Protein AF-0000000081436829 (afdb_homodimer)

Organism: NCBI:txid290746

Nearest PDB structures (foldseek):
  5wze-assembly1_A  TM=8.458E-01  e=2.173E-39  Pseudomonas aeruginosa PAO1
  2bww-assembly1_A  TM=8.579E-01  e=1.698E-38  Escherichia coli
  2bwu-assembly1_A  TM=8.562E-01  e=2.015E-38  Escherichia coli
  2bwt-assembly1_A  TM=8.579E-01  e=3.777E-38  Escherichia coli
  3ig4-assembly1_A  TM=8.706E-01  e=8.895E-38  Bacillus anthracis

Solvent-accessible surface area (backbone atoms only — not comparable to full-atom values): 48318 Å² total; per-residue (Å²): 98,48,44,61,60,47,94,83,30,73,75,40,56,33,62,48,20,54,51,42,43,50,54,50,35,60,58,43,60,75,74,46,68,88,36,33,28,39,44,42,53,41,28,70,82,58,50,43,78,29,41,78,46,46,74,59,83,75,70,55,34,59,70,38,26,54,45,51,58,53,66,59,60,54,23,34,36,37,36,35,50,79,85,63,46,34,35,39,22,43,55,69,73,61,78,63,40,48,52,36,37,29,82,77,75,55,54,67,54,54,30,63,34,41,62,46,76,41,53,44,59,51,49,91,52,39,66,40,51,50,40,58,74,64,56,49,52,34,38,36,21,44,39,42,73,24,86,87,57,66,26,62,34,72,53,58,83,61,63,64,55,85,80,46,45,76,38,55,70,70,43,31,67,54,56,31,48,54,65,40,44,51,49,73,59,54,45,52,43,34,43,48,15,26,44,34,31,46,52,16,50,52,53,36,55,37,65,53,42,54,72,41,40,22,44,36,47,47,27,51,27,50,29,44,22,21,46,68,45,54,18,87,45,56,42,48,75,52,18,35,22,47,23,52,44,21,25,22,74,47,26,28,40,66,82,33,55,21,50,53,69,39,49,82,68,20,29,24,24,35,38,44,20,33,16,34,96,59,19,21,22,59,38,29,49,51,48,31,39,66,35,58,70,51,72,69,52,46,54,53,44,50,31,27,48,49,21,32,52,50,39,57,69,66,56,33,55,75,40,42,42,56,57,45,39,51,51,31,36,50,43,39,47,47,43,37,31,74,71,47,32,29,49,82,57,58,69,58,34,55,74,71,36,52,40,24,49,34,31,50,58,30,40,38,34,34,50,32,66,34,53,77,25,63,50,25,76,40,92,78,26,53,80,81,46,88,47,69,23,53,46,49,43,52,40,37,30,56,39,43,60,37,27,33,34,30,47,35,34,41,44,28,45,32,65,70,43,47,54,54,38,60,71,30,77,90,50,28,74,33,52,30,64,77,51,40,58,75,48,58,60,56,8,23,36,36,39,25,36,39,30,38,32,26,82,84,61,53,44,61,55,48,67,85,50,68,75,49,70,68,46,39,32,56,53,30,65,57,50,57,85,70,73,29,119,98,47,45,63,59,48,94,84,29,72,76,42,57,34,61,49,21,53,51,44,42,51,54,50,36,60,56,43,62,75,74,46,69,89,36,34,27,40,44,42,54,40,28,70,84,60,49,44,79,29,41,78,44,45,76,60,85,74,68,56,34,58,70,39,26,53,46,51,58,53,65,60,59,53,25,36,38,37,38,35,50,78,84,64,46,33,36,39,22,42,56,71,74,61,79,62,40,49,50,37,34,28,80,78,76,56,54,67,54,52,30,62,34,42,61,47,76,40,52,44,61,50,52,92,52,39,67,39,50,50,41,56,73,64,56,48,52,34,37,35,21,44,38,41,71,23,86,88,56,66,26,60,33,71,52,58,81,59,65,64,56,86,79,46,46,77,39,54,68,70,43,31,67,53,55,30,48,54,65,38,45,50,50,75,60,53,46,51,43,33,43,49,15,26,44,33,32,46,52,16,51,51,51,36,54,36,67,54,42,53,72,42,39,23,44,36,47,48,28,50,29,50,28,43,22,22,46,69,45,54,19,88,43,57,43,49,76,50,17,34,23,46,22,52,44,21,25,22,74,48,28,30,40,66,83,32,55,22,49,53,68,39,48,80,70,20,30,24,24,34,37,44,21,32,16,34,97,59,20,22,23,58,38,27,49,52,48,32,39,67,36,57,72,51,73,68,51,45,53,53,44,49,32,27,48,48,23,32,52,50,39,58,69,67,55,31,54,74,40,44,42,56,58,44,39,51,50,31,36,49,43,40,48,48,42,38,31,74,71,46,32,29,49,82,58,59,69,59,34,56,75,71,36,52,42,23,49,34,31,50,57,31,40,41,34,36,49,33,68,32,55,77,24,62,50,26,74,40,92,79,26,51,80,82,45,88,48,70,22,53,45,48,42,51,40,36,31,55,39,42,61,40,27,34,35,30,45,36,33,43,45,27,46,32,64,72,44,49,53,54,38,60,70,31,77,90,49,28,75,33,52,30,65,75,52,40,57,76,47,59,59,56,7,23,36,36,40,26,36,38,31,38,31,26,83,87,60,54,44,59,56,49,68,87,52,68,74,48,71,67,46,39,32,55,53,31,67,58,48,58,85,71,72,30,116

Foldseek 3Di:
DQDDDDPQADDADLVQQLVLLVQLLVVVPVPDDPQEKEKEWKAAFDPDPPDDDGPDDDDIDLLVCSNFLDGDHGKMKMATSVVRAIEIAAADDDPCCCVPPRDDDDQVVSCVNNVGRYYDHPDACVVVVVSVVSVHAEYEWEWEADPVVRDIDDTDDHPPPVVHHYDHPPNHLSSQVSQQFHDPSQVVQLLLQLVQQQVLVLQLLQQFAAFDFLVVSVVSSQCSCCVNHVQPFWQDAKAWAKFQRLQPDPACDPVHNRGDGGHQQIKTWIWTWTHDSLFIFTWIDIAGRHLAHDPLRQLQLVLQLVLLVVLQFPAAFPAWLVVSQLSSLLSNLVSCVVLVFWDDDSVLCSVVVVSCLFFQAGQKAFGTSHRRGGDQCDDPWDDADPDGSSNRHSHGDGDDARGKMKGKTKTFQDPVSVVVQCVDPSRVNTGDPVSSVVCHRNGMDIGIFIWGHHNVHIDTSSVPHDRRSVSSSVSNVPNDPPSVD/DQDDDDPQADDADLVQLLVLLVQLLVVVPVPDDPQEKEKEWKAAFDPDPPDDDGPDDDDIDLLVCSNFLDGDHGKMKMATSVVRAIEIAAADDDPCCCVPPRDDDDQVVSCVNNVGRYYDHPDACVVVVVSVVSVHAEYEWEWEADPVVRDIDDTDDHPPPVVHHYDHDPNHLSSQVSQQFHDPSQVVQLLLQLVQQQVLVLQLLQQFAAFDFLVVSVVSSQCSCCVNHVFPFWQDAKAWAKFQRLQPDPACDPVHNRGDGGHQQIKTWIWTWTHDSLFIFTWIDIAGRHLAHDPLRQLQLVLQLVLLVVLQFPAAFPAWLVVSQLSSLLSNLVSCVVLVFWDDDSVLCSVVVVSCLFFQAGQKAFGTSHRRGGDQCDDPWDDADPDGSSNRHSHGDGDDARGKMKGKTKTFQDPVSVVVQCVDPSRVNTGDVVSSVVCHRNGMDIGIFIWGHHNVHIDTSSVPHDRRSVSSSVSNVPNDPPSVD

Radius of gyration: 29.43 Å; Cα contacts (8 Å, |Δi|>4): 2252; chains: 2; bounding box: 71×86×67 Å

pLDDT: mean 95.85, std 6.91, range [42.72, 98.88]

InterPro domains:
  IPR000994 Peptidase M24 [PF00557] (189-453)
  IPR001131 Peptidase M24B, X-Pro dipeptidase/aminopeptidase P, conserved site [PS00491] (361-373)
  IPR007865 Aminopeptidase P, N-terminal [PF05195] (17-134)
  IPR007865 Aminopeptidase P, N-terminal [SM01011] (12-150)
  IPR029149 Creatinase/Aminopeptidase P/Spt16, N-terminal [G3DSA:3.40.350.10] (1-180)
  IPR029149 Creatinase/Aminopeptidase P/Spt16, N-terminal [SSF53092] (12-182)
  IPR036005 Creatinase/aminopeptidase-like [G3DSA:3.90.230.10] (182-484)
  IPR036005 Creatinase/aminopeptidase-like [SSF55920] (183-481)
  IPR052433 Xaa-Pro dipeptidase-like [PTHR48480] (2-479)

Secondary structure (DSSP, 8-state):
--B-SSTTSPPB-THHHHHHHHHHHHHHHTT--SSEEEEEE-----BSTTSSSBSS-----HHHHHHH---SSS-EEEEETTT--EEEEPPPPPTTHHHHT-PPPPHHHHHHHH--SEE----TTHHHHHHHHTT--EEEE--EE-TTT--EEPPP--TTGGGSEEESSSHHHHHHHHHHB--HHHHHHHHHHHHHHHHHHHHHHHH--TTSBHHHHHHHHHHHHHHTT---EESS--EEEEGGGGG-TTTTSTTS-S-PBP-TTPEEEEEE-EEETTEE--EEEEEETTS---HHHHHHHHHHHHHHHHHHHH--TT-BHHHHHHHHHHHHHHHHHHTTSB-S-HHHHHHTTTHHHH--S-SEEE-SSSSS-S-TTSTTPPPPP-STTGGG-S--PBP-TTBEEEE--EEE--HHHHHHHHH-HHHHTTB-HHHHHTTTTS-EEE-BEEEE--TTS-EETTTTS--SHHHHHHHHHS--S----/--B-SSTTSPPBPTHHHHHHHHHHHHHHTTT--TTEEEEEE-----BSTTSSSBSS-----HHHHHHH---SSS-EEEEETTT--EEEEPPPPPTTHHHHT-PPPPHHHHHHHH--SEE----TTHHHHHHHHTT--EEEE--EE-TTT--EEPPP--TTGGGSEEESSSHHHHHHHHHHB--HHHHHHHHHHHHHHHHHHHHHHHH--TTSBHHHHHHHHHHHHHHTT---EESS--EEEEGGGGG-TTTTSTTS-S-PBP-TTPEEEEEE-EEETTEE--EEEEEETTS---HHHHHHHHHHHHHHHHHHHH--TT-BHHHHHHHHHHHHHHHHHHTTSB-S-HHHHHHTTTHHHH--S-SEEE-SSSSS-S-TTSTTPPPPP-STTGGG-S--PBP-TTBEEEE--EEE--HHHHHHHHH-HHHHTTB-HHHHHTTTTS-EEE-BEEEE--TTS-EETTTTS--SHHHHHHHHHS--S----

Structure (mmCIF, N/CA/C/O backbone):
data_AF-0000000081436829-model_v1
#
loop_
_entity.id
_entity.type
_entity.pdbx_description
1 polymer 'Xaa-Pro dipeptidase'
#
loop_
_atom_site.group_PDB
_atom_site.id
_atom_site.type_symbol
_atom_site.label_atom_id
_atom_site.label_alt_id
_atom_site.label_comp_id
_atom_site.label_asym_id
_atom_site.label_entity_id
_atom_site.label_seq_id
_atom_site.pdbx_PDB_ins_code
_atom_site.Cartn_x
_atom_site.Cartn_y
_atom_site.Cartn_z
_atom_site.occupancy
_atom_site.B_iso_or_equiv
_atom_site.auth_seq_id
_atom_site.auth_comp_id
_atom_site.auth_asym_id
_atom_site.auth_atom_id
_atom_site.pdbx_PDB_model_num
ATOM 1 N N . MET A 1 1 ? 27.281 0.532 1.702 1 80.62 1 MET A N 1
ATOM 2 C CA . MET A 1 1 ? 26.062 -0.237 1.946 1 80.62 1 MET A CA 1
ATOM 3 C C . MET A 1 1 ? 24.891 0.336 1.159 1 80.62 1 MET A C 1
ATOM 5 O O . MET A 1 1 ? 24.578 1.52 1.286 1 80.62 1 MET A O 1
ATOM 9 N N . SER A 1 2 ? 24.344 -0.596 0.363 1 86.12 2 SER A N 1
ATOM 10 C CA . SER A 1 2 ? 23.25 -0.128 -0.481 1 86.12 2 SER A CA 1
ATOM 11 C C . SER A 1 2 ? 21.938 -0.135 0.276 1 86.12 2 SER A C 1
ATOM 13 O O . SER A 1 2 ? 21.125 0.792 0.144 1 86.12 2 SER A O 1
ATOM 15 N N . PHE A 1 3 ? 21.797 -1.188 1.113 1 94.12 3 PHE A N 1
ATOM 16 C CA . PHE A 1 3 ? 20.531 -1.238 1.811 1 94.12 3 PHE A CA 1
ATOM 17 C C . PHE A 1 3 ? 20.625 -2.082 3.076 1 94.12 3 PHE A C 1
ATOM 19 O O . PHE A 1 3 ? 21.266 -3.135 3.074 1 94.12 3 PHE A O 1
ATOM 26 N N . GLN A 1 4 ? 20.078 -1.631 4.086 1 94.81 4 GLN A N 1
ATOM 27 C CA . GLN A 1 4 ? 19.812 -2.336 5.336 1 94.81 4 GLN A CA 1
ATOM 28 C C . GLN A 1 4 ? 18.828 -1.568 6.211 1 94.81 4 GLN A C 1
ATOM 30 O O . GLN A 1 4 ? 18.969 -0.359 6.402 1 94.81 4 GLN A O 1
ATOM 35 N N . LEU A 1 5 ? 17.859 -2.201 6.738 1 92.75 5 LEU A N 1
ATOM 36 C CA . LEU A 1 5 ? 16.875 -1.467 7.523 1 92.75 5 LEU A CA 1
ATOM 37 C C . LEU A 1 5 ? 17.25 -1.492 9.008 1 92.75 5 LEU A C 1
ATOM 39 O O . LEU A 1 5 ? 17.156 -0.468 9.688 1 92.75 5 LEU A O 1
ATOM 43 N N . GLY A 1 6 ? 17.516 -2.629 9.555 1 92.5 6 GLY A N 1
ATOM 44 C CA . GLY A 1 6 ? 17.953 -2.797 10.938 1 92.5 6 GLY A CA 1
ATOM 45 C C . GLY A 1 6 ? 19.266 -3.545 11.062 1 92.5 6 GLY A C 1
ATOM 46 O O . GLY A 1 6 ? 19.703 -4.199 10.109 1 92.5 6 GLY A O 1
ATOM 47 N N . GLU A 1 7 ? 19.828 -3.525 12.234 1 93.88 7 GLU A N 1
ATOM 48 C CA . GLU A 1 7 ? 21.125 -4.164 12.453 1 93.88 7 GLU A CA 1
ATOM 49 C C . GLU A 1 7 ? 21.031 -5.676 12.289 1 93.88 7 GLU A C 1
ATOM 51 O O . GLU A 1 7 ? 22 -6.324 11.891 1 93.88 7 GLU A O 1
ATOM 56 N N . ASN A 1 8 ? 19.859 -6.191 12.453 1 93.12 8 ASN A N 1
ATOM 57 C CA . ASN A 1 8 ? 19.672 -7.637 12.398 1 93.12 8 ASN A CA 1
ATOM 58 C C . ASN A 1 8 ? 19.156 -8.078 11.031 1 93.12 8 ASN A C 1
ATOM 60 O O . ASN A 1 8 ? 18.891 -9.266 10.82 1 93.12 8 ASN A O 1
ATOM 64 N N . THR A 1 9 ? 18.984 -7.188 10.117 1 97.31 9 THR A N 1
ATOM 65 C CA . THR A 1 9 ? 18.516 -7.539 8.789 1 97.31 9 THR A CA 1
ATOM 66 C C . THR A 1 9 ? 19.672 -7.68 7.812 1 97.31 9 THR A C 1
ATOM 68 O O . THR A 1 9 ? 20.812 -7.332 8.141 1 97.31 9 THR A O 1
ATOM 71 N N . LEU A 1 10 ? 19.391 -8.195 6.676 1 98.31 10 LEU A N 1
ATOM 72 C CA . LEU A 1 10 ? 20.438 -8.469 5.699 1 98.31 10 LEU A CA 1
ATOM 73 C C . LEU A 1 10 ? 21.031 -7.172 5.152 1 98.31 10 LEU A C 1
ATOM 75 O O . LEU A 1 10 ? 20.281 -6.262 4.77 1 98.31 10 LEU A O 1
ATOM 79 N N . LYS A 1 11 ? 22.359 -7.098 5.195 1 97.81 11 LYS A N 1
ATOM 80 C CA . LYS A 1 11 ? 23.062 -6.004 4.531 1 97.81 11 LYS A CA 1
ATOM 81 C C . LYS A 1 11 ? 23.281 -6.305 3.051 1 97.81 11 LYS A C 1
ATOM 83 O O . LYS A 1 11 ? 23.828 -7.344 2.699 1 97.81 11 LYS A O 1
ATOM 88 N N . VAL A 1 12 ? 22.859 -5.484 2.184 1 98.12 12 VAL A N 1
ATOM 89 C CA . VAL A 1 12 ? 23.031 -5.66 0.747 1 98.12 12 VAL A CA 1
ATOM 90 C C . VAL A 1 12 ? 24.125 -4.719 0.247 1 98.12 12 VAL A C 1
ATOM 92 O O . VAL A 1 12 ? 24.062 -3.508 0.474 1 98.12 12 VAL A O 1
ATOM 95 N N . THR A 1 13 ? 25.062 -5.203 -0.435 1 97.88 13 THR A N 1
ATOM 96 C CA . THR A 1 13 ? 26.203 -4.43 -0.921 1 97.88 13 THR A CA 1
ATOM 97 C C . THR A 1 13 ? 25.891 -3.824 -2.287 1 97.88 13 THR A C 1
ATOM 99 O O . THR A 1 13 ? 25.188 -4.43 -3.1 1 97.88 13 THR A O 1
ATOM 102 N N . PRO A 1 14 ? 26.453 -2.637 -2.527 1 97.75 14 PRO A N 1
ATOM 103 C CA . PRO A 1 14 ? 26.297 -2.055 -3.861 1 97.75 14 PRO A CA 1
ATOM 104 C C . PRO A 1 14 ? 26.969 -2.877 -4.953 1 97.75 14 PRO A C 1
ATOM 106 O O . PRO A 1 14 ? 26.703 -2.684 -6.141 1 97.75 14 PRO A O 1
ATOM 109 N N . LYS A 1 15 ? 27.828 -3.785 -4.574 1 98.31 15 LYS A N 1
ATOM 110 C CA . LYS A 1 15 ? 28.516 -4.652 -5.523 1 98.31 15 LYS A CA 1
ATOM 111 C C . LYS A 1 15 ? 27.516 -5.469 -6.344 1 98.31 15 LYS A C 1
ATOM 113 O O . LYS A 1 15 ? 27.797 -5.824 -7.492 1 98.31 15 LYS A O 1
ATOM 118 N N . LEU A 1 16 ? 26.391 -5.77 -5.73 1 98.75 16 LEU A N 1
ATOM 119 C CA . LEU A 1 16 ? 25.344 -6.492 -6.434 1 98.75 16 LEU A CA 1
ATOM 120 C C . LEU A 1 16 ? 24.953 -5.777 -7.727 1 98.75 16 LEU A C 1
ATOM 122 O O . LEU A 1 16 ? 24.922 -6.395 -8.797 1 98.75 16 LEU A O 1
ATOM 126 N N . PHE A 1 17 ? 24.812 -4.535 -7.68 1 98.75 17 PHE A N 1
ATOM 127 C CA . PHE A 1 17 ? 24.312 -3.76 -8.805 1 98.75 17 PHE A CA 1
ATOM 128 C C . PHE A 1 17 ? 25.438 -3.416 -9.773 1 98.75 17 PHE A C 1
ATOM 130 O O . PHE A 1 17 ? 25.203 -3.33 -10.984 1 98.75 17 PHE A O 1
ATOM 137 N N . ALA A 1 18 ? 26.609 -3.209 -9.227 1 98.5 18 ALA A N 1
ATOM 138 C CA . ALA A 1 18 ? 27.781 -3.053 -10.094 1 98.5 18 ALA A CA 1
ATOM 139 C C . ALA A 1 18 ? 27.984 -4.285 -10.969 1 98.5 18 ALA A C 1
ATOM 141 O O . ALA A 1 18 ? 28.281 -4.168 -12.156 1 98.5 18 ALA A O 1
ATOM 142 N N . GLU A 1 19 ? 27.844 -5.43 -10.336 1 98.75 19 GLU A N 1
ATOM 143 C CA . GLU A 1 19 ? 27.953 -6.676 -11.086 1 98.75 19 GLU A CA 1
ATOM 144 C C . GLU A 1 19 ? 26.875 -6.762 -12.164 1 98.75 19 GLU A C 1
ATOM 146 O O . GLU A 1 19 ? 27.141 -7.191 -13.289 1 98.75 19 GLU A O 1
ATOM 151 N N . ASN A 1 20 ? 25.672 -6.383 -11.867 1 98.81 20 ASN A N 1
ATOM 152 C CA . ASN A 1 20 ? 24.594 -6.375 -12.836 1 98.81 20 ASN A CA 1
ATOM 153 C C . ASN A 1 20 ? 24.906 -5.473 -14.031 1 98.81 20 ASN A C 1
ATOM 155 O O . ASN A 1 20 ? 24.703 -5.863 -15.18 1 98.81 20 ASN A O 1
ATOM 159 N N . ARG A 1 21 ? 25.422 -4.289 -13.75 1 98.75 21 ARG A N 1
ATOM 160 C CA . ARG A 1 21 ? 25.781 -3.373 -14.828 1 98.75 21 ARG A CA 1
ATOM 161 C C . ARG A 1 21 ? 26.875 -3.959 -15.703 1 98.75 21 ARG A C 1
ATOM 163 O O . ARG A 1 21 ? 26.844 -3.836 -16.922 1 98.75 21 ARG A O 1
ATOM 170 N N . THR A 1 22 ? 27.859 -4.57 -15.078 1 98.62 22 THR A N 1
ATOM 171 C CA . THR A 1 22 ? 28.938 -5.191 -15.828 1 98.62 22 THR A CA 1
ATOM 172 C C . THR A 1 22 ? 28.406 -6.277 -16.766 1 98.62 22 THR A C 1
ATOM 174 O O . THR A 1 22 ? 28.781 -6.336 -17.938 1 98.62 22 THR A O 1
ATOM 177 N N . ARG A 1 23 ? 27.547 -7.113 -16.266 1 98.81 23 ARG A N 1
ATOM 178 C CA . ARG A 1 23 ? 26.938 -8.164 -17.062 1 98.81 23 ARG A CA 1
ATOM 179 C C . ARG A 1 23 ? 26.156 -7.578 -18.234 1 98.81 23 ARG A C 1
ATOM 181 O O . ARG A 1 23 ? 26.203 -8.102 -19.344 1 98.81 23 ARG A O 1
ATOM 188 N N . LEU A 1 24 ? 25.422 -6.512 -17.953 1 98.75 24 LEU A N 1
ATOM 189 C CA . LEU A 1 24 ? 24.656 -5.848 -19 1 98.75 24 LEU A CA 1
ATOM 190 C C . LEU A 1 24 ? 25.578 -5.32 -20.094 1 98.75 24 LEU A C 1
ATOM 192 O O . LEU A 1 24 ? 25.328 -5.535 -21.281 1 98.75 24 LEU A O 1
ATOM 196 N N . ILE A 1 25 ? 26.641 -4.672 -19.703 1 98.12 25 ILE A N 1
ATOM 197 C CA . ILE A 1 25 ? 27.609 -4.098 -20.625 1 98.12 25 ILE A CA 1
ATOM 198 C C . ILE A 1 25 ? 28.219 -5.203 -21.484 1 98.12 25 ILE A C 1
ATOM 200 O O . ILE A 1 25 ? 28.328 -5.062 -22.703 1 98.12 25 ILE A O 1
ATOM 204 N N . ASP A 1 26 ? 28.594 -6.301 -20.859 1 98.06 26 ASP A N 1
ATOM 205 C CA . ASP A 1 26 ? 29.203 -7.418 -21.578 1 98.06 26 ASP A CA 1
ATOM 206 C C . ASP A 1 26 ? 28.281 -7.957 -22.656 1 98.06 26 ASP A C 1
ATOM 208 O O . ASP A 1 26 ? 28.719 -8.242 -23.781 1 98.06 26 ASP A O 1
ATOM 212 N N . GLU A 1 27 ? 27.031 -8.07 -22.391 1 98 27 GLU A N 1
ATOM 213 C CA . GLU A 1 27 ? 26.078 -8.578 -23.375 1 98 27 GLU A CA 1
ATOM 214 C C . GLU A 1 27 ? 25.812 -7.547 -24.469 1 98 27 GLU A C 1
ATOM 216 O O . GLU A 1 27 ? 25.688 -7.898 -25.641 1 98 27 GLU A O 1
ATOM 221 N N . LEU A 1 28 ? 25.703 -6.254 -24.062 1 97.88 28 LEU A N 1
ATOM 222 C CA . LEU A 1 28 ? 25.406 -5.207 -25.031 1 97.88 28 LEU A CA 1
ATOM 223 C C . LEU A 1 28 ? 26.562 -5.012 -26 1 97.88 28 LEU A C 1
ATOM 225 O O . LEU A 1 28 ? 26.359 -4.688 -27.172 1 97.88 28 LEU A O 1
ATOM 229 N N . ARG A 1 29 ? 27.766 -5.195 -25.547 1 96.56 29 ARG A N 1
ATOM 230 C CA . ARG A 1 29 ? 28.938 -5.031 -26.391 1 96.56 29 ARG A CA 1
ATOM 231 C C . ARG A 1 29 ? 28.938 -6.035 -27.531 1 96.56 29 ARG A C 1
ATOM 233 O O . ARG A 1 29 ? 29.562 -5.805 -28.578 1 96.56 29 ARG A O 1
ATOM 240 N N . LYS A 1 30 ? 28.203 -7.078 -27.375 1 95 30 LYS A N 1
ATOM 241 C CA . LYS A 1 30 ? 28.094 -8.086 -28.422 1 95 30 LYS A CA 1
ATOM 242 C C . LYS A 1 30 ? 27.109 -7.652 -29.5 1 95 30 LYS A C 1
ATOM 244 O O . LYS A 1 30 ? 27.109 -8.195 -30.609 1 95 30 LYS A O 1
ATOM 249 N N . LYS A 1 31 ? 26.281 -6.75 -29.203 1 90.94 31 LYS A N 1
ATOM 250 C CA . LYS A 1 31 ? 25.156 -6.453 -30.078 1 90.94 31 LYS A CA 1
ATOM 251 C C . LYS A 1 31 ? 25.234 -5.027 -30.625 1 90.94 31 LYS A C 1
ATOM 253 O O . LYS A 1 31 ? 24.672 -4.719 -31.672 1 90.94 31 LYS A O 1
ATOM 258 N N . VAL A 1 32 ? 25.797 -4.219 -29.797 1 86.5 32 VAL A N 1
ATOM 259 C CA . VAL A 1 32 ? 25.75 -2.795 -30.109 1 86.5 32 VAL A CA 1
ATOM 260 C C . VAL A 1 32 ? 27.125 -2.322 -30.578 1 86.5 32 VAL A C 1
ATOM 262 O O . VAL A 1 32 ? 28.141 -2.785 -30.062 1 86.5 32 VAL A O 1
ATOM 265 N N . SER A 1 33 ? 27.047 -1.559 -31.672 1 76.69 33 SER A N 1
ATOM 266 C CA . SER A 1 33 ? 28.281 -1.012 -32.219 1 76.69 33 SER A CA 1
ATOM 267 C C . SER A 1 33 ? 28.891 0.038 -31.281 1 76.69 33 SER A C 1
ATOM 269 O O . SER A 1 33 ? 28.328 0.329 -30.234 1 76.69 33 SER A O 1
ATOM 271 N N . HIS A 1 34 ? 29.797 0.78 -31.75 1 79.44 34 HIS A N 1
ATOM 272 C CA . HIS A 1 34 ? 30.562 1.748 -30.953 1 79.44 34 HIS A CA 1
ATOM 273 C C . HIS A 1 34 ? 29.719 2.973 -30.625 1 79.44 34 HIS A C 1
ATOM 275 O O . HIS A 1 34 ? 28.844 3.355 -31.406 1 79.44 34 HIS A O 1
ATOM 281 N N . SER A 1 35 ? 29.75 3.562 -29.406 1 88 35 SER A N 1
ATOM 282 C CA . SER A 1 35 ? 29.188 4.801 -28.875 1 88 35 SER A CA 1
ATOM 283 C C . SER A 1 35 ? 27.734 4.605 -28.453 1 88 35 SER A C 1
ATOM 285 O O . SER A 1 35 ? 26.891 5.484 -28.656 1 88 35 SER A O 1
ATOM 287 N N . GLY A 1 36 ? 27.391 3.342 -27.984 1 95.12 36 GLY A N 1
ATOM 288 C CA . GLY A 1 36 ? 26.078 3.084 -27.422 1 95.12 36 GLY A CA 1
ATOM 289 C C . GLY A 1 36 ? 25.984 3.463 -25.953 1 95.12 36 GLY A C 1
ATOM 290 O O . GLY A 1 36 ? 26.938 3.268 -25.188 1 95.12 36 GLY A O 1
ATOM 291 N N . VAL A 1 37 ? 24.859 4.137 -25.562 1 98.12 37 VAL A N 1
ATOM 292 C CA . VAL A 1 37 ? 24.609 4.527 -24.172 1 98.12 37 VAL A CA 1
ATOM 293 C C . VAL A 1 37 ? 23.219 4.082 -23.75 1 98.12 37 VAL A C 1
ATOM 295 O O . VAL A 1 37 ? 22.266 4.203 -24.516 1 98.12 37 VAL A O 1
ATOM 298 N N . VAL A 1 38 ? 23.125 3.473 -22.547 1 98.69 38 VAL A N 1
ATOM 299 C CA . VAL A 1 38 ? 21.828 3.111 -21.953 1 98.69 38 VAL A CA 1
ATOM 300 C C . VAL A 1 38 ? 21.328 4.25 -21.078 1 98.69 38 VAL A C 1
ATOM 302 O O . VAL A 1 38 ? 22.078 4.801 -20.266 1 98.69 38 VAL A O 1
ATOM 305 N N . VAL A 1 39 ? 20.109 4.707 -21.266 1 98.81 39 VAL A N 1
ATOM 306 C CA . VAL A 1 39 ? 19.453 5.633 -20.344 1 98.81 39 VAL A CA 1
ATOM 307 C C . VAL A 1 39 ? 18.219 4.973 -19.734 1 98.81 39 VAL A C 1
ATOM 309 O O . VAL A 1 39 ? 17.312 4.559 -20.453 1 98.81 39 VAL A O 1
ATOM 312 N N . LEU A 1 40 ? 18.203 4.816 -18.438 1 98.81 40 LEU A N 1
ATOM 313 C CA . LEU A 1 40 ? 17.078 4.246 -17.703 1 98.81 40 LEU A CA 1
ATOM 314 C C . LEU A 1 40 ? 16.406 5.309 -16.844 1 98.81 40 LEU A C 1
ATOM 316 O O . LEU A 1 40 ? 17.078 6.172 -16.266 1 98.81 40 LEU A O 1
ATOM 320 N N . GLU A 1 41 ? 15.117 5.211 -16.812 1 98.56 41 GLU A N 1
ATOM 321 C CA . GLU A 1 41 ? 14.297 6.07 -15.961 1 98.56 41 GLU A CA 1
ATOM 322 C C . GLU A 1 41 ? 13.703 5.289 -14.789 1 98.56 41 GLU A C 1
ATOM 324 O O . GLU A 1 41 ? 13.094 4.234 -14.984 1 98.56 41 GLU A O 1
ATOM 329 N N . GLY A 1 42 ? 13.922 5.809 -13.508 1 97.69 42 GLY A N 1
ATOM 330 C CA . GLY A 1 42 ? 13.344 5.18 -12.328 1 97.69 42 GLY A CA 1
ATOM 331 C C . GLY A 1 42 ? 11.875 5.516 -12.133 1 97.69 42 GLY A C 1
ATOM 332 O O . GLY A 1 42 ? 11.266 6.18 -12.969 1 97.69 42 GLY A O 1
ATOM 333 N N . GLY A 1 43 ? 11.336 4.969 -11.031 1 95.69 43 GLY A N 1
ATOM 334 C CA . GLY A 1 43 ? 9.938 5.188 -10.711 1 95.69 43 GLY A CA 1
ATOM 335 C C . GLY A 1 43 ? 9.648 6.598 -10.227 1 95.69 43 GLY A C 1
ATOM 336 O O . GLY A 1 43 ? 10.57 7.332 -9.859 1 95.69 43 GLY A O 1
ATOM 337 N N . LYS A 1 44 ? 8.359 6.93 -10.305 1 92.81 44 LYS A N 1
ATOM 338 C CA . LYS A 1 44 ? 7.875 8.227 -9.844 1 92.81 44 LYS A CA 1
ATOM 339 C C . LYS A 1 44 ? 6.75 8.062 -8.828 1 92.81 44 LYS A C 1
ATOM 341 O O . LYS A 1 44 ? 5.938 7.141 -8.938 1 92.81 44 LYS A O 1
ATOM 346 N N . GLU A 1 45 ? 6.77 8.891 -7.816 1 89.31 45 GLU A N 1
ATOM 347 C CA . GLU A 1 45 ? 5.676 8.898 -6.852 1 89.31 45 GLU A CA 1
ATOM 348 C C . GLU A 1 45 ? 4.375 9.367 -7.5 1 89.31 45 GLU A C 1
ATOM 350 O O . GLU A 1 45 ? 4.395 10.188 -8.422 1 89.31 45 GLU A O 1
ATOM 355 N N . ARG A 1 46 ? 3.24 8.812 -6.965 1 85.94 46 ARG A N 1
ATOM 356 C CA . ARG A 1 46 ? 1.91 9.18 -7.438 1 85.94 46 ARG A CA 1
ATOM 357 C C . ARG A 1 46 ? 0.957 9.406 -6.266 1 85.94 46 ARG A C 1
ATOM 359 O O . ARG A 1 46 ? 1 8.672 -5.277 1 85.94 46 ARG A O 1
ATOM 366 N N . PHE A 1 47 ? 0.066 10.391 -6.406 1 89.94 47 PHE A N 1
ATOM 367 C CA . PHE A 1 47 ? -0.971 10.633 -5.41 1 89.94 47 PHE A CA 1
ATOM 368 C C . PHE A 1 47 ? -2.176 9.734 -5.648 1 89.94 47 PHE A C 1
ATOM 370 O O . PHE A 1 47 ? -2.426 9.305 -6.777 1 89.94 47 PHE A O 1
ATOM 377 N N . ARG A 1 48 ? -2.898 9.453 -4.582 1 91.12 48 ARG A N 1
ATOM 378 C CA . ARG A 1 48 ? -4.168 8.75 -4.703 1 91.12 48 ARG A CA 1
ATOM 379 C C . ARG A 1 48 ? -5.238 9.648 -5.316 1 91.12 48 ARG A C 1
ATOM 381 O O . ARG A 1 48 ? -5.684 10.609 -4.684 1 91.12 48 ARG A O 1
ATOM 388 N N . TYR A 1 49 ? -5.641 9.344 -6.543 1 92.25 49 TYR A N 1
ATOM 389 C CA . TYR A 1 49 ? -6.656 10.109 -7.262 1 92.25 49 TYR A CA 1
ATOM 390 C C . TYR A 1 49 ? -6.312 11.594 -7.277 1 92.25 49 TYR A C 1
ATOM 392 O O . TYR A 1 49 ? -5.25 11.984 -7.766 1 92.25 49 TYR A O 1
ATOM 400 N N . ASN A 1 50 ? -7.195 12.438 -6.715 1 94.25 50 ASN A N 1
ATOM 401 C CA . ASN A 1 50 ? -6.941 13.875 -6.746 1 94.25 50 ASN A CA 1
ATOM 402 C C . ASN A 1 50 ? -6.477 14.391 -5.387 1 94.25 50 ASN A C 1
ATOM 404 O O . ASN A 1 50 ? -6.645 15.57 -5.078 1 94.25 50 ASN A O 1
ATOM 408 N N . THR A 1 51 ? -5.91 13.508 -4.578 1 94.06 51 THR A N 1
ATOM 409 C CA . THR A 1 51 ? -5.469 13.922 -3.252 1 94.06 51 THR A CA 1
ATOM 410 C C . THR A 1 51 ? -4.043 14.453 -3.297 1 94.06 51 THR A C 1
ATOM 412 O O . THR A 1 51 ? -3.518 14.75 -4.375 1 94.06 51 THR A O 1
ATOM 415 N N . ASP A 1 52 ? -3.463 14.703 -2.092 1 92.25 52 ASP A N 1
ATOM 416 C CA . ASP A 1 52 ? -2.092 15.195 -2.008 1 92.25 52 ASP A CA 1
ATOM 417 C C . ASP A 1 52 ? -1.206 14.227 -1.224 1 92.25 52 ASP A C 1
ATOM 419 O O . ASP A 1 52 ? -0.197 14.633 -0.644 1 92.25 52 ASP A O 1
ATOM 423 N N . PHE A 1 53 ? -1.641 13.086 -1.164 1 86.12 53 PHE A N 1
ATOM 424 C CA . PHE A 1 53 ? -0.837 12.07 -0.489 1 86.12 53 PHE A CA 1
ATOM 425 C C . PHE A 1 53 ? -0.793 10.789 -1.304 1 86.12 53 PHE A C 1
ATOM 427 O O . PHE A 1 53 ? -1.653 10.555 -2.156 1 86.12 53 PHE A O 1
ATOM 434 N N . ASP A 1 54 ? 0.229 10.055 -1.039 1 79 54 ASP A N 1
ATOM 435 C CA . ASP A 1 54 ? 0.448 8.812 -1.772 1 79 54 ASP A CA 1
ATOM 436 C C . ASP A 1 54 ? -0.39 7.676 -1.188 1 79 54 ASP A C 1
ATOM 438 O O . ASP A 1 54 ? -0.703 7.68 0.004 1 79 54 ASP A O 1
ATOM 442 N N . ASP A 1 55 ? -0.835 6.848 -2.111 1 67.19 55 ASP A N 1
ATOM 443 C CA . ASP A 1 55 ? -1.561 5.66 -1.671 1 67.19 55 ASP A CA 1
ATOM 444 C C . ASP A 1 55 ? -0.628 4.68 -0.966 1 67.19 55 ASP A C 1
ATOM 446 O O . ASP A 1 55 ? -1.052 3.949 -0.067 1 67.19 55 ASP A O 1
ATOM 450 N N . LEU A 1 56 ? 0.591 4.633 -1.611 1 67.69 56 LEU A N 1
ATOM 451 C CA . LEU A 1 56 ? 1.51 3.611 -1.116 1 67.69 56 LEU A CA 1
ATOM 452 C C . LEU A 1 56 ? 2.92 4.172 -0.974 1 67.69 56 LEU A C 1
ATOM 454 O O . LEU A 1 56 ? 3.305 5.09 -1.702 1 67.69 56 LEU A O 1
ATOM 458 N N . PRO A 1 57 ? 3.58 3.564 0.039 1 78.88 57 PRO A N 1
ATOM 459 C CA . PRO A 1 57 ? 4.996 3.936 0.059 1 78.88 57 PRO A CA 1
ATOM 460 C C . PRO A 1 57 ? 5.699 3.654 -1.267 1 78.88 57 PRO A C 1
ATOM 462 O O . PRO A 1 57 ? 5.379 2.672 -1.943 1 78.88 57 PRO A O 1
ATOM 465 N N . PHE A 1 58 ? 6.512 4.414 -1.673 1 90.56 58 PHE A N 1
ATOM 466 C CA . PHE A 1 58 ? 7.223 4.34 -2.943 1 90.56 58 PHE A CA 1
ATOM 467 C C . PHE A 1 58 ? 8.039 3.059 -3.033 1 90.56 58 PHE A C 1
ATOM 469 O O . PHE A 1 58 ? 8.703 2.67 -2.068 1 90.56 58 PHE A O 1
ATOM 476 N N . ARG A 1 59 ? 7.883 2.348 -4.102 1 92.31 59 ARG A N 1
ATOM 477 C CA . ARG A 1 59 ? 8.695 1.203 -4.5 1 92.31 59 ARG A CA 1
ATOM 478 C C . ARG A 1 59 ? 9.32 1.427 -5.875 1 92.31 59 ARG A C 1
ATOM 480 O O . ARG A 1 59 ? 8.617 1.743 -6.836 1 92.31 59 ARG A O 1
ATOM 487 N N . GLN A 1 60 ? 10.555 1.317 -6.02 1 95.5 60 GLN A N 1
ATOM 488 C CA . GLN A 1 60 ? 11.297 1.645 -7.234 1 95.5 60 GLN A CA 1
ATOM 489 C C . GLN A 1 60 ? 10.883 0.732 -8.391 1 95.5 60 GLN A C 1
ATOM 491 O O . GLN A 1 60 ? 10.414 -0.386 -8.164 1 95.5 60 GLN A O 1
ATOM 496 N N . GLU A 1 61 ? 11.031 1.271 -9.617 1 96.81 61 GLU A N 1
ATOM 497 C CA . GLU A 1 61 ? 10.852 0.483 -10.836 1 96.81 61 GLU A CA 1
ATOM 498 C C . GLU A 1 61 ? 11.914 -0.605 -10.945 1 96.81 61 GLU A C 1
ATOM 500 O O . GLU A 1 61 ? 13.094 -0.356 -10.703 1 96.81 61 GLU A O 1
ATOM 505 N N . SER A 1 62 ? 11.531 -1.796 -11.32 1 97.69 62 SER A N 1
ATOM 506 C CA . SER A 1 62 ? 12.359 -2.982 -11.102 1 97.69 62 SER A CA 1
ATOM 507 C C . SER A 1 62 ? 13.547 -3.008 -12.055 1 97.69 62 SER A C 1
ATOM 509 O O . SER A 1 62 ? 14.633 -3.473 -11.688 1 97.69 62 SER A O 1
ATOM 511 N N . TYR A 1 63 ? 13.438 -2.596 -13.297 1 98.62 63 TYR A N 1
ATOM 512 C CA . TYR A 1 63 ? 14.578 -2.604 -14.211 1 98.62 63 TYR A CA 1
ATOM 513 C C . TYR A 1 63 ? 15.625 -1.581 -13.789 1 98.62 63 TYR A C 1
ATOM 515 O O . TYR A 1 63 ? 16.828 -1.867 -13.812 1 98.62 63 TYR A O 1
ATOM 523 N N . PHE A 1 64 ? 15.125 -0.407 -13.445 1 98.75 64 PHE A N 1
ATOM 524 C CA . PHE A 1 64 ? 16.031 0.619 -12.938 1 98.75 64 PHE A CA 1
ATOM 525 C C . PHE A 1 64 ? 16.719 0.148 -11.664 1 98.75 64 PHE A C 1
ATOM 527 O O . PHE A 1 64 ? 17.922 0.292 -11.516 1 98.75 64 PHE A O 1
ATOM 534 N N . PHE A 1 65 ? 15.961 -0.417 -10.805 1 98.62 65 PHE A N 1
ATOM 535 C CA . PHE A 1 65 ? 16.5 -0.898 -9.539 1 98.62 65 PHE A CA 1
ATOM 536 C C . PHE A 1 65 ? 17.562 -1.969 -9.773 1 98.62 65 PHE A C 1
ATOM 538 O O . PHE A 1 65 ? 18.594 -1.981 -9.102 1 98.62 65 PHE A O 1
ATOM 545 N N . TRP A 1 66 ? 17.234 -2.879 -10.656 1 98.81 66 TRP A N 1
ATOM 546 C CA . TRP A 1 66 ? 18.172 -3.957 -10.961 1 98.81 66 TRP A CA 1
ATOM 547 C C . TRP A 1 66 ? 19.547 -3.404 -11.344 1 98.81 66 TRP A C 1
ATOM 549 O O . TRP A 1 66 ? 20.578 -3.943 -10.93 1 98.81 66 TRP A O 1
ATOM 559 N N . ALA A 1 67 ? 19.547 -2.369 -12.023 1 98.81 67 ALA A N 1
ATOM 560 C CA . ALA A 1 67 ? 20.797 -1.812 -12.547 1 98.81 67 ALA A CA 1
ATOM 561 C C . ALA A 1 67 ? 21.484 -0.936 -11.5 1 98.81 67 ALA A C 1
ATOM 563 O O . ALA A 1 67 ? 22.719 -0.912 -11.422 1 98.81 67 ALA A O 1
ATOM 564 N N . PHE A 1 68 ? 20.656 -0.235 -10.648 1 98.75 68 PHE A N 1
ATOM 565 C CA . PHE A 1 68 ? 21.297 0.833 -9.898 1 98.75 68 PHE A CA 1
ATOM 566 C C . PHE A 1 68 ? 21.078 0.645 -8.398 1 98.75 68 PHE A C 1
ATOM 568 O O . PHE A 1 68 ? 21.781 1.245 -7.586 1 98.75 68 PHE A O 1
ATOM 575 N N . GLY A 1 69 ? 20.031 -0.1 -7.957 1 98.19 69 GLY A N 1
ATOM 576 C CA . GLY A 1 69 ? 19.781 -0.397 -6.559 1 98.19 69 GLY A CA 1
ATOM 577 C C . GLY A 1 69 ? 19.266 0.8 -5.773 1 98.19 69 GLY A C 1
ATOM 578 O O . GLY A 1 69 ? 19.344 0.82 -4.543 1 98.19 69 GLY A O 1
ATOM 579 N N . VAL A 1 70 ? 18.797 1.837 -6.504 1 97.44 70 VAL A N 1
ATOM 580 C CA . VAL A 1 70 ? 18.422 3.115 -5.906 1 97.44 70 VAL A CA 1
ATOM 581 C C . VAL A 1 70 ? 16.984 3.043 -5.375 1 97.44 70 VAL A C 1
ATOM 583 O O . VAL A 1 70 ? 16.109 2.486 -6.027 1 97.44 70 VAL A O 1
ATOM 586 N N . HIS A 1 71 ? 16.781 3.613 -4.18 1 95.38 71 HIS A N 1
ATOM 587 C CA . HIS A 1 71 ? 15.461 3.584 -3.568 1 95.38 71 HIS A CA 1
ATOM 588 C C . HIS A 1 71 ? 14.766 4.938 -3.688 1 95.38 71 HIS A C 1
ATOM 590 O O . HIS A 1 71 ? 13.562 5.051 -3.453 1 95.38 71 HIS A O 1
ATOM 596 N N . GLU A 1 72 ? 15.508 5.996 -4.023 1 94.94 72 GLU A N 1
ATOM 597 C CA . GLU A 1 72 ? 14.922 7.316 -4.207 1 94.94 72 GLU A CA 1
ATOM 598 C C . GLU A 1 72 ? 14.117 7.387 -5.504 1 94.94 72 GLU A C 1
ATOM 600 O O . GLU A 1 72 ? 14.469 6.738 -6.492 1 94.94 72 GLU A O 1
ATOM 605 N N . SER A 1 73 ? 13.086 8.156 -5.52 1 94.56 73 SER A N 1
ATOM 606 C CA . SER A 1 73 ? 12.234 8.328 -6.691 1 94.56 73 SER A CA 1
ATOM 607 C C . SER A 1 73 ? 12.812 9.352 -7.66 1 94.56 73 SER A C 1
ATOM 609 O O . SER A 1 73 ? 13.742 10.078 -7.312 1 94.56 73 SER A O 1
ATOM 611 N N . ASP A 1 74 ? 12.305 9.336 -8.906 1 95.88 74 ASP A N 1
ATOM 612 C CA . ASP A 1 74 ? 12.578 10.336 -9.93 1 95.88 74 ASP A CA 1
ATOM 613 C C . ASP A 1 74 ? 14.055 10.344 -10.312 1 95.88 74 ASP A C 1
ATOM 615 O O . ASP A 1 74 ? 14.625 11.406 -10.578 1 95.88 74 ASP A O 1
ATOM 619 N N . CYS A 1 75 ? 14.672 9.219 -10.242 1 97.94 75 CYS A N 1
ATOM 620 C CA . CYS A 1 75 ? 16.078 9.094 -10.625 1 97.94 75 CYS A CA 1
ATOM 621 C C . CYS A 1 75 ? 16.203 8.617 -12.07 1 97.94 75 CYS A C 1
ATOM 623 O O . CYS A 1 75 ? 15.32 7.934 -12.578 1 97.94 75 CYS A O 1
ATOM 625 N N . TYR A 1 76 ? 17.312 9.023 -12.703 1 98.81 76 TYR A N 1
ATOM 626 C CA . TYR A 1 76 ? 17.75 8.461 -13.977 1 98.81 76 TYR A CA 1
ATOM 627 C C . TYR A 1 76 ? 19.109 7.805 -13.844 1 98.81 76 TYR A C 1
ATOM 629 O O . TYR A 1 76 ? 19.844 8.055 -12.875 1 98.81 76 TYR A O 1
ATOM 637 N N . GLY A 1 77 ? 19.391 6.969 -14.672 1 98.81 77 GLY A N 1
ATOM 638 C CA . GLY A 1 77 ? 20.703 6.332 -14.75 1 98.81 77 GLY A CA 1
ATOM 639 C C . GLY A 1 77 ? 21.219 6.207 -16.172 1 98.81 77 GLY A C 1
ATOM 640 O O . GLY A 1 77 ? 20.438 5.949 -17.094 1 98.81 77 GLY A O 1
ATOM 641 N N . ILE A 1 78 ? 22.5 6.422 -16.359 1 98.88 78 ILE A N 1
ATOM 642 C CA . ILE A 1 78 ? 23.156 6.293 -17.641 1 98.88 78 ILE A CA 1
ATOM 643 C C . ILE A 1 78 ? 24.281 5.27 -17.547 1 98.88 78 ILE A C 1
ATOM 645 O O . ILE A 1 78 ? 25.031 5.25 -16.562 1 98.88 78 ILE A O 1
ATOM 649 N N . ILE A 1 79 ? 24.391 4.418 -18.469 1 98.75 79 ILE A N 1
ATOM 650 C CA . ILE A 1 79 ? 25.484 3.461 -18.578 1 98.75 79 ILE A CA 1
ATOM 651 C C . ILE A 1 79 ? 26.172 3.6 -19.938 1 98.75 79 ILE A C 1
ATOM 653 O O . ILE A 1 79 ? 25.547 3.367 -20.984 1 98.75 79 ILE A O 1
ATOM 657 N N . ASP A 1 80 ? 27.391 4 -19.938 1 98.12 80 ASP A N 1
ATOM 658 C CA . ASP A 1 80 ? 28.188 4.062 -21.156 1 98.12 80 ASP A CA 1
ATOM 659 C C . ASP A 1 80 ? 28.75 2.686 -21.516 1 98.12 80 ASP A C 1
ATOM 661 O O . ASP A 1 80 ? 29.594 2.143 -20.797 1 98.12 80 ASP A O 1
ATOM 665 N N . ILE A 1 81 ? 28.375 2.176 -22.703 1 97.62 81 ILE A N 1
ATOM 666 C CA . ILE A 1 81 ? 28.688 0.8 -23.062 1 97.62 81 ILE A CA 1
ATOM 667 C C . ILE A 1 81 ? 30.188 0.677 -23.344 1 97.62 81 ILE A C 1
ATOM 669 O O . ILE A 1 81 ? 30.812 -0.322 -22.984 1 97.62 81 ILE A O 1
ATOM 673 N N . ASP A 1 82 ? 30.812 1.68 -23.938 1 95.5 82 ASP A N 1
ATOM 674 C CA . ASP A 1 82 ? 32.219 1.623 -24.344 1 95.5 82 ASP A CA 1
ATOM 675 C C . ASP A 1 82 ? 33.125 1.643 -23.141 1 95.5 82 ASP A C 1
ATOM 677 O O . ASP A 1 82 ? 33.938 0.73 -22.953 1 95.5 82 ASP A O 1
ATOM 681 N N . SER A 1 83 ? 32.969 2.619 -22.266 1 95.81 83 SER A N 1
ATOM 682 C CA . SER A 1 83 ? 33.875 2.795 -21.125 1 95.81 83 SER A CA 1
ATOM 683 C C . SER A 1 83 ? 33.438 1.934 -19.953 1 95.81 83 SER A C 1
ATOM 685 O O . SER A 1 83 ? 34.219 1.653 -19.047 1 95.81 83 SER A O 1
ATOM 687 N N . GLY A 1 84 ? 32.125 1.599 -19.891 1 96.62 84 GLY A N 1
ATOM 688 C CA . GLY A 1 84 ? 31.578 0.879 -18.75 1 96.62 84 GLY A CA 1
ATOM 689 C C . GLY A 1 84 ? 31.188 1.79 -17.594 1 96.62 84 GLY A C 1
ATOM 690 O O . GLY A 1 84 ? 30.75 1.319 -16.547 1 96.62 84 GLY A O 1
ATOM 691 N N . LYS A 1 85 ? 31.25 3.066 -17.844 1 97.44 85 LYS A N 1
ATOM 692 C CA . LYS A 1 85 ? 30.969 4.035 -16.781 1 97.44 85 LYS A CA 1
ATOM 693 C C . LYS A 1 85 ? 29.469 4.117 -16.516 1 97.44 85 LYS A C 1
ATOM 695 O O . LYS A 1 85 ? 28.656 4.094 -17.438 1 97.44 85 LYS A O 1
ATOM 700 N N . SER A 1 86 ? 29.125 4.16 -15.242 1 98.69 86 SER A N 1
ATOM 701 C CA . SER A 1 86 ? 27.75 4.371 -14.805 1 98.69 86 SER A CA 1
ATOM 702 C C . SER A 1 86 ? 27.562 5.746 -14.164 1 98.69 86 SER A C 1
ATOM 704 O O . SER A 1 86 ? 28.422 6.188 -13.391 1 98.69 86 SER A O 1
ATOM 706 N N . ILE A 1 87 ? 26.5 6.414 -14.508 1 98.88 87 ILE A N 1
ATOM 707 C CA . ILE A 1 87 ? 26.188 7.746 -13.992 1 98.88 87 ILE A CA 1
ATOM 708 C C . ILE A 1 87 ? 24.781 7.758 -13.406 1 98.88 87 ILE A C 1
ATOM 710 O O . ILE A 1 87 ? 23.812 7.383 -14.086 1 98.88 87 ILE A O 1
ATOM 714 N N . LEU A 1 88 ? 24.625 8.102 -12.133 1 98.81 88 LEU A N 1
ATOM 715 C CA . LEU A 1 88 ? 23.328 8.25 -11.477 1 98.81 88 LEU A CA 1
ATOM 716 C C . LEU A 1 88 ? 22.891 9.711 -11.461 1 98.81 88 LEU A C 1
ATOM 718 O O . LEU A 1 88 ? 23.688 10.609 -11.195 1 98.81 88 LEU A O 1
ATOM 722 N N . LEU A 1 89 ? 21.641 9.93 -11.789 1 98.88 89 LEU A N 1
ATOM 723 C CA . LEU A 1 89 ? 21.094 11.281 -11.844 1 98.88 89 LEU A CA 1
ATOM 724 C C . LEU A 1 89 ? 19.875 11.414 -10.938 1 98.88 89 LEU A C 1
ATOM 726 O O . LEU A 1 89 ? 18.734 11.383 -11.414 1 98.88 89 LEU A O 1
ATOM 730 N N . PRO A 1 90 ? 20.062 11.617 -9.625 1 98.19 90 PRO A N 1
ATOM 731 C CA . PRO A 1 90 ? 18.953 11.93 -8.742 1 98.19 90 PRO A CA 1
ATOM 732 C C . PRO A 1 90 ? 18.359 13.32 -9 1 98.19 90 PRO A C 1
ATOM 734 O O . PRO A 1 90 ? 19.031 14.172 -9.594 1 98.19 90 PRO A O 1
ATOM 737 N N . PRO A 1 91 ? 17.141 13.484 -8.633 1 97.06 91 PRO A N 1
ATOM 738 C CA . PRO A 1 91 ? 16.562 14.82 -8.781 1 97.06 91 PRO A CA 1
ATOM 739 C C . PRO A 1 91 ? 17.156 15.836 -7.816 1 97.06 91 PRO A C 1
ATOM 741 O O . PRO A 1 91 ? 17.562 15.477 -6.711 1 97.06 91 PRO A O 1
ATOM 744 N N . ARG A 1 92 ? 17.297 17.031 -8.258 1 97.19 92 ARG A N 1
ATOM 745 C CA . ARG A 1 92 ? 17.578 18.109 -7.316 1 97.19 92 ARG A CA 1
ATOM 746 C C . ARG A 1 92 ? 16.328 18.484 -6.52 1 97.19 92 ARG A C 1
ATOM 748 O O . ARG A 1 92 ? 15.336 18.922 -7.09 1 97.19 92 ARG A O 1
ATOM 755 N N . LEU A 1 93 ? 16.375 18.297 -5.266 1 95.38 93 LEU A N 1
ATOM 756 C CA . LEU A 1 93 ? 15.227 18.562 -4.406 1 95.38 93 LEU A CA 1
ATOM 757 C C . LEU A 1 93 ? 15.133 20.047 -4.051 1 95.38 93 LEU A C 1
ATOM 759 O O . LEU A 1 93 ? 16.156 20.719 -3.91 1 95.38 93 LEU A O 1
ATOM 763 N N . HIS A 1 94 ? 13.906 20.5 -3.951 1 94.56 94 HIS A N 1
ATOM 764 C CA . HIS A 1 94 ? 13.688 21.859 -3.471 1 94.56 94 HIS A CA 1
ATOM 765 C C . HIS A 1 94 ? 14.219 22.031 -2.055 1 94.56 94 HIS A C 1
ATOM 767 O O . HIS A 1 94 ? 14.094 21.141 -1.221 1 94.56 94 HIS A O 1
ATOM 773 N N . PRO A 1 95 ? 14.789 23.156 -1.735 1 93.75 95 PRO A N 1
ATOM 774 C CA . PRO A 1 95 ? 15.359 23.391 -0.407 1 93.75 95 PRO A CA 1
ATOM 775 C C . PRO A 1 95 ? 14.359 23.141 0.718 1 93.75 95 PRO A C 1
ATOM 777 O O . PRO A 1 95 ? 14.742 22.719 1.813 1 93.75 95 PRO A O 1
ATOM 780 N N . ASP A 1 96 ? 13.102 23.281 0.458 1 93.69 96 ASP A N 1
ATOM 781 C CA . ASP A 1 96 ? 12.07 23.078 1.476 1 93.69 96 ASP A CA 1
ATOM 782 C C . ASP A 1 96 ? 11.961 21.609 1.861 1 93.69 96 ASP A C 1
ATOM 784 O O . ASP A 1 96 ? 11.352 21.266 2.881 1 93.69 96 ASP A O 1
ATOM 788 N N . PHE A 1 97 ? 12.523 20.812 0.981 1 94.44 97 PHE A N 1
ATOM 789 C CA . PHE A 1 97 ? 12.516 19.391 1.299 1 94.44 97 PHE A CA 1
ATOM 790 C C . PHE A 1 97 ? 13.117 19.141 2.676 1 94.44 97 PHE A C 1
ATOM 792 O O . PHE A 1 97 ? 12.656 18.266 3.412 1 94.44 97 PHE A O 1
ATOM 799 N N . ALA A 1 98 ? 14.102 19.891 3.066 1 94.06 98 ALA A N 1
ATOM 800 C CA . ALA A 1 98 ? 14.805 19.734 4.34 1 94.06 98 ALA A CA 1
ATOM 801 C C . ALA A 1 98 ? 13.875 20.031 5.516 1 94.06 98 ALA A C 1
ATOM 803 O O . ALA A 1 98 ? 14.094 19.547 6.625 1 94.06 98 ALA A O 1
ATOM 804 N N . ILE A 1 99 ? 12.859 20.812 5.273 1 94.94 99 ILE A N 1
ATOM 805 C CA . ILE A 1 99 ? 11.891 21.172 6.305 1 94.94 99 ILE A CA 1
ATOM 806 C C . ILE A 1 99 ? 10.82 20.094 6.414 1 94.94 99 ILE A C 1
ATOM 808 O O . ILE A 1 99 ? 10.492 19.641 7.516 1 94.94 99 ILE A O 1
ATOM 812 N N . TRP A 1 100 ? 10.406 19.594 5.285 1 94.44 100 TRP A N 1
ATOM 813 C CA . TRP A 1 100 ? 9.172 18.812 5.238 1 94.44 100 TRP A CA 1
ATOM 814 C C . TRP A 1 100 ? 9.484 17.328 5.246 1 94.44 100 TRP A C 1
ATOM 816 O O . TRP A 1 100 ? 8.773 16.531 5.875 1 94.44 100 TRP A O 1
ATOM 826 N N . SER A 1 101 ? 10.586 16.922 4.594 1 92.75 101 SER A N 1
ATOM 827 C CA . SER A 1 101 ? 10.672 15.508 4.273 1 92.75 101 SER A CA 1
ATOM 828 C C . SER A 1 101 ? 12 14.914 4.738 1 92.75 101 SER A C 1
ATOM 830 O O . SER A 1 101 ? 12.172 13.695 4.73 1 92.75 101 SER A O 1
ATOM 832 N N . GLY A 1 102 ? 12.906 15.742 5.051 1 90.94 102 GLY A N 1
ATOM 833 C CA . GLY A 1 102 ? 14.133 15.18 5.598 1 90.94 102 GLY A CA 1
ATOM 834 C C . GLY A 1 102 ? 15.383 15.797 5.016 1 90.94 102 GLY A C 1
ATOM 835 O O . GLY A 1 102 ? 15.312 16.812 4.316 1 90.94 102 GLY A O 1
ATOM 836 N N . LYS A 1 103 ? 16.469 15.219 5.309 1 90.56 103 LYS A N 1
ATOM 837 C CA . LYS A 1 103 ? 17.781 15.727 4.898 1 90.56 103 LYS A CA 1
ATOM 838 C C . LYS A 1 103 ? 17.953 15.625 3.389 1 90.56 103 LYS A C 1
ATOM 840 O O . LYS A 1 103 ? 17.578 14.617 2.777 1 90.56 103 LYS A O 1
ATOM 845 N N . ILE A 1 104 ? 18.453 16.656 2.797 1 94.69 104 ILE A N 1
ATOM 846 C CA . ILE A 1 104 ? 18.828 16.641 1.389 1 94.69 104 ILE A CA 1
ATOM 847 C C . ILE A 1 104 ? 20.266 16.156 1.248 1 94.69 104 ILE A C 1
ATOM 849 O O . ILE A 1 104 ? 21.203 16.797 1.747 1 94.69 104 ILE A O 1
ATOM 853 N N . GLU A 1 105 ? 20.422 15.133 0.653 1 95.44 105 GLU A N 1
ATOM 854 C CA . GLU A 1 105 ? 21.75 14.539 0.491 1 95.44 105 GLU A CA 1
ATOM 855 C C . GLU A 1 105 ? 22.469 15.117 -0.722 1 95.44 105 GLU A C 1
ATOM 857 O O . GLU A 1 105 ? 21.844 15.375 -1.757 1 95.44 105 GLU A O 1
ATOM 862 N N . PRO A 1 106 ? 23.781 15.383 -0.601 1 97.12 106 PRO A N 1
ATOM 863 C CA . PRO A 1 106 ? 24.578 15.844 -1.741 1 97.12 106 PRO A CA 1
ATOM 864 C C . PRO A 1 106 ? 24.938 14.719 -2.707 1 97.12 106 PRO A C 1
ATOM 866 O O . PRO A 1 106 ? 24.703 13.539 -2.402 1 97.12 106 PRO A O 1
ATOM 869 N N . GLU A 1 107 ? 25.453 15.086 -3.867 1 98.25 107 GLU A N 1
ATOM 870 C CA . GLU A 1 107 ? 25.875 14.102 -4.855 1 98.25 107 GLU A CA 1
ATOM 871 C C . GLU A 1 107 ? 26.859 13.102 -4.246 1 98.25 107 GLU A C 1
ATOM 873 O O . GLU A 1 107 ? 26.812 11.914 -4.574 1 98.25 107 GLU A O 1
ATOM 878 N N . SER A 1 108 ? 27.75 13.547 -3.367 1 98.31 108 SER A N 1
ATOM 879 C CA . SER A 1 108 ? 28.75 12.688 -2.764 1 98.31 108 SER A CA 1
ATOM 880 C C . SER A 1 108 ? 28.125 11.57 -1.945 1 98.31 108 SER A C 1
ATOM 882 O O . SER A 1 108 ? 28.672 10.469 -1.854 1 98.31 108 SER A O 1
ATOM 884 N N . TRP A 1 109 ? 26.984 11.859 -1.304 1 96.94 109 TRP A N 1
ATOM 885 C CA . TRP A 1 109 ? 26.281 10.844 -0.538 1 96.94 109 TRP A CA 1
ATOM 886 C C . TRP A 1 109 ? 25.797 9.719 -1.447 1 96.94 109 TRP A C 1
ATOM 888 O O . TRP A 1 109 ? 25.984 8.539 -1.144 1 96.94 109 TRP A O 1
ATOM 898 N N . PHE A 1 110 ? 25.203 10.047 -2.562 1 97.75 110 PHE A N 1
ATOM 899 C CA . PHE A 1 110 ? 24.719 9.055 -3.523 1 97.75 110 PHE A CA 1
ATOM 900 C C . PHE A 1 110 ? 25.875 8.227 -4.066 1 97.75 110 PHE A C 1
ATOM 902 O O . PHE A 1 110 ? 25.75 7.016 -4.246 1 97.75 110 PHE A O 1
ATOM 909 N N . LEU A 1 111 ? 26.953 9 -4.398 1 98.12 111 LEU A N 1
ATOM 910 C CA . LEU A 1 111 ? 28.141 8.32 -4.918 1 98.12 111 LEU A CA 1
ATOM 911 C C . LEU A 1 111 ? 28.625 7.258 -3.941 1 98.12 111 LEU A C 1
ATOM 913 O O . LEU A 1 111 ? 28.953 6.137 -4.348 1 98.12 111 LEU A O 1
ATOM 917 N N . GLU A 1 112 ? 28.703 7.605 -2.701 1 97.25 112 GLU A N 1
ATOM 918 C CA . GLU A 1 112 ? 29.172 6.688 -1.67 1 97.25 112 GLU A CA 1
ATOM 919 C C . GLU A 1 112 ? 28.203 5.539 -1.454 1 97.25 112 GLU A C 1
ATOM 921 O O . GLU A 1 112 ? 28.594 4.379 -1.366 1 97.25 112 GLU A O 1
ATOM 926 N N . LYS A 1 113 ? 26.969 5.812 -1.409 1 96.5 113 LYS A N 1
ATOM 927 C CA . LYS A 1 113 ? 25.938 4.832 -1.083 1 96.5 113 LYS A CA 1
ATOM 928 C C . LYS A 1 113 ? 25.781 3.811 -2.205 1 96.5 113 LYS A C 1
ATOM 930 O O . LYS A 1 113 ? 25.688 2.607 -1.949 1 96.5 113 LYS A O 1
ATOM 935 N N . TYR A 1 114 ? 25.75 4.266 -3.451 1 97.88 114 TYR A N 1
ATOM 936 C CA . TYR A 1 114 ? 25.359 3.393 -4.559 1 97.88 114 TYR A CA 1
ATOM 937 C C . TYR A 1 114 ? 26.578 3.014 -5.395 1 97.88 114 TYR A C 1
ATOM 939 O O . TYR A 1 114 ? 26.5 2.123 -6.246 1 97.88 114 TYR A O 1
ATOM 947 N N . GLU A 1 115 ? 27.703 3.664 -5.199 1 97.75 115 GLU A N 1
ATOM 948 C CA . GLU A 1 115 ? 29 3.34 -5.785 1 97.75 115 GLU A CA 1
ATOM 949 C C . GLU A 1 115 ? 28.938 3.318 -7.309 1 97.75 115 GLU A C 1
ATOM 951 O O . GLU A 1 115 ? 29.438 2.395 -7.949 1 97.75 115 GLU A O 1
ATOM 956 N N . THR A 1 116 ? 28.188 4.238 -7.891 1 98.44 116 THR A N 1
ATOM 957 C CA . THR A 1 116 ? 28.312 4.5 -9.32 1 98.44 116 THR A CA 1
ATOM 958 C C . THR A 1 116 ? 29.594 5.293 -9.617 1 98.44 116 THR A C 1
ATOM 960 O O . THR A 1 116 ? 30.25 5.77 -8.695 1 98.44 116 THR A O 1
ATOM 963 N N . ASP A 1 117 ? 29.938 5.461 -10.898 1 98.62 117 ASP A N 1
ATOM 964 C CA . ASP A 1 117 ? 31.156 6.156 -11.25 1 98.62 117 ASP A CA 1
ATOM 965 C C . ASP A 1 117 ? 31 7.668 -11.117 1 98.62 117 ASP A C 1
ATOM 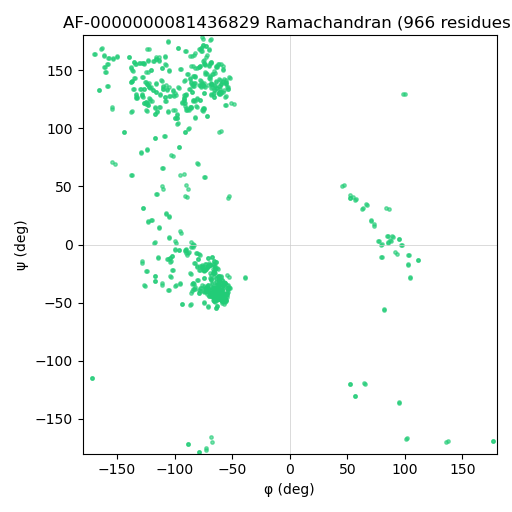967 O O . ASP A 1 117 ? 31.953 8.375 -10.789 1 98.62 117 ASP A O 1
ATOM 971 N N . GLU A 1 118 ? 29.812 8.195 -11.469 1 98.69 118 GLU A N 1
ATOM 972 C CA . GLU A 1 118 ? 29.484 9.609 -11.352 1 98.69 118 GLU A CA 1
ATOM 973 C C . GLU A 1 118 ? 28.062 9.797 -10.82 1 98.69 118 GLU A C 1
ATOM 975 O O . GLU A 1 118 ? 27.219 8.906 -10.953 1 98.69 118 GLU A O 1
ATOM 980 N N . VAL A 1 119 ? 27.875 10.906 -10.172 1 98.75 119 VAL A N 1
ATOM 981 C CA . VAL A 1 119 ? 26.547 11.359 -9.773 1 98.75 119 VAL A CA 1
ATOM 982 C C . VAL A 1 119 ? 26.375 12.836 -10.125 1 98.75 119 VAL A C 1
ATOM 984 O O . VAL A 1 119 ? 27.266 13.648 -9.875 1 98.75 119 VAL A O 1
ATOM 987 N N . HIS A 1 120 ? 25.312 13.117 -10.797 1 98.69 120 HIS A N 1
ATOM 988 C CA . HIS A 1 120 ? 24.922 14.492 -11.078 1 98.69 120 HIS A CA 1
ATOM 989 C C . HIS A 1 120 ? 23.438 14.711 -10.836 1 98.69 120 HIS A C 1
ATOM 991 O O . HIS A 1 120 ? 22.609 13.883 -11.227 1 98.69 120 HIS A O 1
ATOM 997 N N . PHE A 1 121 ? 23.109 15.789 -10.148 1 98.62 121 PHE A N 1
ATOM 998 C CA . PHE A 1 121 ? 21.688 16.125 -10.055 1 98.62 121 PHE A CA 1
ATOM 999 C C . PHE A 1 121 ? 21.094 16.344 -11.438 1 98.62 121 PHE A C 1
ATOM 1001 O O . PHE A 1 121 ? 21.734 16.969 -12.297 1 98.62 121 PHE A O 1
ATOM 1008 N N . ASN A 1 122 ? 19.922 15.828 -11.633 1 98 122 ASN A N 1
ATOM 1009 C CA . ASN A 1 122 ? 19.266 15.906 -12.93 1 98 122 ASN A CA 1
ATOM 1010 C C . ASN A 1 122 ? 18.609 17.266 -13.156 1 98 122 ASN A C 1
ATOM 1012 O O . ASN A 1 122 ? 17.391 17.359 -13.25 1 98 122 ASN A O 1
ATOM 1016 N N . ASP A 1 123 ? 19.406 18.297 -13.32 1 97.19 123 ASP A N 1
ATOM 1017 C CA . ASP A 1 123 ? 18.922 19.609 -13.703 1 97.19 123 ASP A CA 1
ATOM 1018 C C . ASP A 1 123 ? 18.547 19.656 -15.18 1 97.19 123 ASP A C 1
ATOM 1020 O O . ASP A 1 123 ? 18.719 18.672 -15.898 1 97.19 123 ASP A O 1
ATOM 1024 N N . LYS A 1 124 ? 18.047 20.781 -15.57 1 94 124 LYS A N 1
ATOM 1025 C CA . LYS A 1 124 ? 17.656 20.938 -16.969 1 94 124 LYS A CA 1
ATOM 1026 C C . LYS A 1 124 ? 18.828 20.625 -17.906 1 94 124 LYS A C 1
ATOM 1028 O O . LYS A 1 124 ? 19.938 21.094 -17.672 1 94 124 LYS A O 1
ATOM 1033 N N . ASP A 1 125 ? 18.734 19.797 -18.875 1 95.5 125 ASP A N 1
ATOM 1034 C CA . ASP A 1 125 ? 19.641 19.484 -19.969 1 95.5 125 ASP A CA 1
ATOM 1035 C C . ASP A 1 125 ? 20.812 18.609 -19.5 1 95.5 125 ASP A C 1
ATOM 1037 O O . ASP A 1 125 ? 21.719 18.312 -20.266 1 95.5 125 ASP A O 1
ATOM 1041 N N . THR A 1 126 ? 20.781 18.219 -18.203 1 98.12 126 THR A N 1
ATOM 1042 C CA . THR A 1 126 ? 21.906 17.469 -17.656 1 98.12 126 THR A CA 1
ATOM 1043 C C . THR A 1 126 ? 22.125 16.172 -18.438 1 98.12 126 THR A C 1
ATOM 1045 O O . THR A 1 126 ? 23.25 15.859 -18.844 1 98.12 126 THR A O 1
ATOM 1048 N N . ILE A 1 127 ? 21.094 15.414 -18.672 1 98.5 127 ILE A N 1
ATOM 1049 C CA . ILE A 1 127 ? 21.188 14.148 -19.375 1 98.5 127 ILE A CA 1
ATOM 1050 C C . ILE A 1 127 ? 21.719 14.383 -20.781 1 98.5 127 ILE A C 1
ATOM 1052 O O . ILE A 1 127 ? 22.656 13.711 -21.234 1 98.5 127 ILE A O 1
ATOM 1056 N N . ARG A 1 128 ? 21.125 15.406 -21.484 1 97.94 128 ARG A N 1
ATOM 1057 C CA . ARG A 1 128 ? 21.562 15.766 -22.844 1 97.94 128 ARG A CA 1
ATOM 1058 C C . ARG A 1 128 ? 23.047 16.094 -22.859 1 97.94 128 ARG A C 1
ATOM 1060 O O . ARG A 1 128 ? 23.781 15.602 -23.719 1 97.94 128 ARG A O 1
ATOM 1067 N N . ASP A 1 129 ? 23.453 16.906 -21.906 1 98.31 129 ASP A N 1
ATOM 1068 C CA . ASP A 1 129 ? 24.844 17.344 -21.844 1 98.31 129 ASP A CA 1
ATOM 1069 C C . ASP A 1 129 ? 25.781 16.156 -21.625 1 98.31 129 ASP A C 1
ATOM 1071 O O . ASP A 1 129 ? 26.859 16.078 -22.219 1 98.31 129 ASP A O 1
ATOM 1075 N N . ILE A 1 130 ? 25.359 15.266 -20.75 1 98.44 130 ILE A N 1
ATOM 1076 C CA . ILE A 1 130 ? 26.172 14.094 -20.469 1 98.44 130 ILE A CA 1
ATOM 1077 C C . ILE A 1 130 ? 26.281 13.219 -21.703 1 98.44 130 ILE A C 1
ATOM 1079 O O . ILE A 1 130 ? 27.359 12.711 -22.031 1 98.44 130 ILE A O 1
ATOM 1083 N N . LEU A 1 131 ? 25.203 13 -22.438 1 98.19 131 LEU A N 1
ATOM 1084 C CA . LEU A 1 131 ? 25.203 12.172 -23.641 1 98.19 131 LEU A CA 1
ATOM 1085 C C . LEU A 1 131 ? 26.125 12.766 -24.703 1 98.19 131 LEU A C 1
ATOM 1087 O O . LEU A 1 131 ? 26.828 12.023 -25.406 1 98.19 131 LEU A O 1
ATOM 1091 N N . HIS A 1 132 ? 26.141 14.125 -24.797 1 97.81 132 HIS A N 1
ATOM 1092 C CA . HIS A 1 132 ? 27.062 14.781 -25.719 1 97.81 132 HIS A CA 1
ATOM 1093 C C . HIS A 1 132 ? 28.516 14.586 -25.281 1 97.81 132 HIS A C 1
ATOM 1095 O O . HIS A 1 132 ? 29.391 14.305 -26.109 1 97.81 132 HIS A O 1
ATOM 1101 N N . ARG A 1 133 ? 28.656 14.805 -23.953 1 97.81 133 ARG A N 1
ATOM 1102 C CA . ARG A 1 133 ? 30 14.625 -23.406 1 97.81 133 ARG A CA 1
ATOM 1103 C C . ARG A 1 133 ? 30.531 13.227 -23.703 1 97.81 133 ARG A C 1
ATOM 1105 O O . ARG A 1 133 ? 31.719 13.055 -23.969 1 97.81 133 ARG A O 1
ATOM 1112 N N . LEU A 1 134 ? 29.656 12.227 -23.734 1 97 134 LEU A N 1
ATOM 1113 C CA . LEU A 1 134 ? 30.031 10.836 -23.969 1 97 134 LEU A CA 1
ATOM 1114 C C . LEU A 1 134 ? 30.109 10.539 -25.453 1 97 134 LEU A C 1
ATOM 1116 O O . LEU A 1 134 ? 30.422 9.414 -25.859 1 97 134 LEU A O 1
ATOM 1120 N N . ASN A 1 135 ? 29.828 11.43 -26.328 1 95.62 135 ASN A N 1
ATOM 1121 C CA . ASN A 1 135 ? 29.766 11.242 -27.781 1 95.62 135 ASN A CA 1
ATOM 1122 C C . ASN A 1 135 ? 28.812 10.109 -28.156 1 95.62 135 ASN A C 1
ATOM 1124 O O . ASN A 1 135 ? 29.156 9.258 -28.969 1 95.62 135 ASN A O 1
ATOM 1128 N N . ALA A 1 136 ? 27.688 10.102 -27.438 1 94.94 136 ALA A N 1
ATOM 1129 C CA . ALA A 1 136 ? 26.719 9.039 -27.656 1 94.94 136 ALA A CA 1
ATOM 1130 C C . ALA A 1 136 ? 26.109 9.125 -29.062 1 94.94 136 ALA A C 1
ATOM 1132 O O . ALA A 1 136 ? 25.688 10.195 -29.484 1 94.94 136 ALA A O 1
ATOM 1133 N N . GLN A 1 137 ? 26.094 8.094 -29.75 1 91.81 137 GLN A N 1
ATOM 1134 C CA . GLN A 1 137 ? 25.5 8.039 -31.078 1 91.81 137 GLN A CA 1
ATOM 1135 C C . GLN A 1 137 ? 24.172 7.297 -31.047 1 91.81 137 GLN A C 1
ATOM 1137 O O . GLN A 1 137 ? 23.25 7.656 -31.781 1 91.81 137 GLN A O 1
ATOM 1142 N N . GLN A 1 138 ? 24.156 6.289 -30.297 1 94.75 138 GLN A N 1
ATOM 1143 C CA . GLN A 1 138 ? 22.953 5.477 -30.156 1 94.75 138 GLN A CA 1
ATOM 1144 C C . GLN A 1 138 ? 22.516 5.387 -28.703 1 94.75 138 GLN A C 1
ATOM 1146 O O . GLN A 1 138 ? 23.297 4.957 -27.844 1 94.75 138 GLN A O 1
ATOM 1151 N N . ILE A 1 139 ? 21.328 5.844 -28.438 1 97.88 139 ILE A N 1
ATOM 1152 C CA . ILE A 1 139 ? 20.781 5.766 -27.094 1 97.88 139 ILE A CA 1
ATOM 1153 C C . ILE A 1 139 ? 19.828 4.582 -26.984 1 97.88 139 ILE A C 1
ATOM 1155 O O . ILE A 1 139 ? 18.844 4.504 -27.719 1 97.88 139 ILE A O 1
ATOM 1159 N N . LEU A 1 140 ? 20.172 3.594 -26.156 1 98.38 140 LEU A N 1
ATOM 1160 C CA . LEU A 1 140 ? 19.297 2.465 -25.875 1 98.38 140 LEU A CA 1
ATOM 1161 C C . LEU A 1 140 ? 18.328 2.797 -24.734 1 98.38 140 LEU A C 1
ATOM 1163 O O . LEU A 1 140 ? 18.766 3.113 -23.625 1 98.38 140 LEU A O 1
ATOM 1167 N N . LEU A 1 141 ? 17.062 2.793 -25.016 1 98.62 141 LEU A N 1
ATOM 1168 C CA . LEU A 1 141 ? 16 2.988 -24.031 1 98.62 141 LEU A CA 1
ATOM 1169 C C . LEU A 1 141 ? 15.219 1.699 -23.812 1 98.62 141 LEU A C 1
ATOM 1171 O O . LEU A 1 141 ? 15.156 0.847 -24.703 1 98.62 141 LEU A O 1
ATOM 1175 N N . LEU A 1 142 ? 14.703 1.596 -22.641 1 98.62 142 LEU A N 1
ATOM 1176 C CA . LEU A 1 142 ? 13.953 0.402 -22.266 1 98.62 142 LEU A CA 1
ATOM 1177 C C . LEU A 1 142 ? 12.477 0.564 -22.609 1 98.62 142 LEU A C 1
ATOM 1179 O O . LEU A 1 142 ? 11.812 1.474 -22.094 1 98.62 142 LEU A O 1
ATOM 1183 N N . ARG A 1 143 ? 11.977 -0.2 -23.469 1 98.44 143 ARG A N 1
ATOM 1184 C CA . ARG A 1 143 ? 10.555 -0.444 -23.641 1 98.44 143 ARG A CA 1
ATOM 1185 C C . ARG A 1 143 ? 10.211 -1.905 -23.375 1 98.44 143 ARG A C 1
ATOM 1187 O O . ARG A 1 143 ? 10.617 -2.793 -24.125 1 98.44 143 ARG A O 1
ATOM 1194 N N . ALA A 1 144 ? 9.477 -2.146 -22.297 1 97.38 144 ALA A N 1
ATOM 1195 C CA . ALA A 1 144 ? 9.289 -3.521 -21.844 1 97.38 144 ALA A CA 1
ATOM 1196 C C . ALA A 1 144 ? 7.805 -3.869 -21.75 1 97.38 144 ALA A C 1
ATOM 1198 O O . ALA A 1 144 ? 7.059 -3.23 -21 1 97.38 144 ALA A O 1
ATOM 1199 N N . GLU A 1 145 ? 7.422 -4.844 -22.453 1 94.88 145 GLU A N 1
ATOM 1200 C CA . GLU A 1 145 ? 6.047 -5.332 -22.406 1 94.88 145 GLU A CA 1
ATOM 1201 C C . GLU A 1 145 ? 5.922 -6.562 -21.516 1 94.88 145 GLU A C 1
ATOM 1203 O O . GLU A 1 145 ? 6.746 -7.477 -21.594 1 94.88 145 GLU A O 1
ATOM 1208 N N . ASN A 1 146 ? 4.977 -6.562 -20.625 1 94.94 146 ASN A N 1
ATOM 1209 C CA . ASN A 1 146 ? 4.605 -7.746 -19.844 1 94.94 146 ASN A CA 1
ATOM 1210 C C . ASN A 1 146 ? 3.592 -8.609 -20.594 1 94.94 146 ASN A C 1
ATOM 1212 O O . ASN A 1 146 ? 2.447 -8.195 -20.797 1 94.94 146 ASN A O 1
ATOM 1216 N N . THR A 1 147 ? 3.928 -9.781 -20.891 1 91.5 147 THR A N 1
ATOM 1217 C CA . THR A 1 147 ? 3.109 -10.609 -21.766 1 91.5 147 THR A CA 1
ATOM 1218 C C . THR A 1 147 ? 1.892 -11.148 -21.016 1 91.5 147 THR A C 1
ATOM 1220 O O . THR A 1 147 ? 0.939 -11.625 -21.641 1 91.5 147 THR A O 1
ATOM 1223 N N . ASP A 1 148 ? 1.969 -11.141 -19.75 1 91.06 148 ASP A N 1
ATOM 1224 C CA . ASP A 1 148 ? 0.83 -11.617 -18.969 1 91.06 148 ASP A CA 1
ATOM 1225 C C . ASP A 1 148 ? -0.257 -10.547 -18.875 1 91.06 148 ASP A C 1
ATOM 1227 O O . ASP A 1 148 ? -1.44 -10.844 -19.062 1 91.06 148 ASP A O 1
ATOM 1231 N N . SER A 1 149 ? 0.11 -9.289 -18.672 1 92.06 149 SER A N 1
ATOM 1232 C CA . SER A 1 149 ? -0.858 -8.219 -18.453 1 92.06 149 SER A CA 1
ATOM 1233 C C . SER A 1 149 ? -1.048 -7.391 -19.719 1 92.06 149 SER A C 1
ATOM 1235 O O . SER A 1 149 ? -2.031 -6.656 -19.844 1 92.06 149 SER A O 1
ATOM 1237 N N . GLY A 1 150 ? -0.072 -7.441 -20.609 1 94 150 GLY A N 1
ATOM 1238 C CA . GLY A 1 150 ? -0.066 -6.547 -21.75 1 94 150 GLY A CA 1
ATOM 1239 C C . GLY A 1 150 ? 0.421 -5.152 -21.422 1 94 150 GLY A C 1
ATOM 1240 O O . GLY A 1 150 ? 0.538 -4.301 -22.312 1 94 150 GLY A O 1
ATOM 1241 N N . SER A 1 151 ? 0.765 -4.918 -20.172 1 95.38 151 SER A N 1
ATOM 1242 C CA . SER A 1 151 ? 1.263 -3.607 -19.766 1 95.38 151 SER A CA 1
ATOM 1243 C C . SER A 1 151 ? 2.645 -3.336 -20.344 1 95.38 151 SER A C 1
ATOM 1245 O O . SER A 1 151 ? 3.479 -4.238 -20.422 1 95.38 151 SER A O 1
ATOM 1247 N N . ILE A 1 152 ? 2.842 -2.064 -20.719 1 97.06 152 ILE A N 1
ATOM 1248 C CA . ILE A 1 152 ? 4.098 -1.679 -21.344 1 97.06 152 ILE A CA 1
ATOM 1249 C C . ILE A 1 152 ? 4.797 -0.616 -20.5 1 97.06 152 ILE A C 1
ATOM 1251 O O . ILE A 1 152 ? 4.195 0.403 -20.156 1 97.06 152 ILE A O 1
ATOM 1255 N N . LEU A 1 153 ? 5.984 -0.886 -20.109 1 97.69 153 LEU A N 1
ATOM 1256 C CA . LEU A 1 153 ? 6.852 0.163 -19.578 1 97.69 153 LEU A CA 1
ATOM 1257 C C . LEU A 1 153 ? 7.395 1.034 -20.719 1 97.69 153 LEU A C 1
ATOM 1259 O O . LEU A 1 153 ? 8.18 0.568 -21.547 1 97.69 153 LEU A O 1
ATOM 1263 N N . GLU A 1 154 ? 7.031 2.268 -20.734 1 97.81 154 GLU A N 1
ATOM 1264 C CA . GLU A 1 154 ? 7.418 3.164 -21.828 1 97.81 154 GLU A CA 1
ATOM 1265 C C . GLU A 1 154 ? 8.859 3.641 -21.656 1 97.81 154 GLU A C 1
ATOM 1267 O O . GLU A 1 154 ? 9.359 3.742 -20.531 1 97.81 154 GLU A O 1
ATOM 1272 N N . PRO A 1 155 ? 9.477 3.949 -22.75 1 98.31 155 PRO A N 1
ATOM 1273 C CA . PRO A 1 155 ? 10.875 4.398 -22.688 1 98.31 155 PRO A CA 1
ATOM 1274 C C . PRO A 1 155 ? 11.039 5.703 -21.922 1 98.31 155 PRO A C 1
ATOM 1276 O O . PRO A 1 155 ? 10.117 6.516 -21.859 1 98.31 155 PRO A O 1
ATOM 1279 N N . ALA A 1 156 ? 12.234 5.832 -21.375 1 98.19 156 ALA A N 1
ATOM 1280 C CA . ALA A 1 156 ? 12.586 7.051 -20.656 1 98.19 156 ALA A CA 1
ATOM 1281 C C . ALA A 1 156 ? 12.383 8.289 -21.531 1 98.19 156 ALA A C 1
ATOM 1283 O O . ALA A 1 156 ? 12.672 8.258 -22.719 1 98.19 156 ALA A O 1
ATOM 1284 N N . GLU A 1 157 ? 11.875 9.336 -20.969 1 97.12 157 GLU A N 1
ATOM 1285 C CA . GLU A 1 157 ? 11.781 10.648 -21.594 1 97.12 157 GLU A CA 1
ATOM 1286 C C . GLU A 1 157 ? 12.727 11.648 -20.938 1 97.12 157 GLU A C 1
ATOM 1288 O O . GLU A 1 157 ? 12.859 11.664 -19.703 1 97.12 157 GLU A O 1
ATOM 1293 N N . PHE A 1 158 ? 13.43 12.383 -21.703 1 97 158 PHE A N 1
ATOM 1294 C CA . PHE A 1 158 ? 14.305 13.43 -21.203 1 97 158 PHE A CA 1
ATOM 1295 C C . PHE A 1 158 ? 14.508 14.523 -22.25 1 97 158 PHE A C 1
ATOM 1297 O O . PHE A 1 158 ? 14.32 14.281 -23.438 1 97 158 PHE A O 1
ATOM 1304 N N . GLU A 1 159 ? 14.914 15.68 -21.781 1 95.62 159 GLU A N 1
ATOM 1305 C CA . GLU A 1 159 ? 15.141 16.812 -22.672 1 95.62 159 GLU A CA 1
ATOM 1306 C C . GLU A 1 159 ? 16.297 16.531 -23.641 1 95.62 159 GLU A C 1
ATOM 1308 O O . GLU A 1 159 ? 17.344 16.047 -23.234 1 95.62 159 GLU A O 1
ATOM 1313 N N . GLY A 1 160 ? 16.062 16.828 -24.953 1 95.38 160 GLY A N 1
ATOM 1314 C CA . GLY A 1 160 ? 17.094 16.656 -25.953 1 95.38 160 GLY A CA 1
ATOM 1315 C C . GLY A 1 160 ? 17.141 15.258 -26.531 1 95.38 160 GLY A C 1
ATOM 1316 O O . GLY A 1 160 ? 18.016 14.938 -27.328 1 95.38 160 GLY A O 1
ATOM 1317 N N . LYS A 1 161 ? 16.219 14.445 -26.125 1 96.19 161 LYS A N 1
ATOM 1318 C CA . LYS A 1 161 ? 16.156 13.055 -26.578 1 96.19 161 LYS A CA 1
ATOM 1319 C C . LYS A 1 161 ? 16.188 12.977 -28.109 1 96.19 161 LYS A C 1
ATOM 1321 O O . LYS A 1 161 ? 16.797 12.07 -28.672 1 96.19 161 LYS A O 1
ATOM 1326 N N . ASP A 1 162 ? 15.555 13.891 -28.844 1 95.25 162 ASP A N 1
ATOM 1327 C CA . ASP A 1 162 ? 15.391 13.891 -30.297 1 95.25 162 ASP A CA 1
ATOM 1328 C C . ASP A 1 162 ? 16.719 14.18 -31 1 95.25 162 ASP A C 1
ATOM 1330 O O . ASP A 1 162 ? 16.828 14.008 -32.219 1 95.25 162 ASP A O 1
ATOM 1334 N N . GLU A 1 163 ? 17.688 14.602 -30.266 1 95.81 163 GLU A N 1
ATOM 1335 C CA . GLU A 1 163 ? 18.984 14.906 -30.844 1 95.81 163 GLU A CA 1
ATOM 1336 C C . GLU A 1 163 ? 19.781 13.625 -31.094 1 95.81 163 GLU A C 1
ATOM 1338 O O . GLU A 1 163 ? 20.812 13.664 -31.766 1 95.81 163 GLU A O 1
ATOM 1343 N N . PHE A 1 164 ? 19.281 12.547 -30.625 1 96.44 164 PHE A N 1
ATOM 1344 C CA . PHE A 1 164 ? 20.047 11.312 -30.688 1 96.44 164 PHE A CA 1
ATOM 1345 C C . PHE A 1 164 ? 19.281 10.227 -31.422 1 96.44 164 PHE A C 1
ATOM 1347 O O . PHE A 1 164 ? 18.062 10.328 -31.594 1 96.44 164 PHE A O 1
ATOM 1354 N N . ASN A 1 165 ? 20.016 9.203 -31.953 1 96.25 165 ASN A N 1
ATOM 1355 C CA . ASN A 1 165 ? 19.375 8.008 -32.469 1 96.25 165 ASN A CA 1
ATOM 1356 C C . ASN A 1 165 ? 18.875 7.098 -31.359 1 96.25 165 ASN A C 1
ATOM 1358 O O . ASN A 1 165 ? 19.672 6.59 -30.562 1 96.25 165 ASN A O 1
ATOM 1362 N N . ILE A 1 166 ? 17.594 6.914 -31.328 1 97.69 166 ILE A N 1
ATOM 1363 C CA . ILE A 1 166 ? 16.984 6.195 -30.219 1 97.69 166 ILE A CA 1
ATOM 1364 C C . ILE A 1 166 ? 16.672 4.762 -30.641 1 97.69 166 ILE A C 1
ATOM 1366 O O . ILE A 1 166 ? 16.109 4.527 -31.719 1 97.69 166 ILE A O 1
ATOM 1370 N N . ASP A 1 167 ? 17.094 3.803 -29.891 1 97.25 167 ASP A N 1
ATOM 1371 C CA . ASP A 1 167 ? 16.781 2.387 -30.031 1 97.25 167 ASP A CA 1
ATOM 1372 C C . ASP A 1 167 ? 15.953 1.895 -28.844 1 97.25 167 ASP A C 1
ATOM 1374 O O . ASP A 1 167 ? 16.438 1.882 -27.703 1 97.25 167 ASP A O 1
ATOM 1378 N N . ILE A 1 168 ? 14.727 1.42 -29.078 1 98.06 168 ILE A N 1
ATOM 1379 C CA . ILE A 1 168 ? 13.867 0.997 -27.984 1 98.06 168 ILE A CA 1
ATOM 1380 C C . ILE A 1 168 ? 13.633 -0.511 -28.062 1 98.06 168 ILE A C 1
ATOM 1382 O O . ILE A 1 168 ? 12.727 -1.041 -27.406 1 98.06 168 ILE A O 1
ATOM 1386 N N . THR A 1 169 ? 14.406 -1.296 -28.844 1 96.88 169 THR A N 1
ATOM 1387 C CA . THR A 1 169 ? 14.109 -2.705 -29.078 1 96.88 169 THR A CA 1
ATOM 1388 C C . THR A 1 169 ? 15.234 -3.588 -28.531 1 96.88 169 THR A C 1
ATOM 1390 O O . THR A 1 169 ? 14.984 -4.727 -28.125 1 96.88 169 THR A O 1
ATOM 1393 N N . THR A 1 170 ? 16.422 -3.09 -28.469 1 97.19 170 THR A N 1
ATOM 1394 C CA . THR A 1 170 ? 17.594 -3.904 -28.188 1 97.19 170 THR A CA 1
ATOM 1395 C C . THR A 1 170 ? 17.703 -4.215 -26.688 1 97.19 170 THR A C 1
ATOM 1397 O O . THR A 1 170 ? 18.016 -5.34 -26.312 1 97.19 170 THR A O 1
ATOM 1400 N N . LEU A 1 171 ? 17.391 -3.25 -25.875 1 98.19 171 LEU A N 1
ATOM 1401 C CA . LEU A 1 171 ? 17.734 -3.297 -24.453 1 98.19 171 LEU A CA 1
ATOM 1402 C C . LEU A 1 171 ? 16.859 -4.309 -23.719 1 98.19 171 LEU A C 1
ATOM 1404 O O . LEU A 1 171 ? 17.359 -5.094 -22.906 1 98.19 171 LEU A O 1
ATOM 1408 N N . TYR A 1 172 ? 15.617 -4.414 -24 1 98.06 172 TYR A N 1
ATOM 1409 C CA . TYR A 1 172 ? 14.641 -5.148 -23.203 1 98.06 172 TYR A CA 1
ATOM 1410 C C . TYR A 1 172 ? 14.969 -6.637 -23.172 1 98.06 172 TYR A C 1
ATOM 1412 O O . TYR A 1 172 ? 15.141 -7.223 -22.109 1 98.06 172 TYR A O 1
ATOM 1420 N N . PRO A 1 173 ? 15.125 -7.336 -24.281 1 97.38 173 PRO A N 1
ATOM 1421 C CA . PRO A 1 173 ? 15.383 -8.781 -24.219 1 97.38 173 PRO A CA 1
ATOM 1422 C C . PRO A 1 173 ? 16.672 -9.117 -23.484 1 97.38 173 PRO A C 1
ATOM 1424 O O . PRO A 1 173 ? 16.766 -10.148 -22.828 1 97.38 173 PRO A O 1
ATOM 1427 N N . ILE A 1 174 ? 17.641 -8.227 -23.562 1 98.06 174 ILE A N 1
ATOM 1428 C CA . ILE A 1 174 ? 18.938 -8.477 -22.922 1 98.06 174 ILE A CA 1
ATOM 1429 C C . ILE A 1 174 ? 18.797 -8.312 -21.406 1 98.06 174 ILE A C 1
ATOM 1431 O O . ILE A 1 174 ? 19.188 -9.203 -20.641 1 98.06 174 ILE A O 1
ATOM 1435 N N . LEU A 1 175 ? 18.219 -7.191 -21.031 1 98.31 175 LEU A N 1
ATOM 1436 C CA . LEU A 1 175 ? 18.031 -6.91 -19.609 1 98.31 175 LEU A CA 1
ATOM 1437 C C . LEU A 1 175 ? 17.125 -7.961 -18.953 1 98.31 175 LEU A C 1
ATOM 1439 O O . LEU A 1 175 ? 17.422 -8.43 -17.859 1 98.31 175 LEU A O 1
ATOM 1443 N N . ALA A 1 176 ? 16.078 -8.352 -19.594 1 98.12 176 ALA A N 1
ATOM 1444 C CA . ALA A 1 176 ? 15.164 -9.359 -19.078 1 98.12 176 ALA A CA 1
ATOM 1445 C C . ALA A 1 176 ? 15.867 -10.695 -18.875 1 98.12 176 ALA A C 1
ATOM 1447 O O . ALA A 1 176 ? 15.688 -11.352 -17.844 1 98.12 176 ALA A O 1
ATOM 1448 N N . GLU A 1 177 ? 16.656 -11.07 -19.844 1 97.94 177 GLU A N 1
ATOM 1449 C CA . GLU A 1 177 ? 17.359 -12.352 -19.734 1 97.94 177 GLU A CA 1
ATOM 1450 C C . GLU A 1 177 ? 18.359 -12.336 -18.594 1 97.94 177 GLU A C 1
ATOM 1452 O O . GLU A 1 177 ? 18.516 -13.336 -17.891 1 97.94 177 GLU A O 1
ATOM 1457 N N . LEU A 1 178 ? 19.016 -11.227 -18.438 1 98.62 178 LEU A N 1
ATOM 1458 C CA . LEU A 1 178 ? 19.969 -11.109 -17.344 1 98.62 178 LEU A CA 1
ATOM 1459 C C . LEU A 1 178 ? 19.266 -11.203 -16 1 98.62 178 LEU A C 1
ATOM 1461 O O . LEU A 1 178 ? 19.828 -11.711 -15.031 1 98.62 178 LEU A O 1
ATOM 1465 N N . ARG A 1 179 ? 18.031 -10.734 -15.914 1 98.62 179 ARG A N 1
ATOM 1466 C CA . ARG A 1 179 ? 17.25 -10.812 -14.688 1 98.62 179 ARG A CA 1
ATOM 1467 C C . ARG A 1 179 ? 16.781 -12.242 -14.43 1 98.62 179 ARG A C 1
ATOM 1469 O O . ARG A 1 179 ? 16.453 -12.602 -13.297 1 98.62 179 ARG A O 1
ATOM 1476 N N . VAL A 1 180 ? 16.719 -13.078 -15.445 1 98.44 180 VAL A N 1
ATOM 1477 C CA . VAL A 1 180 ? 16.281 -14.461 -15.305 1 98.44 180 VAL A CA 1
ATOM 1478 C C . VAL A 1 180 ? 17.359 -15.281 -14.609 1 98.44 180 VAL A C 1
ATOM 1480 O O . VAL A 1 180 ? 17.062 -16.156 -13.797 1 98.44 180 VAL A O 1
ATOM 1483 N N . ILE A 1 181 ? 18.609 -15.008 -14.938 1 98.5 181 ILE A N 1
ATOM 1484 C CA . ILE A 1 181 ? 19.734 -15.742 -14.391 1 98.5 181 ILE A CA 1
ATOM 1485 C C . ILE A 1 181 ? 20.344 -14.961 -13.227 1 98.5 181 ILE A C 1
ATOM 1487 O O . ILE A 1 181 ? 21.016 -13.953 -13.43 1 98.5 181 ILE A O 1
ATOM 1491 N N . LYS A 1 182 ? 20.234 -15.469 -12.008 1 98.81 182 LYS A N 1
ATOM 1492 C CA . LYS A 1 182 ? 20.562 -14.695 -10.812 1 98.81 182 LYS A CA 1
ATOM 1493 C C . LYS A 1 182 ? 22.047 -14.805 -10.484 1 98.81 182 LYS A C 1
ATOM 1495 O O . LYS A 1 182 ? 22.641 -15.875 -10.641 1 98.81 182 LYS A O 1
ATOM 1500 N N . THR A 1 183 ? 22.672 -13.727 -10.016 1 98.75 183 THR A N 1
ATOM 1501 C CA . THR A 1 183 ? 24.016 -13.742 -9.438 1 98.75 183 THR A CA 1
ATOM 1502 C C . THR A 1 183 ? 23.969 -14.266 -8.008 1 98.75 183 THR A C 1
ATOM 1504 O O . THR A 1 183 ? 22.906 -14.406 -7.418 1 98.75 183 THR A O 1
ATOM 1507 N N . ASP A 1 184 ? 25.172 -14.562 -7.465 1 98.81 184 ASP A N 1
ATOM 1508 C CA . ASP A 1 184 ? 25.266 -14.992 -6.074 1 98.81 184 ASP A CA 1
ATOM 1509 C C . ASP A 1 184 ? 24.703 -13.922 -5.133 1 98.81 184 ASP A C 1
ATOM 1511 O O . ASP A 1 184 ? 24.047 -14.242 -4.141 1 98.81 184 ASP A O 1
ATOM 1515 N N . LEU A 1 185 ? 24.969 -12.68 -5.449 1 98.75 185 LEU A N 1
ATOM 1516 C CA . LEU A 1 185 ? 24.531 -11.586 -4.594 1 98.75 185 LEU A CA 1
ATOM 1517 C C . LEU A 1 185 ? 23.016 -11.43 -4.652 1 98.75 185 LEU A C 1
ATOM 1519 O O . LEU A 1 185 ? 22.375 -11.141 -3.639 1 98.75 185 LEU A O 1
ATOM 1523 N N . GLU A 1 186 ? 22.406 -11.609 -5.82 1 98.81 186 GLU A N 1
ATOM 1524 C CA . GLU A 1 186 ? 20.953 -11.602 -5.93 1 98.81 186 GLU A CA 1
ATOM 1525 C C . GLU A 1 186 ? 20.328 -12.758 -5.148 1 98.81 186 GLU A C 1
ATOM 1527 O O . GLU A 1 186 ? 19.328 -12.586 -4.465 1 98.81 186 GLU A O 1
ATOM 1532 N N . LEU A 1 187 ? 20.953 -13.898 -5.277 1 98.88 187 LEU A N 1
ATOM 1533 C CA . LEU A 1 187 ? 20.453 -15.086 -4.59 1 98.88 187 LEU A CA 1
ATOM 1534 C C . LEU A 1 187 ? 20.484 -14.891 -3.078 1 98.88 187 LEU A C 1
ATOM 1536 O O . LEU A 1 187 ? 19.609 -15.383 -2.365 1 98.88 187 LEU A O 1
ATOM 1540 N N . GLU A 1 188 ? 21.484 -14.211 -2.627 1 98.75 188 GLU A N 1
ATOM 1541 C CA . GLU A 1 188 ? 21.562 -13.938 -1.194 1 98.75 188 GLU A CA 1
ATOM 1542 C C . GLU A 1 188 ? 20.344 -13.156 -0.713 1 98.75 188 GLU A C 1
ATOM 1544 O O . GLU A 1 188 ? 19.766 -13.477 0.324 1 98.75 188 GLU A O 1
ATOM 1549 N N . VAL A 1 189 ? 19.953 -12.148 -1.427 1 98.75 189 VAL A N 1
ATOM 1550 C CA . VAL A 1 189 ? 18.812 -11.336 -1.049 1 98.75 189 VAL A CA 1
ATOM 1551 C C . VAL A 1 189 ? 17.531 -12.164 -1.167 1 98.75 189 VAL A C 1
ATOM 1553 O O . VAL A 1 189 ? 16.656 -12.102 -0.298 1 98.75 189 VAL A O 1
ATOM 1556 N N . LEU A 1 190 ? 17.406 -12.953 -2.234 1 98.81 190 LEU A N 1
ATOM 1557 C CA . LEU A 1 190 ? 16.25 -13.812 -2.422 1 98.81 190 LEU A CA 1
ATOM 1558 C C . LEU A 1 190 ? 16.125 -14.812 -1.28 1 98.81 190 LEU A C 1
ATOM 1560 O O . LEU A 1 190 ? 15.031 -15.023 -0.748 1 98.81 190 LEU A O 1
ATOM 1564 N N . ARG A 1 191 ? 17.25 -15.43 -0.899 1 98.75 191 ARG A N 1
ATOM 1565 C CA . ARG A 1 191 ? 17.25 -16.375 0.216 1 98.75 191 ARG A CA 1
ATOM 1566 C C . ARG A 1 191 ? 16.766 -15.703 1.496 1 98.75 191 ARG A C 1
ATOM 1568 O O . ARG A 1 191 ? 16 -16.312 2.262 1 98.75 191 ARG A O 1
ATOM 1575 N N . TYR A 1 192 ? 17.188 -14.469 1.677 1 98.62 192 TYR A N 1
ATOM 1576 C CA . TYR A 1 192 ? 16.766 -13.75 2.875 1 98.62 192 TYR A CA 1
ATOM 1577 C C . TYR A 1 192 ? 15.273 -13.484 2.857 1 98.62 192 TYR A C 1
ATOM 1579 O O . TYR A 1 192 ? 14.578 -13.727 3.852 1 98.62 192 TYR A O 1
ATOM 1587 N N . ALA A 1 193 ? 14.742 -12.977 1.734 1 98.62 193 ALA A N 1
ATOM 1588 C CA . ALA A 1 193 ? 13.312 -12.727 1.615 1 98.62 193 ALA A CA 1
ATOM 1589 C C . ALA A 1 193 ? 12.508 -13.992 1.881 1 98.62 193 ALA A C 1
ATOM 1591 O O . ALA A 1 193 ? 11.484 -13.961 2.572 1 98.62 193 ALA A O 1
ATOM 1592 N N . VAL A 1 194 ? 12.945 -15.094 1.369 1 98.75 194 VAL A N 1
ATOM 1593 C CA . VAL A 1 194 ? 12.258 -16.375 1.534 1 98.75 194 VAL A CA 1
ATOM 1594 C C . VAL A 1 194 ? 12.344 -16.812 2.994 1 98.75 194 VAL A C 1
ATOM 1596 O O . VAL A 1 194 ? 11.367 -17.344 3.543 1 98.75 194 VAL A O 1
ATOM 1599 N N . GLN A 1 195 ? 13.5 -16.625 3.561 1 98.62 195 GLN A N 1
ATOM 1600 C CA . GLN A 1 195 ? 13.648 -16.969 4.973 1 98.62 195 GLN A CA 1
ATOM 1601 C C . GLN A 1 195 ? 12.633 -16.203 5.828 1 98.62 195 GLN A C 1
ATOM 1603 O O . GLN A 1 195 ? 12.016 -16.781 6.723 1 98.62 195 GLN A O 1
ATOM 1608 N N . ILE A 1 196 ? 12.5 -14.938 5.59 1 98.44 196 ILE A N 1
ATOM 1609 C CA . ILE A 1 196 ? 11.547 -14.133 6.344 1 98.44 196 ILE A CA 1
ATOM 1610 C C . ILE A 1 196 ? 10.125 -14.625 6.074 1 98.44 196 ILE A C 1
ATOM 1612 O O . ILE A 1 196 ? 9.305 -14.688 6.992 1 98.44 196 ILE A O 1
ATOM 1616 N N . ALA A 1 197 ? 9.797 -14.953 4.832 1 98.62 197 ALA A N 1
ATOM 1617 C CA . ALA A 1 197 ? 8.5 -15.539 4.516 1 98.62 197 ALA A CA 1
ATOM 1618 C C . ALA A 1 197 ? 8.25 -16.797 5.34 1 98.62 197 ALA A C 1
ATOM 1620 O O . ALA A 1 197 ? 7.168 -16.984 5.902 1 98.62 197 ALA A O 1
ATOM 1621 N N . CYS A 1 198 ? 9.242 -17.656 5.363 1 98.62 198 CYS A N 1
ATOM 1622 C CA . CYS A 1 198 ? 9.125 -18.891 6.125 1 98.62 198 CYS A CA 1
ATOM 1623 C C . CYS A 1 198 ? 8.875 -18.609 7.598 1 98.62 198 CYS A C 1
ATOM 1625 O O . CYS A 1 198 ? 7.996 -19.219 8.211 1 98.62 198 CYS A O 1
ATOM 1627 N N . ASP A 1 199 ? 9.617 -17.656 8.148 1 98.19 199 ASP A N 1
ATOM 1628 C CA . ASP A 1 199 ? 9.438 -17.281 9.547 1 98.19 199 ASP A CA 1
ATOM 1629 C C . ASP A 1 199 ? 8.023 -16.781 9.797 1 98.19 199 ASP A C 1
ATOM 1631 O O . ASP A 1 199 ? 7.402 -17.125 10.805 1 98.19 199 ASP A O 1
ATOM 1635 N N . ALA A 1 200 ? 7.559 -15.992 8.93 1 98.44 200 ALA A N 1
ATOM 1636 C CA . ALA A 1 200 ? 6.227 -15.406 9.086 1 98.44 200 ALA A CA 1
ATOM 1637 C C . ALA A 1 200 ? 5.145 -16.484 8.961 1 98.44 200 ALA A C 1
ATOM 1639 O O . ALA A 1 200 ? 4.172 -16.469 9.719 1 98.44 200 ALA A O 1
ATOM 1640 N N . HIS A 1 201 ? 5.266 -17.406 8.008 1 98.56 201 HIS A N 1
ATOM 1641 C CA . HIS A 1 201 ? 4.32 -18.516 7.902 1 98.56 201 HIS A CA 1
ATOM 1642 C C . HIS A 1 201 ? 4.312 -19.359 9.172 1 98.56 201 HIS A C 1
ATOM 1644 O O . HIS A 1 201 ? 3.25 -19.766 9.648 1 98.56 201 HIS A O 1
ATOM 1650 N N . ARG A 1 202 ? 5.492 -19.672 9.664 1 97.88 202 ARG A N 1
ATOM 1651 C CA . ARG A 1 202 ? 5.582 -20.422 10.906 1 97.88 202 ARG A CA 1
ATOM 1652 C C . ARG A 1 202 ? 4.867 -19.703 12.039 1 97.88 202 ARG A C 1
ATOM 1654 O O . ARG A 1 202 ? 4.164 -20.328 12.836 1 97.88 202 ARG A O 1
ATOM 1661 N N . THR A 1 203 ? 5.07 -18.375 12.109 1 97.31 203 THR A N 1
ATOM 1662 C CA . THR A 1 203 ? 4.395 -17.594 13.133 1 97.31 203 THR A CA 1
ATOM 1663 C C . THR A 1 203 ? 2.881 -17.719 13.008 1 97.31 203 THR A C 1
ATOM 1665 O O . THR A 1 203 ? 2.182 -17.922 14 1 97.31 203 THR A O 1
ATOM 1668 N N . VAL A 1 204 ? 2.354 -17.641 11.836 1 97.81 204 VAL A N 1
ATOM 1669 C CA . VAL A 1 204 ? 0.918 -17.766 11.602 1 97.81 204 VAL A CA 1
ATOM 1670 C C . VAL A 1 204 ? 0.453 -19.172 12.008 1 97.81 204 VAL A C 1
ATOM 1672 O O . VAL A 1 204 ? -0.54 -19.312 12.719 1 97.81 204 VAL A O 1
ATOM 1675 N N . MET A 1 205 ? 1.18 -20.188 11.57 1 97.44 205 MET A N 1
ATOM 1676 C CA . MET A 1 205 ? 0.816 -21.578 11.859 1 97.44 205 MET A CA 1
ATOM 1677 C C . MET A 1 205 ? 0.736 -21.812 13.367 1 97.44 205 MET A C 1
ATOM 1679 O O . MET A 1 205 ? -0.138 -22.547 13.836 1 97.44 205 MET A O 1
ATOM 1683 N N . ARG A 1 206 ? 1.564 -21.172 14.086 1 96.31 206 ARG A N 1
ATOM 1684 C CA . ARG A 1 206 ? 1.642 -21.375 15.523 1 96.31 206 ARG A CA 1
ATOM 1685 C C . ARG A 1 206 ? 0.515 -20.641 16.25 1 96.31 206 ARG A C 1
ATOM 1687 O O . ARG A 1 206 ? 0.127 -21.031 17.359 1 96.31 206 ARG A O 1
ATOM 1694 N N . ASN A 1 207 ? -0.031 -19.641 15.625 1 96.19 207 ASN A N 1
ATOM 1695 C CA . ASN A 1 207 ? -0.928 -18.766 16.359 1 96.19 207 ASN A CA 1
ATOM 1696 C C . ASN A 1 207 ? -2.357 -18.844 15.836 1 96.19 207 ASN A C 1
ATOM 1698 O O . ASN A 1 207 ? -3.293 -18.375 16.484 1 96.19 207 ASN A O 1
ATOM 1702 N N . ILE A 1 208 ? -2.58 -19.453 14.742 1 97.12 208 ILE A N 1
ATOM 1703 C CA . ILE A 1 208 ? -3.904 -19.5 14.133 1 97.12 208 ILE A CA 1
ATOM 1704 C C . ILE A 1 208 ? -4.801 -20.453 14.93 1 97.12 208 ILE A C 1
ATOM 1706 O O . ILE A 1 208 ? -4.332 -21.453 15.461 1 97.12 208 ILE A O 1
ATOM 1710 N N . GLN A 1 209 ? -6.066 -20.125 14.984 1 96.12 209 GLN A N 1
ATOM 1711 C CA . GLN A 1 209 ? -7.078 -20.984 15.586 1 96.12 209 GLN A CA 1
ATOM 1712 C C . GLN A 1 209 ? -8.469 -20.656 15.055 1 96.12 209 GLN A C 1
ATOM 1714 O O . GLN A 1 209 ? -8.719 -19.531 14.609 1 96.12 209 GLN A O 1
ATOM 1719 N N . PRO A 1 210 ? -9.352 -21.719 15.133 1 97.69 210 PRO A N 1
ATOM 1720 C CA . PRO A 1 210 ? -10.734 -21.391 14.781 1 97.69 210 PRO A CA 1
ATOM 1721 C C . PRO A 1 210 ? -11.273 -20.188 15.562 1 97.69 210 PRO A C 1
ATOM 1723 O O . PRO A 1 210 ? -10.969 -20.031 16.75 1 97.69 210 PRO A O 1
ATOM 1726 N N . GLY A 1 211 ? -12.078 -19.375 14.938 1 97.31 211 GLY A N 1
ATOM 1727 C CA . GLY A 1 211 ? -12.648 -18.203 15.586 1 97.31 211 GLY A CA 1
ATOM 1728 C C . GLY A 1 211 ? -11.992 -16.906 15.141 1 97.31 211 GLY A C 1
ATOM 1729 O O . GLY A 1 211 ? -12.633 -15.859 15.133 1 97.31 211 GLY A O 1
ATOM 1730 N N . TYR A 1 212 ? -10.75 -16.984 14.758 1 97 212 TYR A N 1
ATOM 1731 C CA . TYR A 1 212 ? -10.086 -15.82 14.18 1 97 212 TYR A CA 1
ATOM 1732 C C . TYR A 1 212 ? -10.602 -15.547 12.773 1 97 212 TYR A C 1
ATOM 1734 O O . TYR A 1 212 ? -11.406 -16.328 12.234 1 97 212 TYR A O 1
ATOM 1742 N N . TYR A 1 213 ? -10.211 -14.461 12.266 1 97.44 213 TYR A N 1
ATOM 1743 C CA . TYR A 1 213 ? -10.516 -14.102 10.883 1 97.44 213 TYR A CA 1
ATOM 1744 C C . TYR A 1 213 ? -9.266 -14.188 10.008 1 97.44 213 TYR A C 1
ATOM 1746 O O . TYR A 1 213 ? -8.148 -14.016 10.5 1 97.44 213 TYR A O 1
ATOM 1754 N N . GLU A 1 214 ? -9.477 -14.391 8.695 1 97.81 214 GLU A N 1
ATOM 1755 C CA . GLU A 1 214 ? -8.391 -14.453 7.719 1 97.81 214 GLU A CA 1
ATOM 1756 C C . GLU A 1 214 ? -7.508 -13.211 7.789 1 97.81 214 GLU A C 1
ATOM 1758 O O . GLU A 1 214 ? -6.281 -13.312 7.742 1 97.81 214 GLU A O 1
ATOM 1763 N N . TYR A 1 215 ? -8.086 -11.984 7.965 1 96.75 215 TYR A N 1
ATOM 1764 C CA . TYR A 1 215 ? -7.332 -10.734 7.945 1 96.75 215 TYR A CA 1
ATOM 1765 C C . TYR A 1 215 ? -6.426 -10.625 9.164 1 96.75 215 TYR A C 1
ATOM 1767 O O . TYR A 1 215 ? -5.375 -9.984 9.117 1 96.75 215 TYR A O 1
ATOM 1775 N N . GLN A 1 216 ? -6.816 -11.219 10.227 1 97.56 216 GLN A N 1
ATOM 1776 C CA . GLN A 1 216 ? -5.977 -11.203 11.422 1 97.56 216 GLN A CA 1
ATOM 1777 C C . GLN A 1 216 ? -4.691 -12 11.211 1 97.56 216 GLN A C 1
ATOM 1779 O O . GLN A 1 216 ? -3.623 -11.594 11.672 1 97.56 216 GLN A O 1
ATOM 1784 N N . MET A 1 217 ? -4.797 -13.102 10.461 1 97.94 217 MET A N 1
ATOM 1785 C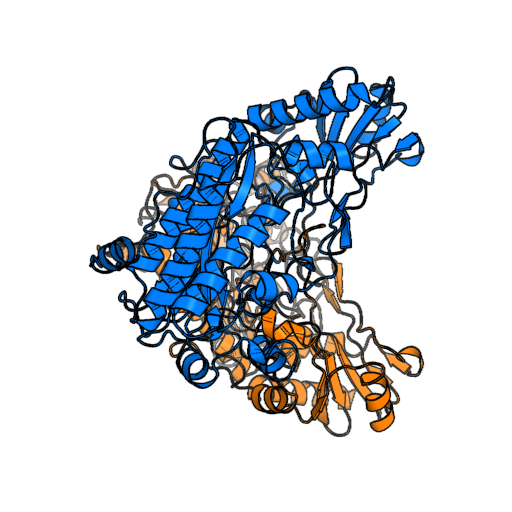 CA . MET A 1 217 ? -3.611 -13.891 10.141 1 97.94 217 MET A CA 1
ATOM 1786 C C . MET A 1 217 ? -2.738 -13.18 9.117 1 97.94 217 MET A C 1
ATOM 1788 O O . MET A 1 217 ? -1.509 -13.227 9.195 1 97.94 217 MET A O 1
ATOM 1792 N N . GLU A 1 218 ? -3.434 -12.531 8.172 1 97.19 218 GLU A N 1
ATOM 1793 C CA . GLU A 1 218 ? -2.68 -11.68 7.254 1 97.19 218 GLU A CA 1
ATOM 1794 C C . GLU A 1 218 ? -1.886 -10.617 8.008 1 97.19 218 GLU A C 1
ATOM 1796 O O . GLU A 1 218 ? -0.706 -10.398 7.723 1 97.19 218 GLU A O 1
ATOM 1801 N N . SER A 1 219 ? -2.518 -9.945 8.953 1 97.44 219 SER A N 1
ATOM 1802 C CA . SER A 1 219 ? -1.871 -8.922 9.766 1 97.44 219 SER A CA 1
ATOM 1803 C C . SER A 1 219 ? -0.656 -9.477 10.5 1 97.44 219 SER A C 1
ATOM 1805 O O . SER A 1 219 ? 0.408 -8.859 10.508 1 97.44 219 SER A O 1
ATOM 1807 N N . LEU A 1 220 ? -0.839 -10.617 11.086 1 98.06 220 LEU A N 1
ATOM 1808 C CA . LEU A 1 220 ? 0.243 -11.25 11.828 1 98.06 220 LEU A CA 1
ATOM 1809 C C . LEU A 1 220 ? 1.422 -11.562 10.914 1 98.06 220 LEU A C 1
ATOM 1811 O O . LEU A 1 220 ? 2.576 -11.328 11.281 1 98.06 220 LEU A O 1
ATOM 1815 N N . PHE A 1 221 ? 1.14 -12.141 9.773 1 98.31 221 PHE A N 1
ATOM 1816 C CA . PHE A 1 221 ? 2.178 -12.438 8.797 1 98.31 221 PHE A CA 1
ATOM 1817 C C . PHE A 1 221 ? 2.941 -11.172 8.422 1 98.31 221 PHE A C 1
ATOM 1819 O O . PHE A 1 221 ? 4.172 -11.156 8.438 1 98.31 221 PHE A O 1
ATOM 1826 N N . ARG A 1 222 ? 2.244 -10.117 8.125 1 97.62 222 ARG A N 1
ATOM 1827 C CA . ARG A 1 222 ? 2.844 -8.852 7.723 1 97.62 222 ARG A CA 1
ATOM 1828 C C . ARG A 1 222 ? 3.697 -8.266 8.844 1 97.62 222 ARG A C 1
ATOM 1830 O O . ARG A 1 222 ? 4.805 -7.781 8.602 1 97.62 222 ARG A O 1
ATOM 1837 N N . HIS A 1 223 ? 3.201 -8.312 10 1 98.12 223 HIS A N 1
ATOM 1838 C CA . HIS A 1 223 ? 3.91 -7.777 11.156 1 98.12 223 HIS A CA 1
ATOM 1839 C C . HIS A 1 223 ? 5.223 -8.516 11.391 1 98.12 223 HIS A C 1
ATOM 1841 O O . HIS A 1 223 ? 6.27 -7.895 11.586 1 98.12 223 HIS A O 1
ATOM 1847 N N . THR A 1 224 ? 5.141 -9.836 11.312 1 98 224 THR A N 1
ATOM 1848 C CA . THR A 1 224 ? 6.34 -10.641 11.523 1 98 224 THR A CA 1
ATOM 1849 C C . THR A 1 224 ? 7.395 -10.32 10.469 1 98 224 THR A C 1
ATOM 1851 O O . THR A 1 224 ? 8.57 -10.148 10.797 1 98 224 THR A O 1
ATOM 1854 N N . SER A 1 225 ? 6.984 -10.188 9.25 1 98.25 225 SER A N 1
ATOM 1855 C CA . SER A 1 225 ? 7.887 -9.93 8.133 1 98.25 225 SER A CA 1
ATOM 1856 C C . SER A 1 225 ? 8.555 -8.562 8.273 1 98.25 225 SER A C 1
ATOM 1858 O O . SER A 1 225 ? 9.742 -8.414 7.98 1 98.25 225 SER A O 1
ATOM 1860 N N . TYR A 1 226 ? 7.812 -7.59 8.75 1 97.44 226 TYR A N 1
ATOM 1861 C CA . TYR A 1 226 ? 8.281 -6.211 8.805 1 97.44 226 TYR A CA 1
ATOM 1862 C C . TYR A 1 226 ? 9.078 -5.953 10.078 1 97.44 226 TYR A C 1
ATOM 1864 O O . TYR A 1 226 ? 10.234 -5.547 10.016 1 97.44 226 TYR A O 1
ATOM 1872 N N . PHE A 1 227 ? 8.539 -6.285 11.18 1 97.69 227 PHE A N 1
ATOM 1873 C CA . PHE A 1 227 ? 9.141 -6.012 12.484 1 97.69 227 PHE A CA 1
ATOM 1874 C C . PHE A 1 227 ? 10.461 -6.754 12.641 1 97.69 227 PHE A C 1
ATOM 1876 O O . PHE A 1 227 ? 11.469 -6.164 13.023 1 97.69 227 PHE A O 1
ATOM 1883 N N . HIS A 1 228 ? 10.469 -8.062 12.258 1 97.06 228 HIS A N 1
ATOM 1884 C CA . HIS A 1 228 ? 11.664 -8.875 12.477 1 97.06 228 HIS A CA 1
ATOM 1885 C C . HIS A 1 228 ? 12.539 -8.914 11.227 1 97.06 228 HIS A C 1
ATOM 1887 O O . HIS A 1 228 ? 13.766 -8.922 11.328 1 97.06 228 HIS A O 1
ATOM 1893 N N . GLY A 1 229 ? 11.906 -8.867 10.07 1 97.5 229 GLY A N 1
ATOM 1894 C CA . GLY A 1 229 ? 12.648 -9.117 8.852 1 97.5 229 GLY A CA 1
ATOM 1895 C C . GLY A 1 229 ? 12.984 -7.852 8.086 1 97.5 229 GLY A C 1
ATOM 1896 O O . GLY A 1 229 ? 13.766 -7.883 7.129 1 97.5 229 GLY A O 1
ATOM 1897 N N . GLY A 1 230 ? 12.398 -6.758 8.508 1 96.75 230 GLY A N 1
ATOM 1898 C CA . GLY A 1 230 ? 12.633 -5.504 7.805 1 96.75 230 GLY A CA 1
ATOM 1899 C C . GLY A 1 230 ? 11.977 -5.457 6.438 1 96.75 230 GLY A C 1
ATOM 1900 O O . GLY A 1 230 ? 12.414 -4.719 5.555 1 96.75 230 GLY A O 1
ATOM 1901 N N . CYS A 1 231 ? 10.969 -6.301 6.242 1 96.81 231 CYS A N 1
ATOM 1902 C CA . CYS A 1 231 ? 10.266 -6.312 4.965 1 96.81 231 CYS A CA 1
ATOM 1903 C C . CYS A 1 231 ? 9.07 -5.359 4.988 1 96.81 231 CYS A C 1
ATOM 1905 O O . CYS A 1 231 ? 7.961 -5.762 5.328 1 96.81 231 CYS A O 1
ATOM 1907 N N . ARG A 1 232 ? 9.25 -4.176 4.496 1 92.75 232 ARG A N 1
ATOM 1908 C CA . ARG A 1 232 ? 8.219 -3.141 4.469 1 92.75 232 ARG A CA 1
ATOM 1909 C C . ARG A 1 232 ? 7.168 -3.438 3.406 1 92.75 232 ARG A C 1
ATOM 1911 O O . ARG A 1 232 ? 6 -3.084 3.568 1 92.75 232 ARG A O 1
ATOM 1918 N N . TYR A 1 233 ? 7.621 -4.129 2.377 1 92.69 233 TYR A N 1
ATOM 1919 C CA . TYR A 1 233 ? 6.773 -4.363 1.214 1 92.69 233 TYR A CA 1
ATOM 1920 C C . TYR A 1 233 ? 6.488 -5.852 1.039 1 92.69 233 TYR A C 1
ATOM 1922 O O . TYR A 1 233 ? 7.195 -6.695 1.594 1 92.69 233 TYR A O 1
ATOM 1930 N N . PHE A 1 234 ? 5.434 -6.074 0.31 1 93.5 234 PHE A N 1
ATOM 1931 C CA . PHE A 1 234 ? 5.098 -7.43 -0.113 1 93.5 234 PHE A CA 1
ATOM 1932 C C . PHE A 1 234 ? 5.066 -7.531 -1.634 1 93.5 234 PHE A C 1
ATOM 1934 O O . PHE A 1 234 ? 4.777 -6.551 -2.32 1 93.5 234 PHE A O 1
ATOM 1941 N N . GLY A 1 235 ? 5.387 -8.703 -2.08 1 91.69 235 GLY A N 1
ATOM 1942 C CA . GLY A 1 235 ? 5.504 -8.906 -3.516 1 91.69 235 GLY A CA 1
ATOM 1943 C C . GLY A 1 235 ? 4.164 -8.969 -4.223 1 91.69 235 GLY A C 1
ATOM 1944 O O . GLY A 1 235 ? 4.086 -8.75 -5.434 1 91.69 235 GLY A O 1
ATOM 1945 N N . TYR A 1 236 ? 3.162 -9.266 -3.52 1 92 236 TYR A N 1
ATOM 1946 C CA . TYR A 1 236 ? 1.809 -9.438 -4.035 1 92 236 TYR A CA 1
ATOM 1947 C C . TYR A 1 236 ? 0.784 -9.391 -2.91 1 92 236 TYR A C 1
ATOM 1949 O O . TYR A 1 236 ? 1.147 -9.336 -1.732 1 92 236 TYR A O 1
ATOM 1957 N N . THR A 1 237 ? -0.48 -9.297 -3.332 1 92.25 237 THR A N 1
ATOM 1958 C CA . THR A 1 237 ? -1.561 -9.328 -2.354 1 92.25 237 THR A CA 1
ATOM 1959 C C . THR A 1 237 ? -1.559 -10.648 -1.586 1 92.25 237 THR A C 1
ATOM 1961 O O . THR A 1 237 ? -1.52 -11.719 -2.188 1 92.25 237 THR A O 1
ATOM 1964 N N . CYS A 1 238 ? -1.615 -10.555 -0.295 1 95.06 238 CYS A N 1
ATOM 1965 C CA . CYS A 1 238 ? -1.637 -11.75 0.539 1 95.06 238 CYS A CA 1
ATOM 1966 C C . CYS A 1 238 ? -2.918 -12.547 0.318 1 95.06 238 CYS A C 1
ATOM 1968 O O . CYS A 1 238 ? -4.016 -11.984 0.372 1 95.06 238 CYS A O 1
ATOM 1970 N N . ILE A 1 239 ? -2.77 -13.742 0.036 1 96.25 239 ILE A N 1
ATOM 1971 C CA . ILE A 1 239 ? -3.893 -14.672 -0.02 1 96.25 239 ILE A CA 1
ATOM 1972 C C . ILE A 1 239 ? -3.994 -15.445 1.295 1 96.25 239 ILE A C 1
ATOM 1974 O O . ILE A 1 239 ? -3.146 -16.281 1.595 1 96.25 239 ILE A O 1
ATOM 1978 N N . GLY A 1 240 ? -4.918 -15.094 2.088 1 96.94 240 GLY A N 1
ATOM 1979 C CA . GLY A 1 240 ? -5.219 -15.781 3.332 1 96.94 240 GLY A CA 1
ATOM 1980 C C . GLY A 1 240 ? -6.539 -16.516 3.297 1 96.94 240 GLY A C 1
ATOM 1981 O O . GLY A 1 240 ? -7.445 -16.219 4.078 1 96.94 240 GLY A O 1
ATOM 1982 N N . ALA A 1 241 ? -6.602 -17.531 2.459 1 97.69 241 ALA A N 1
ATOM 1983 C CA . ALA A 1 241 ? -7.863 -18.203 2.164 1 97.69 241 ALA A CA 1
ATOM 1984 C C . ALA A 1 241 ? -8.094 -19.391 3.107 1 97.69 241 ALA A C 1
ATOM 1986 O O . ALA A 1 241 ? -7.164 -20.125 3.422 1 97.69 241 ALA A O 1
ATOM 1987 N N . SER A 1 242 ? -9.32 -19.594 3.557 1 97.69 242 SER A N 1
ATOM 1988 C CA . SER A 1 242 ? -9.672 -20.719 4.41 1 97.69 242 SER A CA 1
ATOM 1989 C C . SER A 1 242 ? -10.953 -21.406 3.926 1 97.69 242 SER A C 1
ATOM 1991 O O . SER A 1 242 ? -11.781 -20.766 3.266 1 97.69 242 SER A O 1
ATOM 1993 N N . GLY A 1 243 ? -11.094 -22.656 4.27 1 96.81 243 GLY A N 1
ATOM 1994 C CA . GLY A 1 243 ? -12.266 -23.406 3.859 1 96.81 243 GLY A CA 1
ATOM 1995 C C . GLY A 1 243 ? -12.469 -23.438 2.355 1 96.81 243 GLY A C 1
ATOM 1996 O O . GLY A 1 243 ? -11.531 -23.719 1.603 1 96.81 243 GLY A O 1
ATOM 1997 N N . CYS A 1 244 ? -13.641 -23.141 1.919 1 94.94 244 CYS A N 1
ATOM 1998 C CA . CYS A 1 244 ? -13.969 -23.203 0.499 1 94.94 244 CYS A CA 1
ATOM 1999 C C . CYS A 1 244 ? -13.18 -22.156 -0.289 1 94.94 244 CYS A C 1
ATOM 2001 O O . CYS A 1 244 ? -12.906 -22.344 -1.474 1 94.94 244 CYS A O 1
ATOM 2003 N N . ASN A 1 245 ? -12.742 -21.078 0.367 1 96 245 ASN A N 1
ATOM 2004 C CA . ASN A 1 245 ? -12.008 -20.016 -0.311 1 96 245 ASN A CA 1
ATOM 2005 C C . ASN A 1 245 ? -10.617 -20.484 -0.745 1 96 245 ASN A C 1
ATOM 2007 O O . ASN A 1 245 ? -10 -19.875 -1.615 1 96 245 ASN A O 1
ATOM 2011 N N . ALA A 1 246 ? -10.188 -21.562 -0.146 1 97.62 246 ALA A N 1
ATOM 2012 C CA . ALA A 1 246 ? -8.875 -22.094 -0.483 1 97.62 246 ALA A CA 1
ATOM 2013 C C . ALA A 1 246 ? -8.852 -22.641 -1.908 1 97.62 246 ALA A C 1
ATOM 2015 O O . ALA A 1 246 ? -7.781 -22.906 -2.459 1 97.62 246 ALA A O 1
ATOM 2016 N N . ALA A 1 247 ? -10.031 -22.766 -2.529 1 97.25 247 ALA A N 1
ATOM 2017 C CA . ALA A 1 247 ? -10.109 -23.219 -3.912 1 97.25 247 ALA A CA 1
ATOM 2018 C C . ALA A 1 247 ? -9.992 -22.047 -4.887 1 97.25 247 ALA A C 1
ATOM 2020 O O . ALA A 1 247 ? -9.914 -22.25 -6.102 1 97.25 247 ALA A O 1
ATOM 2021 N N . ILE A 1 248 ? -9.969 -20.812 -4.371 1 95.69 248 ILE A N 1
ATOM 2022 C CA . ILE A 1 248 ? -9.883 -19.609 -5.184 1 95.69 248 ILE A CA 1
ATOM 2023 C C . ILE A 1 248 ? -8.422 -19.188 -5.324 1 95.69 248 ILE A C 1
ATOM 2025 O O . ILE A 1 248 ? -7.773 -18.828 -4.336 1 95.69 248 ILE A O 1
ATOM 2029 N N . LEU A 1 249 ? -7.934 -19.078 -6.484 1 93.94 249 LEU A N 1
ATOM 2030 C CA . LEU A 1 249 ? -6.5 -19.031 -6.746 1 93.94 249 LEU A CA 1
ATOM 2031 C C . LEU A 1 249 ? -5.922 -17.672 -6.363 1 93.94 249 LEU A C 1
ATOM 2033 O O . LEU A 1 249 ? -4.801 -17.594 -5.855 1 93.94 249 LEU A O 1
ATOM 2037 N N . HIS A 1 250 ? -6.613 -16.641 -6.645 1 92.94 250 HIS A N 1
ATOM 2038 C CA . HIS A 1 250 ? -6.176 -15.289 -6.34 1 92.94 250 HIS A CA 1
ATOM 2039 C C . HIS A 1 250 ? -7.109 -14.625 -5.332 1 92.94 250 HIS A C 1
ATOM 2041 O O . HIS A 1 250 ? -7.496 -13.469 -5.508 1 92.94 250 HIS A O 1
ATOM 2047 N N . TYR A 1 251 ? -7.469 -15.406 -4.324 1 92.56 251 TYR A N 1
ATOM 2048 C CA . TYR A 1 251 ? -8.234 -14.883 -3.197 1 92.56 251 TYR A CA 1
ATOM 2049 C C . TYR A 1 251 ? -7.5 -13.734 -2.521 1 92.56 251 TYR A C 1
ATOM 2051 O O . TYR A 1 251 ? -6.277 -13.625 -2.625 1 92.56 251 TYR A O 1
ATOM 2059 N N . GLY A 1 252 ? -8.305 -12.797 -1.925 1 88 252 GLY A N 1
ATOM 2060 C CA . GLY A 1 252 ? -7.684 -11.727 -1.166 1 88 252 GLY A CA 1
ATOM 2061 C C . GLY A 1 252 ? -7.844 -10.367 -1.818 1 88 252 GLY A C 1
ATOM 2062 O O . GLY A 1 252 ? -7.586 -9.336 -1.19 1 88 252 GLY A O 1
ATOM 2063 N N . ASN A 1 253 ? -8.25 -10.336 -3.023 1 82.38 253 ASN A N 1
ATOM 2064 C CA . ASN A 1 253 ? -8.461 -9.07 -3.707 1 82.38 253 ASN A CA 1
ATOM 2065 C C . ASN A 1 253 ? -9.703 -8.352 -3.193 1 82.38 253 ASN A C 1
ATOM 2067 O O . ASN A 1 253 ? -10.352 -8.812 -2.25 1 82.38 253 ASN A O 1
ATOM 2071 N N . GLN A 1 254 ? -10.008 -7.258 -3.781 1 70.75 254 GLN A N 1
ATOM 2072 C CA . GLN A 1 254 ? -11.047 -6.363 -3.277 1 70.75 254 GLN A CA 1
ATOM 2073 C C . GLN A 1 254 ? -12.406 -7.051 -3.264 1 70.75 254 GLN A C 1
ATOM 2075 O O . GLN A 1 254 ? -13.266 -6.719 -2.449 1 70.75 254 GLN A O 1
ATOM 2080 N N . ASN A 1 255 ? -12.602 -7.941 -4.078 1 72.19 255 ASN A N 1
ATOM 2081 C CA . ASN A 1 255 ? -13.906 -8.586 -4.148 1 72.19 255 ASN A CA 1
ATOM 2082 C C . ASN A 1 255 ? -13.992 -9.797 -3.225 1 72.19 255 ASN A C 1
ATOM 2084 O O . ASN A 1 255 ? -15.07 -10.352 -3.01 1 72.19 255 ASN A O 1
ATOM 2088 N N . SER A 1 256 ? -12.828 -10.164 -2.629 1 73.19 256 SER A N 1
ATOM 2089 C CA . SER A 1 256 ? -12.734 -11.266 -1.67 1 73.19 256 SER A CA 1
ATOM 2090 C C . SER A 1 256 ? -11.547 -11.078 -0.731 1 73.19 256 SER A C 1
ATOM 2092 O O . SER A 1 256 ? -10.602 -11.867 -0.759 1 73.19 256 SER A O 1
ATOM 2094 N N . PRO A 1 257 ? -11.578 -10.109 0.21 1 77.75 257 PRO A N 1
ATOM 2095 C CA . PRO A 1 257 ? -10.398 -9.531 0.847 1 77.75 257 PRO A CA 1
ATOM 2096 C C . PRO A 1 257 ? -10.062 -10.195 2.182 1 77.75 257 PRO A C 1
ATOM 2098 O O . PRO A 1 257 ? -9.992 -9.523 3.211 1 77.75 257 PRO A O 1
ATOM 2101 N N . ASN A 1 258 ? -9.781 -11.562 2.221 1 93.44 258 ASN A N 1
ATOM 2102 C CA . ASN A 1 258 ? -9.328 -12.234 3.432 1 93.44 258 ASN A CA 1
ATOM 2103 C C . ASN A 1 258 ? -10.18 -11.859 4.641 1 93.44 258 ASN A C 1
ATOM 2105 O O . ASN A 1 258 ? -9.648 -11.492 5.691 1 93.44 258 ASN A O 1
ATOM 2109 N N . SER A 1 259 ? -11.414 -11.969 4.5 1 93.75 259 SER A N 1
ATOM 2110 C CA . SER A 1 259 ? -12.273 -11.43 5.543 1 93.75 259 SER A CA 1
ATOM 2111 C C . SER A 1 259 ? -13.109 -12.531 6.191 1 93.75 259 SER A C 1
ATOM 2113 O O . SER A 1 259 ? -13.914 -12.266 7.09 1 93.75 259 SER A O 1
ATOM 2115 N N . LYS A 1 260 ? -12.953 -13.781 5.793 1 95.69 260 LYS A N 1
ATOM 2116 C CA . LYS A 1 260 ? -13.773 -14.875 6.309 1 95.69 260 LYS A CA 1
ATOM 2117 C C . LYS A 1 260 ? -13.328 -15.289 7.707 1 95.69 260 LYS A C 1
ATOM 2119 O O . LYS A 1 260 ? -12.133 -15.312 8 1 95.69 260 LYS A O 1
ATOM 2124 N N . LYS A 1 261 ? -14.352 -15.586 8.547 1 97 261 LYS A N 1
ATOM 2125 C CA . LYS A 1 261 ? -14.07 -16.234 9.828 1 97 261 LYS A CA 1
ATOM 2126 C C . LYS A 1 261 ? -13.547 -17.656 9.633 1 97 261 LYS A C 1
ATOM 2128 O O . LYS A 1 261 ? -14.039 -18.375 8.766 1 97 261 LYS A O 1
ATOM 2133 N N . LEU A 1 262 ? -12.547 -18 10.414 1 97.94 262 LEU A N 1
ATOM 2134 C CA . LEU A 1 262 ? -12.031 -19.375 10.383 1 97.94 262 LEU A CA 1
ATOM 2135 C C . LEU A 1 262 ? -12.945 -20.312 11.164 1 97.94 262 LEU A C 1
ATOM 2137 O O . LEU A 1 262 ? -13.219 -20.078 12.344 1 97.94 262 LEU A O 1
ATOM 2141 N N . TYR A 1 263 ? -13.398 -21.328 10.531 1 97.81 263 TYR A N 1
ATOM 2142 C CA . TYR A 1 263 ? -14.211 -22.328 11.203 1 97.81 263 TYR A CA 1
ATOM 2143 C C . TYR A 1 263 ? -13.398 -23.594 11.469 1 97.81 263 TYR A C 1
ATOM 2145 O O . TYR A 1 263 ? -12.516 -23.953 10.688 1 97.81 263 TYR A O 1
ATOM 2153 N N . ASP A 1 264 ? -13.773 -24.281 12.555 1 97.94 264 ASP A N 1
ATOM 2154 C CA . ASP A 1 264 ? -13.078 -25.516 12.938 1 97.94 264 ASP A CA 1
ATOM 2155 C C . ASP A 1 264 ? -13.094 -26.516 11.789 1 97.94 264 ASP A C 1
ATOM 2157 O O . ASP A 1 264 ? -14.164 -26.875 11.281 1 97.94 264 ASP A O 1
ATOM 2161 N N . GLY A 1 265 ? -11.859 -26.891 11.352 1 95.25 265 GLY A N 1
ATOM 2162 C CA . GLY A 1 265 ? -11.75 -27.875 10.289 1 95.25 265 GLY A CA 1
ATOM 2163 C C . GLY A 1 265 ? -11.422 -27.25 8.945 1 95.25 265 GLY A C 1
ATOM 2164 O O . GLY A 1 265 ? -11.109 -27.969 7.988 1 95.25 265 GLY A O 1
ATOM 2165 N N . ASP A 1 266 ? -11.453 -25.922 8.844 1 97.81 266 ASP A N 1
ATOM 2166 C CA . ASP A 1 266 ? -11.086 -25.25 7.602 1 97.81 266 ASP A CA 1
ATOM 2167 C C . ASP A 1 266 ? -9.633 -25.547 7.227 1 97.81 266 ASP A C 1
ATOM 2169 O O . ASP A 1 266 ? -8.742 -25.453 8.07 1 97.81 266 ASP A O 1
ATOM 2173 N N . ILE A 1 267 ? -9.453 -25.938 5.98 1 98.38 267 ILE A N 1
ATOM 2174 C CA . ILE A 1 267 ? -8.094 -25.906 5.449 1 98.38 267 ILE A CA 1
ATOM 2175 C C . ILE A 1 267 ? -7.711 -24.469 5.102 1 98.38 267 ILE A C 1
ATOM 2177 O O . ILE A 1 267 ? -8.539 -23.703 4.602 1 98.38 267 ILE A O 1
ATOM 2181 N N . CYS A 1 268 ? -6.57 -24.109 5.453 1 98.5 268 CYS A N 1
ATOM 2182 C CA . CYS A 1 268 ? -6.02 -22.812 5.055 1 98.5 268 CYS A CA 1
ATOM 2183 C C . CYS A 1 268 ? -5.043 -22.969 3.895 1 98.5 268 CYS A C 1
ATOM 2185 O O . CYS A 1 268 ? -4.266 -23.922 3.855 1 98.5 268 CYS A O 1
ATOM 2187 N N . CYS A 1 269 ? -5.172 -22.172 2.902 1 98.56 269 CYS A N 1
ATOM 2188 C CA . CYS A 1 269 ? -4.195 -22 1.832 1 98.56 269 CYS A CA 1
ATOM 2189 C C . CYS A 1 269 ? -3.658 -20.578 1.814 1 98.56 269 CYS A C 1
ATOM 2191 O O . CYS A 1 269 ? -4.254 -19.688 1.201 1 98.56 269 CYS A O 1
ATOM 2193 N N . PHE A 1 270 ? -2.557 -20.375 2.527 1 98.56 270 PHE A N 1
ATOM 2194 C CA . PHE A 1 270 ? -1.972 -19.047 2.701 1 98.56 270 PHE A CA 1
ATOM 2195 C C . PHE A 1 270 ? -0.799 -18.844 1.75 1 98.56 270 PHE A C 1
ATOM 2197 O O . PHE A 1 270 ? 0.221 -19.531 1.858 1 98.56 270 PHE A O 1
ATOM 2204 N N . ASP A 1 271 ? -1.017 -18.016 0.773 1 97.62 271 ASP A N 1
ATOM 2205 C CA . ASP A 1 271 ? -0.021 -17.594 -0.206 1 97.62 271 ASP A CA 1
ATOM 2206 C C . ASP A 1 271 ? 0.384 -16.141 0.015 1 97.62 271 ASP A C 1
ATOM 2208 O O . ASP A 1 271 ? -0.29 -15.227 -0.46 1 97.62 271 ASP A O 1
ATOM 2212 N N . MET A 1 272 ? 1.403 -15.953 0.739 1 97.38 272 MET A N 1
ATOM 2213 C CA . MET A 1 272 ? 1.889 -14.641 1.169 1 97.38 272 MET A CA 1
ATOM 2214 C C . MET A 1 272 ? 3.408 -14.562 1.07 1 97.38 272 MET A C 1
ATOM 2216 O O . MET A 1 272 ? 4.102 -15.547 1.342 1 97.38 272 MET A O 1
ATOM 2220 N N . GLY A 1 273 ? 3.916 -13.469 0.648 1 96.81 273 GLY A N 1
ATOM 2221 C CA . GLY A 1 273 ? 5.352 -13.344 0.45 1 96.81 273 GLY A CA 1
ATOM 2222 C C . GLY A 1 273 ? 5.852 -11.922 0.556 1 96.81 273 GLY A C 1
ATOM 2223 O O . GLY A 1 273 ? 5.465 -11.062 -0.24 1 96.81 273 GLY A O 1
ATOM 2224 N N . PRO A 1 274 ? 6.719 -11.609 1.543 1 97.44 274 PRO A N 1
ATOM 2225 C CA . PRO A 1 274 ? 7.316 -10.273 1.676 1 97.44 274 PRO A CA 1
ATOM 2226 C C . PRO A 1 274 ? 8.43 -10.023 0.657 1 97.44 274 PRO A C 1
ATOM 2228 O O . PRO A 1 274 ? 8.883 -10.961 -0.009 1 97.44 274 PRO A O 1
ATOM 2231 N N . GLU A 1 275 ? 8.789 -8.805 0.556 1 96.44 275 GLU A N 1
ATOM 2232 C CA . GLU A 1 275 ? 9.906 -8.328 -0.257 1 96.44 275 GLU A CA 1
ATOM 2233 C C . GLU A 1 275 ? 10.992 -7.703 0.611 1 96.44 275 GLU A C 1
ATOM 2235 O O . GLU A 1 275 ? 10.695 -7.008 1.586 1 96.44 275 GLU A O 1
ATOM 2240 N N . TYR A 1 276 ? 12.203 -8.008 0.273 1 97.75 276 TYR A N 1
ATOM 2241 C CA . TYR A 1 276 ? 13.359 -7.332 0.866 1 97.75 276 TYR A CA 1
ATOM 2242 C C . TYR A 1 276 ? 14.25 -6.73 -0.212 1 97.75 276 TYR A C 1
ATOM 2244 O O . TYR A 1 276 ? 14.695 -7.434 -1.121 1 97.75 276 TYR A O 1
ATOM 2252 N N . ASN A 1 277 ? 14.445 -5.402 -0.095 1 97.19 277 ASN A N 1
ATOM 2253 C CA . ASN A 1 277 ? 15.258 -4.711 -1.093 1 97.19 277 ASN A CA 1
ATOM 2254 C C . ASN A 1 277 ? 14.781 -5.012 -2.51 1 97.19 277 ASN A C 1
ATOM 2256 O O . ASN A 1 277 ? 15.578 -5.355 -3.381 1 97.19 277 ASN A O 1
ATOM 2260 N N . CYS A 1 278 ? 13.516 -5.062 -2.701 1 96.81 278 CYS A N 1
ATOM 2261 C CA . CYS A 1 278 ? 12.773 -5.207 -3.947 1 96.81 278 CYS A CA 1
ATOM 2262 C C . CYS A 1 278 ? 12.75 -6.664 -4.402 1 96.81 278 CYS A C 1
ATOM 2264 O O . CYS A 1 278 ? 12 -7.023 -5.312 1 96.81 278 CYS A O 1
ATOM 2266 N N . TYR A 1 279 ? 13.508 -7.551 -3.834 1 98.38 279 TYR A N 1
ATOM 2267 C CA . TYR A 1 279 ? 13.445 -8.969 -4.168 1 98.38 279 TYR A CA 1
ATOM 2268 C C . TYR A 1 279 ? 12.359 -9.672 -3.365 1 98.38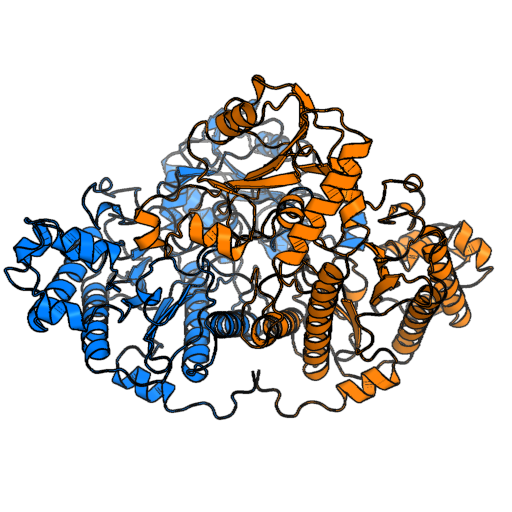 279 TYR A C 1
ATOM 2270 O O . TYR A 1 279 ? 12.266 -9.5 -2.146 1 98.38 279 TYR A O 1
ATOM 2278 N N . THR A 1 280 ? 11.523 -10.438 -4.055 1 97.31 280 THR A N 1
ATOM 2279 C CA . THR A 1 280 ? 10.312 -10.945 -3.418 1 97.31 280 THR A CA 1
ATOM 2280 C C . THR A 1 280 ? 10.43 -12.445 -3.16 1 97.31 280 THR A C 1
ATOM 2282 O O . THR A 1 280 ? 11.344 -13.102 -3.666 1 97.31 280 THR A O 1
ATOM 2285 N N . SER A 1 281 ? 9.578 -12.938 -2.277 1 98 281 SER A N 1
ATOM 2286 C CA . SER A 1 281 ? 9.367 -14.359 -2.023 1 98 281 SER A CA 1
ATOM 2287 C C . SER A 1 281 ? 7.965 -14.789 -2.438 1 98 281 SER A C 1
ATOM 2289 O O . SER A 1 281 ? 7.074 -13.953 -2.6 1 98 281 SER A O 1
ATOM 2291 N N . ASP A 1 282 ? 7.812 -16.031 -2.668 1 97.94 282 ASP A N 1
ATOM 2292 C CA . ASP A 1 282 ? 6.523 -16.625 -3.006 1 97.94 282 ASP A CA 1
ATOM 2293 C C . ASP A 1 282 ? 6.383 -18.016 -2.385 1 97.94 282 ASP A C 1
ATOM 2295 O O . ASP A 1 282 ? 6.863 -19 -2.941 1 97.94 282 ASP A O 1
ATOM 2299 N N . ILE A 1 283 ? 5.73 -18.016 -1.272 1 98.56 283 ILE A N 1
ATOM 2300 C CA . ILE A 1 283 ? 5.586 -19.25 -0.513 1 98.56 283 ILE A CA 1
ATOM 2301 C C . ILE A 1 283 ? 4.113 -19.484 -0.181 1 98.56 283 ILE A C 1
ATOM 2303 O O . ILE A 1 283 ? 3.42 -18.578 0.266 1 98.56 283 ILE A O 1
ATOM 2307 N N . THR A 1 284 ? 3.652 -20.625 -0.481 1 98.56 284 THR A N 1
ATOM 2308 C CA . THR A 1 284 ? 2.301 -21 -0.083 1 98.56 284 THR A CA 1
ATOM 2309 C C . THR A 1 284 ? 2.334 -22.172 0.896 1 98.56 284 THR A C 1
ATOM 2311 O O . THR A 1 284 ? 3.055 -23.156 0.68 1 98.56 284 THR A O 1
ATOM 2314 N N . CYS A 1 285 ? 1.633 -22.047 1.948 1 98.69 285 CYS A N 1
ATOM 2315 C CA . CYS A 1 285 ? 1.431 -23.125 2.924 1 98.69 285 CYS A CA 1
ATOM 2316 C C . CYS A 1 285 ? -0.045 -23.484 3.035 1 98.69 285 CYS A C 1
ATOM 2318 O O . CYS A 1 285 ? -0.903 -22.594 3.094 1 98.69 285 CYS A O 1
ATOM 2320 N N . SER A 1 286 ? -0.303 -24.75 3.002 1 98.81 286 SER A N 1
ATOM 2321 C CA . SER A 1 286 ? -1.641 -25.266 3.297 1 98.81 286 SER A CA 1
ATOM 2322 C C . SER A 1 286 ? -1.655 -26.062 4.59 1 98.81 286 SER A C 1
ATOM 2324 O O . SER A 1 286 ? -0.786 -26.906 4.812 1 98.81 286 SER A O 1
ATOM 2326 N N . PHE A 1 287 ? -2.529 -25.781 5.477 1 98.75 287 PHE A N 1
ATOM 2327 C CA . PHE A 1 287 ? -2.625 -26.422 6.781 1 98.75 287 PHE A CA 1
ATOM 2328 C C . PHE A 1 287 ? -4.004 -26.219 7.391 1 98.75 287 PHE A C 1
ATOM 2330 O O . PHE A 1 287 ? -4.715 -25.266 7.023 1 98.75 287 PHE A O 1
ATOM 2337 N N . PRO A 1 288 ? -4.449 -27.156 8.258 1 98.25 288 PRO A N 1
ATOM 2338 C CA . PRO A 1 288 ? -5.738 -26.969 8.922 1 98.25 288 PRO A CA 1
ATOM 2339 C C . PRO A 1 288 ? -5.68 -25.906 10.023 1 98.25 288 PRO A C 1
ATOM 2341 O O . PRO A 1 288 ? -4.758 -25.906 10.844 1 98.25 288 PRO A O 1
ATOM 2344 N N . CYS A 1 289 ? -6.664 -25.031 10.094 1 97.62 289 CYS A N 1
ATOM 2345 C CA . CYS A 1 289 ? -6.605 -23.906 11.023 1 97.62 289 CYS A CA 1
ATOM 2346 C C . CYS A 1 289 ? -6.617 -24.391 12.469 1 97.62 289 CYS A C 1
ATOM 2348 O O . CYS A 1 289 ? -6.262 -23.641 13.383 1 97.62 289 CYS A O 1
ATOM 2350 N N . ASN A 1 290 ? -7.109 -25.688 12.695 1 97.38 290 ASN A N 1
ATOM 2351 C CA . ASN A 1 290 ? -7.121 -26.219 14.055 1 97.38 290 ASN A CA 1
ATOM 2352 C C . ASN A 1 290 ? -5.895 -27.078 14.336 1 97.38 290 ASN A C 1
ATOM 2354 O O . ASN A 1 290 ? -5.781 -27.672 15.414 1 97.38 290 ASN A O 1
ATOM 2358 N N . GLY A 1 291 ? -5.023 -27.344 13.359 1 97.31 291 GLY A N 1
ATOM 2359 C CA . GLY A 1 291 ? -3.754 -28.031 13.562 1 97.31 291 GLY A CA 1
ATOM 2360 C C . GLY A 1 291 ? -3.818 -29.516 13.258 1 97.31 291 GLY A C 1
ATOM 2361 O O . GLY A 1 291 ? -2.807 -30.203 13.336 1 97.31 291 GLY A O 1
ATOM 2362 N N . LYS A 1 292 ? -4.996 -30 12.859 1 97.81 292 LYS A N 1
ATOM 2363 C CA . LYS A 1 292 ? -5.152 -31.406 12.539 1 97.81 292 LYS A CA 1
ATOM 2364 C C . LYS A 1 292 ? -5.891 -31.594 11.219 1 97.81 292 LYS A C 1
ATOM 2366 O O . LYS A 1 292 ? -7.043 -31.172 11.078 1 97.81 292 LYS A O 1
ATOM 2371 N N . PHE A 1 293 ? -5.254 -32.344 10.367 1 98.38 293 PHE A N 1
ATOM 2372 C CA . PHE A 1 293 ? -5.875 -32.594 9.078 1 98.38 293 PHE A CA 1
ATOM 2373 C C . PHE A 1 293 ? -6.988 -33.625 9.219 1 98.38 293 PHE A C 1
ATOM 2375 O O . PHE A 1 293 ? -6.855 -34.594 9.969 1 98.38 293 PHE A O 1
ATOM 2382 N N . SER A 1 294 ? -8.109 -33.406 8.531 1 97.81 294 SER A N 1
ATOM 2383 C CA . SER A 1 294 ? -9.047 -34.5 8.328 1 97.81 294 SER A CA 1
ATOM 2384 C C . SER A 1 294 ? -8.492 -35.562 7.359 1 97.81 294 SER A C 1
ATOM 2386 O O . SER A 1 294 ? -7.516 -35.281 6.656 1 97.81 294 SER A O 1
ATOM 2388 N N . GLU A 1 295 ? -9.102 -36.688 7.27 1 97.88 295 GLU A N 1
ATOM 2389 C CA . GLU A 1 295 ? -8.625 -37.75 6.387 1 97.88 295 GLU A CA 1
ATOM 2390 C C . GLU A 1 295 ? -8.664 -37.312 4.926 1 97.88 295 GLU A C 1
ATOM 2392 O O . GLU A 1 295 ? -7.73 -37.562 4.168 1 97.88 295 GLU A O 1
ATOM 2397 N N . LYS A 1 296 ? -9.727 -36.656 4.539 1 97.94 296 LYS A N 1
ATOM 2398 C CA . LYS A 1 296 ? -9.844 -36.188 3.164 1 97.94 296 LYS A CA 1
ATOM 2399 C C . LYS A 1 296 ? -8.797 -35.125 2.859 1 97.94 296 LYS A C 1
ATOM 2401 O O . LYS A 1 296 ? -8.219 -35.094 1.768 1 97.94 296 LYS A O 1
ATOM 2406 N N . GLN A 1 297 ? -8.586 -34.25 3.83 1 98.25 297 GLN A N 1
ATOM 2407 C CA . GLN A 1 297 ? -7.555 -33.219 3.67 1 98.25 297 GLN A CA 1
ATOM 2408 C C . GLN A 1 297 ? -6.172 -33.844 3.521 1 98.25 297 GLN A C 1
ATOM 2410 O O . GLN A 1 297 ? -5.352 -33.375 2.73 1 98.25 297 GLN A O 1
ATOM 2415 N N . LYS A 1 298 ? -5.883 -34.906 4.242 1 98.56 298 LYS A N 1
ATOM 2416 C CA . LYS A 1 298 ? -4.605 -35.625 4.16 1 98.56 298 LYS A CA 1
ATOM 2417 C C . LYS A 1 298 ? -4.371 -36.156 2.754 1 98.56 298 LYS A C 1
ATOM 2419 O O . LYS A 1 298 ? -3.258 -36.062 2.229 1 98.56 298 LYS A O 1
ATOM 2424 N N . ILE A 1 299 ? -5.41 -36.719 2.268 1 98.38 299 ILE A N 1
ATOM 2425 C CA . ILE A 1 299 ? -5.301 -37.281 0.935 1 98.38 299 ILE A CA 1
ATOM 2426 C C . ILE A 1 299 ? -4.879 -36.219 -0.064 1 98.38 299 ILE A C 1
ATOM 2428 O O . ILE A 1 299 ? -3.893 -36.375 -0.786 1 98.38 299 ILE A O 1
ATOM 2432 N N . ILE A 1 300 ? -5.582 -35.125 -0.057 1 98.56 300 ILE A N 1
ATOM 2433 C CA . ILE A 1 300 ? -5.34 -34.062 -1.033 1 98.56 300 ILE A CA 1
ATOM 2434 C C . ILE A 1 300 ? -3.98 -33.406 -0.768 1 98.56 300 ILE A C 1
ATOM 2436 O O . ILE A 1 300 ? -3.215 -33.156 -1.7 1 98.56 300 ILE A O 1
ATOM 2440 N N . TYR A 1 301 ? -3.672 -33.156 0.501 1 98.81 301 TYR A N 1
ATOM 2441 C CA . TYR A 1 301 ? -2.393 -32.531 0.836 1 98.81 301 TYR A CA 1
ATOM 2442 C C . TYR A 1 301 ? -1.231 -33.406 0.359 1 98.81 301 TYR A C 1
ATOM 2444 O O . TYR A 1 301 ? -0.29 -32.906 -0.26 1 98.81 301 TYR A O 1
ATOM 2452 N N . ASN A 1 302 ? -1.308 -34.625 0.647 1 98.69 302 ASN A N 1
ATOM 2453 C CA . ASN A 1 302 ? -0.217 -35.531 0.301 1 98.69 302 ASN A CA 1
ATOM 2454 C C . ASN A 1 302 ? -0.012 -35.625 -1.209 1 98.69 302 ASN A C 1
ATOM 2456 O O . ASN A 1 302 ? 1.122 -35.719 -1.683 1 98.69 302 ASN A O 1
ATOM 2460 N N . LEU A 1 303 ? -1.104 -35.594 -1.944 1 98.19 303 LEU A N 1
ATOM 2461 C CA . LEU A 1 303 ? -1.003 -35.625 -3.4 1 98.19 303 LEU A CA 1
ATOM 2462 C C . LEU A 1 303 ? -0.26 -34.406 -3.912 1 98.19 303 LEU A C 1
ATOM 2464 O O . LEU A 1 303 ? 0.609 -34.5 -4.781 1 98.19 303 LEU A O 1
ATOM 2468 N N . VAL A 1 304 ? -0.63 -33.25 -3.4 1 98.88 304 VAL A N 1
ATOM 2469 C CA . VAL A 1 304 ? -0.031 -32 -3.844 1 98.88 304 VAL A CA 1
ATOM 2470 C C . VAL A 1 304 ? 1.436 -31.953 -3.42 1 98.88 304 VAL A C 1
ATOM 2472 O O . VAL A 1 304 ? 2.301 -31.547 -4.203 1 98.88 304 VAL A O 1
ATOM 2475 N N . TYR A 1 305 ? 1.689 -32.344 -2.18 1 98.81 305 TYR A N 1
ATOM 2476 C CA . TYR A 1 305 ? 3.062 -32.344 -1.689 1 98.81 305 TYR A CA 1
ATOM 2477 C C . TYR A 1 305 ? 3.924 -33.312 -2.5 1 98.81 305 TYR A C 1
ATOM 2479 O O . TYR A 1 305 ? 5.078 -33.031 -2.812 1 98.81 305 TYR A O 1
ATOM 2487 N N . GLU A 1 306 ? 3.383 -34.469 -2.85 1 98.81 306 GLU A N 1
ATOM 2488 C CA . GLU A 1 306 ? 4.105 -35.406 -3.701 1 98.81 306 GLU A CA 1
ATOM 2489 C C . GLU A 1 306 ? 4.434 -34.812 -5.055 1 98.81 306 GLU A C 1
ATOM 2491 O O . GLU A 1 306 ? 5.539 -34.969 -5.574 1 98.81 306 GLU A O 1
ATOM 2496 N N . ALA A 1 307 ? 3.428 -34.156 -5.641 1 98.88 307 ALA A N 1
ATOM 2497 C CA . ALA A 1 307 ? 3.674 -33.469 -6.906 1 98.88 307 ALA A CA 1
ATOM 2498 C C . ALA A 1 307 ? 4.805 -32.438 -6.77 1 98.88 307 ALA A C 1
ATOM 2500 O O . ALA A 1 307 ? 5.691 -32.375 -7.625 1 98.88 307 ALA A O 1
ATOM 2501 N N . ASN A 1 308 ? 4.762 -31.641 -5.727 1 98.81 308 ASN A N 1
ATOM 2502 C CA . ASN A 1 308 ? 5.797 -30.641 -5.461 1 98.81 308 ASN A CA 1
ATOM 2503 C C . ASN A 1 308 ? 7.184 -31.281 -5.387 1 98.81 308 ASN A C 1
ATOM 2505 O O . ASN A 1 308 ? 8.102 -30.859 -6.086 1 98.81 308 ASN A O 1
ATOM 2509 N N . GLN A 1 309 ? 7.289 -32.344 -4.609 1 98.56 309 GLN A N 1
ATOM 2510 C CA . GLN A 1 309 ? 8.57 -33 -4.402 1 98.56 309 GLN A CA 1
ATOM 2511 C C . GLN A 1 309 ? 9.062 -33.656 -5.684 1 98.56 309 GLN A C 1
ATOM 2513 O O . GLN A 1 309 ? 10.258 -33.656 -5.973 1 98.56 309 GLN A O 1
ATOM 2518 N N . THR A 1 310 ? 8.172 -34.281 -6.383 1 98.75 310 THR A N 1
ATOM 2519 C CA . THR A 1 310 ? 8.547 -34.938 -7.625 1 98.75 310 THR A CA 1
ATOM 2520 C C . THR A 1 310 ? 9.094 -33.938 -8.641 1 98.75 310 THR A C 1
ATOM 2522 O O . THR A 1 310 ? 10.117 -34.188 -9.273 1 98.75 310 THR A O 1
ATOM 2525 N N . VAL A 1 311 ? 8.43 -32.812 -8.797 1 98.81 311 VAL A N 1
ATOM 2526 C CA . VAL A 1 311 ? 8.891 -31.766 -9.703 1 98.81 311 VAL A CA 1
ATOM 2527 C C . VAL A 1 311 ? 10.242 -31.234 -9.234 1 98.81 311 VAL A C 1
ATOM 2529 O O . VAL A 1 311 ? 11.164 -31.062 -10.039 1 98.81 311 VAL A O 1
ATOM 2532 N N . PHE A 1 312 ? 10.375 -30.984 -7.926 1 98.62 312 PHE A N 1
ATOM 2533 C CA . PHE A 1 312 ? 11.625 -30.484 -7.352 1 98.62 312 PHE A CA 1
ATOM 2534 C C . PHE A 1 312 ? 12.789 -31.391 -7.719 1 98.62 312 PHE A C 1
ATOM 2536 O O . PHE A 1 312 ? 13.859 -30.922 -8.109 1 98.62 312 PHE A O 1
ATOM 2543 N N . LYS A 1 313 ? 12.562 -32.688 -7.656 1 97.94 313 LYS A N 1
ATOM 2544 C CA . LYS A 1 313 ? 13.609 -33.656 -7.922 1 97.94 313 LYS A CA 1
ATOM 2545 C C . LYS A 1 313 ? 13.891 -33.781 -9.414 1 97.94 313 LYS A C 1
ATOM 2547 O O . LYS A 1 313 ? 15.039 -34 -9.82 1 97.94 313 LYS A O 1
ATOM 2552 N N . ALA A 1 314 ? 12.875 -33.656 -10.195 1 98.19 314 ALA A N 1
ATOM 2553 C CA . ALA A 1 314 ? 13 -33.844 -11.641 1 98.19 314 ALA A CA 1
ATOM 2554 C C . ALA A 1 314 ? 13.57 -32.625 -12.328 1 98.19 314 ALA A C 1
ATOM 2556 O O . ALA A 1 314 ? 14.219 -32.719 -13.367 1 98.19 314 ALA A O 1
ATOM 2557 N N . ALA A 1 315 ? 13.312 -31.469 -11.789 1 98.25 315 ALA A N 1
ATOM 2558 C CA . ALA A 1 315 ? 13.773 -30.219 -12.391 1 98.25 315 ALA A CA 1
ATOM 2559 C C . ALA A 1 315 ? 15.297 -30.156 -12.414 1 98.25 315 ALA A C 1
ATOM 2561 O O . ALA A 1 315 ? 15.953 -30.531 -11.438 1 98.25 315 ALA A O 1
ATOM 2562 N N . LYS A 1 316 ? 15.82 -29.781 -13.469 1 98.06 316 LYS A N 1
ATOM 2563 C CA . LYS A 1 316 ? 17.25 -29.594 -13.672 1 98.06 316 LYS A CA 1
ATOM 2564 C C . LYS A 1 316 ? 17.531 -28.891 -14.992 1 98.06 316 LYS A C 1
ATOM 2566 O O . LYS A 1 316 ? 16.656 -28.797 -15.852 1 98.06 316 LYS A O 1
ATOM 2571 N N . PRO A 1 317 ? 18.75 -28.375 -15.133 1 98.44 317 PRO A N 1
ATOM 2572 C CA . PRO A 1 317 ? 19.062 -27.75 -16.406 1 98.44 317 PRO A CA 1
ATOM 2573 C C . PRO A 1 317 ? 18.797 -28.656 -17.609 1 98.44 317 PRO A C 1
ATOM 2575 O O . PRO A 1 317 ? 19.156 -29.828 -17.578 1 98.44 317 PRO A O 1
ATOM 2578 N N . GLY A 1 318 ? 18.156 -28.094 -18.609 1 98.12 318 GLY A N 1
ATOM 2579 C CA . GLY A 1 318 ? 17.859 -28.859 -19.812 1 98.12 318 GLY A CA 1
ATOM 2580 C C . GLY A 1 318 ? 16.422 -29.328 -19.891 1 98.12 318 GLY A C 1
ATOM 2581 O O . GLY A 1 318 ? 15.938 -29.688 -20.953 1 98.12 318 GLY A O 1
ATOM 2582 N N . VAL A 1 319 ? 15.758 -29.312 -18.812 1 98.06 319 VAL A N 1
ATOM 2583 C CA . VAL A 1 319 ? 14.375 -29.781 -18.75 1 98.06 319 VAL A CA 1
ATOM 2584 C C . VAL A 1 319 ? 13.438 -28.625 -19.094 1 98.06 319 VAL A C 1
ATOM 2586 O O . VAL A 1 319 ? 13.625 -27.5 -18.609 1 98.06 319 VAL A O 1
ATOM 2589 N N . ARG A 1 320 ? 12.492 -28.875 -19.922 1 98.06 320 ARG A N 1
ATOM 2590 C CA . ARG A 1 320 ? 11.5 -27.875 -20.266 1 98.06 320 ARG A CA 1
ATOM 2591 C C . ARG A 1 320 ? 10.445 -27.734 -19.172 1 98.06 320 ARG A C 1
ATOM 2593 O O . ARG A 1 320 ? 9.922 -28.75 -18.688 1 98.06 320 ARG A O 1
ATOM 2600 N N . TRP A 1 321 ? 10.086 -26.531 -18.859 1 98.44 321 TRP A N 1
ATOM 2601 C CA . TRP A 1 321 ? 9.18 -26.281 -17.75 1 98.44 321 TRP A CA 1
ATOM 2602 C C . TRP A 1 321 ? 7.812 -26.891 -18.016 1 98.44 321 TRP A C 1
ATOM 2604 O O . TRP A 1 321 ? 7.152 -27.375 -17.078 1 98.44 321 TRP A O 1
ATOM 2614 N N . THR A 1 322 ? 7.359 -26.906 -19.266 1 98.19 322 THR A N 1
ATOM 2615 C CA . THR A 1 322 ? 6.074 -27.484 -19.641 1 98.19 322 THR A CA 1
ATOM 2616 C C . THR A 1 322 ? 6.02 -28.953 -19.234 1 98.19 322 THR A C 1
ATOM 2618 O O . THR A 1 322 ? 4.965 -29.469 -18.844 1 98.19 322 THR A O 1
ATOM 2621 N N . GLU A 1 323 ? 7.16 -29.609 -19.344 1 98.19 323 GLU A N 1
ATOM 2622 C CA . GLU A 1 323 ? 7.234 -31.016 -18.938 1 98.19 323 GLU A CA 1
ATOM 2623 C C . GLU A 1 323 ? 7.016 -31.172 -17.438 1 98.19 323 GLU A C 1
ATOM 2625 O O . GLU A 1 323 ? 6.426 -32.156 -17 1 98.19 323 GLU A O 1
ATOM 2630 N N . MET A 1 324 ? 7.551 -30.234 -16.719 1 98.75 324 MET A N 1
ATOM 2631 C CA . MET A 1 324 ? 7.371 -30.266 -15.266 1 98.75 324 MET A CA 1
ATOM 2632 C C . MET A 1 324 ? 5.906 -30.062 -14.898 1 98.75 324 MET A C 1
ATOM 2634 O O . MET A 1 324 ? 5.41 -30.656 -13.938 1 98.75 324 MET A O 1
ATOM 2638 N N . HIS A 1 325 ? 5.199 -29.188 -15.648 1 98.75 325 HIS A N 1
ATOM 2639 C CA . HIS A 1 325 ? 3.77 -29 -15.43 1 98.75 325 HIS A CA 1
ATOM 2640 C C . HIS A 1 325 ? 3 -30.297 -15.656 1 98.75 325 HIS A C 1
ATOM 2642 O O . HIS A 1 325 ? 2.158 -30.672 -14.836 1 98.75 325 HIS A O 1
ATOM 2648 N N . ILE A 1 326 ? 3.314 -30.953 -16.75 1 98.69 326 ILE A N 1
ATOM 2649 C CA . ILE A 1 326 ? 2.643 -32.188 -17.094 1 98.69 326 ILE A CA 1
ATOM 2650 C C . ILE A 1 326 ? 2.953 -33.25 -16.047 1 98.69 326 ILE A C 1
ATOM 2652 O O . ILE A 1 326 ? 2.078 -34.031 -15.664 1 98.69 326 ILE A O 1
ATOM 2656 N N . LEU A 1 327 ? 4.18 -33.25 -15.586 1 98.81 327 LEU A N 1
ATOM 2657 C CA . LEU A 1 327 ? 4.582 -34.188 -14.539 1 98.81 327 LEU A CA 1
ATOM 2658 C C . LEU A 1 327 ? 3.748 -34 -13.281 1 98.81 327 LEU A C 1
ATOM 2660 O O . LEU A 1 327 ? 3.262 -34.969 -12.688 1 98.81 327 LEU A O 1
ATOM 2664 N N . ALA A 1 328 ? 3.561 -32.75 -12.859 1 98.88 328 ALA A N 1
ATOM 2665 C CA . ALA A 1 328 ? 2.748 -32.438 -11.68 1 98.88 328 ALA A CA 1
ATOM 2666 C C . ALA A 1 328 ? 1.304 -32.906 -11.875 1 98.88 328 ALA A C 1
ATOM 2668 O O . ALA A 1 328 ? 0.714 -33.531 -10.992 1 98.88 328 ALA A O 1
ATOM 2669 N N . GLU A 1 329 ? 0.762 -32.625 -13.016 1 98.75 329 GLU A N 1
ATOM 2670 C CA . GLU A 1 329 ? -0.604 -33.031 -13.32 1 98.75 329 GLU A CA 1
ATOM 2671 C C . GLU A 1 329 ? -0.747 -34.562 -13.258 1 98.75 329 GLU A C 1
ATOM 2673 O O . GLU A 1 329 ? -1.749 -35.062 -12.75 1 98.75 329 GLU A O 1
ATOM 2678 N N . ARG A 1 330 ? 0.221 -35.219 -13.82 1 98.81 330 ARG A N 1
ATOM 2679 C CA . ARG A 1 330 ? 0.192 -36.688 -13.828 1 98.81 330 ARG A CA 1
ATOM 2680 C C . ARG A 1 330 ? 0.108 -37.25 -12.414 1 98.81 330 ARG A C 1
ATOM 2682 O O . ARG A 1 330 ? -0.685 -38.156 -12.141 1 98.81 330 ARG A O 1
ATOM 2689 N N . ILE A 1 331 ? 0.92 -36.688 -11.523 1 98.75 331 ILE A N 1
ATOM 2690 C CA . ILE A 1 331 ? 0.949 -37.156 -10.141 1 98.75 331 ILE A CA 1
ATOM 2691 C C . ILE A 1 331 ? -0.398 -36.875 -9.477 1 98.75 331 ILE A C 1
ATOM 2693 O O . ILE A 1 331 ? -0.948 -37.719 -8.789 1 98.75 331 ILE A O 1
ATOM 2697 N N . ILE A 1 332 ? -0.972 -35.719 -9.695 1 98.69 332 ILE A N 1
ATOM 2698 C CA . ILE A 1 332 ? -2.238 -35.312 -9.086 1 98.69 332 ILE A CA 1
ATOM 2699 C C . ILE A 1 332 ? -3.361 -36.219 -9.609 1 98.69 332 ILE A C 1
ATOM 2701 O O . ILE A 1 332 ? -4.16 -36.75 -8.828 1 98.69 332 ILE A O 1
ATOM 2705 N N . LEU A 1 333 ? -3.393 -36.438 -10.914 1 98.81 333 LEU A N 1
ATOM 2706 C CA . LEU A 1 333 ? -4.438 -37.25 -11.531 1 98.81 333 LEU A CA 1
ATOM 2707 C C . LEU A 1 333 ? -4.348 -38.688 -11.055 1 98.81 333 LEU A C 1
ATOM 2709 O O . LEU A 1 333 ? -5.367 -39.312 -10.742 1 98.81 333 LEU A O 1
ATOM 2713 N N . LYS A 1 334 ? -3.141 -39.219 -11.039 1 98.75 334 LYS A N 1
ATOM 2714 C CA . LYS A 1 334 ? -2.955 -40.562 -10.531 1 98.75 334 LYS A CA 1
ATOM 2715 C C . LYS A 1 334 ? -3.441 -40.688 -9.094 1 98.75 334 LYS A C 1
ATOM 2717 O O . LYS A 1 334 ? -4.121 -41.656 -8.734 1 98.75 334 LYS A O 1
ATOM 2722 N N . GLY A 1 335 ? -3.035 -39.719 -8.305 1 98.56 335 GLY A N 1
ATOM 2723 C CA . GLY A 1 335 ? -3.459 -39.719 -6.914 1 98.56 335 GLY A CA 1
ATOM 2724 C C . GLY A 1 335 ? -4.965 -39.656 -6.75 1 98.56 335 GLY A C 1
ATOM 2725 O O . GLY A 1 335 ? -5.539 -40.344 -5.898 1 98.56 335 GLY A O 1
ATOM 2726 N N . LEU A 1 336 ? -5.609 -38.781 -7.477 1 98.75 336 LEU A N 1
ATOM 2727 C CA . LEU A 1 336 ? -7.062 -38.656 -7.414 1 98.75 336 LEU A CA 1
ATOM 2728 C C . LEU A 1 336 ? -7.75 -39.938 -7.867 1 98.75 336 LEU A C 1
ATOM 2730 O O . LEU A 1 336 ? -8.805 -40.281 -7.34 1 98.75 336 LEU A O 1
ATOM 2734 N N . LYS A 1 337 ? -7.184 -40.562 -8.859 1 98.75 337 LYS A N 1
ATOM 2735 C CA . LYS A 1 337 ? -7.699 -41.875 -9.281 1 98.75 337 LYS A CA 1
ATOM 2736 C C . LYS A 1 337 ? -7.566 -42.906 -8.156 1 98.75 337 LYS A C 1
ATOM 2738 O O . LYS A 1 337 ? -8.516 -43.625 -7.859 1 98.75 337 LYS A O 1
ATOM 2743 N N . ASP A 1 338 ? -6.41 -42.938 -7.543 1 98.44 338 ASP A N 1
ATOM 2744 C CA . ASP A 1 338 ? -6.168 -43.875 -6.445 1 98.44 338 ASP A CA 1
ATOM 2745 C C . ASP A 1 338 ? -7.125 -43.625 -5.285 1 98.44 338 ASP A C 1
ATOM 2747 O O . ASP A 1 338 ? -7.52 -44.562 -4.582 1 98.44 338 ASP A O 1
ATOM 2751 N N . ALA A 1 339 ? -7.516 -42.406 -5.086 1 98 339 ALA A N 1
ATOM 2752 C CA . ALA A 1 339 ? -8.43 -42.031 -4.012 1 98 339 ALA A CA 1
ATOM 2753 C C . ALA A 1 339 ? -9.875 -42.312 -4.398 1 98 339 ALA A C 1
ATOM 2755 O O . ALA A 1 339 ? -10.789 -42.125 -3.588 1 98 339 ALA A O 1
ATOM 2756 N N . GLY A 1 340 ? -10.102 -42.688 -5.613 1 98.25 340 GLY A N 1
ATOM 2757 C CA . GLY A 1 340 ? -11.43 -43.062 -6.066 1 98.25 340 GLY A CA 1
ATOM 2758 C C . GLY A 1 340 ? -12.242 -41.906 -6.598 1 98.25 340 GLY A C 1
ATOM 2759 O O . GLY A 1 340 ? -13.422 -42.062 -6.91 1 98.25 340 GLY A O 1
ATOM 2760 N N . ILE A 1 341 ? -11.656 -40.781 -6.727 1 98.56 341 ILE A N 1
ATOM 2761 C CA . ILE A 1 341 ? -12.352 -39.562 -7.176 1 98.56 341 ILE A CA 1
ATOM 2762 C C . ILE A 1 341 ? -12.445 -39.562 -8.695 1 98.56 341 ILE A C 1
ATOM 2764 O O . ILE A 1 341 ? -13.438 -39.125 -9.266 1 98.56 341 ILE A O 1
ATOM 2768 N N . LEU A 1 342 ? -11.391 -40.062 -9.328 1 98.75 342 LEU A N 1
ATOM 2769 C CA . LEU A 1 342 ? -11.336 -40.156 -10.781 1 98.75 342 LEU A CA 1
ATOM 2770 C C . LEU A 1 342 ? -11.266 -41.625 -11.203 1 98.75 342 LEU A C 1
ATOM 2772 O O . LEU A 1 342 ? -10.922 -42.5 -10.398 1 98.75 342 LEU A O 1
ATOM 2776 N N . THR A 1 343 ? -11.602 -41.844 -12.445 1 98.44 343 THR A N 1
ATOM 2777 C CA . THR A 1 343 ? -11.492 -43.156 -13.062 1 98.44 343 THR A CA 1
ATOM 2778 C C . THR A 1 343 ? -10.977 -43.062 -14.492 1 98.44 343 THR A C 1
ATOM 2780 O O . THR A 1 343 ? -10.945 -41.969 -15.062 1 98.44 343 THR A O 1
ATOM 2783 N N . GLY A 1 344 ? -10.492 -44.156 -14.984 1 98 344 GLY A N 1
ATOM 2784 C CA . GLY A 1 344 ? -10 -44.156 -16.359 1 98 344 GLY A CA 1
ATOM 2785 C C . GLY A 1 344 ? -8.492 -44.062 -16.453 1 98 344 GLY A C 1
ATOM 2786 O O . GLY A 1 344 ? -7.785 -44.312 -15.461 1 98 344 GLY A O 1
ATOM 2787 N N . ASP A 1 345 ? -7.977 -43.781 -17.688 1 98.31 345 ASP A N 1
ATOM 2788 C CA . ASP A 1 345 ? -6.543 -43.781 -17.969 1 98.31 345 ASP A CA 1
ATOM 2789 C C . ASP A 1 345 ? -5.945 -42.406 -17.734 1 98.31 345 ASP A C 1
ATOM 2791 O O . ASP A 1 345 ? -6.426 -41.406 -18.266 1 98.31 345 ASP A O 1
ATOM 2795 N N . VAL A 1 346 ? -4.906 -42.344 -17 1 98.56 346 VAL A N 1
ATOM 2796 C CA . VAL A 1 346 ? -4.301 -41.094 -16.578 1 98.56 346 VAL A CA 1
ATOM 2797 C C . VAL A 1 346 ? -3.748 -40.375 -17.797 1 98.56 346 VAL A C 1
ATOM 2799 O O . VAL A 1 346 ? -3.863 -39.125 -17.906 1 98.56 346 VAL A O 1
ATOM 2802 N N . GLU A 1 347 ? -3.111 -41.094 -18.688 1 98.25 347 GLU A N 1
ATOM 2803 C CA . GLU A 1 347 ? -2.559 -40.438 -19.875 1 98.25 347 GLU A CA 1
ATOM 2804 C C . GLU A 1 347 ? -3.66 -39.812 -20.734 1 98.25 347 GLU A C 1
ATOM 2806 O O . GLU A 1 347 ? -3.473 -38.75 -21.312 1 98.25 347 GLU A O 1
ATOM 2811 N N . GLU A 1 348 ? -4.77 -40.5 -20.859 1 98.31 348 GLU A N 1
ATOM 2812 C CA . GLU A 1 348 ? -5.914 -39.938 -21.562 1 98.31 348 GLU A CA 1
ATOM 2813 C C . GLU A 1 348 ? -6.426 -38.688 -20.875 1 98.31 348 GLU A C 1
ATOM 2815 O O . GLU A 1 348 ? -6.801 -37.719 -21.531 1 98.31 348 GLU A O 1
ATOM 2820 N N . MET A 1 349 ? -6.492 -38.75 -19.547 1 98.62 349 MET A N 1
ATOM 2821 C CA . MET A 1 349 ? -6.91 -37.594 -18.766 1 98.62 349 MET A CA 1
ATOM 2822 C C . MET A 1 349 ? -6.012 -36.375 -19.062 1 98.62 349 MET A C 1
ATOM 2824 O O . MET A 1 349 ? -6.488 -35.25 -19.172 1 98.62 349 MET A O 1
ATOM 2828 N N . LEU A 1 350 ? -4.688 -36.656 -19.094 1 98.5 350 LEU A N 1
ATOM 2829 C CA . LEU A 1 350 ? -3.736 -35.594 -19.406 1 98.5 350 LEU A CA 1
ATOM 2830 C C . LEU A 1 350 ? -4.02 -35 -20.781 1 98.5 350 LEU A C 1
ATOM 2832 O O . LEU A 1 350 ? -4.023 -33.75 -20.953 1 98.5 350 LEU A O 1
ATOM 2836 N N . GLU A 1 351 ? -4.246 -35.844 -21.766 1 97.81 351 GLU A N 1
ATOM 2837 C CA . GLU A 1 351 ? -4.531 -35.406 -23.125 1 97.81 351 GLU A CA 1
ATOM 2838 C C . GLU A 1 351 ? -5.805 -34.562 -23.172 1 97.81 351 GLU A C 1
ATOM 2840 O O . GLU A 1 351 ? -5.867 -33.594 -23.906 1 97.81 351 GLU A O 1
ATOM 2845 N N . LYS A 1 352 ? -6.781 -35 -22.406 1 98.12 352 LYS A N 1
ATOM 2846 C CA . LYS A 1 352 ? -8.07 -34.312 -22.422 1 98.12 352 LYS A CA 1
ATOM 2847 C C . LYS A 1 352 ? -8.07 -33.125 -21.438 1 98.12 352 LYS A C 1
ATOM 2849 O O . LYS A 1 352 ? -9.094 -32.469 -21.266 1 98.12 352 LYS A O 1
ATOM 2854 N N . ARG A 1 353 ? -6.938 -32.844 -20.75 1 98.38 353 ARG A N 1
ATOM 2855 C CA . ARG A 1 353 ? -6.695 -31.703 -19.875 1 98.38 353 ARG A CA 1
ATOM 2856 C C . ARG A 1 353 ? -7.586 -31.766 -18.641 1 98.38 353 ARG A C 1
ATOM 2858 O O . ARG A 1 353 ? -8.039 -30.734 -18.156 1 98.38 353 ARG A O 1
ATOM 2865 N N . VAL A 1 354 ? -7.852 -33 -18.141 1 98.69 354 VAL A N 1
ATOM 2866 C CA . VAL A 1 354 ? -8.594 -33.156 -16.906 1 98.69 354 VAL A CA 1
ATOM 2867 C C . VAL A 1 354 ? -7.832 -32.531 -15.75 1 98.69 354 VAL A C 1
ATOM 2869 O O . VAL A 1 354 ? -8.438 -32 -14.812 1 98.69 354 VAL A O 1
ATOM 2872 N N . GLY A 1 355 ? -6.484 -32.5 -15.906 1 98.44 355 GLY A N 1
ATOM 2873 C CA . GLY A 1 355 ? -5.656 -31.891 -14.883 1 98.44 355 GLY A CA 1
ATOM 2874 C C . GLY A 1 355 ? -6.016 -30.438 -14.617 1 98.44 355 GLY A C 1
ATOM 2875 O O . GLY A 1 355 ? -5.949 -29.984 -13.477 1 98.44 355 GLY A O 1
ATOM 2876 N N . ALA A 1 356 ? -6.453 -29.703 -15.609 1 98.38 356 ALA A N 1
ATOM 2877 C CA . ALA A 1 356 ? -6.762 -28.281 -15.523 1 98.38 356 ALA A CA 1
ATOM 2878 C C . ALA A 1 356 ? -8.008 -28.047 -14.68 1 98.38 356 ALA A C 1
ATOM 2880 O O . ALA A 1 356 ? -8.242 -26.922 -14.211 1 98.38 356 ALA A O 1
ATOM 2881 N N . VAL A 1 357 ? -8.812 -29.062 -14.453 1 98.56 357 VAL A N 1
ATOM 2882 C CA . VAL A 1 357 ? -10.008 -28.938 -13.625 1 98.56 357 VAL A CA 1
ATOM 2883 C C . VAL A 1 357 ? -9.602 -28.766 -12.164 1 98.56 357 VAL A C 1
ATOM 2885 O O . VAL A 1 357 ? -10.227 -28 -11.422 1 98.56 357 VAL A O 1
ATOM 2888 N N . PHE A 1 358 ? -8.5 -29.438 -11.781 1 98.62 358 PHE A N 1
ATOM 2889 C CA . PHE A 1 358 ? -8.078 -29.453 -10.383 1 98.62 358 PHE A CA 1
ATOM 2890 C C . PHE A 1 358 ? -6.891 -28.516 -10.172 1 98.62 358 PHE A C 1
ATOM 2892 O O . PHE A 1 358 ? -6.672 -28.031 -9.062 1 98.62 358 PHE A O 1
ATOM 2899 N N . MET A 1 359 ? -6.113 -28.281 -11.125 1 98.44 359 MET A N 1
ATOM 2900 C CA . MET A 1 359 ? -5 -27.344 -11.125 1 98.44 359 MET A CA 1
ATOM 2901 C C . MET A 1 359 ? -5.07 -26.422 -12.328 1 98.44 359 MET A C 1
ATOM 2903 O O . MET A 1 359 ? -4.262 -26.531 -13.25 1 98.44 359 MET A O 1
ATOM 2907 N N . PRO A 1 360 ? -5.902 -25.422 -12.25 1 97.94 360 PRO A N 1
ATOM 2908 C CA . PRO A 1 360 ? -6.152 -24.594 -13.43 1 97.94 360 PRO A CA 1
ATOM 2909 C C . PRO A 1 360 ? -5.008 -23.625 -13.727 1 97.94 360 PRO A C 1
ATOM 2911 O O . PRO A 1 360 ? -4.961 -23.031 -14.812 1 97.94 360 PRO A O 1
ATOM 2914 N N . HIS A 1 361 ? -4.184 -23.375 -12.781 1 97.5 361 HIS A N 1
ATOM 2915 C CA . HIS A 1 361 ? -3.084 -22.422 -12.961 1 97.5 361 HIS A CA 1
ATOM 2916 C C . HIS A 1 361 ? -1.829 -23.125 -13.469 1 97.5 361 HIS A C 1
ATOM 2918 O O . HIS A 1 361 ? -1.767 -24.359 -13.484 1 97.5 361 HIS A O 1
ATOM 2924 N N . GLY A 1 362 ? -0.88 -22.375 -13.922 1 97.81 362 GLY A N 1
ATOM 2925 C CA . GLY A 1 362 ? 0.428 -22.922 -14.242 1 97.81 362 GLY A CA 1
ATOM 2926 C C . GLY A 1 362 ? 1.201 -23.375 -13.023 1 97.81 362 GLY A C 1
ATOM 2927 O O . GLY A 1 362 ? 0.949 -22.922 -11.914 1 97.81 362 GLY A O 1
ATOM 2928 N N . LEU A 1 363 ? 2.125 -24.266 -13.242 1 98.31 363 LEU A N 1
ATOM 2929 C CA . LEU A 1 363 ? 2.857 -24.922 -12.164 1 98.31 363 LEU A CA 1
ATOM 2930 C C . LEU A 1 363 ? 3.693 -23.922 -11.383 1 98.31 363 LEU A C 1
ATOM 2932 O O . LEU A 1 363 ? 3.949 -24.109 -10.195 1 98.31 363 LEU A O 1
ATOM 2936 N N . GLY A 1 364 ? 4.102 -22.859 -12.094 1 97.5 364 GLY A N 1
ATOM 2937 C CA . GLY A 1 364 ? 4.977 -21.906 -11.438 1 97.5 364 GLY A CA 1
ATOM 2938 C C . GLY A 1 364 ? 5.441 -20.781 -12.352 1 97.5 364 GLY A C 1
ATOM 2939 O O . GLY A 1 364 ? 4.805 -20.516 -13.375 1 97.5 364 GLY A O 1
ATOM 2940 N N . HIS A 1 365 ? 6.402 -20.031 -11.859 1 97.94 365 HIS A N 1
ATOM 2941 C CA . HIS A 1 365 ? 6.922 -18.844 -12.531 1 97.94 365 HIS A CA 1
ATOM 2942 C C . HIS A 1 365 ? 8.289 -18.453 -11.984 1 97.94 365 HIS A C 1
ATOM 2944 O O . HIS A 1 365 ? 8.703 -18.938 -10.922 1 97.94 365 HIS A O 1
ATOM 2950 N N . PHE A 1 366 ? 8.969 -17.625 -12.781 1 98.38 366 PHE A N 1
ATOM 2951 C CA . PHE A 1 366 ? 10.211 -17.062 -12.273 1 98.38 366 PHE A CA 1
ATOM 2952 C C . PHE A 1 366 ? 9.945 -16.109 -11.117 1 98.38 366 PHE A C 1
ATOM 2954 O O . PHE A 1 366 ? 8.883 -15.477 -11.055 1 98.38 366 PHE A O 1
ATOM 2961 N N . VAL A 1 367 ? 10.867 -16.078 -10.195 1 98.25 367 VAL A N 1
ATOM 2962 C CA . VAL A 1 367 ? 10.797 -15.195 -9.039 1 98.25 367 VAL A CA 1
ATOM 2963 C C . VAL A 1 367 ? 12.055 -14.328 -8.977 1 98.25 367 VAL A C 1
ATOM 2965 O O . VAL A 1 367 ? 13.156 -14.797 -9.273 1 98.25 367 VAL A O 1
ATOM 2968 N N . GLY A 1 368 ? 11.945 -13.109 -8.688 1 98.19 368 GLY A N 1
ATOM 2969 C CA . GLY A 1 368 ? 13.031 -12.148 -8.547 1 98.19 368 GLY A CA 1
ATOM 2970 C C . GLY A 1 368 ? 12.586 -10.812 -8 1 98.19 368 GLY A C 1
ATOM 2971 O O . GLY A 1 368 ? 12.016 -10.742 -6.91 1 98.19 368 GLY A O 1
ATOM 2972 N N . LEU A 1 369 ? 12.695 -9.781 -8.797 1 98.12 369 LEU A N 1
ATOM 2973 C CA . LEU A 1 369 ? 12.281 -8.445 -8.391 1 98.12 369 LEU A CA 1
ATOM 2974 C C . LEU A 1 369 ? 10.766 -8.281 -8.508 1 98.12 369 LEU A C 1
ATOM 2976 O O . LEU A 1 369 ? 10.195 -7.336 -7.961 1 98.12 369 LEU A O 1
ATOM 2980 N N . GLU A 1 370 ? 10.164 -9.234 -9.18 1 96.25 370 GLU A N 1
ATOM 2981 C CA . GLU A 1 370 ? 8.711 -9.352 -9.258 1 96.25 370 GLU A CA 1
ATOM 2982 C C . GLU A 1 370 ? 8.25 -10.758 -8.875 1 96.25 370 GLU A C 1
ATOM 2984 O O . GLU A 1 370 ? 9.023 -11.719 -8.977 1 96.25 370 GLU A O 1
ATOM 2989 N N . ILE A 1 371 ? 7.016 -10.82 -8.453 1 94.25 371 ILE A N 1
ATOM 2990 C CA . ILE A 1 371 ? 6.477 -12.125 -8.102 1 94.25 371 ILE A CA 1
ATOM 2991 C C . ILE A 1 371 ? 6.449 -13.031 -9.328 1 94.25 371 ILE A C 1
ATOM 2993 O O . ILE A 1 371 ? 6.898 -14.172 -9.281 1 94.25 371 ILE A O 1
ATOM 2997 N N . HIS A 1 372 ? 5.84 -12.5 -10.352 1 96.56 372 HIS A N 1
ATOM 2998 C CA . HIS A 1 372 ? 6 -13.094 -11.68 1 96.56 372 HIS A CA 1
ATOM 2999 C C . HIS A 1 372 ? 7.09 -12.383 -12.477 1 96.56 372 HIS A C 1
ATOM 3001 O O . HIS A 1 372 ? 6.797 -11.477 -13.258 1 96.56 372 HIS A O 1
ATOM 3007 N N . ASP A 1 373 ? 8.258 -12.812 -12.211 1 97.06 373 ASP A N 1
ATOM 3008 C CA . ASP A 1 373 ? 9.414 -12.094 -12.734 1 97.06 373 ASP A CA 1
ATOM 3009 C C . ASP A 1 373 ? 9.508 -12.227 -14.25 1 97.06 373 ASP A C 1
ATOM 3011 O O . ASP A 1 373 ? 8.766 -13.008 -14.852 1 97.06 373 ASP A O 1
ATOM 3015 N N . VAL A 1 374 ? 10.398 -11.633 -14.914 1 97 374 VAL A N 1
ATOM 3016 C CA . VAL A 1 374 ? 10.453 -11.383 -16.344 1 97 374 VAL A CA 1
ATOM 3017 C C . VAL A 1 374 ? 11.078 -12.578 -17.062 1 97 374 VAL A C 1
ATOM 3019 O O . VAL A 1 374 ? 11.656 -13.461 -16.422 1 97 374 VAL A O 1
ATOM 3022 N N . GLY A 1 375 ? 10.867 -12.656 -18.375 1 96.94 375 GLY A N 1
ATOM 3023 C CA . GLY A 1 375 ? 11.641 -13.523 -19.25 1 96.94 375 GLY A CA 1
ATOM 3024 C C . GLY A 1 375 ? 10.977 -14.859 -19.5 1 96.94 375 GLY A C 1
ATOM 3025 O O . GLY A 1 375 ? 11.57 -15.75 -20.125 1 96.94 375 GLY A O 1
ATOM 3026 N N . GLY A 1 376 ? 9.766 -15.039 -19 1 97.12 376 GLY A N 1
ATOM 3027 C CA . GLY A 1 376 ? 9.102 -16.328 -19.125 1 97.12 376 GLY A CA 1
ATOM 3028 C C . GLY A 1 376 ? 8.867 -16.734 -20.578 1 97.12 376 GLY A C 1
ATOM 3029 O O . GLY A 1 376 ? 8.812 -17.922 -20.891 1 97.12 376 GLY A O 1
ATOM 3030 N N . TYR A 1 377 ? 8.75 -15.828 -21.438 1 96.94 377 TYR A N 1
ATOM 3031 C CA . TYR A 1 377 ? 8.445 -16.125 -22.844 1 96.94 377 TYR A CA 1
ATOM 3032 C C . TYR A 1 377 ? 9.461 -15.461 -23.766 1 96.94 377 TYR A C 1
ATOM 3034 O O . TYR A 1 377 ? 9.117 -15.023 -24.859 1 96.94 377 TYR A O 1
ATOM 3042 N N . LEU A 1 378 ? 10.656 -15.344 -23.281 1 95.06 378 LEU A N 1
ATOM 3043 C CA . LEU A 1 378 ? 11.805 -14.938 -24.078 1 95.06 378 LEU A CA 1
ATOM 3044 C C . LEU A 1 378 ? 12.719 -16.125 -24.375 1 95.06 378 LEU A C 1
ATOM 3046 O O . LEU A 1 378 ? 12.445 -17.25 -23.922 1 95.06 378 LEU A O 1
ATOM 3050 N N . GLY A 1 379 ? 13.703 -15.875 -25.172 1 94 379 GLY A N 1
ATOM 3051 C CA . GLY A 1 379 ? 14.695 -16.906 -25.438 1 94 379 GLY A CA 1
ATOM 3052 C C . GLY A 1 379 ? 14.133 -18.109 -26.156 1 94 379 GLY A C 1
ATOM 3053 O O . GLY A 1 379 ? 13.523 -17.969 -27.219 1 94 379 GLY A O 1
ATOM 3054 N N . ASP A 1 380 ? 14.234 -19.281 -25.484 1 97.12 380 ASP A N 1
ATOM 3055 C CA . ASP A 1 380 ? 13.859 -20.531 -26.141 1 97.12 380 ASP A CA 1
ATOM 3056 C C . ASP A 1 380 ? 12.422 -20.906 -25.797 1 97.12 380 ASP A C 1
ATOM 3058 O O . ASP A 1 380 ? 12.008 -22.047 -26.031 1 97.12 380 ASP A O 1
ATOM 3062 N N . ALA A 1 381 ? 11.711 -20 -25.203 1 97.5 381 ALA A N 1
ATOM 3063 C CA . ALA A 1 381 ? 10.344 -20.297 -24.781 1 97.5 381 ALA A CA 1
ATOM 3064 C C . ALA A 1 381 ? 9.477 -20.719 -25.953 1 97.5 381 ALA A C 1
ATOM 3066 O O . ALA A 1 381 ? 9.609 -20.188 -27.062 1 97.5 381 ALA A O 1
ATOM 3067 N N . LEU A 1 382 ? 8.664 -21.656 -25.766 1 97.06 382 LEU A N 1
ATOM 3068 C CA . LEU A 1 382 ? 7.609 -22 -26.719 1 97.06 382 LEU A CA 1
ATOM 3069 C C . LEU A 1 382 ? 6.441 -21.031 -26.625 1 97.06 382 LEU A C 1
ATOM 3071 O O . LEU A 1 382 ? 6.242 -20.391 -25.578 1 97.06 382 LEU A O 1
ATOM 3075 N N . PRO A 1 383 ? 5.75 -20.906 -27.703 1 96.25 383 PRO A N 1
ATOM 3076 C CA . PRO A 1 383 ? 4.57 -20.047 -27.641 1 96.25 383 PRO A CA 1
ATOM 3077 C C . PRO A 1 383 ? 3.568 -20.484 -26.578 1 96.25 383 PRO A C 1
ATOM 3079 O O . PRO A 1 383 ? 3.502 -21.672 -26.25 1 96.25 383 PRO A O 1
ATOM 3082 N N . ARG A 1 384 ? 2.838 -19.609 -26.109 1 95.94 384 ARG A N 1
ATOM 3083 C CA . ARG A 1 384 ? 1.814 -19.922 -25.109 1 95.94 384 ARG A CA 1
ATOM 3084 C C . ARG A 1 384 ? 0.785 -20.891 -25.672 1 95.94 384 ARG A C 1
ATOM 3086 O O . ARG A 1 384 ? 0.334 -20.75 -26.812 1 95.94 384 ARG A O 1
ATOM 3093 N N . SER A 1 385 ? 0.477 -21.797 -24.906 1 96.88 385 SER A N 1
ATOM 3094 C CA . SER A 1 385 ? -0.533 -22.781 -25.281 1 96.88 385 SER A CA 1
ATOM 3095 C C . SER A 1 385 ? -1.935 -22.188 -25.234 1 96.88 385 SER A C 1
ATOM 3097 O O . SER A 1 385 ? -2.158 -21.172 -24.562 1 96.88 385 SER A O 1
ATOM 3099 N N . SER A 1 386 ? -2.836 -22.734 -25.984 1 96.88 386 SER A N 1
ATOM 3100 C CA . SER A 1 386 ? -4.238 -22.344 -25.891 1 96.88 386 SER A CA 1
ATOM 3101 C C . SER A 1 386 ? -5.039 -23.328 -25.062 1 96.88 386 SER A C 1
ATOM 3103 O O . SER A 1 386 ? -6.227 -23.125 -24.812 1 96.88 386 SER A O 1
ATOM 3105 N N . LEU A 1 387 ? -4.43 -24.375 -24.625 1 97.31 387 LEU A N 1
ATOM 3106 C CA . LEU A 1 387 ? -5.129 -25.469 -23.953 1 97.31 387 LEU A CA 1
ATOM 3107 C C . LEU A 1 387 ? -5.359 -25.141 -22.484 1 97.31 387 LEU A C 1
ATOM 3109 O O . LEU A 1 387 ? -4.551 -24.438 -21.859 1 97.31 387 LEU A O 1
ATOM 3113 N N . PRO A 1 388 ? -6.441 -25.703 -21.875 1 96.75 388 PRO A N 1
ATOM 3114 C CA . PRO A 1 388 ? -6.723 -25.453 -20.453 1 96.75 388 PRO A CA 1
ATOM 3115 C C . PRO A 1 388 ? -5.551 -25.812 -19.547 1 96.75 388 PRO A C 1
ATOM 3117 O O . PRO A 1 388 ? -4.918 -26.859 -19.75 1 96.75 388 PRO A O 1
ATOM 3120 N N . GLY A 1 389 ? -5.34 -24.953 -18.594 1 96.44 389 GLY A N 1
ATOM 3121 C CA . GLY A 1 389 ? -4.223 -25.156 -17.688 1 96.44 389 GLY A CA 1
ATOM 3122 C C . GLY A 1 389 ? -2.898 -24.672 -18.25 1 96.44 389 GLY A C 1
ATOM 3123 O O . GLY A 1 389 ? -2.242 -23.812 -17.672 1 96.44 389 GLY A O 1
ATOM 3124 N N . LEU A 1 390 ? -2.553 -25.203 -19.453 1 97.81 390 LEU A N 1
ATOM 3125 C CA . LEU A 1 390 ? -1.278 -24.906 -20.094 1 97.81 390 LEU A CA 1
ATOM 3126 C C . LEU A 1 390 ? -1.236 -23.453 -20.547 1 97.81 390 LEU A C 1
ATOM 3128 O O . LEU A 1 390 ? -0.164 -22.844 -20.609 1 97.81 390 LEU A O 1
ATOM 3132 N N . LYS A 1 391 ? -2.359 -22.875 -20.891 1 96.81 391 LYS A N 1
ATOM 3133 C CA . LYS A 1 391 ? -2.428 -21.5 -21.359 1 96.81 391 LYS A CA 1
ATOM 3134 C C . LYS A 1 391 ? -2.031 -20.516 -20.25 1 96.81 391 LYS A C 1
ATOM 3136 O O . LYS A 1 391 ? -1.781 -19.344 -20.516 1 96.81 391 LYS A O 1
ATOM 3141 N N . TYR A 1 392 ? -1.972 -21 -19.016 1 96.44 392 TYR A N 1
ATOM 3142 C CA . TYR A 1 392 ? -1.661 -20.125 -17.891 1 96.44 392 TYR A CA 1
ATOM 3143 C C . TYR A 1 392 ? -0.232 -20.344 -17.406 1 96.44 392 TYR A C 1
ATOM 3145 O O . TYR A 1 392 ? 0.167 -19.812 -16.375 1 96.44 392 TYR A O 1
ATOM 3153 N N . LEU A 1 393 ? 0.526 -21.156 -18.125 1 97.75 393 LEU A N 1
ATOM 3154 C CA . LEU A 1 393 ? 1.952 -21.234 -17.828 1 97.75 393 LEU A CA 1
ATOM 3155 C C . LEU A 1 393 ? 2.6 -19.859 -17.953 1 97.75 393 LEU A C 1
ATOM 3157 O O . LEU A 1 393 ? 2.381 -19.141 -18.938 1 97.75 393 LEU A O 1
ATOM 3161 N N . ARG A 1 394 ? 3.355 -19.531 -16.938 1 97.12 394 ARG A N 1
ATOM 3162 C CA . ARG A 1 394 ? 4.02 -18.234 -16.969 1 97.12 394 ARG A CA 1
ATOM 3163 C C . ARG A 1 394 ? 5.395 -18.328 -17.609 1 97.12 394 ARG A C 1
ATOM 3165 O O . ARG A 1 394 ? 6.055 -17.312 -17.828 1 97.12 394 ARG A O 1
ATOM 3172 N N . THR A 1 395 ? 5.805 -19.516 -17.953 1 97.81 395 THR A N 1
ATOM 3173 C CA . THR A 1 395 ? 7.02 -19.734 -18.719 1 97.81 395 THR A CA 1
ATOM 3174 C C . THR A 1 395 ? 6.992 -21.109 -19.391 1 97.81 395 THR A C 1
ATOM 3176 O O . THR A 1 395 ? 6.387 -22.047 -18.859 1 97.81 395 THR A O 1
ATOM 3179 N N . THR A 1 396 ? 7.598 -21.219 -20.531 1 98 396 THR A N 1
ATOM 3180 C CA . THR A 1 396 ? 7.816 -22.484 -21.203 1 98 396 THR A CA 1
ATOM 3181 C C . THR A 1 396 ? 9.305 -22.703 -21.469 1 98 396 THR A C 1
ATOM 3183 O O . THR A 1 396 ? 9.672 -23.5 -22.344 1 98 396 THR A O 1
ATOM 3186 N N . ARG A 1 397 ? 10.062 -22 -20.75 1 98.06 397 ARG A N 1
ATOM 3187 C CA . ARG A 1 397 ? 11.508 -22.031 -20.953 1 98.06 397 ARG A CA 1
ATOM 3188 C C . ARG A 1 397 ? 12.102 -23.359 -20.516 1 98.06 397 ARG A C 1
ATOM 3190 O O . ARG A 1 397 ? 11.523 -24.062 -19.688 1 98.06 397 ARG A O 1
ATOM 3197 N N . THR A 1 398 ? 13.25 -23.672 -21.141 1 98.5 398 THR A N 1
ATOM 3198 C CA . THR A 1 398 ? 14.109 -24.719 -20.594 1 98.5 398 THR A CA 1
ATOM 3199 C C . THR A 1 398 ? 14.844 -24.219 -19.359 1 98.5 398 THR A C 1
ATOM 3201 O O . THR A 1 398 ? 15.406 -23.125 -19.359 1 98.5 398 THR A O 1
ATOM 3204 N N . LEU A 1 399 ? 14.773 -25.016 -18.312 1 98.5 399 LEU A N 1
ATOM 3205 C CA . LEU A 1 399 ? 15.422 -24.625 -17.078 1 98.5 399 LEU A CA 1
ATOM 3206 C C . LEU A 1 399 ? 16.938 -24.531 -17.25 1 98.5 399 LEU A C 1
ATOM 3208 O O . LEU A 1 399 ? 17.531 -25.328 -17.969 1 98.5 399 LEU A O 1
ATOM 3212 N N . LYS A 1 400 ? 17.516 -23.562 -16.672 1 98.38 400 LYS A N 1
ATOM 3213 C CA . LYS A 1 400 ? 18.969 -23.344 -16.656 1 98.38 400 LYS A CA 1
ATOM 3214 C C . LYS A 1 400 ? 19.469 -23.094 -15.227 1 98.38 400 LYS A C 1
ATOM 3216 O O . LYS A 1 400 ? 18.688 -22.734 -14.344 1 98.38 400 LYS A O 1
ATOM 3221 N N . GLU A 1 401 ? 20.734 -23.391 -15.078 1 98.38 401 GLU A N 1
ATOM 3222 C CA . GLU A 1 401 ? 21.359 -23.094 -13.789 1 98.38 401 GLU A CA 1
ATOM 3223 C C . GLU A 1 401 ? 21.156 -21.625 -13.398 1 98.38 401 GLU A C 1
ATOM 3225 O O . GLU A 1 401 ? 21.25 -20.734 -14.242 1 98.38 401 GLU A O 1
ATOM 3230 N N . ARG A 1 402 ? 20.797 -21.375 -12.148 1 98.5 402 ARG A N 1
ATOM 3231 C CA . ARG A 1 402 ? 20.703 -20.062 -11.508 1 98.5 402 ARG A CA 1
ATOM 3232 C C . ARG A 1 402 ? 19.344 -19.422 -11.773 1 98.5 402 ARG A C 1
ATOM 3234 O O . ARG A 1 402 ? 19.094 -18.281 -11.375 1 98.5 402 ARG A O 1
ATOM 3241 N N . MET A 1 403 ? 18.5 -20.156 -12.5 1 98.69 403 MET A N 1
ATOM 3242 C CA . MET A 1 403 ? 17.094 -19.75 -12.523 1 98.69 403 MET A CA 1
ATOM 3243 C C . MET A 1 403 ? 16.453 -19.969 -11.164 1 98.69 403 MET A C 1
ATOM 3245 O O . MET A 1 403 ? 16.766 -20.938 -10.469 1 98.69 403 MET A O 1
ATOM 3249 N N . VAL A 1 404 ? 15.656 -19.031 -10.742 1 98.81 404 VAL A N 1
ATOM 3250 C CA . VAL A 1 404 ? 14.82 -19.219 -9.562 1 98.81 404 VAL A CA 1
ATOM 3251 C C . VAL A 1 404 ? 13.359 -19.375 -9.977 1 98.81 404 VAL A C 1
ATOM 3253 O O . VAL A 1 404 ? 12.797 -18.5 -10.641 1 98.81 404 VAL A O 1
ATOM 3256 N N . VAL A 1 405 ? 12.742 -20.469 -9.578 1 98.56 405 VAL A N 1
ATOM 3257 C CA . VAL A 1 405 ? 11.359 -20.75 -9.953 1 98.56 405 VAL A CA 1
ATOM 3258 C C . VAL A 1 405 ? 10.539 -21.062 -8.711 1 98.56 405 VAL A C 1
ATOM 3260 O O . VAL A 1 405 ? 11.055 -21.625 -7.742 1 98.56 405 VAL A O 1
ATOM 3263 N N . ALA A 1 406 ? 9.352 -20.656 -8.719 1 98.56 406 ALA A N 1
ATOM 3264 C CA . ALA A 1 406 ? 8.367 -21.172 -7.773 1 98.56 406 ALA A CA 1
ATOM 3265 C C . ALA A 1 406 ? 7.781 -22.5 -8.258 1 98.56 406 ALA A C 1
ATOM 3267 O O . ALA A 1 406 ? 7.305 -22.594 -9.391 1 98.56 406 ALA A O 1
ATOM 3268 N N . ILE A 1 407 ? 7.863 -23.5 -7.516 1 98.75 407 ILE A N 1
ATOM 3269 C CA . ILE A 1 407 ? 7.164 -24.766 -7.762 1 98.75 407 ILE A CA 1
ATOM 3270 C C . ILE A 1 407 ? 5.891 -24.812 -6.922 1 98.75 407 ILE A C 1
ATOM 3272 O O . ILE A 1 407 ? 5.949 -24.969 -5.703 1 98.75 407 ILE A O 1
ATOM 3276 N N . GLU A 1 408 ? 4.758 -24.688 -7.617 1 98.69 408 GLU A N 1
ATOM 3277 C CA . GLU A 1 408 ? 3.543 -24.453 -6.844 1 98.69 408 GLU A CA 1
ATOM 3278 C C . GLU A 1 408 ? 2.383 -25.281 -7.371 1 98.69 408 GLU A C 1
ATOM 3280 O O . GLU A 1 408 ? 1.312 -24.75 -7.672 1 98.69 408 GLU A O 1
ATOM 3285 N N . PRO A 1 409 ? 2.545 -26.625 -7.352 1 98.81 409 PRO A N 1
ATOM 3286 C CA . PRO A 1 409 ? 1.362 -27.422 -7.684 1 98.81 409 PRO A CA 1
ATOM 3287 C C . PRO A 1 409 ? 0.214 -27.203 -6.699 1 98.81 409 PRO A C 1
ATOM 3289 O O . PRO A 1 409 ? 0.437 -26.75 -5.574 1 98.81 409 PRO A O 1
ATOM 3292 N N . GLY A 1 410 ? -0.945 -27.453 -7.184 1 98.69 410 GLY A N 1
ATOM 3293 C CA . GLY A 1 410 ? -2.141 -27.375 -6.359 1 98.69 410 GLY A CA 1
ATOM 3294 C C . GLY A 1 410 ? -3.234 -28.328 -6.812 1 98.69 410 GLY A C 1
ATOM 3295 O O . GLY A 1 410 ? -3.146 -28.906 -7.895 1 98.69 410 GLY A O 1
ATOM 3296 N N . CYS A 1 411 ? -4.117 -28.578 -5.984 1 98.81 411 CYS A N 1
ATOM 3297 C CA . CYS A 1 411 ? -5.336 -29.328 -6.234 1 98.81 411 CYS A CA 1
ATOM 3298 C C . CYS A 1 411 ? -6.539 -28.688 -5.566 1 98.81 411 CYS A C 1
ATOM 3300 O O . CYS A 1 411 ? -6.609 -28.625 -4.336 1 98.81 411 CYS A O 1
ATOM 3302 N N . TYR A 1 412 ? -7.418 -28.234 -6.406 1 98.5 412 TYR A N 1
ATOM 3303 C CA . TYR A 1 412 ? -8.523 -27.406 -5.926 1 98.5 412 TYR A CA 1
ATOM 3304 C C . TYR A 1 412 ? -9.867 -28.031 -6.289 1 98.5 412 TYR A C 1
ATOM 3306 O O . TYR A 1 412 ? -10.031 -28.578 -7.379 1 98.5 412 TYR A O 1
ATOM 3314 N N . PHE A 1 413 ? -10.734 -27.969 -5.379 1 98.19 413 PHE A N 1
ATOM 3315 C CA . PHE A 1 413 ? -12.117 -28.359 -5.641 1 98.19 413 PHE A CA 1
ATOM 3316 C C . PHE A 1 413 ? -13 -27.141 -5.809 1 98.19 413 PHE A C 1
ATOM 3318 O O . PHE A 1 413 ? -13.727 -26.766 -4.891 1 98.19 413 PHE A O 1
ATOM 3325 N N . ASN A 1 414 ? -12.867 -26.562 -6.965 1 97.06 414 ASN A N 1
ATOM 3326 C CA . ASN A 1 414 ? -13.609 -25.359 -7.355 1 97.06 414 ASN A CA 1
ATOM 3327 C C . ASN A 1 414 ? -14.906 -25.719 -8.07 1 97.06 414 ASN A C 1
ATOM 3329 O O . ASN A 1 414 ? -14.883 -26.328 -9.141 1 97.06 414 ASN A O 1
ATOM 3333 N N . ASP A 1 415 ? -15.992 -25.297 -7.562 1 95.88 415 ASP A N 1
ATOM 3334 C CA . ASP A 1 415 ? -17.297 -25.703 -8.062 1 95.88 415 ASP A CA 1
ATOM 3335 C C . ASP A 1 415 ? -17.5 -25.281 -9.516 1 95.88 415 ASP A C 1
ATOM 3337 O O . ASP A 1 415 ? -18.109 -26.016 -10.297 1 95.88 415 ASP A O 1
ATOM 3341 N N . THR A 1 416 ? -16.984 -24.156 -9.898 1 96.25 416 THR A N 1
ATOM 3342 C CA . THR A 1 416 ? -17.141 -23.672 -11.266 1 96.25 416 THR A CA 1
ATOM 3343 C C . THR A 1 416 ? -16.453 -24.609 -12.25 1 96.25 416 THR A C 1
ATOM 3345 O O . THR A 1 416 ? -17.031 -24.984 -13.273 1 96.25 416 THR A O 1
ATOM 3348 N N . LEU A 1 417 ? -15.289 -24.984 -11.938 1 97.62 417 LEU A N 1
ATOM 3349 C CA . LEU A 1 417 ? -14.531 -25.891 -12.805 1 97.62 417 LEU A CA 1
ATOM 3350 C C . LEU A 1 417 ? -15.117 -27.297 -12.789 1 97.62 417 LEU A C 1
ATOM 3352 O O . LEU A 1 417 ? -15.258 -27.922 -13.836 1 97.62 417 LEU A O 1
ATOM 3356 N N . LEU A 1 418 ? -15.492 -27.75 -11.602 1 98 418 LEU A N 1
ATOM 3357 C CA . LEU A 1 418 ? -16.031 -29.109 -11.453 1 98 418 LEU A CA 1
ATOM 3358 C C . LEU A 1 418 ? -17.359 -29.234 -12.18 1 98 418 LEU A C 1
ATOM 3360 O O . LEU A 1 418 ? -17.594 -30.203 -12.914 1 98 418 LEU A O 1
ATOM 3364 N N . ASP A 1 419 ? -18.219 -28.25 -11.969 1 97.5 419 ASP A N 1
ATOM 3365 C CA . ASP A 1 419 ? -19.531 -28.281 -12.625 1 97.5 419 ASP A CA 1
ATOM 3366 C C . ASP A 1 419 ? -19.391 -28.266 -14.141 1 97.5 419 ASP A C 1
ATOM 3368 O O . ASP A 1 419 ? -20.094 -29 -14.844 1 97.5 419 ASP A O 1
ATOM 3372 N N . LYS A 1 420 ? -18.5 -27.469 -14.664 1 97.31 420 LYS A N 1
ATOM 3373 C CA . LYS A 1 420 ? -18.25 -27.406 -16.094 1 97.31 420 LYS A CA 1
ATOM 3374 C C . LYS A 1 420 ? -17.75 -28.75 -16.625 1 97.31 420 LYS A C 1
ATOM 3376 O O . LYS A 1 420 ? -18.203 -29.203 -17.672 1 97.31 420 LYS A O 1
ATOM 3381 N N . ALA A 1 421 ? -16.828 -29.359 -15.914 1 98.12 421 ALA A N 1
ATOM 3382 C CA . ALA A 1 421 ? -16.266 -30.641 -16.328 1 98.12 421 ALA A CA 1
ATOM 3383 C C . ALA A 1 421 ? -17.328 -31.734 -16.328 1 98.12 421 ALA A C 1
ATOM 3385 O O . ALA A 1 421 ? -17.375 -32.562 -17.234 1 98.12 421 ALA A O 1
ATOM 3386 N N . LEU A 1 422 ? -18.156 -31.75 -15.305 1 98.06 422 LEU A N 1
ATOM 3387 C CA . LEU A 1 422 ? -19.188 -32.781 -15.156 1 98.06 422 LEU A CA 1
ATOM 3388 C C . LEU A 1 422 ? -20.266 -32.625 -16.219 1 98.06 422 LEU A C 1
ATOM 3390 O O . LEU A 1 422 ? -20.953 -33.594 -16.562 1 98.06 422 LEU A O 1
ATOM 3394 N N . ALA A 1 423 ? -20.438 -31.438 -16.703 1 98 423 ALA A N 1
ATOM 3395 C CA . ALA A 1 423 ? -21.438 -31.172 -17.75 1 98 423 ALA A CA 1
ATOM 3396 C C . ALA A 1 423 ? -20.891 -31.531 -19.125 1 98 423 ALA A C 1
ATOM 3398 O O . ALA A 1 423 ? -21.656 -31.641 -20.094 1 98 423 ALA A O 1
ATOM 3399 N N . ASP A 1 424 ? -19.625 -31.703 -19.297 1 97.38 424 ASP A N 1
ATOM 3400 C CA . ASP A 1 424 ? -18.984 -32.094 -20.547 1 97.38 424 ASP A CA 1
ATOM 3401 C C . ASP A 1 424 ? -18.859 -33.594 -20.688 1 97.38 424 ASP A C 1
ATOM 3403 O O . ASP A 1 424 ? -18.062 -34.219 -19.969 1 97.38 424 ASP A O 1
ATOM 3407 N N . PRO A 1 425 ? -19.469 -34.125 -21.641 1 96.62 425 PRO A N 1
ATOM 3408 C CA . PRO A 1 425 ? -19.438 -35.594 -21.766 1 96.62 425 PRO A CA 1
ATOM 3409 C C . PRO A 1 425 ? -18.031 -36.125 -22.047 1 96.62 425 PRO A C 1
ATOM 3411 O O . PRO A 1 425 ? -17.734 -37.281 -21.703 1 96.62 425 PRO A O 1
ATOM 3414 N N . GLU A 1 426 ? -17.203 -35.281 -22.609 1 96.5 426 GLU A N 1
ATOM 3415 C CA . GLU A 1 426 ? -15.844 -35.719 -22.906 1 96.5 426 GLU A CA 1
ATOM 3416 C C . GLU A 1 426 ? -15 -35.781 -21.641 1 96.5 426 GLU A C 1
ATOM 3418 O O . GLU A 1 426 ? -14.016 -36.531 -21.578 1 96.5 426 GLU A O 1
ATOM 3423 N N . LEU A 1 427 ? -15.438 -35.094 -20.609 1 98.06 427 LEU A N 1
ATOM 3424 C CA . LEU A 1 427 ? -14.656 -35.062 -19.375 1 98.06 427 LEU A CA 1
ATOM 3425 C C . LEU A 1 427 ? -15.352 -35.812 -18.25 1 98.06 427 LEU A C 1
ATOM 3427 O O . LEU A 1 427 ? -14.688 -36.406 -17.406 1 98.06 427 LEU A O 1
ATOM 3431 N N . SER A 1 428 ? -16.656 -35.781 -18.234 1 98 428 SER A N 1
ATOM 3432 C CA . SER A 1 428 ? -17.438 -36.312 -17.125 1 98 428 SER A CA 1
ATOM 3433 C C . SER A 1 428 ? -17.156 -37.812 -16.906 1 98 428 SER A C 1
ATOM 3435 O O . SER A 1 428 ? -17.266 -38.312 -15.797 1 98 428 SER A O 1
ATOM 3437 N N . LYS A 1 429 ? -16.781 -38.469 -17.938 1 98 429 LYS A N 1
ATOM 3438 C CA . LYS A 1 429 ? -16.578 -39.938 -17.906 1 98 429 LYS A CA 1
ATOM 3439 C C . LYS A 1 429 ? -15.406 -40.281 -16.984 1 98 429 LYS A C 1
ATOM 3441 O O . LYS A 1 429 ? -15.273 -41.438 -16.547 1 98 429 LYS A O 1
ATOM 3446 N N . TYR A 1 430 ? -14.562 -39.344 -16.688 1 98.62 430 TYR A N 1
ATOM 3447 C CA . TYR A 1 430 ? -13.391 -39.625 -15.875 1 98.62 430 TYR A CA 1
ATOM 3448 C C . TYR A 1 430 ? -13.695 -39.438 -14.391 1 98.62 430 TYR A C 1
ATOM 3450 O O . TYR A 1 430 ? -12.859 -39.719 -13.531 1 98.62 430 TYR A O 1
ATOM 3458 N N . PHE A 1 431 ? -14.875 -38.969 -14.008 1 98.62 431 PHE A N 1
ATOM 3459 C CA . PHE A 1 431 ? -15.18 -38.562 -12.633 1 98.62 431 PHE A CA 1
ATOM 3460 C C . PHE A 1 431 ? -16.094 -39.594 -11.977 1 98.62 431 PHE A C 1
ATOM 3462 O O . PHE A 1 431 ? -17.047 -40.094 -12.594 1 98.62 431 PHE A O 1
ATOM 3469 N N . ASN A 1 432 ? -15.75 -39.969 -10.781 1 98.38 432 ASN A N 1
ATOM 3470 C CA . ASN A 1 432 ? -16.672 -40.656 -9.883 1 98.38 432 ASN A CA 1
ATOM 3471 C C . ASN A 1 432 ? -17.5 -39.656 -9.07 1 98.38 432 ASN A C 1
ATOM 3473 O O . ASN A 1 432 ? -17.078 -39.219 -7.992 1 98.38 432 ASN A O 1
ATOM 3477 N N . ASN A 1 433 ? -18.656 -39.438 -9.477 1 96.69 433 ASN A N 1
ATOM 3478 C CA . ASN A 1 433 ? -19.453 -38.344 -8.93 1 96.69 433 ASN A CA 1
ATOM 3479 C C . ASN A 1 433 ? -19.766 -38.562 -7.453 1 96.69 433 ASN A C 1
ATOM 3481 O O . ASN A 1 433 ? -19.797 -37.594 -6.676 1 96.69 433 ASN A O 1
ATOM 3485 N N . GLU A 1 434 ? -20.031 -39.719 -7.059 1 97 434 GLU A N 1
ATOM 3486 C CA . GLU A 1 434 ? -20.359 -40.031 -5.668 1 97 434 GLU A CA 1
ATOM 3487 C C . GLU A 1 434 ? -19.172 -39.719 -4.75 1 97 434 GLU A C 1
ATOM 3489 O O . GLU A 1 434 ? -19.344 -39.125 -3.691 1 97 434 GLU A O 1
ATOM 3494 N N . ALA A 1 435 ? -18.047 -40.125 -5.184 1 97.44 435 ALA A N 1
ATOM 3495 C CA . ALA A 1 435 ? -16.844 -39.875 -4.398 1 97.44 435 ALA A CA 1
ATOM 3496 C C . ALA A 1 435 ? -16.516 -38.375 -4.398 1 97.44 435 ALA A C 1
ATOM 3498 O O . ALA A 1 435 ? -16.141 -37.812 -3.367 1 97.44 435 ALA A O 1
ATOM 3499 N N . LEU A 1 436 ? -16.656 -37.781 -5.582 1 97.81 436 LEU A N 1
ATOM 3500 C CA . LEU A 1 436 ? -16.328 -36.375 -5.75 1 97.81 436 LEU A CA 1
ATOM 3501 C C . LEU A 1 436 ? -17.172 -35.5 -4.812 1 97.81 436 LEU A C 1
ATOM 3503 O O . LEU A 1 436 ? -16.688 -34.5 -4.27 1 97.81 436 LEU A O 1
ATOM 3507 N N . LYS A 1 437 ? -18.391 -35.844 -4.602 1 97 437 LYS A N 1
ATOM 3508 C CA . LYS A 1 437 ? -19.328 -35.094 -3.766 1 97 437 LYS A CA 1
ATOM 3509 C C . LYS A 1 437 ? -18.781 -34.906 -2.348 1 97 437 LYS A C 1
ATOM 3511 O O . LYS A 1 437 ? -19.016 -33.906 -1.701 1 97 437 LYS A O 1
ATOM 3516 N N . GLU A 1 438 ? -18.062 -35.844 -1.886 1 96.38 438 GLU A N 1
ATOM 3517 C CA . GLU A 1 438 ? -17.531 -35.844 -0.528 1 96.38 438 GLU A CA 1
ATOM 3518 C C . GLU A 1 438 ? -16.406 -34.812 -0.383 1 96.38 438 GLU A C 1
ATOM 3520 O O . GLU A 1 438 ? -16.047 -34.438 0.733 1 96.38 438 GLU A O 1
ATOM 3525 N N . TYR A 1 439 ? -15.844 -34.406 -1.463 1 96.94 439 TYR A N 1
ATOM 3526 C CA . TYR A 1 439 ? -14.703 -33.5 -1.425 1 96.94 439 TYR A CA 1
ATOM 3527 C C . TYR A 1 439 ? -15.133 -32.094 -1.789 1 96.94 439 TYR A C 1
ATOM 3529 O O . TYR A 1 439 ? -14.352 -31.141 -1.656 1 96.94 439 TYR A O 1
ATOM 3537 N N . ARG A 1 440 ? -16.359 -31.938 -2.297 1 95.5 440 ARG A N 1
ATOM 3538 C CA . ARG A 1 440 ? -16.859 -30.578 -2.568 1 95.5 440 ARG A CA 1
ATOM 3539 C C . ARG A 1 440 ? -16.906 -29.75 -1.293 1 95.5 440 ARG A C 1
ATOM 3541 O O . ARG A 1 440 ? -17.359 -30.234 -0.25 1 95.5 440 ARG A O 1
ATOM 3548 N N . GLY A 1 441 ? -16.344 -28.5 -1.412 1 93.19 441 GLY A N 1
ATOM 3549 C CA . GLY A 1 441 ? -16.359 -27.609 -0.266 1 93.19 441 GLY A CA 1
ATOM 3550 C C . GLY A 1 4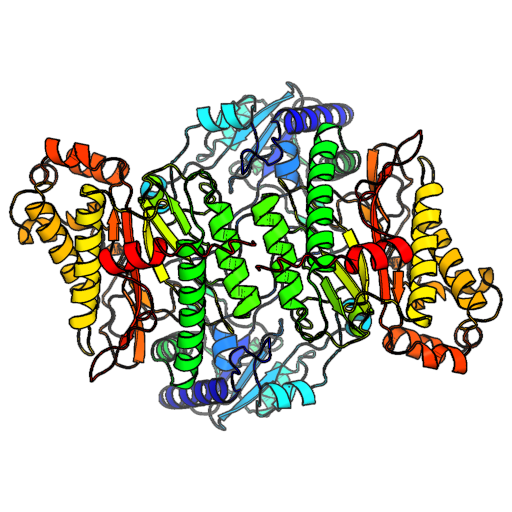41 ? -15.094 -27.703 0.578 1 93.19 441 GLY A C 1
ATOM 3551 O O . GLY A 1 441 ? -14.859 -26.859 1.445 1 93.19 441 GLY A O 1
ATOM 3552 N N . ILE A 1 442 ? -14.266 -28.609 0.308 1 95.25 442 ILE A N 1
ATOM 3553 C CA . ILE A 1 442 ? -13.07 -28.828 1.114 1 95.25 442 ILE A CA 1
ATOM 3554 C C . ILE A 1 442 ? -12.07 -27.703 0.854 1 95.25 442 ILE A C 1
ATOM 3556 O O . ILE A 1 442 ? -11.18 -27.453 1.672 1 95.25 442 ILE A O 1
ATOM 3560 N N . GLY A 1 443 ? -12.195 -27.047 -0.224 1 97.19 443 GLY A N 1
ATOM 3561 C CA . GLY A 1 443 ? -11.242 -26.016 -0.617 1 97.19 443 GLY A CA 1
ATOM 3562 C C . GLY A 1 443 ? -10.164 -26.531 -1.548 1 97.19 443 GLY A C 1
ATOM 3563 O O . GLY A 1 443 ? -10.461 -27.172 -2.561 1 97.19 443 GLY A O 1
ATOM 3564 N N . GLY A 1 444 ? -8.969 -26.141 -1.263 1 98 444 GLY A N 1
ATOM 3565 C CA . GLY A 1 444 ? -7.828 -26.531 -2.076 1 98 444 GLY A CA 1
ATOM 3566 C C . GLY A 1 444 ? -6.512 -26.453 -1.324 1 98 444 GLY A C 1
ATOM 3567 O O . GLY A 1 444 ? -6.445 -25.906 -0.222 1 98 444 GLY A O 1
ATOM 3568 N N . VAL A 1 445 ? -5.594 -27.156 -1.867 1 98.69 445 VAL A N 1
ATOM 3569 C CA . VAL A 1 445 ? -4.242 -27.203 -1.315 1 98.69 445 VAL A CA 1
ATOM 3570 C C . VAL A 1 445 ? -3.242 -26.719 -2.359 1 98.69 445 VAL A C 1
ATOM 3572 O O . VAL A 1 445 ? -3.381 -27.016 -3.549 1 98.69 445 VAL A O 1
ATOM 3575 N N . ARG A 1 446 ? -2.361 -25.922 -1.98 1 98.75 446 ARG A N 1
ATOM 3576 C CA . ARG A 1 446 ? -1.197 -25.484 -2.748 1 98.75 446 ARG A CA 1
ATOM 3577 C C . ARG A 1 446 ? 0.071 -25.547 -1.905 1 98.75 446 ARG A C 1
ATOM 3579 O O . ARG A 1 446 ? 0.065 -25.172 -0.731 1 98.75 446 ARG A O 1
ATOM 3586 N N . VAL A 1 447 ? 1.026 -26.156 -2.34 1 98.75 447 VAL A N 1
ATOM 3587 C CA . VAL A 1 447 ? 2.354 -26.156 -1.734 1 98.75 447 VAL A CA 1
ATOM 3588 C C . VAL A 1 447 ? 3.357 -25.5 -2.678 1 98.75 447 VAL A C 1
ATOM 3590 O O . VAL A 1 447 ? 3.602 -26 -3.781 1 98.75 447 VAL A O 1
ATOM 3593 N N . GLU A 1 448 ? 3.854 -24.391 -2.242 1 98.75 448 GLU A N 1
ATOM 3594 C CA . GLU A 1 448 ? 4.703 -23.609 -3.137 1 98.75 448 GLU A CA 1
ATOM 3595 C C . GLU A 1 448 ? 6.039 -23.281 -2.482 1 98.75 448 GLU A C 1
ATOM 3597 O O . GLU A 1 448 ? 6.082 -22.766 -1.37 1 98.75 448 GLU A O 1
ATOM 3602 N N . ASP A 1 449 ? 7.094 -23.594 -3.152 1 98.75 449 ASP A N 1
ATOM 3603 C CA . ASP A 1 449 ? 8.461 -23.328 -2.717 1 98.75 449 ASP A CA 1
ATOM 3604 C C . ASP A 1 449 ? 9.211 -22.5 -3.762 1 98.75 449 ASP A C 1
ATOM 3606 O O . ASP A 1 449 ? 8.891 -22.562 -4.949 1 98.75 449 ASP A O 1
ATOM 3610 N N . ASN A 1 450 ? 10.086 -21.719 -3.305 1 98.75 450 ASN A N 1
ATOM 3611 C CA . ASN A 1 450 ? 11.047 -21.062 -4.188 1 98.75 450 ASN A CA 1
ATOM 3612 C C . ASN A 1 450 ? 12.328 -21.875 -4.34 1 98.75 450 ASN A C 1
ATOM 3614 O O . ASN A 1 450 ? 13.008 -22.141 -3.352 1 98.75 450 ASN A O 1
ATOM 3618 N N . VAL A 1 451 ? 12.68 -22.188 -5.562 1 98.81 451 VAL A N 1
ATOM 3619 C CA . VAL A 1 451 ? 13.75 -23.141 -5.828 1 98.81 451 VAL A CA 1
ATOM 3620 C C . VAL A 1 451 ? 14.781 -22.5 -6.762 1 98.81 451 VAL A C 1
ATOM 3622 O O . VAL A 1 451 ? 14.43 -21.891 -7.77 1 98.81 451 VAL A O 1
ATOM 3625 N N . VAL A 1 452 ? 16.047 -22.656 -6.41 1 98.81 452 VAL A N 1
ATOM 3626 C CA . VAL A 1 452 ? 17.141 -22.328 -7.32 1 98.81 452 VAL A CA 1
ATOM 3627 C C . VAL A 1 452 ? 17.547 -23.562 -8.117 1 98.81 452 VAL A C 1
ATOM 3629 O O . VAL A 1 452 ? 17.828 -24.609 -7.535 1 98.81 452 VAL A O 1
ATOM 3632 N N . ILE A 1 453 ? 17.562 -23.469 -9.398 1 98.81 453 ILE A N 1
ATOM 3633 C CA . ILE A 1 453 ? 17.984 -24.578 -10.258 1 98.81 453 ILE A CA 1
ATOM 3634 C C . ILE A 1 453 ? 19.5 -24.625 -10.328 1 98.81 453 ILE A C 1
ATOM 3636 O O . ILE A 1 453 ? 20.156 -23.625 -10.633 1 98.81 453 ILE A O 1
ATOM 3640 N N . TRP A 1 454 ? 20.016 -25.719 -10.031 1 98.19 454 TRP A N 1
ATOM 3641 C CA . TRP A 1 454 ? 21.453 -25.953 -10.102 1 98.19 454 TRP A CA 1
ATOM 3642 C C . TRP A 1 454 ? 21.766 -27.188 -10.938 1 98.19 454 TRP A C 1
ATOM 3644 O O . TRP A 1 454 ? 20.938 -28.094 -11.062 1 98.19 454 TRP A O 1
ATOM 3654 N N . GLU A 1 455 ? 22.953 -27.188 -11.438 1 96.19 455 GLU A N 1
ATOM 3655 C CA . GLU A 1 455 ? 23.438 -28.328 -12.203 1 96.19 455 GLU A CA 1
ATOM 3656 C C . GLU A 1 455 ? 23.578 -29.562 -11.312 1 96.19 455 GLU A C 1
ATOM 3658 O O . GLU A 1 455 ? 23.312 -30.688 -11.758 1 96.19 455 GLU A O 1
ATOM 3663 N N . ASN A 1 456 ? 24 -29.375 -10.094 1 93.62 456 ASN A N 1
ATOM 3664 C CA . ASN A 1 456 ? 24.266 -30.5 -9.195 1 93.62 456 ASN A CA 1
ATOM 3665 C C . ASN A 1 456 ? 23.25 -30.562 -8.062 1 93.62 456 ASN A C 1
ATOM 3667 O O . ASN A 1 456 ? 23.625 -30.672 -6.895 1 93.62 456 ASN A O 1
ATOM 3671 N N . GLY A 1 457 ? 21.953 -30.5 -8.445 1 93.88 457 GLY A N 1
ATOM 3672 C CA . GLY A 1 457 ? 20.891 -30.609 -7.461 1 93.88 457 GLY A CA 1
ATOM 3673 C C . GLY A 1 457 ? 20.328 -29.266 -7.031 1 93.88 457 GLY A C 1
ATOM 3674 O O . GLY A 1 457 ? 21.062 -28.422 -6.516 1 93.88 457 GLY A O 1
ATOM 3675 N N . ASN A 1 458 ? 19.094 -29.094 -7.051 1 97.5 458 ASN A N 1
ATOM 3676 C CA . ASN A 1 458 ? 18.406 -27.828 -6.82 1 97.5 458 ASN A CA 1
ATOM 3677 C C . ASN A 1 458 ? 18.438 -27.438 -5.344 1 97.5 458 ASN A C 1
ATOM 3679 O O . ASN A 1 458 ? 18.641 -28.281 -4.477 1 97.5 458 ASN A O 1
ATOM 3683 N N . GLU A 1 459 ? 18.328 -26.172 -5.109 1 98.5 459 GLU A N 1
ATOM 3684 C CA . GLU A 1 459 ? 18.203 -25.625 -3.764 1 98.5 459 GLU A CA 1
ATOM 3685 C C . GLU A 1 459 ? 16.766 -25.172 -3.488 1 98.5 459 GLU A C 1
ATOM 3687 O O . GLU A 1 459 ? 16.234 -24.312 -4.191 1 98.5 459 GLU A O 1
ATOM 3692 N N . ASN A 1 460 ? 16.125 -25.828 -2.559 1 98.69 460 ASN A N 1
ATOM 3693 C CA . ASN A 1 460 ? 14.875 -25.312 -2.031 1 98.69 460 ASN A CA 1
ATOM 3694 C C . ASN A 1 460 ? 15.109 -24.25 -0.956 1 98.69 460 ASN A C 1
ATOM 3696 O O . ASN A 1 460 ? 15.477 -24.594 0.174 1 98.69 460 ASN A O 1
ATOM 3700 N N . MET A 1 461 ? 14.828 -23 -1.252 1 98.62 461 MET A N 1
ATOM 3701 C CA . MET A 1 461 ? 15.117 -21.906 -0.329 1 98.62 461 MET A CA 1
ATOM 3702 C C . MET A 1 461 ? 14.148 -21.906 0.849 1 98.62 461 MET A C 1
ATOM 3704 O O . MET A 1 461 ? 14.398 -21.25 1.861 1 98.62 461 MET A O 1
ATOM 3708 N N . SER A 1 462 ? 13.055 -22.578 0.739 1 98.19 462 SER A N 1
ATOM 3709 C CA . SER A 1 462 ? 12.055 -22.625 1.799 1 98.19 462 SER A CA 1
ATOM 3710 C C . SER A 1 462 ? 12.039 -23.984 2.498 1 98.19 462 SER A C 1
ATOM 3712 O O . SER A 1 462 ? 11.023 -24.375 3.064 1 98.19 462 SER A O 1
ATOM 3714 N N . ALA A 1 463 ? 13.094 -24.641 2.494 1 96.19 463 ALA A N 1
ATOM 3715 C CA . ALA A 1 463 ? 13.188 -26.031 2.963 1 96.19 463 ALA A CA 1
ATOM 3716 C C . ALA A 1 463 ? 12.938 -26.109 4.465 1 96.19 463 ALA A C 1
ATOM 3718 O O . ALA A 1 463 ? 12.633 -27.188 4.988 1 96.19 463 ALA A O 1
ATOM 3719 N N . ASP A 1 464 ? 13.008 -25.016 5.172 1 92.38 464 ASP A N 1
ATOM 3720 C CA . ASP A 1 464 ? 12.906 -25.031 6.629 1 92.38 464 ASP A CA 1
ATOM 3721 C C . ASP A 1 464 ? 11.445 -25.047 7.074 1 92.38 464 ASP A C 1
ATOM 3723 O O . ASP A 1 464 ? 11.156 -25.219 8.266 1 92.38 464 ASP A O 1
ATOM 3727 N N . LEU A 1 465 ? 10.5 -25.031 6.238 1 97.62 465 LEU A N 1
ATOM 3728 C CA . LEU A 1 465 ? 9.086 -25.062 6.582 1 97.62 465 LEU A CA 1
ATOM 3729 C C . LEU A 1 465 ? 8.617 -26.484 6.82 1 97.62 465 LEU A C 1
ATOM 3731 O O . LEU A 1 465 ? 9.039 -27.406 6.117 1 97.62 465 LEU A O 1
ATOM 3735 N N . PRO A 1 466 ? 7.773 -26.688 7.852 1 97.75 466 PRO A N 1
ATOM 3736 C CA . PRO A 1 466 ? 7.121 -28 7.906 1 97.75 466 PRO A CA 1
ATOM 3737 C C . PRO A 1 466 ? 6.273 -28.281 6.672 1 97.75 466 PRO A C 1
ATOM 3739 O O . PRO A 1 466 ? 5.453 -27.453 6.27 1 97.75 466 PRO A O 1
ATOM 3742 N N . ARG A 1 467 ? 6.477 -29.469 6.094 1 98.25 467 ARG A N 1
ATOM 3743 C CA . ARG A 1 467 ? 5.766 -29.75 4.852 1 98.25 467 ARG A CA 1
ATOM 3744 C C . ARG A 1 467 ? 4.988 -31.062 4.949 1 98.25 467 ARG A C 1
ATOM 3746 O O . ARG A 1 467 ? 3.895 -31.188 4.398 1 98.25 467 ARG A O 1
ATOM 3753 N N . THR A 1 468 ? 5.52 -32 5.641 1 98.38 468 THR A N 1
ATOM 3754 C CA . THR A 1 468 ? 4.73 -33.219 5.773 1 98.38 468 THR A CA 1
ATOM 3755 C C . THR A 1 468 ? 3.588 -33.031 6.762 1 98.38 468 THR A C 1
ATOM 3757 O O . THR A 1 468 ? 3.643 -32.125 7.605 1 98.38 468 THR A O 1
ATOM 3760 N N . ILE A 1 469 ? 2.588 -33.875 6.621 1 98.44 469 ILE A N 1
ATOM 3761 C CA . ILE A 1 469 ? 1.448 -33.812 7.527 1 98.44 469 ILE A CA 1
ATOM 3762 C C . ILE A 1 469 ? 1.93 -33.938 8.969 1 98.44 469 ILE A C 1
ATOM 3764 O O . ILE A 1 469 ? 1.522 -33.156 9.836 1 98.44 469 ILE A O 1
ATOM 3768 N N . GLU A 1 470 ? 2.85 -34.875 9.195 1 98.19 470 GLU A N 1
ATOM 3769 C CA . GLU A 1 470 ? 3.381 -35.094 10.531 1 98.19 470 GLU A CA 1
ATOM 3770 C C . GLU A 1 470 ? 4.121 -33.875 11.055 1 98.19 470 GLU A C 1
ATOM 3772 O O . GLU A 1 470 ? 3.934 -33.469 12.211 1 98.19 470 GLU A O 1
ATOM 3777 N N . GLU A 1 471 ? 4.902 -33.281 10.242 1 98.12 471 GLU A N 1
ATOM 3778 C CA . GLU A 1 471 ? 5.664 -32.094 10.633 1 98.12 471 GLU A CA 1
ATOM 3779 C C . GLU A 1 471 ? 4.734 -30.938 10.953 1 98.12 471 GLU A C 1
ATOM 3781 O O . GLU A 1 471 ? 4.934 -30.234 11.945 1 98.12 471 GLU A O 1
ATOM 3786 N N . ILE A 1 472 ? 3.754 -30.75 10.125 1 98.38 472 ILE A N 1
ATOM 3787 C CA . ILE A 1 472 ? 2.834 -29.625 10.289 1 98.38 472 ILE A CA 1
ATOM 3788 C C . ILE A 1 472 ? 2.039 -29.797 11.578 1 98.38 472 ILE A C 1
ATOM 3790 O O . ILE A 1 472 ? 1.963 -28.875 12.391 1 98.38 472 ILE A O 1
ATOM 3794 N N . GLU A 1 473 ? 1.468 -31 11.773 1 98.19 473 GLU A N 1
ATOM 3795 C CA . GLU A 1 473 ? 0.673 -31.25 12.969 1 98.19 473 GLU A CA 1
ATOM 3796 C C . GLU A 1 473 ? 1.525 -31.141 14.234 1 98.19 473 GLU A C 1
ATOM 3798 O O . GLU A 1 473 ? 1.085 -30.562 15.234 1 98.19 473 GLU A O 1
ATOM 3803 N N . ALA A 1 474 ? 2.734 -31.641 14.164 1 97.62 474 ALA A N 1
ATOM 3804 C CA . ALA A 1 474 ? 3.637 -31.531 15.305 1 97.62 474 ALA A CA 1
ATOM 3805 C C . ALA A 1 474 ? 4 -30.078 15.602 1 97.62 474 ALA A C 1
ATOM 3807 O O . ALA A 1 474 ? 4.004 -29.656 16.766 1 97.62 474 ALA A O 1
ATOM 3808 N N . PHE A 1 475 ? 4.289 -29.375 14.578 1 97.12 475 PHE A N 1
ATOM 3809 C CA . PHE A 1 475 ? 4.691 -27.984 14.734 1 97.12 475 PHE A CA 1
ATOM 3810 C C . PHE A 1 475 ? 3.551 -27.156 15.305 1 97.12 475 PHE A C 1
ATOM 3812 O O . PHE A 1 475 ? 3.762 -26.344 16.219 1 97.12 475 PHE A O 1
ATOM 3819 N N . MET A 1 476 ? 2.354 -27.328 14.789 1 96.38 476 MET A N 1
ATOM 3820 C CA . MET A 1 476 ? 1.203 -26.531 15.203 1 96.38 476 MET A CA 1
ATOM 3821 C C . MET A 1 476 ? 0.704 -26.969 16.578 1 96.38 476 MET A C 1
ATOM 3823 O O . MET A 1 476 ? -0.024 -26.234 17.25 1 96.38 476 MET A O 1
ATOM 3827 N N . GLY A 1 477 ? 1.007 -28.188 16.984 1 92.12 477 GLY A N 1
ATOM 3828 C CA . GLY A 1 477 ? 0.619 -28.688 18.281 1 92.12 477 GLY A CA 1
ATOM 3829 C C . GLY A 1 477 ? 1.4 -28.047 19.422 1 92.12 477 GLY A C 1
ATOM 3830 O O . GLY A 1 477 ? 0.962 -28.078 20.578 1 92.12 477 GLY A O 1
ATOM 3831 N N . LYS A 1 478 ? 2.561 -27.422 19.203 1 76.88 478 LYS A N 1
ATOM 3832 C CA . LYS A 1 478 ? 3.385 -26.766 20.203 1 76.88 478 LYS A CA 1
ATOM 3833 C C . LYS A 1 478 ? 2.988 -25.297 20.359 1 76.88 478 LYS A C 1
ATOM 3835 O O . LYS A 1 478 ? 3.66 -24.406 19.828 1 76.88 478 LYS A O 1
ATOM 3840 N N . LYS A 1 479 ? 1.779 -25.156 20.531 1 65.38 479 LYS A N 1
ATOM 3841 C CA . LYS A 1 479 ? 1.319 -23.781 20.562 1 65.38 479 LYS A CA 1
ATOM 3842 C C . LYS A 1 479 ? 2.145 -22.953 21.547 1 65.38 479 LYS A C 1
ATOM 3844 O O . LYS A 1 479 ? 2.559 -23.453 22.594 1 65.38 479 LYS A O 1
ATOM 3849 N N . ASP A 1 480 ? 2.695 -21.969 20.984 1 57.38 480 ASP A N 1
ATOM 3850 C CA . ASP A 1 480 ? 3.432 -21.031 21.828 1 57.38 480 ASP A CA 1
ATOM 3851 C C . ASP A 1 480 ? 2.51 -20.375 22.859 1 57.38 480 ASP A C 1
ATOM 3853 O O . ASP A 1 480 ? 1.462 -19.828 22.5 1 57.38 480 ASP A O 1
ATOM 3857 N N . ASP A 1 481 ? 2.52 -20.922 24.047 1 50 481 ASP A N 1
ATOM 3858 C CA . ASP A 1 481 ? 1.744 -20.297 25.109 1 50 481 ASP A CA 1
ATOM 3859 C C . ASP A 1 481 ? 1.812 -18.781 25.031 1 50 481 ASP A C 1
ATOM 3861 O O . ASP A 1 481 ? 1.064 -18.078 25.719 1 50 481 ASP A O 1
ATOM 3865 N N . ASN A 1 482 ? 2.857 -18.234 24.531 1 45.16 482 ASN A N 1
ATOM 3866 C CA . ASN A 1 482 ? 3.031 -16.797 24.672 1 45.16 482 ASN A CA 1
ATOM 3867 C C . ASN A 1 482 ? 2.402 -16.031 23.516 1 45.16 482 ASN A C 1
ATOM 3869 O O . ASN A 1 482 ? 3.109 -15.578 22.609 1 45.16 482 ASN A O 1
ATOM 3873 N N . ASN A 1 483 ? 1.263 -16.422 23.078 1 47.53 483 ASN A N 1
ATOM 3874 C CA . ASN A 1 483 ? 0.532 -15.758 22 1 47.53 483 ASN A CA 1
ATOM 3875 C C . ASN A 1 483 ? 0.366 -14.266 22.281 1 47.53 483 ASN A C 1
ATOM 3877 O O . ASN A 1 483 ? -0.656 -13.836 22.812 1 47.53 483 ASN A O 1
ATOM 3881 N N . ASN A 1 484 ? 1.37 -13.531 22.781 1 44.75 484 ASN A N 1
ATOM 3882 C CA . ASN A 1 484 ? 1.172 -12.125 23.078 1 44.75 484 ASN A CA 1
ATOM 3883 C C . ASN A 1 484 ? 1.126 -11.273 21.812 1 44.75 484 ASN A C 1
ATOM 3885 O O . ASN A 1 484 ? 2.166 -10.969 21.234 1 44.75 484 ASN A O 1
ATOM 3889 N N . PHE A 1 485 ? 0.182 -11.602 20.906 1 44.62 485 PHE A N 1
ATOM 3890 C CA . PHE A 1 485 ? 0.105 -10.602 19.844 1 44.62 485 PHE A CA 1
ATOM 3891 C C . PHE A 1 485 ? -0.561 -9.328 20.344 1 44.62 485 PHE A C 1
ATOM 3893 O O . PHE A 1 485 ? -1.497 -9.383 21.141 1 44.62 485 PHE A O 1
ATOM 3900 N N . MET B 1 1 ? -26 -4.672 5.727 1 79.5 1 MET B N 1
ATOM 3901 C CA . MET B 1 1 ? -24.703 -4.254 6.246 1 79.5 1 MET B CA 1
ATOM 3902 C C . MET B 1 1 ? -23.766 -3.871 5.105 1 79.5 1 MET B C 1
ATOM 3904 O O . MET B 1 1 ? -23.516 -4.672 4.203 1 79.5 1 MET B O 1
ATOM 3908 N N . SER B 1 2 ? -23.312 -2.617 5.27 1 85.06 2 SER B N 1
ATOM 3909 C CA . SER B 1 2 ? -22.453 -2.139 4.191 1 85.06 2 SER B CA 1
ATOM 3910 C C . SER B 1 2 ? -21.016 -2.596 4.387 1 85.06 2 SER B C 1
ATOM 3912 O O . SER B 1 2 ? -20.359 -3.008 3.43 1 85.06 2 SER B O 1
ATOM 3914 N N . PHE B 1 3 ? -20.625 -2.574 5.68 1 93.75 3 PHE B N 1
ATOM 3915 C CA . PHE B 1 3 ? -19.234 -2.963 5.879 1 93.75 3 PHE B CA 1
ATOM 3916 C C . PHE B 1 3 ? -19 -3.436 7.309 1 93.75 3 PHE B C 1
ATOM 3918 O O . PHE B 1 3 ? -19.531 -2.848 8.258 1 93.75 3 PHE B O 1
ATOM 3925 N N . GLN B 1 4 ? -18.312 -4.453 7.469 1 94.56 4 GLN B N 1
ATOM 3926 C CA . GLN B 1 4 ? -17.75 -4.969 8.719 1 94.56 4 GLN B CA 1
ATOM 3927 C C . GLN B 1 4 ? -16.688 -6.031 8.445 1 94.56 4 GLN B C 1
ATOM 3929 O O . GLN B 1 4 ? -16.906 -6.945 7.645 1 94.56 4 GLN B O 1
ATOM 3934 N N . LEU B 1 5 ? -15.578 -5.965 9.055 1 92.5 5 LEU B N 1
ATOM 3935 C CA . LEU B 1 5 ? -14.539 -6.949 8.766 1 92.5 5 LEU B CA 1
ATOM 3936 C C . LEU B 1 5 ? -14.602 -8.117 9.742 1 92.5 5 LEU B C 1
ATOM 3938 O O . LEU B 1 5 ? -14.523 -9.273 9.336 1 92.5 5 LEU B O 1
ATOM 3942 N N . GLY B 1 6 ? -14.625 -7.863 11.016 1 92.25 6 GLY B N 1
ATOM 3943 C CA . GLY B 1 6 ? -14.758 -8.867 12.055 1 92.25 6 GLY B CA 1
ATOM 3944 C C . GLY B 1 6 ? -15.953 -8.633 12.961 1 92.25 6 GLY B C 1
ATOM 3945 O O . GLY B 1 6 ? -16.516 -7.531 12.984 1 92.25 6 GLY B O 1
ATOM 3946 N N . GLU B 1 7 ? -16.281 -9.609 13.766 1 93.81 7 GLU B N 1
ATOM 3947 C CA . GLU B 1 7 ? -17.438 -9.508 14.648 1 93.81 7 GLU B CA 1
ATOM 3948 C C . GLU B 1 7 ? -17.234 -8.43 15.703 1 93.81 7 GLU B C 1
ATOM 3950 O O . GLU B 1 7 ? -18.203 -7.82 16.172 1 93.81 7 GLU B O 1
ATOM 3955 N N . ASN B 1 8 ? -16.016 -8.125 15.969 1 93.19 8 ASN B N 1
ATOM 3956 C CA . ASN B 1 8 ? -15.719 -7.16 17.016 1 93.19 8 ASN B CA 1
ATOM 3957 C C . ASN B 1 8 ? -15.43 -5.777 16.453 1 93.19 8 ASN B C 1
ATOM 3959 O O . ASN B 1 8 ? -15.109 -4.848 17.188 1 93.19 8 ASN B O 1
ATOM 3963 N N . THR B 1 9 ? -15.531 -5.602 15.172 1 97.19 9 THR B N 1
ATOM 3964 C CA . THR B 1 9 ? -15.289 -4.301 14.555 1 97.19 9 THR B CA 1
ATOM 3965 C C . THR B 1 9 ? -16.609 -3.564 14.312 1 97.19 9 THR B C 1
ATOM 3967 O O . THR B 1 9 ? -17.688 -4.141 14.461 1 97.19 9 THR B O 1
ATOM 3970 N N . LEU B 1 10 ? -16.5 -2.332 13.977 1 98.25 10 LEU B N 1
ATOM 3971 C CA . LEU B 1 10 ? -17.688 -1.502 13.812 1 98.25 10 LEU B CA 1
ATOM 3972 C C . LEU B 1 10 ? -18.484 -1.939 12.594 1 98.25 10 LEU B C 1
ATOM 3974 O O . LEU B 1 10 ? -17.938 -2.135 11.516 1 98.25 10 LEU B O 1
ATOM 3978 N N . LYS B 1 11 ? -19.797 -2.15 12.82 1 97.75 11 LYS B N 1
ATOM 3979 C CA . LYS B 1 11 ? -20.719 -2.381 11.711 1 97.75 11 LYS B CA 1
ATOM 3980 C C . LYS B 1 11 ? -21.188 -1.062 11.109 1 97.75 11 LYS B C 1
ATOM 3982 O O . LYS B 1 11 ? -21.703 -0.198 11.82 1 97.75 11 LYS B O 1
ATOM 3987 N N . VAL B 1 12 ? -21.016 -0.846 9.875 1 98.06 12 VAL B N 1
ATOM 3988 C CA . VAL B 1 12 ? -21.469 0.364 9.188 1 98.06 12 VAL B CA 1
ATOM 3989 C C . VAL B 1 12 ? -22.719 0.064 8.375 1 98.06 12 VAL B C 1
ATOM 3991 O O . VAL B 1 12 ? -22.719 -0.849 7.543 1 98.06 12 VAL B O 1
ATOM 3994 N N . THR B 1 13 ? -23.719 0.794 8.531 1 97.88 13 THR B N 1
ATOM 3995 C CA . THR B 1 13 ? -25 0.58 7.867 1 97.88 13 THR B CA 1
ATOM 3996 C C . THR B 1 13 ? -25.031 1.295 6.52 1 97.88 13 THR B C 1
ATOM 3998 O O . THR B 1 13 ? -24.453 2.371 6.367 1 97.88 13 THR B O 1
ATOM 4001 N N . PRO B 1 14 ? -25.734 0.693 5.562 1 97.75 14 PRO B N 1
ATOM 4002 C CA . PRO B 1 14 ? -25.906 1.385 4.281 1 97.75 14 PRO B CA 1
ATOM 4003 C C . PRO B 1 14 ? -26.703 2.676 4.402 1 97.75 14 PRO B C 1
ATOM 4005 O O . PRO B 1 14 ? -26.688 3.506 3.49 1 97.75 14 PRO B O 1
ATOM 4008 N N . LYS B 1 15 ? -27.375 2.863 5.508 1 98.31 15 LYS B N 1
ATOM 4009 C CA . LYS B 1 15 ? -28.141 4.074 5.754 1 98.31 15 LYS B CA 1
ATOM 4010 C C . LYS B 1 15 ? -27.266 5.316 5.703 1 98.31 15 LYS B C 1
ATOM 4012 O O . LYS B 1 15 ? -27.719 6.402 5.355 1 98.31 15 LYS B O 1
ATOM 4017 N N . LEU B 1 16 ? -26.016 5.133 6.074 1 98.75 16 LEU B N 1
ATOM 4018 C CA . LEU B 1 16 ? -25.062 6.23 6.012 1 98.75 16 LEU B CA 1
ATOM 4019 C C . LEU B 1 16 ? -25.016 6.828 4.609 1 98.75 16 LEU B C 1
ATOM 4021 O O . LEU B 1 16 ? -25.125 8.047 4.441 1 98.75 16 LEU B O 1
ATOM 4025 N N . PHE B 1 17 ? -24.969 6.039 3.645 1 98.75 17 PHE B N 1
ATOM 4026 C CA . PHE B 1 17 ? -24.781 6.484 2.27 1 98.75 17 PHE B CA 1
ATOM 4027 C C . PHE B 1 17 ? -26.109 6.918 1.647 1 98.75 17 PHE B C 1
ATOM 4029 O O . PHE B 1 17 ? -26.141 7.824 0.814 1 98.75 17 PHE B O 1
ATOM 4036 N N . ALA B 1 18 ? -27.172 6.25 2.045 1 98.5 18 ALA B N 1
ATOM 4037 C CA . ALA B 1 18 ? -28.5 6.711 1.641 1 98.5 18 ALA B CA 1
ATOM 4038 C C . ALA B 1 18 ? -28.75 8.141 2.123 1 98.5 18 ALA B C 1
ATOM 4040 O O . ALA B 1 18 ? -29.281 8.961 1.38 1 98.5 18 ALA B O 1
ATOM 4041 N N . GLU B 1 19 ? -28.375 8.375 3.361 1 98.75 19 GLU B N 1
ATOM 4042 C CA . GLU B 1 19 ? -28.5 9.719 3.904 1 98.75 19 GLU B CA 1
ATOM 4043 C C . GLU B 1 19 ? -27.656 10.719 3.113 1 98.75 19 GLU B C 1
ATOM 4045 O O . GLU B 1 19 ? -28.109 11.836 2.836 1 98.75 19 GLU B O 1
ATOM 4050 N N . ASN B 1 20 ? -26.484 10.359 2.756 1 98.81 20 ASN B N 1
ATOM 4051 C CA . ASN B 1 20 ? -25.609 11.219 1.952 1 98.81 20 ASN B CA 1
ATOM 4052 C C . ASN B 1 20 ? -26.25 11.547 0.605 1 98.81 20 ASN B C 1
ATOM 4054 O O . ASN B 1 20 ? -26.234 12.703 0.18 1 98.81 20 ASN B O 1
ATOM 4058 N N . ARG B 1 21 ? -26.797 10.555 -0.047 1 98.75 21 ARG B N 1
ATOM 4059 C CA . ARG B 1 21 ? -27.453 10.797 -1.332 1 98.75 21 ARG B CA 1
ATOM 4060 C C . ARG B 1 21 ? -28.656 11.727 -1.176 1 98.75 21 ARG B C 1
ATOM 4062 O O . ARG B 1 21 ? -28.875 12.609 -2.012 1 98.75 21 ARG B O 1
ATOM 4069 N N . THR B 1 22 ? -29.422 11.523 -0.142 1 98.62 22 THR B N 1
ATOM 4070 C CA . THR B 1 22 ? -30.562 12.391 0.111 1 98.62 22 THR B CA 1
ATOM 4071 C C . THR B 1 22 ? -30.125 13.836 0.293 1 98.62 22 THR B C 1
ATOM 4073 O O . THR B 1 22 ? -30.703 14.75 -0.29 1 98.62 22 THR B O 1
ATOM 4076 N N . ARG B 1 23 ? -29.109 14.055 1.07 1 98.81 23 ARG B N 1
ATOM 4077 C CA . ARG B 1 23 ? -28.578 15.391 1.289 1 98.81 23 ARG B CA 1
ATOM 4078 C C . ARG B 1 23 ? -28.094 16.016 -0.019 1 98.81 23 ARG B C 1
ATOM 4080 O O . ARG B 1 23 ? -28.312 17.203 -0.266 1 98.81 23 ARG B O 1
ATOM 4087 N N . LEU B 1 24 ? -27.438 15.203 -0.824 1 98.75 24 LEU B N 1
ATOM 4088 C CA . LEU B 1 24 ? -26.953 15.68 -2.119 1 98.75 24 LEU B CA 1
ATOM 4089 C C . LEU B 1 24 ? -28.125 16.109 -3.002 1 98.75 24 LEU B C 1
ATOM 4091 O O . LEU B 1 24 ? -28.078 17.203 -3.592 1 98.75 24 LEU B O 1
ATOM 4095 N N . ILE B 1 25 ? -29.141 15.297 -3.053 1 98.12 25 ILE B N 1
ATOM 4096 C CA . ILE B 1 25 ? -30.328 15.578 -3.865 1 98.12 25 ILE B CA 1
ATOM 4097 C C . ILE B 1 25 ? -30.984 16.875 -3.398 1 98.12 25 ILE B C 1
ATOM 4099 O O . ILE B 1 25 ? -31.344 17.719 -4.215 1 98.12 25 ILE B O 1
ATOM 4103 N N . ASP B 1 26 ? -31.125 17.031 -2.096 1 98.06 26 ASP B N 1
ATOM 4104 C CA . ASP B 1 26 ? -31.75 18.219 -1.527 1 98.06 26 ASP B CA 1
ATOM 4105 C C . ASP B 1 26 ? -31.016 19.484 -1.942 1 98.06 26 ASP B C 1
ATOM 4107 O O . ASP B 1 26 ? -31.641 20.484 -2.291 1 98.06 26 ASP B O 1
ATOM 4111 N N . GLU B 1 27 ? -29.734 19.469 -1.946 1 98 27 GLU B N 1
ATOM 4112 C CA . GLU B 1 27 ? -28.938 20.641 -2.33 1 98 27 GLU B CA 1
ATOM 4113 C C . GLU B 1 27 ? -29 20.875 -3.836 1 98 27 GLU B C 1
ATOM 4115 O O . GLU B 1 27 ? -29.078 22.016 -4.289 1 98 27 GLU B O 1
ATOM 4120 N N . LEU B 1 28 ? -28.938 19.781 -4.617 1 97.88 28 LEU B N 1
ATOM 4121 C CA . LEU B 1 28 ? -28.938 19.906 -6.07 1 97.88 28 LEU B CA 1
ATOM 4122 C C . LEU B 1 28 ? -30.281 20.422 -6.574 1 97.88 28 LEU B C 1
ATOM 4124 O O . LEU B 1 28 ? -30.344 21.156 -7.566 1 97.88 28 LEU B O 1
ATOM 4128 N N . ARG B 1 29 ? -31.344 20.062 -5.922 1 96.56 29 ARG B N 1
ATOM 4129 C CA . ARG B 1 29 ? -32.688 20.5 -6.32 1 96.56 29 ARG B CA 1
ATOM 4130 C C . ARG B 1 29 ? -32.812 22.031 -6.227 1 96.56 29 ARG B C 1
ATOM 4132 O O . ARG B 1 29 ? -33.656 22.625 -6.902 1 96.56 29 ARG B O 1
ATOM 4139 N N . LYS B 1 30 ? -31.953 22.609 -5.461 1 95 30 LYS B N 1
ATOM 4140 C CA . LYS B 1 30 ? -31.969 24.062 -5.328 1 95 30 LYS B CA 1
ATOM 4141 C C . LYS B 1 30 ? -31.266 24.734 -6.504 1 95 30 LYS B C 1
ATOM 4143 O O . LYS B 1 30 ? -31.422 25.938 -6.738 1 95 30 LYS B O 1
ATOM 4148 N N . LYS B 1 31 ? -30.484 24.031 -7.195 1 91 31 LYS B N 1
ATOM 4149 C CA . LYS B 1 31 ? -29.578 24.641 -8.172 1 91 31 LYS B CA 1
ATOM 4150 C C . LYS B 1 31 ? -29.906 24.156 -9.586 1 91 31 LYS B C 1
ATOM 4152 O O . LYS B 1 31 ? -29.578 24.844 -10.562 1 91 31 LYS B O 1
ATOM 4157 N N . VAL B 1 32 ? -30.375 22.969 -9.625 1 86.5 32 VAL B N 1
ATOM 4158 C CA . VAL B 1 32 ? -30.516 22.344 -10.93 1 86.5 32 VAL B CA 1
ATOM 4159 C C . VAL B 1 32 ? -32 22.266 -11.312 1 86.5 32 VAL B C 1
ATOM 4161 O O . VAL B 1 32 ? -32.844 22.078 -10.453 1 86.5 32 VAL B O 1
ATOM 4164 N N . SER B 1 33 ? -32.188 22.609 -12.602 1 76.19 33 SER B N 1
ATOM 4165 C CA . SER B 1 33 ? -33.562 22.562 -13.141 1 76.19 33 SER B CA 1
ATOM 4166 C C . SER B 1 33 ? -34.062 21.125 -13.219 1 76.19 33 SER B C 1
ATOM 4168 O O . SER B 1 33 ? -33.344 20.188 -12.891 1 76.19 33 SER B O 1
ATOM 4170 N N . HIS B 1 34 ? -35.156 20.953 -13.859 1 79.25 34 HIS B N 1
ATOM 4171 C CA . HIS B 1 34 ? -35.844 19.672 -13.984 1 79.25 34 HIS B CA 1
ATOM 4172 C C . HIS B 1 34 ? -35.062 18.734 -14.906 1 79.25 34 HIS B C 1
ATOM 4174 O O . HIS B 1 34 ? -34.406 19.188 -15.844 1 79.25 34 HIS B O 1
ATOM 4180 N N . SER B 1 35 ? -34.875 17.438 -14.641 1 88.12 35 SER B N 1
ATOM 4181 C CA . SER B 1 35 ? -34.344 16.312 -15.398 1 88.12 35 SER B CA 1
ATOM 4182 C C . SER B 1 35 ? -32.844 16.234 -15.281 1 88.12 35 SER B C 1
ATOM 4184 O O . SER B 1 35 ? -32.125 15.938 -16.25 1 88.12 35 SER B O 1
ATOM 4186 N N . GLY B 1 36 ? -32.281 16.688 -14.102 1 95 36 GLY B N 1
ATOM 4187 C CA . GLY B 1 36 ? -30.859 16.531 -13.82 1 95 36 GLY B CA 1
ATOM 4188 C C . GLY B 1 36 ? -30.516 15.172 -13.258 1 95 36 GLY B C 1
ATOM 4189 O O . GLY B 1 36 ? -31.281 14.609 -12.461 1 95 36 GLY B O 1
ATOM 4190 N N . VAL B 1 37 ? -29.406 14.562 -13.766 1 98.12 37 VAL B N 1
ATOM 4191 C CA . VAL B 1 37 ? -28.938 13.266 -13.289 1 98.12 37 VAL B CA 1
ATOM 4192 C C . VAL B 1 37 ? -27.438 13.344 -12.969 1 98.12 37 VAL B C 1
ATOM 4194 O O . VAL B 1 37 ? -26.672 13.953 -13.711 1 98.12 37 VAL B O 1
ATOM 4197 N N . VAL B 1 38 ? -27.047 12.797 -11.797 1 98.69 38 VAL B N 1
ATOM 4198 C CA . VAL B 1 38 ? -25.641 12.688 -11.422 1 98.69 38 VAL B CA 1
ATOM 4199 C C . VAL B 1 38 ? -25.078 11.344 -11.875 1 98.69 38 VAL B C 1
ATOM 4201 O O . VAL B 1 38 ? -25.719 10.305 -11.672 1 98.69 38 VAL B O 1
ATOM 4204 N N . VAL B 1 39 ? -23.969 11.32 -12.57 1 98.81 39 VAL B N 1
ATOM 4205 C CA . VAL B 1 39 ? -23.234 10.102 -12.883 1 98.81 39 VAL B CA 1
ATOM 4206 C C . VAL B 1 39 ? -21.844 10.156 -12.25 1 98.81 39 VAL B C 1
ATOM 4208 O O . VAL B 1 39 ? -21.062 11.062 -12.539 1 98.81 39 VAL B O 1
ATOM 4211 N N . LEU B 1 40 ? -21.578 9.242 -11.359 1 98.81 40 LEU B N 1
ATOM 4212 C CA . LEU B 1 40 ? -20.281 9.133 -10.695 1 98.81 40 LEU B CA 1
ATOM 4213 C C . LEU B 1 40 ? -19.547 7.871 -11.141 1 98.81 40 LEU B C 1
ATOM 4215 O O . LEU B 1 40 ? -20.172 6.824 -11.344 1 98.81 40 LEU B O 1
ATOM 4219 N N . GLU B 1 41 ? -18.266 8.031 -11.305 1 98.56 41 GLU B N 1
ATOM 4220 C CA . GLU B 1 41 ? -17.375 6.914 -11.625 1 98.56 41 GLU B CA 1
ATOM 4221 C C . GLU B 1 41 ? -16.5 6.547 -10.438 1 98.56 41 GLU B C 1
ATOM 4223 O O . GLU B 1 41 ? -15.836 7.406 -9.852 1 98.56 41 GLU B O 1
ATOM 4228 N N . GLY B 1 42 ? -16.516 5.199 -10.031 1 97.62 42 GLY B N 1
ATOM 4229 C CA . GLY B 1 42 ? -15.656 4.727 -8.953 1 97.62 42 GLY B CA 1
ATOM 4230 C C . GLY B 1 42 ? -14.219 4.504 -9.391 1 97.62 42 GLY B C 1
ATOM 4231 O O . GLY B 1 42 ? -13.852 4.809 -10.523 1 97.62 42 GLY B O 1
ATOM 4232 N N . GLY B 1 43 ? -13.422 4.051 -8.43 1 95.56 43 GLY B N 1
ATOM 4233 C CA . GLY B 1 43 ? -12.008 3.799 -8.688 1 95.56 43 GLY B CA 1
ATOM 4234 C C . GLY B 1 43 ? -11.773 2.57 -9.547 1 95.56 43 GLY B C 1
ATOM 4235 O O . GLY B 1 43 ? -12.672 1.742 -9.719 1 95.56 43 GLY B O 1
ATOM 4236 N N . LYS B 1 44 ? -10.555 2.537 -10.086 1 92.62 44 LYS B N 1
ATOM 4237 C CA . LYS B 1 44 ? -10.109 1.419 -10.922 1 92.62 44 LYS B CA 1
ATOM 4238 C C . LYS B 1 44 ? -8.805 0.831 -10.398 1 92.62 44 LYS B C 1
ATOM 4240 O O . LYS B 1 44 ? -7.949 1.561 -9.891 1 92.62 44 LYS B O 1
ATOM 4245 N N . GLU B 1 45 ? -8.703 -0.475 -10.438 1 89.12 45 GLU B N 1
ATOM 4246 C CA . GLU B 1 45 ? -7.445 -1.129 -10.086 1 89.12 45 GLU B CA 1
ATOM 4247 C C . GLU B 1 45 ? -6.34 -0.78 -11.078 1 89.12 45 GLU B C 1
ATOM 4249 O O . GLU B 1 45 ? -6.605 -0.565 -12.258 1 89.12 45 GLU B O 1
ATOM 4254 N N . ARG B 1 46 ? -5.086 -0.734 -10.516 1 85.88 46 ARG B N 1
ATOM 4255 C CA . ARG B 1 46 ? -3.908 -0.46 -11.336 1 85.88 46 ARG B CA 1
ATOM 4256 C C . ARG B 1 46 ? -2.779 -1.433 -11.008 1 85.88 46 ARG B C 1
ATOM 4258 O O . ARG B 1 46 ? -2.572 -1.785 -9.844 1 85.88 46 ARG B O 1
ATOM 4265 N N . PHE B 1 47 ? -2.02 -1.839 -12.031 1 89.81 47 PHE B N 1
ATOM 4266 C CA . PHE B 1 47 ? -0.838 -2.672 -11.844 1 89.81 47 PHE B CA 1
ATOM 4267 C C . PHE B 1 47 ? 0.384 -1.817 -11.531 1 89.81 47 PHE B C 1
ATOM 4269 O O . PHE B 1 47 ? 0.45 -0.652 -11.93 1 89.81 47 PHE B O 1
ATOM 4276 N N . ARG B 1 48 ? 1.329 -2.412 -10.828 1 90.81 48 ARG B N 1
ATOM 4277 C CA . ARG B 1 48 ? 2.617 -1.762 -10.609 1 90.81 48 ARG B CA 1
ATOM 4278 C C . ARG B 1 48 ? 3.439 -1.731 -11.891 1 90.81 48 ARG B C 1
ATOM 4280 O O . ARG B 1 48 ? 3.896 -2.771 -12.367 1 90.81 48 ARG B O 1
ATOM 4287 N N . TYR B 1 49 ? 3.609 -0.549 -12.453 1 92.12 49 TYR B N 1
ATOM 4288 C CA . TYR B 1 49 ? 4.375 -0.354 -13.68 1 92.12 49 TYR B CA 1
ATOM 4289 C C . TYR B 1 49 ? 3.893 -1.289 -14.781 1 92.12 49 TYR B C 1
ATOM 4291 O O . TYR B 1 49 ? 2.721 -1.253 -15.164 1 92.12 49 TYR B O 1
ATOM 4299 N N . ASN B 1 50 ? 4.785 -2.158 -15.281 1 94.19 50 ASN B N 1
ATOM 4300 C CA . ASN B 1 50 ? 4.387 -3.049 -16.375 1 94.19 50 ASN B CA 1
ATOM 4301 C C . ASN B 1 50 ? 4.164 -4.473 -15.875 1 94.19 50 ASN B C 1
ATOM 4303 O O . ASN B 1 50 ? 4.285 -5.43 -16.641 1 94.19 50 ASN B O 1
ATOM 4307 N N . THR B 1 51 ? 3.85 -4.613 -14.594 1 94 51 THR B N 1
ATOM 4308 C CA . THR B 1 51 ? 3.645 -5.945 -14.039 1 94 51 THR B CA 1
ATOM 4309 C C . THR B 1 51 ? 2.193 -6.383 -14.203 1 94 51 THR B C 1
ATOM 4311 O O . THR B 1 51 ? 1.439 -5.777 -14.969 1 94 51 THR B O 1
ATOM 4314 N N . ASP B 1 52 ? 1.847 -7.527 -13.57 1 92.25 52 ASP B N 1
ATOM 4315 C CA . ASP B 1 52 ? 0.48 -8.039 -13.633 1 92.25 52 ASP B CA 1
ATOM 4316 C C . ASP B 1 52 ? -0.129 -8.148 -12.234 1 92.25 52 ASP B C 1
ATOM 4318 O O . ASP B 1 52 ? -1.03 -8.961 -12.008 1 92.25 52 ASP B O 1
ATOM 4322 N N . PHE B 1 53 ? 0.415 -7.449 -11.383 1 85.94 53 PHE B N 1
ATOM 4323 C CA . PHE B 1 53 ? -0.123 -7.441 -10.031 1 85.94 53 PHE B CA 1
ATOM 4324 C C . PHE B 1 53 ? -0.211 -6.02 -9.492 1 85.94 53 PHE B C 1
ATOM 4326 O O . PHE B 1 53 ? 0.468 -5.117 -9.984 1 85.94 53 PHE B O 1
ATOM 4333 N N . ASP B 1 54 ? -1.062 -5.879 -8.555 1 78.69 54 ASP B N 1
ATOM 4334 C CA . ASP B 1 54 ? -1.297 -4.566 -7.953 1 78.69 54 ASP B CA 1
ATOM 4335 C C . ASP B 1 54 ? -0.27 -4.27 -6.863 1 78.69 54 ASP B C 1
ATOM 4337 O O . ASP B 1 54 ? 0.251 -5.188 -6.227 1 78.69 54 ASP B O 1
ATOM 4341 N N . ASP B 1 55 ? 0.069 -2.998 -6.801 1 67.25 55 ASP B N 1
ATOM 4342 C CA . ASP B 1 55 ? 0.97 -2.555 -5.738 1 67.25 55 ASP B CA 1
ATOM 4343 C C . ASP B 1 55 ? 0.276 -2.586 -4.379 1 67.25 55 ASP B C 1
ATOM 4345 O O . ASP B 1 55 ? 0.925 -2.783 -3.35 1 67.25 55 ASP B O 1
ATOM 4349 N N . LEU B 1 56 ? -1.039 -2.193 -4.523 1 67.5 56 LEU B N 1
ATOM 4350 C CA . LEU B 1 56 ? -1.765 -2.012 -3.27 1 67.5 56 LEU B CA 1
ATOM 4351 C C . LEU B 1 56 ? -3.168 -2.6 -3.363 1 67.5 56 LEU B C 1
ATOM 4353 O O . LEU B 1 56 ? -3.75 -2.658 -4.449 1 67.5 56 LEU B O 1
ATOM 4357 N N . PRO B 1 57 ? -3.58 -3.031 -2.166 1 78.38 57 PRO B N 1
ATOM 4358 C CA . PRO B 1 57 ? -5 -3.393 -2.191 1 78.38 57 PRO B CA 1
ATOM 4359 C C . PRO B 1 57 ? -5.895 -2.24 -2.641 1 78.38 57 PRO B C 1
ATOM 4361 O O . PRO B 1 57 ? -5.609 -1.078 -2.342 1 78.38 57 PRO B O 1
ATOM 4364 N N . PHE B 1 58 ? -6.844 -2.449 -3.318 1 90.31 58 PHE B N 1
ATOM 4365 C CA . PHE B 1 58 ? -7.762 -1.468 -3.889 1 90.31 58 PHE B CA 1
ATOM 4366 C C . PHE B 1 58 ? -8.453 -0.674 -2.789 1 90.31 58 PHE B C 1
ATOM 4368 O O . PHE B 1 58 ? -8.898 -1.245 -1.79 1 90.31 58 PHE B O 1
ATOM 4375 N N . ARG B 1 59 ? -8.422 0.607 -2.904 1 92.06 59 ARG B N 1
ATOM 4376 C CA . ARG B 1 59 ? -9.18 1.558 -2.096 1 92.06 59 ARG B CA 1
ATOM 4377 C C . ARG B 1 59 ? -10.07 2.43 -2.969 1 92.06 59 ARG B C 1
ATOM 4379 O O . ARG B 1 59 ? -9.602 3.047 -3.928 1 92.06 59 ARG B O 1
ATOM 4386 N N . GLN B 1 60 ? -11.297 2.494 -2.73 1 95.25 60 GLN B N 1
ATOM 4387 C CA . GLN B 1 60 ? -12.289 3.168 -3.568 1 95.25 60 GLN B CA 1
ATOM 4388 C C . GLN B 1 60 ? -12.023 4.668 -3.627 1 95.25 60 GLN B C 1
ATOM 4390 O O . GLN B 1 60 ? -11.422 5.234 -2.715 1 95.25 60 GLN B O 1
ATOM 4395 N N . GLU B 1 61 ? -12.477 5.27 -4.758 1 96.75 61 GLU B N 1
ATOM 4396 C CA . GLU B 1 61 ? -12.461 6.719 -4.906 1 96.75 61 GLU B CA 1
ATOM 4397 C C . GLU B 1 61 ? -13.422 7.383 -3.916 1 96.75 61 GLU B C 1
ATOM 4399 O O . GLU B 1 61 ? -14.547 6.918 -3.725 1 96.75 61 GLU B O 1
ATOM 4404 N N . SER B 1 62 ? -13.016 8.453 -3.293 1 97.62 62 SER B N 1
ATOM 4405 C CA . SER B 1 62 ? -13.656 8.938 -2.076 1 97.62 62 SER B CA 1
ATOM 4406 C C . SER B 1 62 ? -15.008 9.578 -2.385 1 97.62 62 SER B C 1
ATOM 4408 O O . SER B 1 62 ? -15.945 9.484 -1.589 1 97.62 62 SER B O 1
ATOM 4410 N N . TYR B 1 63 ? -15.195 10.305 -3.473 1 98.62 63 TYR B N 1
ATOM 4411 C CA . TYR B 1 63 ? -16.484 10.906 -3.781 1 98.62 63 TYR B CA 1
ATOM 4412 C C . TYR B 1 63 ? -17.516 9.844 -4.117 1 98.62 63 TYR B C 1
ATOM 4414 O O . TYR B 1 63 ? -18.656 9.922 -3.662 1 98.62 63 TYR B O 1
ATOM 4422 N N . PHE B 1 64 ? -17.078 8.898 -4.926 1 98.75 64 PHE B N 1
ATOM 4423 C CA . PHE B 1 64 ? -17.953 7.773 -5.242 1 98.75 64 PHE B CA 1
ATOM 4424 C C . PHE B 1 64 ? -18.328 7.008 -3.977 1 98.75 64 PHE B C 1
ATOM 4426 O O . PHE B 1 64 ? -19.5 6.688 -3.76 1 98.75 64 PHE B O 1
ATOM 4433 N N . PHE B 1 65 ? -17.359 6.762 -3.178 1 98.56 65 PHE B N 1
ATOM 4434 C CA . PHE B 1 65 ? -17.594 6.023 -1.941 1 98.56 65 PHE B CA 1
ATOM 4435 C C . PHE B 1 65 ? -18.562 6.77 -1.037 1 98.56 65 PHE B C 1
ATOM 4437 O O . PHE B 1 65 ? -19.438 6.156 -0.423 1 98.56 65 PHE B O 1
ATOM 4444 N N . TRP B 1 66 ? -18.344 8.055 -0.918 1 98.81 66 TRP B N 1
ATOM 4445 C CA . TRP B 1 66 ? -19.203 8.875 -0.077 1 98.81 66 TRP B CA 1
ATOM 4446 C C . TRP B 1 66 ? -20.672 8.695 -0.46 1 98.81 66 TRP B C 1
ATOM 4448 O O . TRP B 1 66 ? -21.531 8.609 0.41 1 98.81 66 TRP B O 1
ATOM 4458 N N . ALA B 1 67 ? -20.906 8.578 -1.676 1 98.81 67 ALA B N 1
ATOM 4459 C CA . ALA B 1 67 ? -22.281 8.523 -2.172 1 98.81 67 ALA B CA 1
ATOM 4460 C C . ALA B 1 67 ? -22.844 7.102 -2.098 1 98.81 67 ALA B C 1
ATOM 4462 O O . ALA B 1 67 ? -24.016 6.902 -1.817 1 98.81 67 ALA B O 1
ATOM 4463 N N . PHE B 1 68 ? -21.922 6.086 -2.299 1 98.75 68 PHE B N 1
ATOM 4464 C CA . PHE B 1 68 ? -22.5 4.773 -2.553 1 98.75 68 PHE B CA 1
ATOM 4465 C C . PHE B 1 68 ? -21.984 3.746 -1.558 1 98.75 68 PHE B C 1
ATOM 4467 O O . PHE B 1 68 ? -22.562 2.672 -1.4 1 98.75 68 PHE B O 1
ATOM 4474 N N . GLY B 1 69 ? -20.797 3.959 -0.92 1 98.06 69 GLY B N 1
ATOM 4475 C CA . GLY B 1 69 ? -20.25 3.074 0.095 1 98.06 69 GLY B CA 1
ATOM 4476 C C . GLY B 1 69 ? -19.719 1.771 -0.473 1 98.06 69 GLY B C 1
ATOM 4477 O O . GLY B 1 69 ? -19.547 0.792 0.257 1 98.06 69 GLY B O 1
ATOM 4478 N N . VAL B 1 70 ? -19.484 1.754 -1.805 1 97.25 70 VAL B N 1
ATOM 4479 C CA . VAL B 1 70 ? -19.125 0.532 -2.518 1 97.25 70 VAL B CA 1
ATOM 4480 C C . VAL B 1 70 ? -17.625 0.303 -2.43 1 97.25 70 VAL B C 1
ATOM 4482 O O . VAL B 1 70 ? -16.828 1.242 -2.576 1 97.25 70 VAL B O 1
ATOM 4485 N N . HIS B 1 71 ? -17.234 -0.961 -2.188 1 95.12 71 HIS B N 1
ATOM 4486 C CA . HIS B 1 71 ? -15.82 -1.289 -2.066 1 95.12 71 HIS B CA 1
ATOM 4487 C C . HIS B 1 71 ? -15.305 -1.968 -3.33 1 95.12 71 HIS B C 1
ATOM 4489 O O . HIS B 1 71 ? -14.094 -2.096 -3.518 1 95.12 71 HIS B O 1
ATOM 4495 N N . GLU B 1 72 ? -16.203 -2.428 -4.207 1 94.75 72 GLU B N 1
ATOM 4496 C CA . GLU B 1 72 ? -15.781 -3.049 -5.461 1 94.75 72 GLU B CA 1
ATOM 4497 C C . GLU B 1 72 ? -15.266 -2.004 -6.449 1 94.75 72 GLU B C 1
ATOM 4499 O O . GLU B 1 72 ? -15.75 -0.871 -6.473 1 94.75 72 GLU B O 1
ATOM 4504 N N . SER B 1 73 ? -14.336 -2.365 -7.258 1 94.31 73 SER B N 1
ATOM 4505 C CA . SER B 1 73 ? -13.758 -1.477 -8.258 1 94.31 73 SER B CA 1
ATOM 4506 C C . SER B 1 73 ? -14.625 -1.418 -9.516 1 94.31 73 SER B C 1
ATOM 4508 O O . SER B 1 73 ? -15.539 -2.23 -9.68 1 94.31 73 SER B O 1
ATOM 4510 N N . ASP B 1 74 ? -14.367 -0.395 -10.359 1 95.75 74 ASP B N 1
ATOM 4511 C CA . ASP B 1 74 ? -14.938 -0.249 -11.695 1 95.75 74 ASP B CA 1
ATOM 4512 C C . ASP B 1 74 ? -16.453 -0.096 -11.633 1 95.75 74 ASP B C 1
ATOM 4514 O O . ASP B 1 74 ? -17.172 -0.598 -12.508 1 95.75 74 ASP B O 1
ATOM 4518 N N . CYS B 1 75 ? -16.938 0.477 -10.586 1 97.81 75 CYS B N 1
ATOM 4519 C CA . CYS B 1 75 ? -18.359 0.717 -10.445 1 97.81 75 CYS B CA 1
ATOM 4520 C C . CYS B 1 75 ? -18.734 2.123 -10.906 1 97.81 75 CYS B C 1
ATOM 4522 O O . CYS B 1 75 ? -17.906 3.033 -10.859 1 97.81 75 CYS B O 1
ATOM 4524 N N . TYR B 1 76 ? -19.969 2.2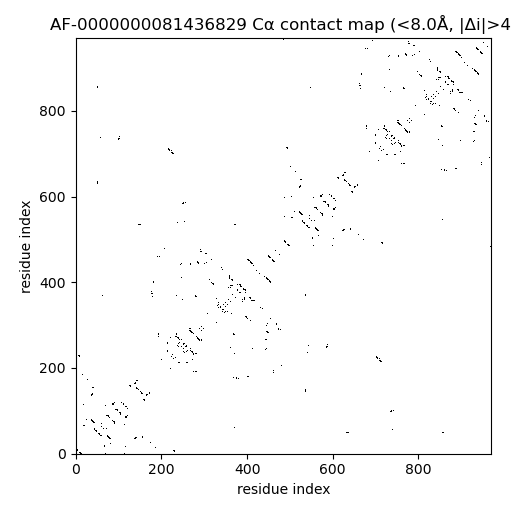58 -11.391 1 98.75 76 TYR B N 1
ATOM 4525 C CA . TYR B 1 76 ? -20.594 3.557 -11.625 1 98.75 76 TYR B CA 1
ATOM 4526 C C . TYR B 1 76 ? -21.844 3.727 -10.758 1 98.75 76 TYR B C 1
ATOM 4528 O O . TYR B 1 76 ? -22.375 2.75 -10.234 1 98.75 76 TYR B O 1
ATOM 4536 N N . GLY B 1 77 ? -22.188 4.863 -10.547 1 98.81 77 GLY B N 1
ATOM 4537 C CA . GLY B 1 77 ? -23.422 5.195 -9.836 1 98.81 77 GLY B CA 1
ATOM 4538 C C . GLY B 1 77 ? -24.188 6.328 -10.484 1 98.81 77 GLY B C 1
ATOM 4539 O O . GLY B 1 77 ? -23.594 7.285 -10.992 1 98.81 77 GLY B O 1
ATOM 4540 N N . ILE B 1 78 ? -25.5 6.215 -10.508 1 98.88 78 ILE B N 1
ATOM 4541 C CA . ILE B 1 78 ? -26.391 7.234 -11.047 1 98.88 78 ILE B CA 1
ATOM 4542 C C . ILE B 1 78 ? -27.375 7.688 -9.969 1 98.88 78 ILE B C 1
ATOM 4544 O O . ILE B 1 78 ? -27.906 6.859 -9.227 1 98.88 78 ILE B O 1
ATOM 4548 N N . ILE B 1 79 ? -27.578 8.922 -9.844 1 98.75 79 ILE B N 1
ATOM 4549 C CA . ILE B 1 79 ? -28.578 9.5 -8.945 1 98.75 79 ILE B CA 1
ATOM 4550 C C . ILE B 1 79 ? -29.516 10.406 -9.734 1 98.75 79 ILE B C 1
ATOM 4552 O O . ILE B 1 79 ? -29.094 11.414 -10.297 1 98.75 79 ILE B O 1
ATOM 4556 N N . ASP B 1 80 ? -30.75 10.039 -9.797 1 98.06 80 ASP B N 1
ATOM 4557 C CA . ASP B 1 80 ? -31.781 10.867 -10.414 1 98.06 80 ASP B CA 1
ATOM 4558 C C . ASP B 1 80 ? -32.25 11.953 -9.453 1 98.06 80 ASP B C 1
ATOM 4560 O O . ASP B 1 80 ? -32.906 11.648 -8.438 1 98.06 80 ASP B O 1
ATOM 4564 N N . ILE B 1 81 ? -32.062 13.211 -9.836 1 97.62 81 ILE B N 1
ATOM 4565 C CA . ILE B 1 81 ? -32.312 14.32 -8.914 1 97.62 81 ILE B CA 1
ATOM 4566 C C . ILE B 1 81 ? -33.844 14.477 -8.695 1 97.62 81 ILE B C 1
ATOM 4568 O O . ILE B 1 81 ? -34.281 14.766 -7.582 1 97.62 81 ILE B O 1
ATOM 4572 N N . ASP B 1 82 ? -34.656 14.25 -9.703 1 95.44 82 ASP B N 1
ATOM 4573 C CA . ASP B 1 82 ? -36.094 14.469 -9.625 1 95.44 82 ASP B CA 1
ATOM 4574 C C . ASP B 1 82 ? -36.75 13.422 -8.734 1 95.44 82 ASP B C 1
ATOM 4576 O O . ASP B 1 82 ? -37.406 13.766 -7.75 1 95.44 82 ASP B O 1
ATOM 4580 N N . SER B 1 83 ? -36.5 12.164 -9.016 1 95.81 83 SER B N 1
ATOM 4581 C CA . SER B 1 83 ? -37.188 11.086 -8.297 1 95.81 83 SER B CA 1
ATOM 4582 C C . SER B 1 83 ? -36.438 10.742 -7.004 1 95.81 83 SER B C 1
ATOM 4584 O O . SER B 1 83 ? -37.031 10.141 -6.094 1 95.81 83 SER B O 1
ATOM 4586 N N . GLY B 1 84 ? -35.125 11.031 -6.961 1 96.62 84 GLY B N 1
ATOM 4587 C CA . GLY B 1 84 ? -34.312 10.641 -5.832 1 96.62 84 GLY B CA 1
ATOM 4588 C C . GLY B 1 84 ? -33.781 9.219 -5.93 1 96.62 84 GLY B C 1
ATOM 4589 O O . GLY B 1 84 ? -33.094 8.742 -5.031 1 96.62 84 GLY B O 1
ATOM 4590 N N . LYS B 1 85 ? -34 8.609 -7.055 1 97.5 85 LYS B N 1
ATOM 4591 C CA . LYS B 1 85 ? -33.594 7.215 -7.238 1 97.5 85 LYS B CA 1
ATOM 4592 C C . LYS B 1 85 ? -32.094 7.098 -7.434 1 97.5 85 LYS B C 1
ATOM 4594 O O . LYS B 1 85 ? -31.5 7.918 -8.125 1 97.5 85 LYS B O 1
ATOM 4599 N N . SER B 1 86 ? -31.516 6.113 -6.773 1 98.62 86 SER B N 1
ATOM 4600 C CA . SER B 1 86 ? -30.109 5.777 -6.949 1 98.62 86 SER B CA 1
ATOM 4601 C C . SER B 1 86 ? -29.938 4.445 -7.672 1 98.62 86 SER B C 1
ATOM 4603 O O . SER B 1 86 ? -30.656 3.48 -7.379 1 98.62 86 SER B O 1
ATOM 4605 N N . ILE B 1 87 ? -29.047 4.395 -8.609 1 98.88 87 ILE B N 1
ATOM 4606 C CA . ILE B 1 87 ? -28.766 3.199 -9.398 1 98.88 87 ILE B CA 1
ATOM 4607 C C . ILE B 1 87 ? -27.266 2.873 -9.344 1 98.88 87 ILE B C 1
ATOM 4609 O O . ILE B 1 87 ? -26.438 3.725 -9.641 1 98.88 87 ILE B O 1
ATOM 4613 N N . LEU B 1 88 ? -26.906 1.684 -8.883 1 98.81 88 LEU B N 1
ATOM 4614 C CA . LEU B 1 88 ? -25.531 1.204 -8.859 1 98.81 88 LEU B CA 1
ATOM 4615 C C . LEU B 1 88 ? -25.234 0.333 -10.07 1 98.81 88 LEU B C 1
ATOM 4617 O O . LEU B 1 88 ? -26.047 -0.511 -10.453 1 98.81 88 LEU B O 1
ATOM 4621 N N . LEU B 1 89 ? -24.094 0.571 -10.688 1 98.88 89 LEU B N 1
ATOM 4622 C CA . LEU B 1 89 ? -23.703 -0.176 -11.875 1 98.88 89 LEU B CA 1
ATOM 4623 C C . LEU B 1 89 ? -22.344 -0.839 -11.68 1 98.88 89 LEU B C 1
ATOM 4625 O O . LEU B 1 89 ? -21.328 -0.343 -12.172 1 98.88 89 LEU B O 1
ATOM 4629 N N . PRO B 1 90 ? -22.297 -2.006 -11.023 1 98.06 90 PRO B N 1
ATOM 4630 C CA . PRO B 1 90 ? -21.062 -2.783 -10.961 1 98.06 90 PRO B CA 1
ATOM 4631 C C . PRO B 1 90 ? -20.672 -3.381 -12.312 1 98.06 90 PRO B C 1
ATOM 4633 O O . PRO B 1 90 ? -21.516 -3.51 -13.203 1 98.06 90 PRO B O 1
ATOM 4636 N N . PRO B 1 91 ? -19.422 -3.658 -12.469 1 96.88 91 PRO B N 1
ATOM 4637 C CA . PRO B 1 91 ? -19.016 -4.316 -13.711 1 96.88 91 PRO B CA 1
ATOM 4638 C C . PRO B 1 91 ? -19.516 -5.758 -13.812 1 96.88 91 PRO B C 1
ATOM 4640 O O . PRO B 1 91 ? -19.641 -6.438 -12.789 1 96.88 91 PRO B O 1
ATOM 4643 N N . ARG B 1 92 ? -19.844 -6.164 -14.977 1 97 92 ARG B N 1
ATOM 4644 C CA . ARG B 1 92 ? -20.031 -7.594 -15.195 1 97 92 ARG B CA 1
ATOM 4645 C C . ARG B 1 92 ? -18.703 -8.32 -15.258 1 97 92 ARG B C 1
ATOM 4647 O O . ARG B 1 92 ? -17.875 -8.062 -16.156 1 97 92 ARG B O 1
ATOM 4654 N N . LEU B 1 93 ? -18.469 -9.195 -14.359 1 95.06 93 LEU B N 1
ATOM 4655 C CA . LEU B 1 93 ? -17.203 -9.906 -14.281 1 95.06 93 LEU B CA 1
ATOM 4656 C C . LEU B 1 93 ? -17.188 -11.094 -15.242 1 95.06 93 LEU B C 1
ATOM 4658 O O . LEU B 1 93 ? -18.219 -11.727 -15.477 1 95.06 93 LEU B O 1
ATOM 4662 N N . HIS B 1 94 ? -16.016 -11.336 -15.789 1 94.38 94 HIS B N 1
ATOM 4663 C CA . HIS B 1 94 ? -15.828 -12.531 -16.609 1 94.38 94 HIS B CA 1
ATOM 4664 C C . HIS B 1 94 ? -16.078 -13.797 -15.789 1 94.38 94 HIS B C 1
ATOM 4666 O O . HIS B 1 94 ? -15.711 -13.875 -14.617 1 94.38 94 HIS B O 1
ATOM 4672 N N . PRO B 1 95 ? -16.688 -14.797 -16.344 1 93.62 95 PRO B N 1
ATOM 4673 C CA . PRO B 1 95 ? -17 -16.031 -15.625 1 93.62 95 PRO B CA 1
ATOM 4674 C C . PRO B 1 95 ? -15.773 -16.641 -14.953 1 93.62 95 PRO B C 1
ATOM 4676 O O . PRO B 1 95 ? -15.898 -17.281 -13.898 1 93.62 95 PRO B O 1
ATOM 4679 N N . ASP B 1 96 ? -14.617 -16.406 -15.477 1 93.56 96 ASP B N 1
ATOM 4680 C CA . ASP B 1 96 ? -13.391 -16.984 -14.914 1 93.56 96 ASP B CA 1
ATOM 4681 C C . ASP B 1 96 ? -13.062 -16.344 -13.562 1 93.56 96 ASP B C 1
ATOM 4683 O O . ASP B 1 96 ? -12.242 -16.875 -12.812 1 93.56 96 ASP B O 1
ATOM 4687 N N . PHE B 1 97 ? -13.719 -15.227 -13.359 1 94.12 97 PHE B N 1
ATOM 4688 C CA . PHE B 1 97 ? -13.516 -14.594 -12.062 1 94.12 97 PHE B CA 1
ATOM 4689 C C . PHE B 1 97 ? -13.805 -15.562 -10.93 1 94.12 97 PHE B C 1
ATOM 4691 O O . PHE B 1 97 ? -13.125 -15.547 -9.898 1 94.12 97 PHE B O 1
ATOM 4698 N N . ALA B 1 98 ? -14.75 -16.438 -11.078 1 93.88 98 ALA B N 1
ATOM 4699 C CA . ALA B 1 98 ? -15.164 -17.391 -10.062 1 93.88 98 ALA B CA 1
ATOM 4700 C C . ALA B 1 98 ? -14.062 -18.406 -9.781 1 93.88 98 ALA B C 1
ATOM 4702 O O . ALA B 1 98 ? -14.008 -18.984 -8.695 1 93.88 98 ALA B O 1
ATOM 4703 N N . ILE B 1 99 ? -13.188 -18.594 -10.727 1 94.75 99 ILE B N 1
ATOM 4704 C CA . ILE B 1 99 ? -12.07 -19.531 -10.594 1 94.75 99 ILE B CA 1
ATOM 4705 C C . ILE B 1 99 ? -10.898 -18.828 -9.898 1 94.75 99 ILE B C 1
ATOM 4707 O O . ILE B 1 99 ? -10.32 -19.375 -8.953 1 94.75 99 ILE B O 1
ATOM 4711 N N . TRP B 1 100 ? -10.672 -17.609 -10.273 1 94.25 100 TRP B N 1
ATOM 4712 C CA . TRP B 1 100 ? -9.406 -16.969 -9.938 1 94.25 100 TRP B CA 1
ATOM 4713 C C . TRP B 1 100 ? -9.562 -16.078 -8.703 1 94.25 100 TRP B C 1
ATOM 4715 O O . TRP B 1 100 ? -8.664 -16.016 -7.859 1 94.25 100 TRP B O 1
ATOM 4725 N N . SER B 1 101 ? -10.727 -15.453 -8.57 1 92.5 101 SER B N 1
ATOM 4726 C CA . SER B 1 101 ? -10.742 -14.336 -7.629 1 92.5 101 SER B CA 1
ATOM 4727 C C . SER B 1 101 ? -11.883 -14.461 -6.629 1 92.5 101 SER B C 1
ATOM 4729 O O . SER B 1 101 ? -11.922 -13.742 -5.629 1 92.5 101 SER B O 1
ATOM 4731 N N . GLY B 1 102 ? -12.805 -15.289 -6.93 1 90.62 102 GLY B N 1
ATOM 4732 C CA . GLY B 1 102 ? -13.836 -15.492 -5.918 1 90.62 102 GLY B CA 1
ATOM 4733 C C . GLY B 1 102 ? -15.234 -15.555 -6.496 1 90.62 102 GLY B C 1
ATOM 4734 O O . GLY B 1 102 ? -15.406 -15.641 -7.715 1 90.62 102 GLY B O 1
ATOM 4735 N N . LYS B 1 103 ? -16.172 -15.516 -5.652 1 90.19 103 LYS B N 1
ATOM 4736 C CA . LYS B 1 103 ? -17.578 -15.641 -6.027 1 90.19 103 LYS B CA 1
ATOM 4737 C C . LYS B 1 103 ? -18.047 -14.422 -6.809 1 90.19 103 LYS B C 1
ATOM 4739 O O . LYS B 1 103 ? -17.719 -13.289 -6.465 1 90.19 103 LYS B O 1
ATOM 4744 N N . ILE B 1 104 ? -18.75 -14.648 -7.875 1 94.31 104 ILE B N 1
ATOM 4745 C CA . ILE B 1 104 ? -19.406 -13.57 -8.625 1 94.31 104 ILE B CA 1
ATOM 4746 C C . ILE B 1 104 ? -20.781 -13.305 -8.047 1 94.31 104 ILE B C 1
ATOM 4748 O O . ILE B 1 104 ? -21.656 -14.172 -8.07 1 94.31 104 ILE B O 1
ATOM 4752 N N . GLU B 1 105 ? -20.969 -12.227 -7.559 1 95.12 105 GLU B N 1
ATOM 4753 C CA . GLU B 1 105 ? -22.234 -11.859 -6.93 1 95.12 105 GLU B CA 1
ATOM 4754 C C . GLU B 1 105 ? -23.219 -11.344 -7.961 1 95.12 105 GLU B C 1
ATOM 4756 O O . GLU B 1 105 ? -22.844 -10.633 -8.898 1 95.12 105 GLU B O 1
ATOM 4761 N N . PRO B 1 106 ? -24.5 -11.734 -7.844 1 97.06 106 PRO B N 1
ATOM 4762 C CA . PRO B 1 106 ? -25.547 -11.203 -8.727 1 97.06 106 PRO B CA 1
ATOM 4763 C C . PRO B 1 106 ? -25.969 -9.789 -8.359 1 97.06 106 PRO B C 1
ATOM 4765 O O . PRO B 1 106 ? -25.578 -9.273 -7.309 1 97.06 106 PRO B O 1
ATOM 4768 N N . GLU B 1 107 ? -26.75 -9.172 -9.234 1 98.19 107 GLU B N 1
ATOM 4769 C CA . GLU B 1 107 ? -27.266 -7.832 -8.977 1 98.19 107 GLU B CA 1
ATOM 4770 C C . GLU B 1 107 ? -28 -7.773 -7.641 1 98.19 107 GLU B C 1
ATOM 4772 O O . GLU B 1 107 ? -27.922 -6.777 -6.918 1 98.19 107 GLU B O 1
ATOM 4777 N N . SER B 1 108 ? -28.734 -8.828 -7.289 1 98.25 108 SER B N 1
ATOM 4778 C CA . SER B 1 108 ? -29.516 -8.852 -6.059 1 98.25 108 SER B CA 1
ATOM 4779 C C . SER B 1 108 ? -28.625 -8.742 -4.828 1 98.25 108 SER B C 1
ATOM 4781 O O . SER B 1 108 ? -29.031 -8.18 -3.809 1 98.25 108 SER B O 1
ATOM 4783 N N . TRP B 1 109 ? -27.422 -9.312 -4.895 1 96.75 109 TRP B N 1
ATOM 4784 C CA . TRP B 1 109 ? -26.484 -9.211 -3.785 1 96.75 109 TRP B CA 1
ATOM 4785 C C . TRP B 1 109 ? -26.078 -7.758 -3.543 1 96.75 109 TRP B C 1
ATOM 4787 O O . TRP B 1 109 ? -26.094 -7.281 -2.404 1 96.75 109 TRP B O 1
ATOM 4797 N N . PHE B 1 110 ? -25.75 -7.031 -4.59 1 97.62 110 PHE B N 1
ATOM 4798 C CA . PHE B 1 110 ? -25.391 -5.625 -4.484 1 97.62 110 PHE B CA 1
ATOM 4799 C C . PHE B 1 110 ? -26.547 -4.801 -3.936 1 97.62 110 PHE B C 1
ATOM 4801 O O . PHE B 1 110 ? -26.328 -3.895 -3.125 1 97.62 110 PHE B O 1
ATOM 4808 N N . LEU B 1 111 ? -27.734 -5.125 -4.512 1 98.12 111 LEU B N 1
ATOM 4809 C CA . LEU B 1 111 ? -28.922 -4.414 -4.059 1 98.12 111 LEU B CA 1
ATOM 4810 C C . LEU B 1 111 ? -29.109 -4.562 -2.553 1 98.12 111 LEU B C 1
ATOM 4812 O O . LEU B 1 111 ? -29.391 -3.582 -1.857 1 98.12 111 LEU B O 1
ATOM 4816 N N . GLU B 1 112 ? -28.969 -5.758 -2.074 1 97.25 112 GLU B N 1
ATOM 4817 C CA . GLU B 1 112 ? -29.141 -6.039 -0.652 1 97.25 112 GLU B CA 1
ATOM 4818 C C . GLU B 1 112 ? -28.031 -5.398 0.179 1 97.25 112 GLU B C 1
ATOM 4820 O O . GLU B 1 112 ? -28.297 -4.789 1.217 1 97.25 112 GLU B O 1
ATOM 4825 N N . LYS B 1 113 ? -26.844 -5.48 -0.255 1 96.38 113 LYS B N 1
ATOM 4826 C CA . LYS B 1 113 ? -25.688 -5.023 0.502 1 96.38 113 LYS B CA 1
ATOM 4827 C C . LYS B 1 113 ? -25.656 -3.5 0.599 1 96.38 113 LYS B C 1
ATOM 4829 O O . LYS B 1 113 ? -25.406 -2.945 1.672 1 96.38 113 LYS B O 1
ATOM 4834 N N . TYR B 1 114 ? -25.906 -2.812 -0.504 1 97.81 114 TYR B N 1
ATOM 4835 C CA . TYR B 1 114 ? -25.672 -1.374 -0.557 1 97.81 114 TYR B CA 1
ATOM 4836 C C . TYR B 1 114 ? -27 -0.605 -0.511 1 97.81 114 TYR B C 1
ATOM 4838 O O . TYR B 1 114 ? -27 0.614 -0.328 1 97.81 114 TYR B O 1
ATOM 4846 N N . GLU B 1 115 ? -28.125 -1.27 -0.69 1 97.75 115 GLU B N 1
ATOM 4847 C CA . GLU B 1 115 ? -29.469 -0.737 -0.527 1 97.75 115 GLU B CA 1
ATOM 4848 C C . GLU B 1 115 ? -29.703 0.472 -1.43 1 97.75 115 GLU B C 1
ATOM 4850 O O . GLU B 1 115 ? -30.234 1.489 -0.989 1 97.75 115 GLU B O 1
ATOM 4855 N N . THR B 1 116 ? -29.188 0.433 -2.639 1 98.44 116 THR B N 1
ATOM 4856 C CA . THR B 1 116 ? -29.609 1.373 -3.668 1 98.44 116 THR B CA 1
ATOM 4857 C C . THR B 1 116 ? -30.984 0.989 -4.211 1 98.44 116 THR B C 1
ATOM 4859 O O . THR B 1 116 ? -31.5 -0.086 -3.904 1 98.44 116 THR B O 1
ATOM 4862 N N . ASP B 1 117 ? -31.578 1.851 -5.039 1 98.62 117 ASP B N 1
ATOM 4863 C CA . ASP B 1 117 ? -32.906 1.575 -5.551 1 98.62 117 ASP B CA 1
ATOM 4864 C C . ASP B 1 117 ? -32.875 0.547 -6.68 1 98.62 117 ASP B C 1
ATOM 4866 O O . ASP B 1 117 ? -33.812 -0.244 -6.844 1 98.62 117 ASP B O 1
ATOM 4870 N N . GLU B 1 118 ? -31.844 0.609 -7.535 1 98.69 118 GLU B N 1
ATOM 4871 C CA . GLU B 1 118 ? -31.641 -0.33 -8.633 1 98.69 118 GLU B CA 1
ATOM 4872 C C . GLU B 1 118 ? -30.172 -0.724 -8.742 1 98.69 118 GLU B C 1
ATOM 4874 O O . GLU B 1 118 ? -29.281 0.014 -8.297 1 98.69 118 GLU B O 1
ATOM 4879 N N . VAL B 1 119 ? -29.969 -1.903 -9.25 1 98.75 119 VAL B N 1
ATOM 4880 C CA . VAL B 1 119 ? -28.625 -2.359 -9.633 1 98.75 119 VAL B CA 1
ATOM 4881 C C . VAL B 1 119 ? -28.672 -2.992 -11.016 1 98.75 119 VAL B C 1
ATOM 4883 O O . VAL B 1 119 ? -29.578 -3.779 -11.32 1 98.75 119 VAL B O 1
ATOM 4886 N N . HIS B 1 120 ? -27.781 -2.537 -11.844 1 98.69 120 HIS B N 1
ATOM 4887 C CA . HIS B 1 120 ? -27.594 -3.143 -13.156 1 98.69 120 HIS B CA 1
ATOM 4888 C C . HIS B 1 120 ? -26.125 -3.32 -13.477 1 98.69 120 HIS B C 1
ATOM 4890 O O . HIS B 1 120 ? -25.312 -2.424 -13.219 1 98.69 120 HIS B O 1
ATOM 4896 N N . PHE B 1 121 ? -25.766 -4.492 -13.977 1 98.56 121 PHE B N 1
ATOM 4897 C CA . PHE B 1 121 ? -24.406 -4.633 -14.461 1 98.56 121 PHE B CA 1
ATOM 4898 C C . PHE B 1 121 ? -24.109 -3.635 -15.578 1 98.56 121 PHE B C 1
ATOM 4900 O O . PHE B 1 121 ? -24.969 -3.408 -16.453 1 98.56 121 PHE B O 1
ATOM 4907 N N . ASN B 1 122 ? -22.953 -3.053 -15.531 1 97.94 122 ASN B N 1
ATOM 4908 C CA . ASN B 1 122 ? -22.578 -2.021 -16.484 1 97.94 122 ASN B CA 1
ATOM 4909 C C . ASN B 1 122 ? -22.109 -2.629 -17.812 1 97.94 122 ASN B C 1
ATOM 4911 O O . ASN B 1 122 ? -20.938 -2.5 -18.172 1 97.94 122 ASN B O 1
ATOM 4915 N N . ASP B 1 123 ? -23.031 -3.203 -18.562 1 97.12 123 ASP B N 1
ATOM 4916 C CA . ASP B 1 123 ? -22.75 -3.68 -19.922 1 97.12 123 ASP B CA 1
ATOM 4917 C C . ASP B 1 123 ? -22.672 -2.516 -20.906 1 97.12 123 ASP B C 1
ATOM 4919 O O . ASP B 1 123 ? -22.875 -1.36 -20.531 1 97.12 123 ASP B O 1
ATOM 4923 N N . LYS B 1 124 ? -22.391 -2.873 -22.109 1 93.62 124 LYS B N 1
ATOM 4924 C CA . LYS B 1 124 ? -22.297 -1.845 -23.141 1 93.62 124 LYS B CA 1
ATOM 4925 C C . LYS B 1 124 ? -23.594 -1.035 -23.219 1 93.62 124 LYS B C 1
ATOM 4927 O O . LYS B 1 124 ? -24.688 -1.602 -23.219 1 93.62 124 LYS B O 1
ATOM 4932 N N . ASP B 1 125 ? -23.625 0.238 -23.156 1 95.31 125 ASP B N 1
ATOM 4933 C CA . ASP B 1 125 ? -24.688 1.205 -23.391 1 95.31 125 ASP B CA 1
ATOM 4934 C C . ASP B 1 125 ? -25.641 1.269 -22.203 1 95.31 125 ASP B C 1
ATOM 4936 O O . ASP B 1 125 ? -26.656 1.962 -22.25 1 95.31 125 ASP B O 1
ATOM 4940 N N . THR B 1 126 ? -25.312 0.488 -21.125 1 98.12 126 THR B N 1
ATOM 4941 C CA . THR B 1 126 ? -26.234 0.423 -20 1 98.12 126 THR B CA 1
ATOM 4942 C C . THR B 1 126 ? -26.469 1.812 -19.422 1 98.12 126 THR B C 1
ATOM 4944 O O . THR B 1 126 ? -27.625 2.209 -19.188 1 98.12 126 THR B O 1
ATOM 4947 N N . ILE B 1 127 ? -25.453 2.568 -19.172 1 98.44 127 ILE B N 1
ATOM 4948 C CA . ILE B 1 127 ? -25.578 3.898 -18.594 1 98.44 127 ILE B CA 1
ATOM 4949 C C . ILE B 1 127 ? -26.391 4.797 -19.516 1 98.44 127 ILE B C 1
ATOM 4951 O O . ILE B 1 127 ? -27.328 5.473 -19.062 1 98.44 127 ILE B O 1
ATOM 4955 N N . ARG B 1 128 ? -26.047 4.762 -20.844 1 97.94 128 ARG B N 1
ATOM 4956 C CA . ARG B 1 128 ? -26.766 5.547 -21.828 1 97.94 128 ARG B CA 1
ATOM 4957 C C . ARG B 1 128 ? -28.266 5.219 -21.812 1 97.94 128 ARG B C 1
ATOM 4959 O O . ARG B 1 128 ? -29.094 6.121 -21.797 1 97.94 128 ARG B O 1
ATOM 4966 N N . ASP B 1 129 ? -28.547 3.934 -21.797 1 98.31 129 ASP B N 1
ATOM 4967 C CA . ASP B 1 129 ? -29.938 3.484 -21.812 1 98.31 129 ASP B CA 1
ATOM 4968 C C . ASP B 1 129 ? -30.688 3.951 -20.578 1 98.31 129 ASP B C 1
ATOM 4970 O O . ASP B 1 129 ? -31.844 4.363 -20.672 1 98.31 129 ASP B O 1
ATOM 4974 N N . ILE B 1 130 ? -30.016 3.867 -19.453 1 98.5 130 ILE B N 1
ATOM 4975 C CA . ILE B 1 130 ? -30.641 4.293 -18.203 1 98.5 130 ILE B CA 1
ATOM 4976 C C . ILE B 1 130 ? -30.906 5.797 -18.25 1 98.5 130 ILE B C 1
ATOM 4978 O O . ILE B 1 130 ? -31.969 6.258 -17.844 1 98.5 130 ILE B O 1
ATOM 4982 N N . LEU B 1 131 ? -29.984 6.602 -18.719 1 98.19 131 LEU B N 1
ATOM 4983 C CA . LEU B 1 131 ? -30.141 8.047 -18.797 1 98.19 131 LEU B CA 1
ATOM 4984 C C . LEU B 1 131 ? -31.312 8.422 -19.719 1 98.19 131 LEU B C 1
ATOM 4986 O O . LEU B 1 131 ? -32.062 9.359 -19.422 1 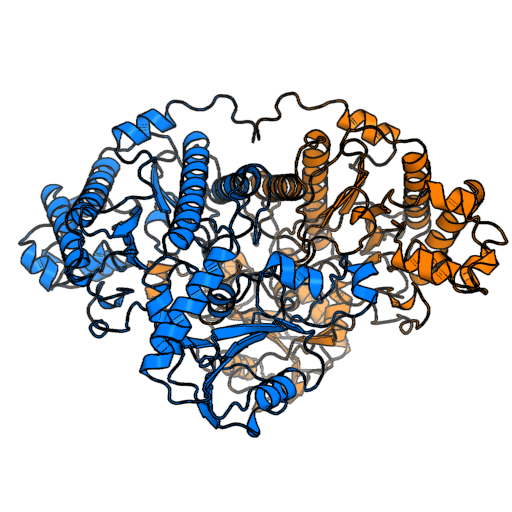98.19 131 LEU B O 1
ATOM 4990 N N . HIS B 1 132 ? -31.469 7.641 -20.828 1 97.88 132 HIS B N 1
ATOM 4991 C CA . HIS B 1 132 ? -32.625 7.859 -21.703 1 97.88 132 HIS B CA 1
ATOM 4992 C C . HIS B 1 132 ? -33.938 7.5 -21.016 1 97.88 132 HIS B C 1
ATOM 4994 O O . HIS B 1 132 ? -34.906 8.234 -21.109 1 97.88 132 HIS B O 1
ATOM 5000 N N . ARG B 1 133 ? -33.812 6.328 -20.359 1 97.81 133 ARG B N 1
ATOM 5001 C CA . ARG B 1 133 ? -35 5.883 -19.625 1 97.81 133 ARG B CA 1
ATOM 5002 C C . ARG B 1 133 ? -35.438 6.93 -18.609 1 97.81 133 ARG B C 1
ATOM 5004 O O . ARG B 1 133 ? -36.656 7.133 -18.406 1 97.81 133 ARG B O 1
ATOM 5011 N N . LEU B 1 134 ? -34.5 7.66 -18.016 1 97 134 LEU B N 1
ATOM 5012 C CA . LEU B 1 134 ? -34.781 8.672 -17 1 97 134 LEU B CA 1
ATOM 5013 C C . LEU B 1 134 ? -35.125 10.008 -17.656 1 97 134 LEU B C 1
ATOM 5015 O O . LEU B 1 134 ? -35.406 10.984 -16.953 1 97 134 LEU B O 1
ATOM 5019 N N . ASN B 1 135 ? -35.125 10.141 -18.922 1 95.62 135 ASN B N 1
ATOM 5020 C CA . ASN B 1 135 ? -35.312 11.391 -19.656 1 95.62 135 ASN B CA 1
ATOM 5021 C C . ASN B 1 135 ? -34.344 12.484 -19.172 1 95.62 135 ASN B C 1
ATOM 5023 O O . ASN B 1 135 ? -34.781 13.617 -18.938 1 95.62 135 ASN B O 1
ATOM 5027 N N . ALA B 1 136 ? -33.125 12.047 -18.969 1 95 136 ALA B N 1
ATOM 5028 C CA . ALA B 1 136 ? -32.125 12.969 -18.453 1 95 136 ALA B CA 1
ATOM 5029 C C . ALA B 1 136 ? -31.812 14.07 -19.484 1 95 136 ALA B C 1
ATOM 5031 O O . ALA B 1 136 ? -31.578 13.781 -20.656 1 95 136 ALA B O 1
ATOM 5032 N N . GLN B 1 137 ? -31.844 15.25 -19.094 1 91.81 137 GLN B N 1
ATOM 5033 C CA . GLN B 1 137 ? -31.516 16.375 -19.953 1 91.81 137 GLN B CA 1
ATOM 5034 C C . GLN B 1 137 ? -30.141 16.953 -19.625 1 91.81 137 GLN B C 1
ATOM 5036 O O . GLN B 1 137 ? -29.406 17.375 -20.531 1 91.81 137 GLN B O 1
ATOM 5041 N N . GLN B 1 138 ? -29.891 16.984 -18.406 1 94.81 138 GLN B N 1
ATOM 5042 C CA . GLN B 1 138 ? -28.609 17.5 -17.922 1 94.81 138 GLN B CA 1
ATOM 5043 C C . GLN B 1 138 ? -27.875 16.453 -17.078 1 94.81 138 GLN B C 1
ATOM 5045 O O . GLN B 1 138 ? -28.422 15.977 -16.078 1 94.81 138 GLN B O 1
ATOM 5050 N N . ILE B 1 139 ? -26.719 16.094 -17.5 1 97.88 139 ILE B N 1
ATOM 5051 C CA . ILE B 1 139 ? -25.906 15.141 -16.734 1 97.88 139 ILE B CA 1
ATOM 5052 C C . ILE B 1 139 ? -24.828 15.891 -15.945 1 97.88 139 ILE B C 1
ATOM 5054 O O . ILE B 1 139 ? -24.016 16.609 -16.516 1 97.88 139 ILE B O 1
ATOM 5058 N N . LEU B 1 140 ? -24.906 15.828 -14.617 1 98.38 140 LEU B N 1
ATOM 5059 C CA . LEU B 1 140 ? -23.875 16.391 -13.75 1 98.38 140 LEU B CA 1
ATOM 5060 C C . LEU B 1 140 ? -22.75 15.398 -13.516 1 98.38 140 LEU B C 1
ATOM 5062 O O . LEU B 1 140 ? -22.984 14.297 -13.016 1 98.38 140 LEU B O 1
ATOM 5066 N N . LEU B 1 141 ? -21.562 15.742 -13.93 1 98.62 141 LEU B N 1
ATOM 5067 C CA . LEU B 1 141 ? -20.359 14.953 -13.703 1 98.62 141 LEU B CA 1
ATOM 5068 C C . LEU B 1 141 ? -19.422 15.656 -12.727 1 98.62 141 LEU B C 1
ATOM 5070 O O . LEU B 1 141 ? -19.453 16.891 -12.609 1 98.62 141 LEU B O 1
ATOM 5074 N N . LEU B 1 142 ? -18.688 14.867 -12.055 1 98.62 142 LEU B N 1
ATOM 5075 C CA . LEU B 1 142 ? -17.75 15.391 -11.055 1 98.62 142 LEU B CA 1
ATOM 5076 C C . LEU B 1 142 ? -16.391 15.695 -11.672 1 98.62 142 LEU B C 1
ATOM 5078 O O . LEU B 1 142 ? -15.742 14.797 -12.211 1 98.62 142 LEU B O 1
ATOM 5082 N N . ARG B 1 143 ? -16.016 16.891 -11.68 1 98.44 143 ARG B N 1
ATOM 5083 C CA . ARG B 1 143 ? -14.625 17.312 -11.883 1 98.44 143 ARG B CA 1
ATOM 5084 C C . ARG B 1 143 ? -14.094 18.031 -10.648 1 98.44 143 ARG B C 1
ATOM 5086 O O . ARG B 1 143 ? -14.555 19.125 -10.32 1 98.44 143 ARG B O 1
ATOM 5093 N N . ALA B 1 144 ? -13.148 17.422 -9.977 1 97.5 144 ALA B N 1
ATOM 5094 C CA . ALA B 1 144 ? -12.742 17.938 -8.672 1 97.5 144 ALA B CA 1
ATOM 5095 C C . ALA B 1 144 ? -11.242 18.219 -8.633 1 97.5 144 ALA B C 1
ATOM 5097 O O . ALA B 1 144 ? -10.43 17.312 -8.82 1 97.5 144 ALA B O 1
ATOM 5098 N N . GLU B 1 145 ? -10.914 19.406 -8.375 1 95.12 145 GLU B N 1
ATOM 5099 C CA . GLU B 1 145 ? -9.523 19.828 -8.242 1 95.12 145 GLU B CA 1
ATOM 5100 C C . GLU B 1 145 ? -9.102 19.906 -6.781 1 95.12 145 GLU B C 1
ATOM 5102 O O . GLU B 1 145 ? -9.836 20.453 -5.953 1 95.12 145 GLU B O 1
ATOM 5107 N N . ASN B 1 146 ? -8.016 19.297 -6.426 1 95.12 146 ASN B N 1
ATOM 5108 C CA . ASN B 1 146 ? -7.387 19.469 -5.121 1 95.12 146 ASN B CA 1
ATOM 5109 C C . ASN B 1 146 ? -6.457 20.688 -5.109 1 95.12 146 ASN B C 1
ATOM 5111 O O . ASN B 1 146 ? -5.414 20.672 -5.766 1 95.12 146 ASN B O 1
ATOM 5115 N N . THR B 1 147 ? -6.719 21.625 -4.324 1 91.69 147 THR B N 1
ATOM 5116 C CA . THR B 1 147 ? -6.004 22.891 -4.387 1 91.69 147 THR B CA 1
ATOM 5117 C C . THR B 1 147 ? -4.625 22.766 -3.738 1 91.69 147 THR B C 1
ATOM 5119 O O . THR B 1 147 ? -3.768 23.641 -3.922 1 91.69 147 THR B O 1
ATOM 5122 N N . ASP B 1 148 ? -4.461 21.766 -2.949 1 91.19 148 ASP B N 1
ATOM 5123 C CA . ASP B 1 148 ? -3.154 21.562 -2.33 1 91.19 148 ASP B CA 1
ATOM 5124 C C . ASP B 1 148 ? -2.174 20.922 -3.312 1 91.19 148 ASP B C 1
ATOM 5126 O O . ASP B 1 148 ? -1.028 21.359 -3.428 1 91.19 148 ASP B O 1
ATOM 5130 N N . SER B 1 149 ? -2.617 19.953 -4.09 1 92.12 149 SER B N 1
ATOM 5131 C CA . SER B 1 149 ? -1.73 19.219 -4.988 1 92.12 149 SER B CA 1
ATOM 5132 C C . SER B 1 149 ? -1.871 19.703 -6.426 1 92.12 149 SER B C 1
ATOM 5134 O O . SER B 1 149 ? -1.003 19.438 -7.262 1 92.12 149 SER B O 1
ATOM 5136 N N . GLY B 1 150 ? -2.973 20.312 -6.73 1 94.12 150 GLY B N 1
ATOM 5137 C CA . GLY B 1 150 ? -3.287 20.656 -8.109 1 94.12 150 GLY B CA 1
ATOM 5138 C C . GLY B 1 150 ? -3.832 19.484 -8.898 1 94.12 150 GLY B C 1
ATOM 5139 O O . GLY B 1 150 ? -4.195 19.641 -10.07 1 94.12 150 GLY B O 1
ATOM 5140 N N . SER B 1 151 ? -3.959 18.328 -8.266 1 95.38 151 SER B N 1
ATOM 5141 C CA . SER B 1 151 ? -4.492 17.156 -8.938 1 95.38 151 SER B CA 1
ATOM 5142 C C . SER B 1 151 ? -5.98 17.312 -9.227 1 95.38 151 SER B C 1
ATOM 5144 O O . SER B 1 151 ? -6.723 17.859 -8.406 1 95.38 151 SER B O 1
ATOM 5146 N N . ILE B 1 152 ? -6.367 16.781 -10.383 1 97.06 152 ILE B N 1
ATOM 5147 C CA . ILE B 1 152 ? -7.754 16.922 -10.812 1 97.06 152 ILE B CA 1
ATOM 5148 C C . ILE B 1 152 ? -8.367 15.531 -11 1 97.06 152 ILE B C 1
ATOM 5150 O O . ILE B 1 152 ? -7.812 14.688 -11.703 1 97.06 152 ILE B O 1
ATOM 5154 N N . LEU B 1 153 ? -9.43 15.273 -10.328 1 97.75 153 LEU B N 1
ATOM 5155 C CA . LEU B 1 153 ? -10.281 14.141 -10.664 1 97.75 153 LEU B CA 1
ATOM 5156 C C . LEU B 1 153 ? -11.109 14.422 -11.906 1 97.75 153 LEU B C 1
ATOM 5158 O O . LEU B 1 153 ? -11.992 15.289 -11.883 1 97.75 153 LEU B O 1
ATOM 5162 N N . GLU B 1 154 ? -10.883 13.711 -12.953 1 97.88 154 GLU B N 1
ATOM 5163 C CA . GLU B 1 154 ? -11.562 13.969 -14.219 1 97.88 154 GLU B CA 1
ATOM 5164 C C . GLU B 1 154 ? -12.984 13.406 -14.203 1 97.88 154 GLU B C 1
ATOM 5166 O O . GLU B 1 154 ? -13.258 12.422 -13.516 1 97.88 154 GLU B O 1
ATOM 5171 N N . PRO B 1 155 ? -13.828 14 -14.977 1 98.38 155 PRO B N 1
ATOM 5172 C CA . PRO B 1 155 ? -15.219 13.539 -15.016 1 98.38 155 PRO B CA 1
ATOM 5173 C C . PRO B 1 155 ? -15.352 12.109 -15.531 1 98.38 155 PRO B C 1
ATOM 5175 O O . PRO B 1 155 ? -14.516 11.648 -16.312 1 98.38 155 PRO B O 1
ATOM 5178 N N . ALA B 1 156 ? -16.422 11.492 -15.078 1 98.19 156 ALA B N 1
ATOM 5179 C CA . ALA B 1 156 ? -16.734 10.141 -15.523 1 98.19 156 ALA B CA 1
ATOM 5180 C C . ALA B 1 156 ? -16.844 10.062 -17.047 1 98.19 156 ALA B C 1
ATOM 5182 O O . ALA B 1 156 ? -17.359 10.984 -17.688 1 98.19 156 ALA B O 1
ATOM 5183 N N . GLU B 1 157 ? -16.328 9.031 -17.625 1 97.12 157 GLU B N 1
ATOM 5184 C CA . GLU B 1 157 ? -16.484 8.711 -19.031 1 97.12 157 GLU B CA 1
ATOM 5185 C C . GLU B 1 157 ? -17.359 7.484 -19.234 1 97.12 157 GLU B C 1
ATOM 5187 O O . GLU B 1 157 ? -17.25 6.512 -18.484 1 97.12 157 GLU B O 1
ATOM 5192 N N . PHE B 1 158 ? -18.281 7.559 -20.125 1 96.94 158 PHE B N 1
ATOM 5193 C CA . PHE B 1 158 ? -19.125 6.422 -20.469 1 96.94 158 PHE B CA 1
ATOM 5194 C C . PHE B 1 158 ? -19.641 6.539 -21.906 1 96.94 158 PHE B C 1
ATOM 5196 O O . PHE B 1 158 ? -19.672 7.637 -22.469 1 96.94 158 PHE B O 1
ATOM 5203 N N . GLU B 1 159 ? -20.062 5.422 -22.453 1 95.69 159 GLU B N 1
ATOM 5204 C CA . GLU B 1 159 ? -20.562 5.391 -23.828 1 95.69 159 GLU B CA 1
ATOM 5205 C C . GLU B 1 159 ? -21.859 6.207 -23.953 1 95.69 159 GLU B C 1
ATOM 5207 O O . GLU B 1 159 ? -22.766 6.074 -23.125 1 95.69 159 GLU B O 1
ATOM 5212 N N . GLY B 1 160 ? -21.906 7.062 -25 1 95.38 160 GLY B N 1
ATOM 5213 C CA . GLY B 1 160 ? -23.109 7.848 -25.266 1 95.38 160 GLY B CA 1
ATOM 5214 C C . GLY B 1 160 ? -23.125 9.164 -24.516 1 95.38 160 GLY B C 1
ATOM 5215 O O . GLY B 1 160 ? -24.109 9.906 -24.578 1 95.38 160 GLY B O 1
ATOM 5216 N N . LYS B 1 161 ? -22.078 9.453 -23.812 1 96.12 161 LYS B N 1
ATOM 5217 C CA . LYS B 1 161 ? -21.984 10.672 -23.016 1 96.12 161 LYS B CA 1
ATOM 5218 C C . LYS B 1 161 ? -22.297 11.906 -23.859 1 96.12 161 LYS B C 1
ATOM 5220 O O . LYS B 1 161 ? -22.922 12.844 -23.375 1 96.12 161 LYS B O 1
ATOM 5225 N N . ASP B 1 162 ? -21.906 11.977 -25.141 1 95.25 162 ASP B N 1
ATOM 5226 C CA . ASP B 1 162 ? -22.031 13.125 -26.031 1 95.25 162 ASP B CA 1
ATOM 5227 C C . ASP B 1 162 ? -23.484 13.359 -26.422 1 95.25 162 ASP B C 1
ATOM 5229 O O . ASP B 1 162 ? -23.828 14.398 -27 1 95.25 162 ASP B O 1
ATOM 5233 N N . GLU B 1 163 ? -24.328 12.43 -26.125 1 95.81 163 GLU B N 1
ATOM 5234 C CA . GLU B 1 163 ? -25.75 12.562 -26.453 1 95.81 163 GLU B CA 1
ATOM 5235 C C . GLU B 1 163 ? -26.453 13.477 -25.453 1 95.81 163 GLU B C 1
ATOM 5237 O O . GLU B 1 163 ? -27.609 13.875 -25.672 1 95.81 163 GLU B O 1
ATOM 5242 N N . PHE B 1 164 ? -25.781 13.828 -24.438 1 96.5 164 PHE B N 1
ATOM 5243 C CA . PHE B 1 164 ? -26.422 14.562 -23.359 1 96.5 164 PHE B CA 1
ATOM 5244 C C . PHE B 1 164 ? -25.719 15.891 -23.109 1 96.5 164 PHE B C 1
ATOM 5246 O O . PHE B 1 164 ? -24.562 16.078 -23.531 1 96.5 164 PHE B O 1
ATOM 5253 N N . ASN B 1 165 ? -26.438 16.859 -22.469 1 96.31 165 ASN B N 1
ATOM 5254 C CA . ASN B 1 165 ? -25.812 18.078 -21.969 1 96.31 165 ASN B CA 1
ATOM 5255 C C . ASN B 1 165 ? -25.016 17.812 -20.703 1 96.31 165 ASN B C 1
ATOM 5257 O O . ASN B 1 165 ? -25.578 17.438 -19.672 1 96.31 165 ASN B O 1
ATOM 5261 N N . ILE B 1 166 ? -23.734 18.031 -20.797 1 97.69 166 ILE B N 1
ATOM 5262 C CA . ILE B 1 166 ? -22.844 17.672 -19.703 1 97.69 166 ILE B CA 1
ATOM 5263 C C . ILE B 1 166 ? -22.5 18.922 -18.891 1 97.69 166 ILE B C 1
ATOM 5265 O O . ILE B 1 166 ? -22.141 19.953 -19.453 1 97.69 166 ILE B O 1
ATOM 5269 N N . ASP B 1 167 ? -22.672 18.891 -17.625 1 97.25 167 ASP B N 1
ATOM 5270 C CA . ASP B 1 167 ? -22.25 19.906 -16.656 1 97.25 167 ASP B CA 1
ATOM 5271 C C . ASP B 1 167 ? -21.156 19.375 -15.734 1 97.25 167 ASP B C 1
ATOM 5273 O O . ASP B 1 167 ? -21.391 18.453 -14.953 1 97.25 167 ASP B O 1
ATOM 5277 N N . ILE B 1 168 ? -19.969 19.969 -15.742 1 98.06 168 ILE B N 1
ATOM 5278 C CA . ILE B 1 168 ? -18.859 19.469 -14.93 1 98.06 168 ILE B CA 1
ATOM 5279 C C . ILE B 1 168 ? -18.516 20.484 -13.852 1 98.06 168 ILE B C 1
ATOM 5281 O O . ILE B 1 168 ? -17.453 20.391 -13.227 1 98.06 168 ILE B O 1
ATOM 5285 N N . THR B 1 169 ? -19.344 21.5 -13.555 1 96.88 169 THR B N 1
ATOM 5286 C CA . THR B 1 169 ? -18.969 22.594 -12.656 1 96.88 169 THR B CA 1
ATOM 5287 C C . THR B 1 169 ? -19.859 22.609 -11.422 1 96.88 169 THR B C 1
ATOM 5289 O O . THR B 1 169 ? -19.438 23.031 -10.344 1 96.88 169 THR B O 1
ATOM 5292 N N . THR B 1 170 ? -21.062 22.125 -11.531 1 97.19 170 THR B N 1
ATOM 5293 C CA . THR B 1 170 ? -22.078 22.297 -10.492 1 97.19 170 THR B CA 1
ATOM 5294 C C . THR B 1 170 ? -21.844 21.328 -9.344 1 97.19 170 THR B C 1
ATOM 5296 O O . THR B 1 170 ? -21.984 21.688 -8.172 1 97.19 170 THR B O 1
ATOM 5299 N N . LEU B 1 171 ? -21.469 20.125 -9.656 1 98.19 171 LEU B N 1
ATOM 5300 C CA . LEU B 1 171 ? -21.516 19.016 -8.711 1 98.19 171 LEU B CA 1
ATOM 5301 C C . LEU B 1 171 ? -20.422 19.156 -7.656 1 98.19 171 LEU B C 1
ATOM 5303 O O . LEU B 1 171 ? -20.672 18.969 -6.465 1 98.19 171 LEU B O 1
ATOM 5307 N N . TYR B 1 172 ? -19.25 19.562 -8 1 98.06 172 TYR B N 1
ATOM 5308 C CA . TYR B 1 172 ? -18.078 19.484 -7.145 1 98.06 172 TYR B CA 1
ATOM 5309 C C . TYR B 1 172 ? -18.25 20.359 -5.906 1 98.06 172 TYR B C 1
ATOM 5311 O O . TYR B 1 172 ? -18.141 19.875 -4.777 1 98.06 172 TYR B O 1
ATOM 5319 N N . PRO B 1 173 ? -18.547 21.641 -5.992 1 97.44 173 PRO B N 1
ATOM 5320 C CA . PRO B 1 173 ? -18.641 22.453 -4.777 1 97.44 173 PRO B CA 1
ATOM 5321 C C . PRO B 1 173 ? -19.734 21.969 -3.824 1 97.44 173 PRO B C 1
ATOM 5323 O O . PRO B 1 173 ? -19.578 22.078 -2.605 1 97.44 173 PRO B O 1
ATOM 5326 N N . ILE B 1 174 ? -20.781 21.375 -4.367 1 98.06 174 ILE B N 1
ATOM 5327 C CA . ILE B 1 174 ? -21.875 20.906 -3.537 1 98.06 174 ILE B CA 1
ATOM 5328 C C . ILE B 1 174 ? -21.469 19.641 -2.789 1 98.06 174 ILE B C 1
ATOM 5330 O O . ILE B 1 174 ? -21.609 19.562 -1.567 1 98.06 174 ILE B O 1
ATOM 5334 N N . LEU B 1 175 ? -20.922 18.703 -3.547 1 98.31 175 LEU B N 1
ATOM 5335 C CA . LEU B 1 175 ? -20.469 17.453 -2.957 1 98.31 175 LEU B CA 1
ATOM 5336 C C . LEU B 1 175 ? -19.375 17.688 -1.927 1 98.31 175 LEU B C 1
ATOM 5338 O O . LEU B 1 175 ? -19.391 17.094 -0.847 1 98.31 175 LEU B O 1
ATOM 5342 N N . ALA B 1 176 ? -18.438 18.531 -2.217 1 98.12 176 ALA B N 1
ATOM 5343 C CA . ALA B 1 176 ? -17.344 18.844 -1.305 1 98.12 176 ALA B CA 1
ATOM 5344 C C . ALA B 1 176 ? -17.875 19.453 -0.004 1 98.12 176 ALA B C 1
ATOM 5346 O O . ALA B 1 176 ? -17.438 19.062 1.084 1 98.12 176 ALA B O 1
ATOM 5347 N N . GLU B 1 177 ? -18.797 20.359 -0.123 1 98 177 GLU B N 1
ATOM 5348 C CA . GLU B 1 177 ? -19.344 21 1.07 1 98 177 GLU B CA 1
ATOM 5349 C C . GLU B 1 177 ? -20.094 20 1.941 1 98 177 GLU B C 1
ATOM 5351 O O . GLU B 1 177 ? -20.016 20.047 3.17 1 98 177 GLU B O 1
ATOM 5356 N N . LEU B 1 178 ? -20.812 19.125 1.284 1 98.62 178 LEU B N 1
ATOM 5357 C CA . LEU B 1 178 ? -21.547 18.109 2.031 1 98.62 178 LEU B CA 1
ATOM 5358 C C . LEU B 1 178 ? -20.578 17.188 2.771 1 98.62 178 LEU B C 1
ATOM 5360 O O . LEU B 1 178 ? -20.906 16.688 3.855 1 98.62 178 LEU B O 1
ATOM 5364 N N . ARG B 1 179 ? -19.406 16.969 2.219 1 98.62 179 ARG B N 1
ATOM 5365 C CA . ARG B 1 179 ? -18.391 16.125 2.861 1 98.62 179 ARG B CA 1
ATOM 5366 C C . ARG B 1 179 ? -17.75 16.859 4.035 1 98.62 179 ARG B C 1
ATOM 5368 O O . ARG B 1 179 ? -17.156 16.234 4.922 1 98.62 179 ARG B O 1
ATOM 5375 N N . VAL B 1 180 ? -17.797 18.172 4.062 1 98.44 180 VAL B N 1
ATOM 5376 C CA . VAL B 1 180 ? -17.203 18.969 5.133 1 98.44 180 VAL B CA 1
ATOM 5377 C C . VAL B 1 180 ? -18.047 18.844 6.398 1 98.44 180 VAL B C 1
ATOM 5379 O O . VAL B 1 180 ? -17.516 18.766 7.508 1 98.44 180 VAL B O 1
ATOM 5382 N N . ILE B 1 181 ? -19.359 18.797 6.234 1 98.5 181 ILE B N 1
ATOM 5383 C CA . ILE B 1 181 ? -20.297 18.719 7.352 1 98.5 181 ILE B CA 1
ATOM 5384 C C . ILE B 1 181 ? -20.719 17.266 7.562 1 98.5 181 ILE B C 1
ATOM 5386 O O . ILE B 1 181 ? -21.516 16.734 6.789 1 98.5 181 ILE B O 1
ATOM 5390 N N . LYS B 1 182 ? -20.312 16.656 8.664 1 98.81 182 LYS B N 1
ATOM 5391 C CA . LYS B 1 182 ? -20.469 15.211 8.836 1 98.81 182 LYS B CA 1
ATOM 5392 C C . LYS B 1 182 ? -21.844 14.875 9.414 1 98.81 182 LYS B C 1
ATOM 5394 O O . LYS B 1 182 ? -22.359 15.594 10.273 1 98.81 182 LYS B O 1
ATOM 5399 N N . THR B 1 183 ? -22.453 13.773 8.977 1 98.75 183 THR B N 1
ATOM 5400 C CA . THR B 1 183 ? -23.641 13.211 9.602 1 98.75 183 THR B CA 1
ATOM 5401 C C . THR B 1 183 ? -23.281 12.422 10.852 1 98.75 183 THR B C 1
ATOM 5403 O O . THR B 1 183 ? -22.109 12.156 11.102 1 98.75 183 THR B O 1
ATOM 5406 N N . ASP B 1 184 ? -24.312 12.062 11.641 1 98.75 184 ASP B N 1
ATOM 5407 C CA . ASP B 1 184 ? -24.078 11.234 12.828 1 98.75 184 ASP B CA 1
ATOM 5408 C C . ASP B 1 184 ? -23.453 9.898 12.445 1 98.75 184 ASP B C 1
ATOM 5410 O O . ASP B 1 184 ? -22.594 9.383 13.148 1 98.75 184 ASP B O 1
ATOM 5414 N N . LEU B 1 185 ? -23.906 9.344 11.344 1 98.75 185 LEU B N 1
ATOM 5415 C CA . LEU B 1 185 ? -23.406 8.047 10.906 1 98.75 185 LEU B CA 1
ATOM 5416 C C . LEU B 1 185 ? -21.953 8.141 10.461 1 98.75 185 LEU B C 1
ATOM 5418 O O . LEU B 1 185 ? -21.156 7.234 10.711 1 98.75 185 LEU B O 1
ATOM 5422 N N . GLU B 1 186 ? -21.578 9.219 9.781 1 98.81 186 GLU B N 1
ATOM 5423 C CA . GLU B 1 186 ? -20.188 9.445 9.422 1 98.81 186 GLU B CA 1
ATOM 5424 C C . GLU B 1 186 ? -19.312 9.609 10.664 1 98.81 186 GLU B C 1
ATOM 5426 O O . GLU B 1 186 ? -18.203 9.07 10.742 1 98.81 186 GLU B O 1
ATOM 5431 N N . LEU B 1 187 ? -19.828 10.359 11.602 1 98.88 187 LEU B N 1
ATOM 5432 C CA . LEU B 1 187 ? -19.094 10.609 12.828 1 98.88 187 LEU B CA 1
ATOM 5433 C C . LEU B 1 187 ? -18.844 9.312 13.586 1 98.88 187 LEU B C 1
ATOM 5435 O O . LEU B 1 187 ? -17.797 9.148 14.219 1 98.88 187 LEU B O 1
ATOM 5439 N N . GLU B 1 188 ? -19.797 8.445 13.516 1 98.75 188 GLU B N 1
ATOM 5440 C CA . GLU B 1 188 ? -19.625 7.152 14.18 1 98.75 188 GLU B CA 1
ATOM 5441 C C . GLU B 1 188 ? -18.406 6.41 13.617 1 98.75 188 GLU B C 1
ATOM 5443 O O . GLU B 1 188 ? -17.609 5.855 14.375 1 98.75 188 GLU B O 1
ATOM 5448 N N . VAL B 1 189 ? -18.266 6.371 12.336 1 98.75 189 VAL B N 1
ATOM 5449 C CA . VAL B 1 189 ? -17.156 5.684 11.703 1 98.75 189 VAL B CA 1
ATOM 5450 C C . VAL B 1 189 ? -15.852 6.414 12.023 1 98.75 189 VAL B C 1
ATOM 5452 O O . VAL B 1 189 ? -14.836 5.781 12.312 1 98.75 189 VAL B O 1
ATOM 5455 N N . LEU B 1 190 ? -15.867 7.75 11.969 1 98.81 190 LEU B N 1
ATOM 5456 C CA . LEU B 1 190 ? -14.688 8.539 12.305 1 98.81 190 LEU B CA 1
ATOM 5457 C C . LEU B 1 190 ? -14.242 8.281 13.742 1 98.81 190 LEU B C 1
ATOM 5459 O O . LEU B 1 190 ? -13.055 8.102 14.008 1 98.81 190 LEU B O 1
ATOM 5463 N N . ARG B 1 191 ? -15.211 8.25 14.664 1 98.75 191 ARG B N 1
ATOM 5464 C CA . ARG B 1 191 ? -14.898 7.965 16.062 1 98.75 191 ARG B CA 1
ATOM 5465 C C . ARG B 1 191 ? -14.234 6.605 16.219 1 98.75 191 ARG B C 1
ATOM 5467 O O . ARG B 1 191 ? -13.289 6.449 16.984 1 98.75 191 ARG B O 1
ATOM 5474 N N . TYR B 1 192 ? -14.734 5.664 15.445 1 98.62 192 TYR B N 1
ATOM 5475 C CA . TYR B 1 192 ? -14.156 4.328 15.516 1 98.62 192 TYR B CA 1
ATOM 5476 C C . TYR B 1 192 ? -12.719 4.32 15.008 1 98.62 192 TYR B C 1
ATOM 5478 O O . TYR B 1 192 ? -11.828 3.762 15.648 1 98.62 192 TYR B O 1
ATOM 5486 N N . ALA B 1 193 ? -12.477 4.926 13.836 1 98.62 193 ALA B N 1
ATOM 5487 C CA . ALA B 1 193 ? -11.125 5 13.281 1 98.62 193 ALA B CA 1
ATOM 5488 C C . ALA B 1 193 ? -10.164 5.66 14.273 1 98.62 193 ALA B C 1
ATOM 5490 O O . ALA B 1 193 ? -9.039 5.195 14.453 1 98.62 193 ALA B O 1
ATOM 5491 N N . VAL B 1 194 ? -10.594 6.695 14.906 1 98.75 194 VAL B N 1
ATOM 5492 C CA . VAL B 1 194 ? -9.766 7.426 15.867 1 98.75 194 VAL B CA 1
ATOM 5493 C C . VAL B 1 194 ? -9.516 6.559 17.094 1 98.75 194 VAL B C 1
ATOM 5495 O O . VAL B 1 194 ? -8.406 6.551 17.641 1 98.75 194 VAL B O 1
ATOM 5498 N N . GLN B 1 195 ? -10.547 5.887 17.516 1 98.62 195 GLN B N 1
ATOM 5499 C CA . GLN B 1 195 ? -10.375 4.984 18.656 1 98.62 195 GLN B CA 1
ATOM 5500 C C . GLN B 1 195 ? -9.297 3.945 18.375 1 98.62 195 GLN B C 1
ATOM 5502 O O . GLN B 1 195 ? -8.453 3.664 19.234 1 98.62 195 GLN B O 1
ATOM 5507 N N . ILE B 1 196 ? -9.328 3.359 17.219 1 98.44 196 ILE B N 1
ATOM 5508 C CA . ILE B 1 196 ? -8.336 2.363 16.844 1 98.44 196 ILE B CA 1
ATOM 5509 C C . ILE B 1 196 ? -6.953 3.012 16.797 1 98.44 196 ILE B C 1
ATOM 5511 O O . ILE B 1 196 ? -5.961 2.416 17.219 1 98.44 196 ILE B O 1
ATOM 5515 N N . ALA B 1 197 ? -6.844 4.215 16.234 1 98.62 197 ALA B N 1
ATOM 5516 C CA . ALA B 1 197 ? -5.582 4.949 16.25 1 98.62 197 ALA B CA 1
ATOM 5517 C C . ALA B 1 197 ? -5.055 5.117 17.672 1 98.62 197 ALA B C 1
ATOM 5519 O O . ALA B 1 197 ? -3.871 4.891 17.922 1 98.62 197 ALA B O 1
ATOM 5520 N N . CYS B 1 198 ? -5.93 5.535 18.547 1 98.69 198 CYS B N 1
ATOM 5521 C CA . CYS B 1 198 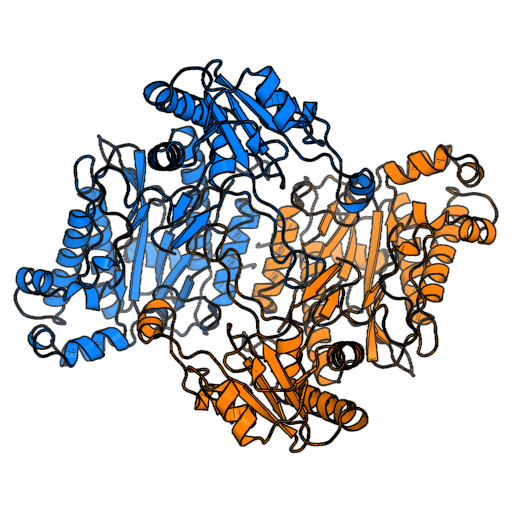? -5.551 5.719 19.938 1 98.69 198 CYS B CA 1
ATOM 5522 C C . CYS B 1 198 ? -5.039 4.418 20.547 1 98.69 198 CYS B C 1
ATOM 5524 O O . CYS B 1 198 ? -4.004 4.402 21.219 1 98.69 198 CYS B O 1
ATOM 5526 N N . ASP B 1 199 ? -5.758 3.332 20.281 1 98.19 199 ASP B N 1
ATOM 5527 C CA . ASP B 1 199 ? -5.344 2.025 20.781 1 98.19 199 ASP B CA 1
ATOM 5528 C C . ASP B 1 199 ? -3.957 1.649 20.266 1 98.19 199 ASP B C 1
ATOM 5530 O O . ASP B 1 199 ? -3.123 1.136 21.016 1 98.19 199 ASP B O 1
ATOM 5534 N N . ALA B 1 200 ? -3.75 1.884 19.047 1 98.5 200 ALA B N 1
ATOM 5535 C CA . ALA B 1 200 ? -2.477 1.528 18.422 1 98.5 200 ALA B CA 1
ATOM 5536 C C . ALA B 1 200 ? -1.342 2.393 18.969 1 98.5 200 ALA B C 1
ATOM 5538 O O . ALA B 1 200 ? -0.241 1.896 19.219 1 98.5 200 ALA B O 1
ATOM 5539 N N . HIS B 1 201 ? -1.556 3.697 19.141 1 98.62 201 HIS B N 1
ATOM 5540 C CA . HIS B 1 201 ? -0.55 4.559 19.75 1 98.62 201 HIS B CA 1
ATOM 5541 C C . HIS B 1 201 ? -0.212 4.098 21.172 1 98.62 201 HIS B C 1
ATOM 5543 O O . HIS B 1 201 ? 0.959 4.078 21.562 1 98.62 201 HIS B O 1
ATOM 5549 N N . ARG B 1 202 ? -1.238 3.789 21.938 1 97.94 202 ARG B N 1
ATOM 5550 C CA . ARG B 1 202 ? -1.008 3.287 23.281 1 97.94 202 ARG B CA 1
ATOM 5551 C C . ARG B 1 202 ? -0.157 2.021 23.266 1 97.94 202 ARG B C 1
ATOM 5553 O O . ARG B 1 202 ? 0.742 1.856 24.094 1 97.94 202 ARG B O 1
ATOM 5560 N N . THR B 1 203 ? -0.467 1.13 22.312 1 97.31 203 THR B N 1
ATOM 5561 C CA . THR B 1 203 ? 0.316 -0.094 22.172 1 97.31 203 THR B CA 1
ATOM 5562 C C . THR B 1 203 ? 1.782 0.23 21.906 1 97.31 203 THR B C 1
ATOM 5564 O O . THR B 1 203 ? 2.678 -0.356 22.516 1 97.31 203 THR B O 1
ATOM 5567 N N . VAL B 1 204 ? 2.061 1.145 21.047 1 97.88 204 VAL B N 1
ATOM 5568 C CA . VAL B 1 204 ? 3.426 1.545 20.719 1 97.88 204 VAL B CA 1
ATOM 5569 C C . VAL B 1 204 ? 4.094 2.139 21.953 1 97.88 204 VAL B C 1
ATOM 5571 O O . VAL B 1 204 ? 5.219 1.765 22.312 1 97.88 204 VAL B O 1
ATOM 5574 N N . MET B 1 205 ? 3.396 3.045 22.641 1 97.5 205 MET B N 1
ATOM 5575 C CA . MET B 1 205 ? 3.941 3.713 23.812 1 97.5 205 MET B CA 1
ATOM 5576 C C . MET B 1 205 ? 4.336 2.697 24.875 1 97.5 205 MET B C 1
ATOM 5578 O O . MET B 1 205 ? 5.348 2.867 25.562 1 97.5 205 MET B O 1
ATOM 5582 N N . ARG B 1 206 ? 3.613 1.656 24.969 1 96.38 206 ARG B N 1
ATOM 5583 C CA . ARG B 1 206 ? 3.838 0.657 26 1 96.38 206 ARG B CA 1
ATOM 5584 C C . ARG B 1 206 ? 5.008 -0.252 25.641 1 96.38 206 ARG B C 1
ATOM 5586 O O . ARG B 1 206 ? 5.641 -0.838 26.531 1 96.38 206 ARG B O 1
ATOM 5593 N N . ASN B 1 207 ? 5.324 -0.334 24.391 1 96.19 207 ASN B N 1
ATOM 5594 C CA . ASN B 1 207 ? 6.262 -1.37 23.969 1 96.19 207 ASN B CA 1
ATOM 5595 C C . ASN B 1 207 ? 7.562 -0.77 23.438 1 96.19 207 ASN B C 1
ATOM 5597 O O . ASN B 1 207 ? 8.555 -1.478 23.281 1 96.19 207 ASN B O 1
ATOM 5601 N N . ILE B 1 208 ? 7.613 0.474 23.203 1 97.19 208 ILE B N 1
ATOM 5602 C CA . ILE B 1 208 ? 8.789 1.112 22.625 1 97.19 208 ILE B CA 1
ATOM 5603 C C . ILE B 1 208 ? 9.914 1.164 23.656 1 97.19 208 ILE B C 1
ATOM 5605 O O . ILE B 1 208 ? 9.656 1.329 24.859 1 97.19 208 ILE B O 1
ATOM 5609 N N . GLN B 1 209 ? 11.125 1.047 23.188 1 96.12 209 GLN B N 1
ATOM 5610 C CA . GLN B 1 209 ? 12.32 1.206 24.016 1 96.12 209 GLN B CA 1
ATOM 5611 C C . GLN B 1 209 ? 13.539 1.545 23.156 1 96.12 209 GLN B C 1
ATOM 5613 O O . GLN B 1 209 ? 13.586 1.219 21.969 1 96.12 209 GLN B O 1
ATOM 5618 N N . PRO B 1 210 ? 14.508 2.223 23.859 1 97.69 210 PRO B N 1
ATOM 5619 C CA . PRO B 1 210 ? 15.766 2.428 23.141 1 97.69 210 PRO B CA 1
ATOM 5620 C C . PRO B 1 210 ? 16.328 1.132 22.562 1 97.69 210 PRO B C 1
ATOM 5622 O O . PRO B 1 210 ? 16.25 0.079 23.188 1 97.69 210 PRO B O 1
ATOM 5625 N N . GLY B 1 211 ? 16.922 1.193 21.391 1 97.38 211 GLY B N 1
ATOM 5626 C CA . GLY B 1 211 ? 17.484 0.021 20.75 1 97.38 211 GLY B CA 1
ATOM 5627 C C . GLY B 1 211 ? 16.641 -0.504 19.609 1 97.38 211 GLY B C 1
ATOM 5628 O O . GLY B 1 211 ? 17.172 -1.086 18.656 1 97.38 211 GLY B O 1
ATOM 5629 N N . TYR B 1 212 ? 15.367 -0.287 19.688 1 97.12 212 TYR B N 1
ATOM 5630 C CA . TYR B 1 212 ? 14.5 -0.622 18.562 1 97.12 212 TYR B CA 1
ATOM 5631 C C . TYR B 1 212 ? 14.695 0.355 17.406 1 97.12 212 TYR B C 1
ATOM 5633 O O . TYR B 1 212 ? 15.445 1.327 17.531 1 97.12 212 TYR B O 1
ATOM 5641 N N . TYR B 1 213 ? 14.117 0.037 16.328 1 97.56 213 TYR B N 1
ATOM 5642 C CA . TYR B 1 213 ? 14.094 0.921 15.172 1 97.56 213 TYR B CA 1
ATOM 5643 C C . TYR B 1 213 ? 12.711 1.53 14.969 1 97.56 213 TYR B C 1
ATOM 5645 O O . TYR B 1 213 ? 11.703 0.933 15.352 1 97.56 213 TYR B O 1
ATOM 5653 N N . GLU B 1 214 ? 12.672 2.713 14.312 1 98.06 214 GLU B N 1
ATOM 5654 C CA . GLU B 1 214 ? 11.43 3.406 14 1 98.06 214 GLU B CA 1
ATOM 5655 C C . GLU B 1 214 ? 10.461 2.494 13.25 1 98.06 214 GLU B C 1
ATOM 5657 O O . GLU B 1 214 ? 9.266 2.469 13.539 1 98.06 214 GLU B O 1
ATOM 5662 N N . TYR B 1 215 ? 10.938 1.668 12.281 1 96.94 215 TYR B N 1
ATOM 5663 C CA . TYR B 1 215 ? 10.078 0.838 11.438 1 96.94 215 TYR B CA 1
ATOM 5664 C C . TYR B 1 215 ? 9.422 -0.27 12.258 1 96.94 215 TYR B C 1
ATOM 5666 O O . TYR B 1 215 ? 8.328 -0.728 11.93 1 96.94 215 TYR B O 1
ATOM 5674 N N . GLN B 1 216 ? 10.07 -0.697 13.273 1 97.62 216 GLN B N 1
ATOM 5675 C CA . GLN B 1 216 ? 9.492 -1.722 14.141 1 97.62 216 GLN B CA 1
ATOM 5676 C C . GLN B 1 216 ? 8.266 -1.188 14.875 1 97.62 216 GLN B C 1
ATOM 5678 O O . GLN B 1 216 ? 7.281 -1.904 15.055 1 97.62 216 GLN B O 1
ATOM 5683 N N . MET B 1 217 ? 8.328 0.087 15.281 1 98.06 217 MET B N 1
ATOM 5684 C CA . MET B 1 217 ? 7.184 0.712 15.938 1 98.06 217 MET B CA 1
ATOM 5685 C C . MET B 1 217 ? 6.062 0.98 14.938 1 98.06 217 MET B C 1
ATOM 5687 O O . MET B 1 217 ? 4.883 0.83 15.266 1 98.06 217 MET B O 1
ATOM 5691 N N . GLU B 1 218 ? 6.488 1.381 13.734 1 97.44 218 GLU B N 1
ATOM 5692 C CA . GLU B 1 218 ? 5.492 1.499 12.672 1 97.44 218 GLU B CA 1
ATOM 5693 C C . GLU B 1 218 ? 4.766 0.177 12.453 1 97.44 218 GLU B C 1
ATOM 5695 O O . GLU B 1 218 ? 3.537 0.148 12.344 1 97.44 218 GLU B O 1
ATOM 5700 N N . SER B 1 219 ? 5.508 -0.914 12.367 1 97.56 219 SER B N 1
ATOM 5701 C CA . SER B 1 219 ? 4.941 -2.244 12.18 1 97.56 219 SER B CA 1
ATOM 5702 C C . SER B 1 219 ? 3.951 -2.586 13.289 1 97.56 219 SER B C 1
ATOM 5704 O O . SER B 1 219 ? 2.854 -3.08 13.016 1 97.56 219 SER B O 1
ATOM 5706 N N . LEU B 1 220 ? 4.352 -2.328 14.492 1 98.12 220 LEU B N 1
ATOM 5707 C CA . LEU B 1 220 ? 3.502 -2.621 15.641 1 98.12 220 LEU B CA 1
ATOM 5708 C C . LEU B 1 220 ? 2.201 -1.826 15.57 1 98.12 220 LEU B C 1
ATOM 5710 O O . LEU B 1 220 ? 1.125 -2.365 15.836 1 98.12 220 LEU B O 1
ATOM 5714 N N . PHE B 1 221 ? 2.311 -0.548 15.289 1 98.38 221 PHE B N 1
ATOM 5715 C CA . PHE B 1 221 ? 1.133 0.297 15.133 1 98.38 221 PHE B CA 1
ATOM 5716 C C . PHE B 1 221 ? 0.193 -0.27 14.078 1 98.38 221 PHE B C 1
ATOM 5718 O O . PHE B 1 221 ? -1.008 -0.411 14.32 1 98.38 221 PHE B O 1
ATOM 5725 N N . ARG B 1 222 ? 0.712 -0.621 12.953 1 97.75 222 ARG B N 1
ATOM 5726 C CA . ARG B 1 222 ? -0.075 -1.149 11.844 1 97.75 222 ARG B CA 1
ATOM 5727 C C . ARG B 1 222 ? -0.742 -2.467 12.227 1 97.75 222 ARG B C 1
ATOM 5729 O O . ARG B 1 222 ? -1.916 -2.686 11.914 1 97.75 222 ARG B O 1
ATOM 5736 N N . HIS B 1 223 ? -0.025 -3.295 12.852 1 98.12 223 HIS B N 1
ATOM 5737 C CA . HIS B 1 223 ? -0.544 -4.598 13.258 1 98.12 223 HIS B CA 1
ATOM 5738 C C . HIS B 1 223 ? -1.707 -4.445 14.234 1 98.12 223 HIS B C 1
ATOM 5740 O O . HIS B 1 223 ? -2.748 -5.086 14.062 1 98.12 223 HIS B O 1
ATOM 5746 N N . THR B 1 224 ? -1.518 -3.559 15.195 1 98.06 224 THR B N 1
ATOM 5747 C CA . THR B 1 224 ? -2.57 -3.336 16.172 1 98.06 224 THR B CA 1
ATOM 5748 C C . THR B 1 224 ? -3.838 -2.818 15.508 1 98.06 224 THR B C 1
ATOM 5750 O O . THR B 1 224 ? -4.938 -3.291 15.797 1 98.06 224 THR B O 1
ATOM 5753 N N . SER B 1 225 ? -3.688 -1.902 14.602 1 98.25 225 SER B N 1
ATOM 5754 C CA . SER B 1 225 ? -4.812 -1.281 13.906 1 98.25 225 SER B CA 1
ATOM 5755 C C . SER B 1 225 ? -5.566 -2.299 13.062 1 98.25 225 SER B C 1
ATOM 5757 O O . SER B 1 225 ? -6.797 -2.275 13.008 1 98.25 225 SER B O 1
ATOM 5759 N N . TYR B 1 226 ? -4.848 -3.211 12.445 1 97.31 226 TYR B N 1
ATOM 5760 C CA . TYR B 1 226 ? -5.426 -4.152 11.492 1 97.31 226 TYR B CA 1
ATOM 5761 C C . TYR B 1 226 ? -5.977 -5.383 12.211 1 97.31 226 TYR B C 1
ATOM 5763 O O . TYR B 1 226 ? -7.164 -5.691 12.102 1 97.31 226 TYR B O 1
ATOM 5771 N N . PHE B 1 227 ? -5.199 -5.992 13.008 1 97.62 227 PHE B N 1
ATOM 5772 C CA . PHE B 1 227 ? -5.555 -7.23 13.695 1 97.62 227 PHE B CA 1
ATOM 5773 C C . PHE B 1 227 ? -6.738 -7.016 14.625 1 97.62 227 PHE B C 1
ATOM 5775 O O . PHE B 1 227 ? -7.707 -7.781 14.602 1 97.62 227 PHE B O 1
ATOM 5782 N N . HIS B 1 228 ? -6.691 -5.91 15.422 1 97.06 228 HIS B N 1
ATOM 5783 C CA . HIS B 1 228 ? -7.73 -5.688 16.422 1 97.06 228 HIS B CA 1
ATOM 5784 C C . HIS B 1 228 ? -8.828 -4.777 15.875 1 97.06 228 HIS B C 1
ATOM 5786 O O . HIS B 1 228 ? -10.008 -4.965 16.188 1 97.06 228 HIS B O 1
ATOM 5792 N N . GLY B 1 229 ? -8.445 -3.844 15.031 1 97.44 229 GLY B N 1
ATOM 5793 C CA . GLY B 1 229 ? -9.383 -2.805 14.648 1 97.44 229 GLY B CA 1
ATOM 5794 C C . GLY B 1 229 ? -9.992 -3.029 13.281 1 97.44 229 GLY B C 1
ATOM 5795 O O . GLY B 1 229 ? -10.945 -2.344 12.898 1 97.44 229 GLY B O 1
ATOM 5796 N N . GLY B 1 230 ? -9.445 -3.986 12.562 1 96.62 230 GLY B N 1
ATOM 5797 C CA . GLY B 1 230 ? -9.938 -4.234 11.219 1 96.62 230 GLY B CA 1
ATOM 5798 C C . GLY B 1 230 ? -9.57 -3.137 10.234 1 96.62 230 GLY B C 1
ATOM 5799 O O . GLY B 1 230 ? -10.25 -2.949 9.227 1 96.62 230 GLY B O 1
ATOM 5800 N N . CYS B 1 231 ? -8.547 -2.361 10.578 1 96.69 231 CYS B N 1
ATOM 5801 C CA . CYS B 1 231 ? -8.109 -1.293 9.688 1 96.69 231 CYS B CA 1
ATOM 5802 C C . CYS B 1 231 ? -7.035 -1.789 8.727 1 96.69 231 CYS B C 1
ATOM 5804 O O . CYS B 1 231 ? -5.844 -1.69 9.016 1 96.69 231 CYS B O 1
ATOM 5806 N N . ARG B 1 232 ? -7.41 -2.154 7.539 1 92.38 232 ARG B N 1
ATOM 5807 C CA . ARG B 1 232 ? -6.52 -2.68 6.512 1 92.38 232 ARG B CA 1
ATOM 5808 C C . ARG B 1 232 ? -5.668 -1.568 5.902 1 92.38 232 ARG B C 1
ATOM 5810 O O . ARG B 1 232 ? -4.527 -1.802 5.5 1 92.38 232 ARG B O 1
ATOM 5817 N N . TYR B 1 233 ? -6.25 -0.377 5.922 1 92.5 233 TYR B N 1
ATOM 5818 C CA . TYR B 1 233 ? -5.625 0.755 5.246 1 92.5 233 TYR B CA 1
ATOM 5819 C C . TYR B 1 233 ? -5.242 1.84 6.242 1 92.5 233 TYR B C 1
ATOM 5821 O O . TYR B 1 233 ? -5.742 1.862 7.371 1 92.5 233 TYR B O 1
ATOM 5829 N N . PHE B 1 234 ? -4.332 2.648 5.773 1 93.44 234 PHE B N 1
ATOM 5830 C CA . PHE B 1 234 ? -3.959 3.848 6.516 1 93.44 234 PHE B CA 1
ATOM 5831 C C . PHE B 1 234 ? -4.215 5.098 5.684 1 93.44 234 PHE B C 1
ATOM 5833 O O . PHE B 1 234 ? -4.152 5.055 4.453 1 93.44 234 PHE B O 1
ATOM 5840 N N . GLY B 1 235 ? -4.5 6.141 6.387 1 91.75 235 GLY B N 1
ATOM 5841 C CA . GLY B 1 235 ? -4.879 7.375 5.711 1 91.75 235 GLY B CA 1
ATOM 5842 C C . GLY B 1 235 ? -3.705 8.094 5.078 1 91.75 235 GLY B C 1
ATOM 5843 O O . GLY B 1 235 ? -3.887 8.906 4.172 1 91.75 235 GLY B O 1
ATOM 5844 N N . TYR B 1 236 ? -2.557 7.832 5.539 1 92.25 236 TYR B N 1
ATOM 5845 C CA . TYR B 1 236 ? -1.322 8.477 5.098 1 92.25 236 TYR B CA 1
ATOM 5846 C C . TYR B 1 236 ? -0.105 7.664 5.527 1 92.25 236 TYR B C 1
ATOM 5848 O O . TYR B 1 236 ? -0.233 6.672 6.25 1 92.25 236 TYR B O 1
ATOM 5856 N N . THR B 1 237 ? 1.034 8.062 4.961 1 92.56 237 THR B N 1
ATOM 5857 C CA . THR B 1 237 ? 2.285 7.426 5.352 1 92.56 237 THR B CA 1
ATOM 5858 C C . THR B 1 237 ? 2.561 7.641 6.836 1 92.56 237 THR B C 1
ATOM 5860 O O . THR B 1 237 ? 2.504 8.766 7.328 1 92.56 237 THR B O 1
ATOM 5863 N N . CYS B 1 238 ? 2.861 6.582 7.516 1 95.31 238 CYS B N 1
ATOM 5864 C CA . CYS B 1 238 ? 3.164 6.672 8.938 1 95.31 238 CYS B CA 1
ATOM 5865 C C . CYS B 1 238 ? 4.445 7.465 9.172 1 95.31 238 CYS B C 1
ATOM 5867 O O . CYS B 1 238 ? 5.473 7.188 8.555 1 95.31 238 CYS B O 1
ATOM 5869 N N . ILE B 1 239 ? 4.363 8.406 9.969 1 96.56 239 ILE B N 1
ATOM 5870 C CA . ILE B 1 239 ? 5.535 9.141 10.438 1 96.56 239 ILE B CA 1
ATOM 5871 C C . ILE B 1 239 ? 5.973 8.602 11.797 1 96.56 239 ILE B C 1
ATOM 5873 O O . ILE B 1 239 ? 5.285 8.805 12.805 1 96.56 239 ILE B O 1
ATOM 5877 N N . GLY B 1 240 ? 6.992 7.852 11.82 1 97.31 240 GLY B N 1
ATOM 5878 C CA . GLY B 1 240 ? 7.598 7.34 13.039 1 97.31 240 GLY B CA 1
ATOM 5879 C C . GLY B 1 240 ? 8.953 7.953 13.336 1 97.31 240 GLY B C 1
ATOM 5880 O O . GLY B 1 240 ? 9.961 7.25 13.398 1 97.31 240 GLY B O 1
ATOM 5881 N N . ALA B 1 241 ? 8.945 9.242 13.609 1 97.94 241 ALA B N 1
ATOM 5882 C CA . ALA B 1 241 ? 10.188 10.016 13.711 1 97.94 241 ALA B CA 1
ATOM 5883 C C . ALA B 1 241 ? 10.711 10.023 15.141 1 97.94 241 ALA B C 1
ATOM 5885 O O . ALA B 1 241 ? 9.938 10.148 16.094 1 97.94 241 ALA B O 1
ATOM 5886 N N . SER B 1 242 ? 12.008 9.938 15.328 1 97.88 242 SER B N 1
ATOM 5887 C CA . SER B 1 242 ? 12.633 10.008 16.641 1 97.88 242 SER B CA 1
ATOM 5888 C C . SER B 1 242 ? 13.844 10.93 16.641 1 97.88 242 SER B C 1
ATOM 5890 O O . SER B 1 242 ? 14.469 11.141 15.594 1 97.88 242 SER B O 1
ATOM 5892 N N . GLY B 1 243 ? 14.172 11.453 17.797 1 96.94 243 GLY B N 1
ATOM 5893 C CA . GLY B 1 243 ? 15.312 12.352 17.906 1 96.94 243 GLY B CA 1
ATOM 5894 C C . GLY B 1 243 ? 15.219 13.555 17 1 96.94 243 GLY B C 1
ATOM 5895 O O . GLY B 1 243 ? 14.18 14.227 16.953 1 96.94 243 GLY B O 1
ATOM 5896 N N . CYS B 1 244 ? 16.234 13.828 16.281 1 95.12 244 CYS B N 1
ATOM 5897 C CA . CYS B 1 244 ? 16.281 15.008 15.422 1 95.12 244 CYS B CA 1
ATOM 5898 C C . CYS B 1 244 ? 15.266 14.898 14.297 1 95.12 244 CYS B C 1
ATOM 5900 O O . CYS B 1 244 ? 14.773 15.914 13.797 1 95.12 244 CYS B O 1
ATOM 5902 N N . ASN B 1 245 ? 14.859 13.672 13.922 1 96.38 245 ASN B N 1
ATOM 5903 C CA . ASN B 1 245 ? 13.906 13.469 12.836 1 96.38 245 ASN B CA 1
ATOM 5904 C C . ASN B 1 245 ? 12.516 13.953 13.219 1 96.38 245 ASN B C 1
ATOM 5906 O O . ASN B 1 245 ? 11.672 14.188 12.344 1 96.38 245 ASN B O 1
ATOM 5910 N N . ALA B 1 246 ? 12.312 14.109 14.5 1 97.81 246 ALA B N 1
ATOM 5911 C CA . ALA B 1 246 ? 11.008 14.578 14.977 1 97.81 246 ALA B CA 1
ATOM 5912 C C . ALA B 1 246 ? 10.758 16.016 14.555 1 97.81 246 ALA B C 1
ATOM 5914 O O . ALA B 1 246 ? 9.625 16.516 14.648 1 97.81 246 ALA B O 1
ATOM 5915 N N . ALA B 1 247 ? 11.789 16.688 14.039 1 97.44 247 ALA B N 1
ATOM 5916 C CA . ALA B 1 247 ? 11.641 18.062 13.562 1 97.44 247 ALA B CA 1
ATOM 5917 C C . ALA B 1 247 ? 11.219 18.078 12.094 1 97.44 247 ALA B C 1
ATOM 5919 O O . ALA B 1 247 ? 10.93 19.141 11.539 1 97.44 247 ALA B O 1
ATOM 5920 N N . ILE B 1 248 ? 11.188 16.906 11.438 1 96 248 ILE B N 1
ATOM 5921 C CA . ILE B 1 248 ? 10.828 16.781 10.031 1 96 248 ILE B CA 1
ATOM 5922 C C . ILE B 1 248 ? 9.336 16.484 9.898 1 96 248 ILE B C 1
ATOM 5924 O O . ILE B 1 248 ? 8.859 15.438 10.344 1 96 248 ILE B O 1
ATOM 5928 N N . LEU B 1 249 ? 8.609 17.281 9.234 1 94.19 249 LEU B N 1
ATOM 5929 C CA . LEU B 1 249 ? 7.156 17.312 9.32 1 94.19 249 LEU B CA 1
ATOM 5930 C C . LEU B 1 249 ? 6.543 16.125 8.602 1 94.19 249 LEU B C 1
ATOM 5932 O O . LEU B 1 249 ? 5.547 15.555 9.062 1 94.19 249 LEU B O 1
ATOM 5936 N N . HIS B 1 250 ? 7.055 15.781 7.488 1 93.31 250 HIS B N 1
ATOM 5937 C CA . HIS B 1 250 ? 6.559 14.656 6.703 1 93.31 250 HIS B CA 1
ATOM 5938 C C . HIS B 1 250 ? 7.602 13.547 6.602 1 93.31 250 HIS B C 1
ATOM 5940 O O . HIS B 1 250 ? 7.836 13.008 5.52 1 93.31 250 HIS B O 1
ATOM 5946 N N . TYR B 1 251 ? 8.227 13.281 7.738 1 93.25 251 TYR B N 1
ATOM 5947 C CA . TYR B 1 251 ? 9.141 12.148 7.859 1 93.25 251 TYR B CA 1
ATOM 5948 C C . TYR B 1 251 ? 8.438 10.836 7.516 1 93.25 251 TYR B C 1
ATOM 5950 O O . TYR B 1 251 ? 7.211 10.742 7.605 1 93.25 251 TYR B O 1
ATOM 5958 N N . GLY B 1 252 ? 9.242 9.852 6.992 1 89.06 252 GLY B N 1
ATOM 5959 C CA . GLY B 1 252 ? 8.672 8.539 6.723 1 89.06 252 GLY B CA 1
ATOM 5960 C C . GLY B 1 252 ? 8.578 8.219 5.242 1 89.06 252 GLY B C 1
ATOM 5961 O O . GLY B 1 252 ? 8.336 7.07 4.867 1 89.06 252 GLY B O 1
ATOM 5962 N N . ASN B 1 253 ? 8.75 9.188 4.41 1 83.88 253 ASN B N 1
ATOM 5963 C CA . ASN B 1 253 ? 8.711 8.953 2.971 1 83.88 253 ASN B CA 1
ATOM 5964 C C . ASN B 1 253 ? 9.953 8.211 2.488 1 83.88 253 ASN B C 1
ATOM 5966 O O . ASN B 1 253 ? 10.789 7.809 3.293 1 83.88 253 ASN B O 1
ATOM 5970 N N . GLN B 1 254 ? 10.062 8.039 1.227 1 74.88 254 GLN B N 1
ATOM 5971 C CA . GLN B 1 254 ? 11.086 7.18 0.644 1 74.88 254 GLN B CA 1
ATOM 5972 C C . GLN B 1 254 ? 12.484 7.703 0.954 1 74.88 254 GLN B C 1
ATOM 5974 O O . GLN B 1 254 ? 13.438 6.93 1.039 1 74.88 254 GLN B O 1
ATOM 5979 N N . ASN B 1 255 ? 12.633 8.938 1.131 1 76.62 255 ASN B N 1
ATOM 5980 C CA . ASN B 1 255 ? 13.953 9.5 1.366 1 76.62 255 ASN B CA 1
ATOM 5981 C C . ASN B 1 255 ? 14.305 9.516 2.852 1 76.62 255 ASN B C 1
ATOM 5983 O O . ASN B 1 255 ? 15.453 9.758 3.223 1 76.62 255 ASN B O 1
ATOM 5987 N N . SER B 1 256 ? 13.297 9.203 3.711 1 77.62 256 SER B N 1
ATOM 5988 C CA . SER B 1 256 ? 13.469 9.133 5.16 1 77.62 256 SER B CA 1
ATOM 5989 C C . SER B 1 256 ? 12.477 8.156 5.789 1 77.62 256 SER B C 1
ATOM 5991 O O . SER B 1 256 ? 11.609 8.562 6.562 1 77.62 256 SER B O 1
ATOM 5993 N N . PRO B 1 257 ? 12.68 6.848 5.508 1 84.25 257 PRO B N 1
ATOM 5994 C CA . PRO B 1 257 ? 11.602 5.867 5.66 1 84.25 257 PRO B CA 1
ATOM 5995 C C . PRO B 1 257 ? 11.586 5.211 7.035 1 84.25 257 PRO B C 1
ATOM 5997 O O . PRO B 1 257 ? 11.656 3.982 7.141 1 84.25 257 PRO B O 1
ATOM 6000 N N . ASN B 1 258 ? 11.414 6.016 8.172 1 94.25 258 ASN B N 1
ATOM 6001 C CA . ASN B 1 258 ? 11.281 5.457 9.508 1 94.25 258 ASN B CA 1
ATOM 6002 C C . ASN B 1 258 ? 12.32 4.371 9.773 1 94.25 258 ASN B C 1
ATOM 6004 O O . ASN B 1 258 ? 11.977 3.281 10.234 1 94.25 258 ASN B O 1
ATOM 6008 N N . SER B 1 259 ? 13.516 4.668 9.516 1 94.25 259 SER B N 1
ATOM 6009 C CA . SER B 1 259 ? 14.508 3.605 9.555 1 94.25 259 SER B CA 1
ATOM 6010 C C . SER B 1 259 ? 15.555 3.865 10.641 1 94.25 259 SER B C 1
ATOM 6012 O O . SER B 1 259 ? 16.484 3.076 10.812 1 94.25 259 SER B O 1
ATOM 6014 N N . LYS B 1 260 ? 15.438 4.926 11.406 1 96 260 LYS B N 1
ATOM 6015 C CA . LYS B 1 260 ? 16.453 5.281 12.398 1 96 260 LYS B CA 1
ATOM 6016 C C . LYS B 1 260 ? 16.328 4.406 13.641 1 96 260 LYS B C 1
ATOM 6018 O O . LYS B 1 260 ? 15.219 4.078 14.07 1 96 260 LYS B O 1
ATOM 6023 N N . LYS B 1 261 ? 17.516 4.043 14.188 1 97.19 261 LYS B N 1
ATOM 6024 C CA . LYS B 1 261 ? 17.547 3.414 15.5 1 97.19 261 LYS B CA 1
ATOM 6025 C C . LYS B 1 261 ? 17.141 4.398 16.594 1 97.19 261 LYS B C 1
ATOM 6027 O O . LYS B 1 261 ? 17.516 5.574 16.547 1 97.19 261 LYS B O 1
ATOM 6032 N N . LEU B 1 262 ? 16.344 3.912 17.547 1 98 262 LEU B N 1
ATOM 6033 C CA . LEU B 1 262 ? 15.969 4.73 18.688 1 98 262 LEU B CA 1
ATOM 6034 C C . LEU B 1 262 ? 17.109 4.797 19.703 1 98 262 LEU B C 1
ATOM 6036 O O . LEU B 1 262 ? 17.578 3.76 20.172 1 98 262 LEU B O 1
ATOM 6040 N N . TYR B 1 263 ? 17.516 5.961 20.031 1 97.88 263 TYR B N 1
ATOM 6041 C CA . TYR B 1 263 ? 18.531 6.141 21.062 1 97.88 263 TYR B CA 1
ATOM 6042 C C . TYR B 1 263 ? 17.922 6.633 22.359 1 97.88 263 TYR B C 1
ATOM 6044 O O . TYR B 1 263 ? 16.938 7.383 22.344 1 97.88 263 TYR B O 1
ATOM 6052 N N . ASP B 1 264 ? 18.562 6.234 23.469 1 97.94 264 ASP B N 1
ATOM 6053 C CA . ASP B 1 264 ? 18.078 6.641 24.781 1 97.94 264 ASP B CA 1
ATOM 6054 C C . ASP B 1 264 ? 17.969 8.156 24.891 1 97.94 264 ASP B C 1
ATOM 6056 O O . ASP B 1 264 ? 18.953 8.875 24.641 1 97.94 264 ASP B O 1
ATOM 6060 N N . GLY B 1 265 ? 16.719 8.617 25.156 1 95.19 265 GLY B N 1
ATOM 6061 C CA . GLY B 1 265 ? 16.516 10.047 25.312 1 95.19 265 GLY B CA 1
ATOM 6062 C C . GLY B 1 265 ? 15.867 10.688 24.094 1 95.19 265 GLY B C 1
ATOM 6063 O O . GLY B 1 265 ? 15.445 11.844 24.156 1 95.19 265 GLY B O 1
ATOM 6064 N N . ASP B 1 266 ? 15.742 9.938 23 1 97.88 266 ASP B N 1
ATOM 6065 C CA . ASP B 1 266 ? 15.07 10.453 21.812 1 97.88 266 ASP B CA 1
ATOM 6066 C C . ASP B 1 266 ? 13.609 10.789 22.109 1 97.88 266 ASP B C 1
ATOM 6068 O O . ASP B 1 266 ? 12.898 9.984 22.719 1 97.88 266 ASP B O 1
ATOM 6072 N N . ILE B 1 267 ? 13.227 11.977 21.703 1 98.44 267 ILE B N 1
ATOM 6073 C CA . ILE B 1 267 ? 11.789 12.242 21.625 1 98.44 267 ILE B CA 1
ATOM 6074 C C . ILE B 1 267 ? 11.211 11.586 20.375 1 98.44 267 ILE B C 1
ATOM 6076 O O . ILE B 1 267 ? 11.844 11.578 19.312 1 98.44 267 ILE B O 1
ATOM 6080 N N . CYS B 1 268 ? 10.133 10.984 20.531 1 98.5 268 CYS B N 1
ATOM 6081 C CA . CYS B 1 268 ? 9.391 10.438 19.391 1 98.5 268 CYS B CA 1
ATOM 6082 C C . CYS B 1 268 ? 8.227 11.344 19.016 1 98.5 268 CYS B C 1
ATOM 6084 O O . CYS B 1 268 ? 7.551 11.891 19.891 1 98.5 268 CYS B O 1
ATOM 6086 N N . CYS B 1 269 ? 8.086 11.641 17.781 1 98.62 269 CYS B N 1
ATOM 6087 C CA . CYS B 1 269 ? 6.902 12.273 17.203 1 98.62 269 CYS B CA 1
ATOM 6088 C C . CYS B 1 269 ? 6.238 11.352 16.188 1 98.62 269 CYS B C 1
ATOM 6090 O O . CYS B 1 269 ? 6.617 11.328 15.016 1 98.62 269 CYS B O 1
ATOM 6092 N N . PHE B 1 270 ? 5.281 10.562 16.672 1 98.62 270 PHE B N 1
ATOM 6093 C CA . PHE B 1 270 ? 4.617 9.547 15.852 1 98.62 270 PHE B CA 1
ATOM 6094 C C . PHE B 1 270 ? 3.266 10.055 15.359 1 98.62 270 PHE B C 1
ATOM 6096 O O . PHE B 1 270 ? 2.355 10.289 16.156 1 98.62 270 PHE B O 1
ATOM 6103 N N . ASP B 1 271 ? 3.209 10.328 14.102 1 97.81 271 ASP B N 1
ATOM 6104 C CA . ASP B 1 271 ? 2.002 10.727 13.383 1 97.81 271 ASP B CA 1
ATOM 6105 C C . ASP B 1 271 ? 1.519 9.609 12.461 1 97.81 271 ASP B C 1
ATOM 6107 O O . ASP B 1 271 ? 1.996 9.477 11.328 1 97.81 271 ASP B O 1
ATOM 6111 N N . MET B 1 272 ? 0.646 8.82 12.938 1 97.62 272 MET B N 1
ATOM 6112 C CA . MET B 1 272 ? 0.133 7.625 12.273 1 97.62 272 MET B CA 1
ATOM 6113 C C . MET B 1 272 ? -1.377 7.508 12.453 1 97.62 272 MET B C 1
ATOM 6115 O O . MET B 1 272 ? -1.906 7.836 13.516 1 97.62 272 MET B O 1
ATOM 6119 N N . GLY B 1 273 ? -2.061 7.113 11.445 1 96.94 273 GLY B N 1
ATOM 6120 C CA . GLY B 1 273 ? -3.512 7.051 11.516 1 96.94 273 GLY B CA 1
ATOM 6121 C C . GLY B 1 273 ? -4.113 6.035 10.555 1 96.94 273 GLY B C 1
ATOM 6122 O O . GLY B 1 273 ? -3.953 6.152 9.344 1 96.94 273 GLY B O 1
ATOM 6123 N N . PRO B 1 274 ? -4.812 5 11.07 1 97.5 274 PRO B N 1
ATOM 6124 C CA . PRO B 1 274 ? -5.5 4.02 10.227 1 97.5 274 PRO B CA 1
ATOM 6125 C C . PRO B 1 274 ? -6.805 4.551 9.648 1 97.5 274 PRO B C 1
ATOM 6127 O O . PRO B 1 274 ? -7.289 5.605 10.062 1 97.5 274 PRO B O 1
ATOM 6130 N N . GLU B 1 275 ? -7.301 3.83 8.695 1 96.31 275 GLU B N 1
ATOM 6131 C CA . GLU B 1 275 ? -8.602 4.062 8.07 1 96.31 275 GLU B CA 1
ATOM 6132 C C . GLU B 1 275 ? -9.547 2.895 8.32 1 96.31 275 GLU B C 1
ATOM 6134 O O . GLU B 1 275 ? -9.133 1.734 8.305 1 96.31 275 GLU B O 1
ATOM 6139 N N . TYR B 1 276 ? -10.773 3.227 8.594 1 97.69 276 TYR B N 1
ATOM 6140 C CA . TYR B 1 276 ? -11.844 2.236 8.648 1 97.69 276 TYR B CA 1
ATOM 6141 C C . TYR B 1 276 ? -12.992 2.615 7.719 1 97.69 276 TYR B C 1
ATOM 6143 O O . TYR B 1 276 ? -13.531 3.721 7.805 1 97.69 276 TYR B O 1
ATOM 6151 N N . ASN B 1 277 ? -13.289 1.679 6.797 1 97 277 ASN B N 1
ATOM 6152 C CA . ASN B 1 277 ? -14.344 1.952 5.824 1 97 277 ASN B CA 1
ATOM 6153 C C . ASN B 1 277 ? -14.125 3.287 5.117 1 97 277 ASN B C 1
ATOM 6155 O O . ASN B 1 277 ? -15.039 4.105 5.023 1 97 277 ASN B O 1
ATOM 6159 N N . CYS B 1 278 ? -12.93 3.59 4.797 1 96.69 278 CYS B N 1
ATOM 6160 C CA . CYS B 1 278 ? -12.43 4.719 4.02 1 96.69 278 CYS B CA 1
ATOM 6161 C C . CYS B 1 278 ? -12.352 5.977 4.871 1 96.69 278 CYS B C 1
ATOM 6163 O O . CYS B 1 278 ? -11.766 6.98 4.453 1 96.69 278 CYS B O 1
ATOM 6165 N N . TYR B 1 279 ? -12.898 6.016 6.055 1 98.38 279 TYR B N 1
ATOM 6166 C CA . TYR B 1 279 ? -12.758 7.164 6.945 1 98.38 279 TYR B CA 1
ATOM 6167 C C . TYR B 1 279 ? -11.469 7.082 7.75 1 98.38 279 TYR B C 1
ATOM 6169 O O . TYR B 1 279 ? -11.156 6.039 8.328 1 98.38 279 TYR B O 1
ATOM 6177 N N . THR B 1 280 ? -10.711 8.172 7.77 1 97.38 280 THR B N 1
ATOM 6178 C CA . THR B 1 280 ? -9.359 8.109 8.305 1 97.38 280 THR B CA 1
ATOM 6179 C C . THR B 1 280 ? -9.273 8.828 9.656 1 97.38 280 THR B C 1
ATOM 6181 O O . THR B 1 280 ? -10.203 9.547 10.039 1 97.38 280 THR B O 1
ATOM 6184 N N . SER B 1 281 ? -8.227 8.516 10.391 1 98.06 281 SER B N 1
ATOM 6185 C CA . SER B 1 281 ? -7.836 9.219 11.609 1 98.06 281 SER B CA 1
ATOM 6186 C C . SER B 1 281 ? -6.508 9.953 11.422 1 98.06 281 SER B C 1
ATOM 6188 O O . SER B 1 281 ? -5.758 9.656 10.492 1 98.06 281 SER B O 1
ATOM 6190 N N . ASP B 1 282 ? -6.285 10.906 12.219 1 98 282 ASP B N 1
ATOM 6191 C CA . ASP B 1 282 ? -5.039 11.664 12.227 1 98 282 ASP B CA 1
ATOM 6192 C C . ASP B 1 282 ? -4.645 12.055 13.648 1 98 282 ASP B C 1
ATOM 6194 O O . ASP B 1 282 ? -5.129 13.062 14.18 1 98 282 ASP B O 1
ATOM 6198 N N . ILE B 1 283 ? -3.791 11.266 14.195 1 98.56 283 ILE B N 1
ATOM 6199 C CA . ILE B 1 283 ? -3.383 11.453 15.586 1 98.56 283 ILE B CA 1
ATOM 6200 C C . ILE B 1 283 ? -1.858 11.477 15.672 1 98.56 283 ILE B C 1
ATOM 6202 O O . ILE B 1 283 ? -1.181 10.625 15.094 1 98.56 283 ILE B O 1
ATOM 6206 N N . THR B 1 284 ? -1.354 12.453 16.297 1 98.56 284 THR B N 1
ATOM 6207 C CA . THR B 1 284 ? 0.079 12.508 16.562 1 98.56 284 THR B CA 1
ATOM 6208 C C . THR B 1 284 ? 0.352 12.469 18.062 1 98.56 284 THR B C 1
ATOM 6210 O O . THR B 1 284 ? -0.297 13.172 18.828 1 98.56 284 THR B O 1
ATOM 6213 N N . CYS B 1 285 ? 1.229 11.641 18.453 1 98.69 285 CYS B N 1
ATOM 6214 C CA . CYS B 1 285 ? 1.724 11.562 19.828 1 98.69 285 CYS B CA 1
ATOM 6215 C C . CYS B 1 285 ? 3.221 11.844 19.875 1 98.69 285 CYS B C 1
ATOM 6217 O O . CYS B 1 285 ? 3.986 11.328 19.062 1 98.69 285 CYS B O 1
ATOM 6219 N N . SER B 1 286 ? 3.58 12.688 20.797 1 98.81 286 SER B N 1
ATOM 6220 C CA . SER B 1 286 ? 4.992 12.898 21.094 1 98.81 286 SER B CA 1
ATOM 6221 C C . SER B 1 286 ? 5.34 12.391 22.5 1 98.81 286 SER B C 1
ATOM 6223 O O . SER B 1 286 ? 4.617 12.664 23.453 1 98.81 286 SER B O 1
ATOM 6225 N N . PHE B 1 287 ? 6.352 11.609 22.641 1 98.75 287 PHE B N 1
ATOM 6226 C CA . PHE B 1 287 ? 6.762 11.008 23.891 1 98.75 287 PHE B CA 1
ATOM 6227 C C . PHE B 1 287 ? 8.211 10.531 23.812 1 98.75 287 PHE B C 1
ATOM 6229 O O . PHE B 1 287 ? 8.734 10.297 22.734 1 98.75 287 PHE B O 1
ATOM 6236 N N . PRO B 1 288 ? 8.891 10.484 24.969 1 98.25 288 PRO B N 1
ATOM 6237 C CA . PRO B 1 288 ? 10.266 9.969 24.969 1 98.25 288 PRO B CA 1
ATOM 6238 C C . PRO B 1 288 ? 10.328 8.453 24.812 1 98.25 288 PRO B C 1
ATOM 6240 O O . PRO B 1 288 ? 9.586 7.727 25.484 1 98.25 288 PRO B O 1
ATOM 6243 N N . CYS B 1 289 ? 11.211 7.941 23.984 1 97.62 289 CYS B N 1
ATOM 6244 C CA . CYS B 1 289 ? 11.234 6.52 23.672 1 97.62 289 CYS B CA 1
ATOM 6245 C C . CYS B 1 289 ? 11.57 5.691 24.906 1 97.62 289 CYS B C 1
ATOM 6247 O O . CYS B 1 289 ? 11.328 4.484 24.938 1 97.62 289 CYS B O 1
ATOM 6249 N N . ASN B 1 290 ? 12.227 6.367 25.953 1 97.44 290 ASN B N 1
ATOM 6250 C CA . ASN B 1 290 ? 12.562 5.633 27.172 1 97.44 290 ASN B CA 1
ATOM 6251 C C . ASN B 1 290 ? 11.5 5.832 28.25 1 97.44 290 ASN B C 1
ATOM 6253 O O . ASN B 1 290 ? 11.656 5.352 29.375 1 97.44 290 ASN B O 1
ATOM 6257 N N . GLY B 1 291 ? 10.477 6.676 28.047 1 97.38 291 GLY B N 1
ATOM 6258 C CA . GLY B 1 291 ? 9.352 6.812 28.953 1 97.38 291 GLY B CA 1
ATOM 6259 C C . GLY B 1 291 ? 9.492 7.977 29.906 1 97.38 291 GLY B C 1
ATOM 6260 O O . GLY B 1 291 ? 8.594 8.25 30.703 1 97.38 291 GLY B O 1
ATOM 6261 N N . LYS B 1 292 ? 10.602 8.711 29.812 1 97.88 292 LYS B N 1
ATOM 6262 C CA . LYS B 1 292 ? 10.828 9.852 30.703 1 97.88 292 LYS B CA 1
ATOM 6263 C C . LYS B 1 292 ? 11.312 11.062 29.906 1 97.88 292 LYS B C 1
ATOM 6265 O O . LYS B 1 292 ? 12.367 11.023 29.281 1 97.88 292 LYS B O 1
ATOM 6270 N N . PHE B 1 293 ? 10.594 12.125 30.109 1 98.38 293 PHE B N 1
ATOM 6271 C CA . PHE B 1 293 ? 10.977 13.359 29.438 1 98.38 293 PHE B CA 1
ATOM 6272 C C . PHE B 1 293 ? 12.188 13.992 30.109 1 98.38 293 PHE B C 1
ATOM 6274 O O . PHE B 1 293 ? 12.297 13.992 31.328 1 98.38 293 PHE B O 1
ATOM 6281 N N . SER B 1 294 ? 13.133 14.5 29.297 1 97.88 294 SER B N 1
ATOM 6282 C CA . SER B 1 294 ? 14.117 15.43 29.844 1 97.88 294 SER B CA 1
ATOM 6283 C C . SER B 1 294 ? 13.477 16.766 30.188 1 97.88 294 SER B C 1
ATOM 6285 O O . SER B 1 294 ? 12.359 17.062 29.766 1 97.88 294 SER B O 1
ATOM 6287 N N . GLU B 1 295 ? 14.164 17.594 30.906 1 97.88 295 GLU B N 1
ATOM 6288 C CA . GLU B 1 295 ? 13.625 18.906 31.297 1 97.88 295 GLU B CA 1
ATOM 6289 C C . GLU B 1 295 ? 13.336 19.766 30.078 1 97.88 295 GLU B C 1
ATOM 6291 O O . GLU B 1 295 ? 12.297 20.438 30.016 1 97.88 295 GLU B O 1
ATOM 6296 N N . LYS B 1 296 ? 14.234 19.766 29.125 1 97.94 296 LYS B N 1
ATOM 6297 C CA . LYS B 1 296 ? 14.031 20.562 27.922 1 97.94 296 LYS B CA 1
ATOM 6298 C C . LYS B 1 296 ? 12.852 20.031 27.109 1 97.94 296 LYS B C 1
ATOM 6300 O O . LYS B 1 296 ? 12.07 20.812 26.562 1 97.94 296 LYS B O 1
ATOM 6305 N N . GLN B 1 297 ? 12.75 18.719 27.047 1 98.31 297 GLN B N 1
ATOM 6306 C CA . GLN B 1 297 ? 11.617 18.109 26.359 1 98.31 297 GLN B CA 1
ATOM 6307 C C . GLN B 1 297 ? 10.297 18.484 27.047 1 98.31 297 GLN B C 1
ATOM 6309 O O . GLN B 1 297 ? 9.297 18.734 26.359 1 98.31 297 GLN B O 1
ATOM 6314 N N . LYS B 1 298 ? 10.258 18.547 28.359 1 98.56 298 LYS B N 1
ATOM 6315 C CA . LYS B 1 298 ? 9.062 18.922 29.094 1 98.56 298 LYS B CA 1
ATOM 6316 C C . LYS B 1 298 ? 8.609 20.328 28.734 1 98.56 298 LYS B C 1
ATOM 6318 O O . LYS B 1 298 ? 7.414 20.578 28.578 1 98.56 298 LYS B O 1
ATOM 6323 N N . ILE B 1 299 ? 9.578 21.156 28.672 1 98.38 299 ILE B N 1
ATOM 6324 C CA . ILE B 1 299 ? 9.266 22.531 28.359 1 98.38 299 ILE B CA 1
ATOM 6325 C C . ILE B 1 299 ? 8.562 22.609 27 1 98.38 299 ILE B C 1
ATOM 6327 O O . ILE B 1 299 ? 7.469 23.172 26.891 1 98.38 299 ILE B O 1
ATOM 6331 N N . ILE B 1 300 ? 9.141 21.984 26 1 98.62 300 ILE B N 1
ATOM 6332 C CA . ILE B 1 300 ? 8.609 22.078 24.641 1 98.62 300 ILE B CA 1
ATOM 6333 C C . ILE B 1 300 ? 7.273 21.328 24.562 1 98.62 300 ILE B C 1
ATOM 6335 O O . ILE B 1 300 ? 6.32 21.828 23.953 1 98.62 300 ILE B O 1
ATOM 6339 N N . TYR B 1 301 ? 7.191 20.156 25.172 1 98.81 301 TYR B N 1
ATOM 6340 C CA . TYR B 1 301 ? 5.949 19.391 25.156 1 98.81 301 TYR B CA 1
ATOM 6341 C C . TYR B 1 301 ? 4.809 20.188 25.766 1 98.81 301 TYR B C 1
ATOM 6343 O O . TYR B 1 301 ? 3.719 20.266 25.203 1 98.81 301 TYR B O 1
ATOM 6351 N N . ASN B 1 302 ? 5.059 20.734 26.891 1 98.69 302 ASN B N 1
ATOM 6352 C CA . ASN B 1 302 ? 4.016 21.469 27.609 1 98.69 302 ASN B CA 1
ATOM 6353 C C . ASN B 1 302 ? 3.527 22.672 26.812 1 98.69 302 ASN B C 1
ATOM 6355 O O . ASN B 1 302 ? 2.336 22.984 26.828 1 98.69 302 ASN B O 1
ATOM 6359 N N . LEU B 1 303 ? 4.445 23.344 26.141 1 98.19 303 LEU B N 1
ATOM 6360 C CA . LEU B 1 303 ? 4.059 24.484 25.312 1 98.19 303 LEU B CA 1
ATOM 6361 C C . LEU B 1 303 ? 3.115 24.047 24.203 1 98.19 303 LEU B C 1
ATOM 6363 O O . LEU B 1 303 ? 2.109 24.719 23.938 1 98.19 303 LEU B O 1
ATOM 6367 N N . VAL B 1 304 ? 3.461 22.969 23.531 1 98.88 304 VAL B N 1
ATOM 6368 C CA . VAL B 1 304 ? 2.668 22.484 22.422 1 98.88 304 VAL B CA 1
ATOM 6369 C C . VAL B 1 304 ? 1.315 21.984 22.922 1 98.88 304 VAL B C 1
ATOM 6371 O O . VAL B 1 304 ? 0.278 22.25 22.312 1 98.88 304 VAL B O 1
ATOM 6374 N N . TYR B 1 305 ? 1.355 21.234 24.016 1 98.81 305 TYR B N 1
ATOM 6375 C CA . TYR B 1 305 ? 0.114 20.734 24.594 1 98.81 305 TYR B CA 1
ATOM 6376 C C . TYR B 1 305 ? -0.792 21.875 25.031 1 98.81 305 TYR B C 1
ATOM 6378 O O . TYR B 1 305 ? -2.01 21.812 24.828 1 98.81 305 TYR B O 1
ATOM 6386 N N . GLU B 1 306 ? -0.222 22.922 25.625 1 98.81 306 GLU B N 1
ATOM 6387 C CA . GLU B 1 306 ? -1.005 24.094 25.984 1 98.81 306 GLU B CA 1
ATOM 6388 C C . GLU B 1 306 ? -1.652 24.734 24.766 1 98.81 306 GLU B C 1
ATOM 6390 O O . GLU B 1 306 ? -2.816 25.141 24.812 1 98.81 306 GLU B O 1
ATOM 6395 N N . ALA B 1 307 ? -0.858 24.891 23.703 1 98.88 307 ALA B N 1
ATOM 6396 C CA . ALA B 1 307 ? -1.415 25.422 22.469 1 98.88 307 ALA B CA 1
ATOM 6397 C C . ALA B 1 307 ? -2.588 24.578 21.969 1 98.88 307 ALA B C 1
ATOM 6399 O O . ALA B 1 307 ? -3.629 25.109 21.594 1 98.88 307 ALA B O 1
ATOM 6400 N N . ASN B 1 308 ? -2.414 23.266 21.969 1 98.81 308 ASN B N 1
ATOM 6401 C CA . ASN B 1 308 ? -3.467 22.344 21.547 1 98.81 308 ASN B CA 1
ATOM 6402 C C . ASN B 1 308 ? -4.742 22.547 22.375 1 98.81 308 ASN B C 1
ATOM 6404 O O . ASN B 1 308 ? -5.82 22.734 21.797 1 98.81 308 ASN B O 1
ATOM 6408 N N . GLN B 1 309 ? -4.586 22.594 23.672 1 98.56 309 GLN B N 1
ATOM 6409 C CA . GLN B 1 309 ? -5.734 22.719 24.578 1 98.56 309 GLN B CA 1
ATOM 6410 C C . GLN B 1 309 ? -6.402 24.078 24.422 1 98.56 309 GLN B C 1
ATOM 6412 O O . GLN B 1 309 ? -7.629 24.188 24.484 1 98.56 309 GLN B O 1
ATOM 6417 N N . THR B 1 310 ? -5.621 25.078 24.297 1 98.75 310 THR B N 1
ATOM 6418 C CA . THR B 1 310 ? -6.172 26.422 24.156 1 98.75 310 THR B CA 1
ATOM 6419 C C . THR B 1 310 ? -6.996 26.531 22.875 1 98.75 310 THR B C 1
ATOM 6421 O O . THR B 1 310 ? -8.102 27.094 22.891 1 98.75 310 THR B O 1
ATOM 6424 N N . VAL B 1 311 ? -6.484 26.031 21.766 1 98.81 311 VAL B N 1
ATOM 6425 C CA . VAL B 1 311 ? -7.215 26.047 20.516 1 98.81 311 VAL B CA 1
ATOM 6426 C C . VAL B 1 311 ? -8.492 25.219 20.641 1 98.81 311 VAL B C 1
ATOM 6428 O O . VAL B 1 311 ? -9.562 25.641 20.203 1 98.81 311 VAL B O 1
ATOM 6431 N N . PHE B 1 312 ? -8.383 24.031 21.25 1 98.62 312 PHE B N 1
ATOM 6432 C CA . PHE B 1 312 ? -9.539 23.156 21.453 1 98.62 312 PHE B CA 1
ATOM 6433 C C . PHE B 1 312 ? -10.656 23.891 22.172 1 98.62 312 PHE B C 1
ATOM 6435 O O . PHE B 1 312 ? -11.82 23.797 21.766 1 98.62 312 PHE B O 1
ATOM 6442 N N . LYS B 1 313 ? -10.305 24.656 23.172 1 97.94 313 LYS B N 1
ATOM 6443 C CA . LYS B 1 313 ? -11.281 25.375 23.984 1 97.94 313 LYS B CA 1
ATOM 6444 C C . LYS B 1 313 ? -11.844 26.578 23.234 1 97.94 313 LYS B C 1
ATOM 6446 O O . LYS B 1 313 ? -13.023 26.922 23.375 1 97.94 313 LYS B O 1
ATOM 6451 N N . ALA B 1 314 ? -11.016 27.203 22.469 1 98.19 314 ALA B N 1
ATOM 6452 C CA . ALA B 1 314 ? -11.398 28.453 21.797 1 98.19 314 ALA B CA 1
ATOM 6453 C C . ALA B 1 314 ? -12.211 28.156 20.531 1 98.19 314 ALA B C 1
ATOM 6455 O O . ALA B 1 314 ? -13.047 28.969 20.125 1 98.19 314 ALA B O 1
ATOM 6456 N N . ALA B 1 315 ? -11.969 27.062 19.906 1 98.25 315 ALA B N 1
ATOM 6457 C CA . ALA B 1 315 ? -12.656 26.719 18.656 1 98.25 315 ALA B CA 1
ATOM 6458 C C . ALA B 1 315 ? -14.156 26.547 18.891 1 98.25 315 ALA B C 1
ATOM 6460 O O . ALA B 1 315 ? -14.57 25.953 19.906 1 98.25 315 ALA B O 1
ATOM 6461 N N . LYS B 1 316 ? -14.906 27.094 18.078 1 98.06 316 LYS B N 1
ATOM 6462 C CA . LYS B 1 316 ? -16.375 27 18.094 1 98.06 316 LYS B CA 1
ATOM 6463 C C . LYS B 1 316 ? -16.969 27.562 16.812 1 98.06 316 LYS B C 1
ATOM 6465 O O . LYS B 1 316 ? -16.281 28.266 16.062 1 98.06 316 LYS B O 1
ATOM 6470 N N . PRO B 1 317 ? -18.234 27.219 16.578 1 98.44 317 PRO B N 1
ATOM 6471 C CA . PRO B 1 317 ? -18.859 27.797 15.383 1 98.44 317 PRO B CA 1
ATOM 6472 C C . PRO B 1 317 ? -18.75 29.328 15.328 1 98.44 317 PRO B C 1
ATOM 6474 O O . PRO B 1 317 ? -18.984 30 16.344 1 98.44 317 PRO B O 1
ATOM 6477 N N . GLY B 1 318 ? -18.375 29.812 14.164 1 98.12 318 GLY B N 1
ATOM 6478 C CA . GLY B 1 318 ? -18.25 31.25 13.992 1 98.12 318 GLY B CA 1
ATOM 6479 C C . GLY B 1 318 ? -16.812 31.734 14.031 1 98.12 318 GLY B C 1
ATOM 6480 O O . GLY B 1 318 ? -16.516 32.844 13.586 1 98.12 318 GLY B O 1
ATOM 6481 N N . VAL B 1 319 ? -15.961 30.953 14.539 1 98.06 319 VAL B N 1
ATOM 6482 C CA . VAL B 1 319 ? -14.555 31.328 14.656 1 98.06 319 VAL B CA 1
ATOM 6483 C C . VAL B 1 319 ? -13.812 30.969 13.367 1 98.06 319 VAL B C 1
ATOM 6485 O O . VAL B 1 319 ? -14.016 29.875 12.812 1 98.06 319 VAL B O 1
ATOM 6488 N N . ARG B 1 320 ? -13.031 31.859 12.891 1 98.06 320 ARG B N 1
ATOM 6489 C CA . ARG B 1 320 ? -12.234 31.609 11.703 1 98.06 320 ARG B CA 1
ATOM 6490 C C . ARG B 1 320 ? -11 30.781 12.039 1 98.06 320 ARG B C 1
ATOM 6492 O O . ARG B 1 320 ? -10.297 31.062 13.008 1 98.06 320 ARG B O 1
ATOM 6499 N N . TRP B 1 321 ? -10.695 29.812 11.203 1 98.44 321 TRP B N 1
ATOM 6500 C CA . TRP B 1 321 ? -9.617 28.875 11.492 1 98.44 321 TRP B CA 1
ATOM 6501 C C . TRP B 1 321 ? -8.273 29.609 11.547 1 98.44 321 TRP B C 1
ATOM 6503 O O . TRP B 1 321 ? -7.395 29.234 12.336 1 98.44 321 TRP B O 1
ATOM 6513 N N . THR B 1 322 ? -8.078 30.641 10.719 1 98.19 322 THR B N 1
ATOM 6514 C CA . THR B 1 322 ? -6.844 31.406 10.703 1 98.19 322 THR B CA 1
ATOM 6515 C C . THR B 1 322 ? -6.57 32.031 12.078 1 98.19 322 THR B C 1
ATOM 6517 O O . THR B 1 322 ? -5.418 32.125 12.492 1 98.19 322 THR B O 1
ATOM 6520 N N . GLU B 1 323 ? -7.637 32.375 12.742 1 98.19 323 GLU B N 1
ATOM 6521 C CA . GLU B 1 323 ? -7.496 32.938 14.086 1 98.19 323 GLU B CA 1
ATOM 6522 C C . GLU B 1 323 ? -6.973 31.891 15.062 1 98.19 323 GLU B C 1
ATOM 6524 O O . GLU B 1 323 ? -6.211 32.219 15.984 1 98.19 323 GLU B O 1
ATOM 6529 N N . MET B 1 324 ? -7.438 30.688 14.875 1 98.75 324 MET B N 1
ATOM 6530 C CA . MET B 1 324 ? -6.973 29.594 15.727 1 98.75 324 MET B CA 1
ATOM 6531 C C . MET B 1 324 ? -5.492 29.328 15.492 1 98.75 324 MET B C 1
ATOM 6533 O O . MET B 1 324 ? -4.762 29 16.438 1 98.75 324 MET B O 1
ATOM 6537 N N . HIS B 1 325 ? -5.035 29.438 14.227 1 98.75 325 HIS B N 1
ATOM 6538 C CA . HIS B 1 325 ? -3.617 29.281 13.93 1 98.75 325 HIS B CA 1
ATOM 6539 C C . HIS B 1 325 ? -2.785 30.344 14.648 1 98.75 325 HIS B C 1
ATOM 6541 O O . HIS B 1 325 ? -1.765 30.031 15.266 1 98.75 325 HIS B O 1
ATOM 6547 N N . ILE B 1 326 ? -3.244 31.562 14.578 1 98.69 326 ILE B N 1
ATOM 6548 C CA . ILE B 1 326 ? -2.537 32.688 15.211 1 98.69 326 ILE B CA 1
ATOM 6549 C C . ILE B 1 326 ? -2.531 32.469 16.719 1 98.69 326 ILE B C 1
ATOM 6551 O O . ILE B 1 326 ? -1.527 32.75 17.391 1 98.69 326 ILE B O 1
ATOM 6555 N N . LEU B 1 327 ? -3.629 32 17.234 1 98.81 327 LEU B N 1
ATOM 6556 C CA . LEU B 1 327 ? -3.725 31.734 18.672 1 98.81 327 LEU B CA 1
ATOM 6557 C C . LEU B 1 327 ? -2.682 30.703 19.094 1 98.81 327 LEU B C 1
ATOM 6559 O O . LEU B 1 327 ? -1.998 30.891 20.094 1 98.81 327 LEU B O 1
ATOM 6563 N N . ALA B 1 328 ? -2.539 29.641 18.359 1 98.88 328 ALA B N 1
ATOM 6564 C CA . ALA B 1 328 ? -1.546 28.609 18.656 1 98.88 328 ALA B CA 1
ATOM 6565 C C . ALA B 1 328 ? -0.132 29.188 18.594 1 98.88 328 ALA B C 1
ATOM 6567 O O . ALA B 1 328 ? 0.678 28.938 19.5 1 98.88 328 ALA B O 1
ATOM 6568 N N . GLU B 1 329 ? 0.144 29.953 17.594 1 98.75 329 GLU B N 1
ATOM 6569 C CA . GLU B 1 329 ? 1.457 30.578 17.469 1 98.75 329 GLU B CA 1
ATOM 6570 C C . GLU B 1 329 ? 1.756 31.484 18.656 1 98.75 329 GLU B C 1
ATOM 6572 O O . GLU B 1 329 ? 2.883 31.5 19.156 1 98.75 329 GLU B O 1
ATOM 6577 N N . ARG B 1 330 ? 0.774 32.25 19.047 1 98.81 330 ARG B N 1
ATOM 6578 C CA . ARG B 1 330 ? 0.94 33.156 20.172 1 98.81 330 ARG B CA 1
ATOM 6579 C C . ARG B 1 330 ? 1.355 32.406 21.438 1 98.81 330 ARG B C 1
ATOM 6581 O O . ARG B 1 330 ? 2.27 32.844 22.141 1 98.81 330 ARG B O 1
ATOM 6588 N N . ILE B 1 331 ? 0.684 31.297 21.688 1 98.75 331 ILE B N 1
ATOM 6589 C CA . ILE B 1 331 ? 0.971 30.484 22.859 1 98.75 331 ILE B CA 1
ATOM 6590 C C . ILE B 1 331 ? 2.389 29.938 22.781 1 98.75 331 ILE B C 1
ATOM 6592 O O . ILE B 1 331 ? 3.143 29.984 23.75 1 98.75 331 ILE B O 1
ATOM 6596 N N . ILE B 1 332 ? 2.793 29.438 21.641 1 98.69 332 ILE B N 1
ATOM 6597 C CA . ILE B 1 332 ? 4.109 28.844 21.438 1 98.69 332 ILE B CA 1
ATOM 6598 C C . ILE B 1 332 ? 5.188 29.922 21.609 1 98.69 332 ILE B C 1
ATOM 6600 O O . ILE B 1 332 ? 6.172 29.703 22.328 1 98.69 332 ILE B O 1
ATOM 6604 N N . LEU B 1 333 ? 4.988 31.078 21 1 98.81 333 LEU B N 1
ATOM 6605 C CA . LEU B 1 333 ? 5.965 32.156 21.062 1 98.81 333 LEU B CA 1
ATOM 6606 C C . LEU B 1 333 ? 6.109 32.656 22.5 1 98.81 333 LEU B C 1
ATOM 6608 O O . LEU B 1 333 ? 7.227 32.906 22.953 1 98.81 333 LEU B O 1
ATOM 6612 N N . LYS B 1 334 ? 4.988 32.875 23.141 1 98.75 334 LYS B N 1
ATOM 6613 C CA . LYS B 1 334 ? 5.039 33.281 24.531 1 98.75 334 LYS B CA 1
ATOM 6614 C C . LYS B 1 334 ? 5.805 32.281 25.391 1 98.75 334 LYS B C 1
ATOM 6616 O O . LYS B 1 334 ? 6.629 32.656 26.219 1 98.75 334 LYS B O 1
ATOM 6621 N N . GLY B 1 335 ? 5.469 31.031 25.188 1 98.56 335 GLY B N 1
ATOM 6622 C CA . GLY B 1 335 ? 6.156 29.984 25.922 1 98.56 335 GLY B CA 1
ATOM 6623 C C . GLY B 1 335 ? 7.652 29.953 25.672 1 98.56 335 GLY B C 1
ATOM 6624 O O . GLY B 1 335 ? 8.445 29.766 26.594 1 98.56 335 GLY B O 1
ATOM 6625 N N . LEU B 1 336 ? 8.055 30.062 24.438 1 98.75 336 LEU B N 1
ATOM 6626 C CA . LEU B 1 336 ? 9.469 30.062 24.078 1 98.75 336 LEU B CA 1
ATOM 6627 C C . LEU B 1 336 ? 10.172 31.266 24.672 1 98.75 336 LEU B C 1
ATOM 6629 O O . LEU B 1 336 ? 11.344 31.188 25.062 1 98.75 336 LEU B O 1
ATOM 6633 N N . LYS B 1 337 ? 9.492 32.375 24.703 1 98.75 337 LYS B N 1
ATOM 6634 C CA . LYS B 1 337 ? 10.039 33.562 25.359 1 98.75 337 LYS B CA 1
ATOM 6635 C C . LYS B 1 337 ? 10.227 33.312 26.859 1 98.75 337 LYS B C 1
ATOM 6637 O O . LYS B 1 337 ? 11.281 33.625 27.406 1 98.75 337 LYS B O 1
ATOM 6642 N N . ASP B 1 338 ? 9.227 32.75 27.484 1 98.44 338 ASP B N 1
ATOM 6643 C CA . ASP B 1 338 ? 9.297 32.469 28.922 1 98.44 338 ASP B CA 1
ATOM 6644 C C . ASP B 1 338 ? 10.438 31.484 29.219 1 98.44 338 ASP B C 1
ATOM 6646 O O . ASP B 1 338 ? 11.047 31.547 30.281 1 98.44 338 ASP B O 1
ATOM 6650 N N . ALA B 1 339 ? 10.734 30.609 28.312 1 98 339 ALA B N 1
ATOM 6651 C CA . ALA B 1 339 ? 11.797 29.625 28.469 1 98 339 ALA B CA 1
ATOM 6652 C C . ALA B 1 339 ? 13.164 30.25 28.172 1 98 339 ALA B C 1
ATOM 6654 O O . ALA B 1 339 ? 14.195 29.594 28.344 1 98 339 ALA B O 1
ATOM 6655 N N . GLY B 1 340 ? 13.188 31.453 27.703 1 98.25 340 GLY B N 1
ATOM 6656 C CA . GLY B 1 340 ? 14.43 32.156 27.469 1 98.25 340 GLY B CA 1
ATOM 6657 C C . GLY B 1 340 ? 15 31.938 26.094 1 98.25 340 GLY B C 1
ATOM 6658 O O . GLY B 1 340 ? 16.109 32.406 25.781 1 98.25 340 GLY B O 1
ATOM 6659 N N . ILE B 1 341 ? 14.289 31.281 25.25 1 98.62 341 ILE B N 1
ATOM 6660 C CA . ILE B 1 341 ? 14.766 30.953 23.906 1 98.62 341 ILE B CA 1
ATOM 6661 C C . ILE B 1 341 ? 14.555 32.156 22.984 1 98.62 341 ILE B C 1
ATOM 6663 O O . ILE B 1 341 ? 15.367 32.406 22.094 1 98.62 341 ILE B O 1
ATOM 6667 N N . LEU B 1 342 ? 13.453 32.812 23.188 1 98.75 342 LEU B N 1
ATOM 6668 C CA . LEU B 1 342 ? 13.125 34.031 22.422 1 98.75 342 LEU B CA 1
ATOM 6669 C C . LEU B 1 342 ? 13.117 35.25 23.328 1 98.75 342 LEU B C 1
ATOM 6671 O O . LEU B 1 342 ? 13.016 35.125 24.547 1 98.75 342 LEU B O 1
ATOM 6675 N N . THR B 1 343 ? 13.227 36.375 22.688 1 98.44 343 THR B N 1
ATOM 6676 C CA . THR B 1 343 ? 13.125 37.656 23.375 1 98.44 343 THR B CA 1
ATOM 6677 C C . THR B 1 343 ? 12.328 38.656 22.531 1 98.44 343 THR B C 1
ATOM 6679 O O . THR B 1 343 ? 12.078 38.438 21.344 1 98.44 343 THR B O 1
ATOM 6682 N N . GLY B 1 344 ? 11.852 39.688 23.203 1 98 344 GLY B N 1
ATOM 6683 C CA . GLY B 1 344 ? 11.102 40.719 22.484 1 98 344 GLY B CA 1
ATOM 6684 C C . GLY B 1 344 ? 9.602 40.594 22.656 1 98 344 GLY B C 1
ATOM 6685 O O . GLY B 1 344 ? 9.133 39.906 23.562 1 98 344 GLY B O 1
ATOM 6686 N N . ASP B 1 345 ? 8.828 41.344 21.781 1 98.25 345 ASP B N 1
ATOM 6687 C CA . ASP B 1 345 ? 7.379 41.406 21.891 1 98.25 345 ASP B CA 1
ATOM 6688 C C . ASP B 1 345 ? 6.707 40.312 21.078 1 98.25 345 ASP B C 1
ATOM 6690 O O . ASP B 1 345 ? 6.98 40.156 19.875 1 98.25 345 ASP B O 1
ATOM 6694 N N . VAL B 1 346 ? 5.832 39.594 21.703 1 98.56 346 VAL B N 1
ATOM 6695 C CA . VAL B 1 346 ? 5.199 38.438 21.078 1 98.56 346 VAL B CA 1
ATOM 6696 C C . VAL B 1 346 ? 4.348 38.906 19.891 1 98.56 346 VAL B C 1
ATOM 6698 O O . VAL B 1 346 ? 4.32 38.25 18.844 1 98.56 346 VAL B O 1
ATOM 6701 N N . GLU B 1 347 ? 3.625 39.969 20.047 1 98.25 347 GLU B N 1
ATOM 6702 C CA . GLU B 1 347 ? 2.789 40.438 18.953 1 98.25 347 GLU B CA 1
ATOM 6703 C C . GLU B 1 347 ? 3.635 40.844 17.75 1 98.25 347 GLU B C 1
ATOM 6705 O O . GLU B 1 347 ? 3.234 40.594 16.609 1 98.25 347 GLU B O 1
ATOM 6710 N N . GLU B 1 348 ? 4.762 41.469 17.984 1 98.31 348 GLU B N 1
ATOM 6711 C CA . GLU B 1 348 ? 5.684 41.781 16.906 1 98.31 348 GLU B CA 1
ATOM 6712 C C . GLU B 1 348 ? 6.195 40.5 16.234 1 98.31 348 GLU B C 1
ATOM 6714 O O . GLU B 1 348 ? 6.336 40.469 15.008 1 98.31 348 GLU B O 1
ATOM 6719 N N . MET B 1 349 ? 6.527 39.5 17.062 1 98.62 349 MET B N 1
ATOM 6720 C CA . MET B 1 349 ? 6.977 38.219 16.531 1 98.62 349 MET B CA 1
ATOM 6721 C C . MET B 1 349 ? 5.926 37.625 15.594 1 98.62 349 MET B C 1
ATOM 6723 O O . MET B 1 349 ? 6.262 37.062 14.555 1 98.62 349 MET B O 1
ATOM 6727 N N . LEU B 1 350 ? 4.652 37.688 16.031 1 98.56 350 LEU B N 1
ATOM 6728 C CA . LEU B 1 350 ? 3.562 37.188 15.211 1 98.56 350 LEU B CA 1
ATOM 6729 C C . LEU B 1 350 ? 3.512 37.938 13.875 1 98.56 350 LEU B C 1
ATOM 6731 O O . LEU B 1 350 ? 3.365 37.281 12.82 1 98.56 350 LEU B O 1
ATOM 6735 N N . GLU B 1 351 ? 3.627 39.25 13.922 1 97.81 351 GLU B N 1
ATOM 6736 C CA . GLU B 1 351 ? 3.596 40.062 12.711 1 97.81 351 GLU B CA 1
ATOM 6737 C C . GLU B 1 351 ? 4.746 39.688 11.773 1 97.81 351 GLU B C 1
ATOM 6739 O O . GLU B 1 351 ? 4.57 39.656 10.555 1 97.81 351 GLU B O 1
ATOM 6744 N N . LYS B 1 352 ? 5.883 39.469 12.352 1 98.12 352 LYS B N 1
ATOM 6745 C CA . LYS B 1 352 ? 7.078 39.156 11.57 1 98.12 352 LYS B CA 1
ATOM 6746 C C . LYS B 1 352 ? 7.152 37.688 11.227 1 98.12 352 LYS B C 1
ATOM 6748 O O . LYS B 1 352 ? 8.125 37.219 10.617 1 98.12 352 LYS B O 1
ATOM 6753 N N . ARG B 1 353 ? 6.152 36.844 11.648 1 98.38 353 ARG B N 1
ATOM 6754 C CA . ARG B 1 353 ? 5.977 35.438 11.32 1 98.38 353 ARG B CA 1
ATOM 6755 C C . ARG B 1 353 ? 7.094 34.594 11.93 1 98.38 353 ARG B C 1
ATOM 6757 O O . ARG B 1 353 ? 7.535 33.625 11.32 1 98.38 353 ARG B O 1
ATOM 6764 N N . VAL B 1 354 ? 7.57 35 13.133 1 98.69 354 VAL B N 1
ATOM 6765 C CA . VAL B 1 354 ? 8.562 34.219 13.859 1 98.69 354 VAL B CA 1
ATOM 6766 C C . VAL B 1 354 ? 7.984 32.844 14.188 1 98.69 354 VAL B C 1
ATOM 6768 O O . VAL B 1 354 ? 8.711 31.844 14.219 1 98.69 354 VAL B O 1
ATOM 6771 N N . GLY B 1 355 ? 6.637 32.812 14.352 1 98.44 355 GLY B N 1
ATOM 6772 C CA . GLY B 1 355 ? 5.977 31.547 14.641 1 98.44 355 GLY B CA 1
ATOM 6773 C C . GLY B 1 355 ? 6.238 30.484 13.594 1 98.44 355 GLY B C 1
ATOM 6774 O O . GLY B 1 355 ? 6.348 29.297 13.93 1 98.44 355 GLY B O 1
ATOM 6775 N N . ALA B 1 356 ? 6.402 30.844 12.352 1 98.38 356 ALA B N 1
ATOM 6776 C CA . ALA B 1 356 ? 6.582 29.922 11.227 1 98.38 356 ALA B CA 1
ATOM 6777 C C . ALA B 1 356 ? 7.941 29.234 11.297 1 98.38 356 ALA B C 1
ATOM 6779 O O . ALA B 1 356 ? 8.156 28.203 10.656 1 98.38 356 ALA B O 1
ATOM 6780 N N . VAL B 1 357 ? 8.867 29.781 12.078 1 98.56 357 VAL B N 1
ATOM 6781 C CA . VAL B 1 357 ? 10.188 29.156 12.234 1 98.56 357 VAL B CA 1
ATOM 6782 C C . VAL B 1 357 ? 10.062 27.875 13.055 1 98.56 357 VAL B C 1
ATOM 6784 O O . VAL B 1 357 ? 10.742 26.891 12.773 1 98.56 357 VAL B O 1
ATOM 6787 N N . PHE B 1 358 ? 9.133 27.891 14.031 1 98.62 358 PHE B N 1
ATOM 6788 C CA . PHE B 1 358 ? 9 26.781 14.953 1 98.62 358 PHE B CA 1
ATOM 6789 C C . PHE B 1 358 ? 7.793 25.922 14.586 1 98.62 358 PHE B C 1
ATOM 6791 O O . PHE B 1 358 ? 7.754 24.719 14.906 1 98.62 358 PHE B O 1
ATOM 6798 N N . MET B 1 359 ? 6.816 26.438 13.992 1 98.44 359 MET B N 1
ATOM 6799 C CA . MET B 1 359 ? 5.641 25.75 13.484 1 98.44 359 MET B CA 1
ATOM 6800 C C . MET B 1 359 ? 5.379 26.109 12.031 1 98.44 359 MET B C 1
ATOM 6802 O O . MET B 1 359 ? 4.422 26.828 11.727 1 98.44 359 MET B O 1
ATOM 6806 N N . PRO B 1 360 ? 6.113 25.516 11.141 1 97.94 360 PRO B N 1
ATOM 6807 C CA . PRO B 1 360 ? 6.043 25.953 9.742 1 97.94 360 PRO B CA 1
ATOM 6808 C C . PRO B 1 360 ? 4.777 25.469 9.031 1 97.94 360 PRO B C 1
ATOM 6810 O O . PRO B 1 360 ? 4.457 25.953 7.941 1 97.94 360 PRO B O 1
ATOM 6813 N N . HIS B 1 361 ? 4.121 24.5 9.562 1 97.56 361 HIS B N 1
ATOM 6814 C CA . HIS B 1 361 ? 2.928 23.953 8.938 1 97.56 361 HIS B CA 1
ATOM 6815 C C . HIS B 1 361 ? 1.669 24.656 9.438 1 97.56 361 HIS B C 1
ATOM 6817 O O . HIS B 1 361 ? 1.724 25.438 10.391 1 97.56 361 HIS B O 1
ATOM 6823 N N . GLY B 1 362 ? 0.583 24.438 8.766 1 97.81 362 GLY B N 1
ATOM 6824 C CA . GLY B 1 362 ? -0.707 24.906 9.25 1 97.81 362 GLY B CA 1
ATOM 6825 C C . GLY B 1 362 ? -1.175 24.172 10.492 1 97.81 362 GLY B C 1
ATOM 6826 O O . GLY B 1 362 ? -0.752 23.047 10.75 1 97.81 362 GLY B O 1
ATOM 6827 N N . LEU B 1 363 ? -2.033 24.797 11.234 1 98.31 363 LEU B N 1
ATOM 6828 C CA . LEU B 1 363 ? -2.469 24.297 12.539 1 98.31 363 LEU B CA 1
ATOM 6829 C C . LEU B 1 363 ? -3.238 23 12.383 1 98.31 363 LEU B C 1
ATOM 6831 O O . LEU B 1 363 ? -3.246 22.172 13.297 1 98.31 363 LEU B O 1
ATOM 6835 N N . GLY B 1 364 ? -3.875 22.844 11.203 1 97.5 364 GLY B N 1
ATOM 6836 C CA . GLY B 1 364 ? -4.699 21.656 11.023 1 97.5 364 GLY B CA 1
ATOM 6837 C C . GLY B 1 364 ? -5.43 21.625 9.695 1 97.5 364 GLY B C 1
ATOM 6838 O O . GLY B 1 364 ? -5.027 22.312 8.75 1 97.5 364 GLY B O 1
ATOM 6839 N N . HIS B 1 365 ? -6.348 20.688 9.594 1 97.94 365 HIS B N 1
ATOM 6840 C CA . HIS B 1 365 ? -7.098 20.422 8.367 1 97.94 365 HIS B CA 1
ATOM 6841 C C . HIS B 1 365 ? -8.367 19.625 8.656 1 97.94 365 HIS B C 1
ATOM 6843 O O . HIS B 1 365 ? -8.508 19.047 9.742 1 97.94 365 HIS B O 1
ATOM 6849 N N . PHE B 1 366 ? -9.258 19.672 7.672 1 98.38 366 PHE B N 1
ATOM 6850 C CA . PHE B 1 366 ? -10.43 18.812 7.773 1 98.38 366 PHE B CA 1
ATOM 6851 C C . PHE B 1 366 ? -10.023 17.344 7.672 1 98.38 366 PHE B C 1
ATOM 6853 O O . PHE B 1 366 ? -9.047 17.016 7.004 1 98.38 366 PHE B O 1
ATOM 6860 N N . VAL B 1 367 ? -10.758 16.516 8.375 1 98.31 367 VAL B N 1
ATOM 6861 C CA . VAL B 1 367 ? -10.547 15.07 8.359 1 98.31 367 VAL B CA 1
ATOM 6862 C C . VAL B 1 367 ? -11.836 14.359 7.965 1 98.31 367 VAL B C 1
ATOM 6864 O O . VAL B 1 367 ? -12.93 14.781 8.367 1 98.31 367 VAL B O 1
ATOM 6867 N N . GLY B 1 368 ? -11.789 13.391 7.172 1 98.19 368 GLY B N 1
ATOM 6868 C CA . GLY B 1 368 ? -12.914 12.586 6.723 1 98.19 368 GLY B CA 1
ATOM 6869 C C . GLY B 1 368 ? -12.492 11.375 5.914 1 98.19 368 GLY B C 1
ATOM 6870 O O . GLY B 1 368 ? -11.727 10.531 6.402 1 98.19 368 GLY B O 1
ATOM 6871 N N . LEU B 1 369 ? -12.859 11.352 4.656 1 98.12 369 LEU B N 1
ATOM 6872 C CA . LEU B 1 369 ? -12.508 10.242 3.777 1 98.12 369 LEU B CA 1
ATOM 6873 C C . LEU B 1 369 ? -11.07 10.383 3.279 1 98.12 369 LEU B C 1
ATOM 6875 O O . LEU B 1 369 ? -10.492 9.43 2.75 1 98.12 369 LEU B O 1
ATOM 6879 N N . GLU B 1 370 ? -10.516 11.555 3.502 1 96.25 370 GLU B N 1
ATOM 6880 C CA . GLU B 1 370 ? -9.102 11.828 3.26 1 96.25 370 GLU B CA 1
ATOM 6881 C C . GLU B 1 370 ? -8.445 12.438 4.492 1 96.25 370 GLU B C 1
ATOM 6883 O O . GLU B 1 370 ? -9.117 13.023 5.34 1 96.25 370 GLU B O 1
ATOM 6888 N N . ILE B 1 371 ? -7.145 12.266 4.547 1 94.25 371 ILE B N 1
ATOM 6889 C CA . ILE B 1 371 ? -6.418 12.844 5.668 1 94.25 371 ILE B CA 1
ATOM 6890 C C . ILE B 1 371 ? -6.543 14.367 5.633 1 94.25 371 ILE B C 1
ATOM 6892 O O . ILE B 1 371 ? -6.852 14.992 6.648 1 94.25 371 ILE B O 1
ATOM 6896 N N . HIS B 1 372 ? -6.215 14.906 4.492 1 96.56 372 HIS B N 1
ATOM 6897 C CA . HIS B 1 372 ? -6.574 16.281 4.203 1 96.56 372 HIS B CA 1
ATOM 6898 C C . HIS B 1 372 ? -7.863 16.359 3.391 1 96.56 372 HIS B C 1
ATOM 6900 O O . HIS B 1 372 ? -7.824 16.438 2.16 1 96.56 372 HIS B O 1
ATOM 6906 N N . ASP B 1 373 ? -8.922 16.312 4.109 1 97.12 373 ASP B N 1
ATOM 6907 C CA . ASP B 1 373 ? -10.219 16.172 3.469 1 97.12 373 ASP B CA 1
ATOM 6908 C C . ASP B 1 373 ? -10.602 17.422 2.695 1 97.12 373 ASP B C 1
ATOM 6910 O O . ASP B 1 373 ? -9.93 18.453 2.797 1 97.12 373 ASP B O 1
ATOM 6914 N N . VAL B 1 374 ? -11.664 17.469 2.004 1 97.12 374 VAL B N 1
ATOM 6915 C CA . VAL B 1 374 ? -12.031 18.422 0.965 1 97.12 374 VAL B CA 1
ATOM 6916 C C . VAL B 1 374 ? -12.656 19.672 1.601 1 97.12 374 VAL B C 1
ATOM 6918 O O . VAL B 1 374 ? -13.008 19.656 2.783 1 97.12 374 VAL B O 1
ATOM 6921 N N . GLY B 1 375 ? -12.711 20.766 0.834 1 97.06 375 GLY B N 1
ATOM 6922 C CA . GLY B 1 375 ? -13.555 21.906 1.141 1 97.06 375 GLY B CA 1
ATOM 6923 C C . GLY B 1 375 ? -12.828 23 1.905 1 97.06 375 GLY B C 1
ATOM 6924 O O . GLY B 1 375 ? -13.445 23.969 2.338 1 97.06 375 GLY B O 1
ATOM 6925 N N . GLY B 1 376 ? -11.523 22.828 2.107 1 97.19 376 GLY B N 1
ATOM 6926 C CA . GLY B 1 376 ? -10.781 23.797 2.902 1 97.19 376 GLY B CA 1
ATOM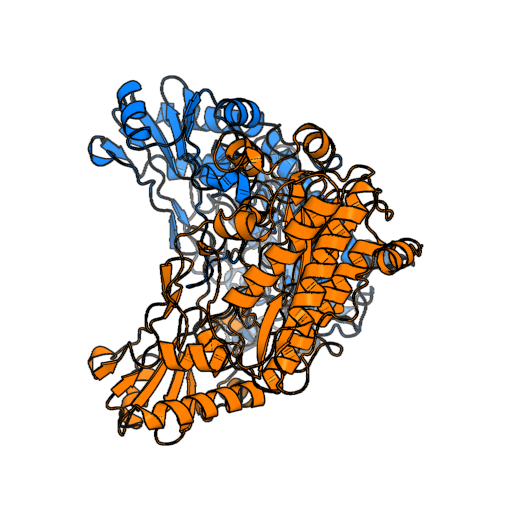 6927 C C . GLY B 1 376 ? -10.797 25.188 2.309 1 97.19 376 GLY B C 1
ATOM 6928 O O . GLY B 1 376 ? -10.695 26.188 3.037 1 97.19 376 GLY B O 1
ATOM 6929 N N . TYR B 1 377 ? -10.938 25.328 1.062 1 97 377 TYR B N 1
ATOM 6930 C CA . TYR B 1 377 ? -10.891 26.625 0.404 1 97 377 TYR B CA 1
ATOM 6931 C C . TYR B 1 377 ? -12.125 26.844 -0.465 1 97 377 TYR B C 1
ATOM 6933 O O . TYR B 1 377 ? -12.039 27.469 -1.528 1 97 377 TYR B O 1
ATOM 6941 N N . LEU B 1 378 ? -13.211 26.266 -0.035 1 95.19 378 LEU B N 1
ATOM 6942 C CA . LEU B 1 378 ? -14.523 26.531 -0.602 1 95.19 378 LEU B CA 1
ATOM 6943 C C . LEU B 1 378 ? -15.359 27.406 0.337 1 95.19 378 LEU B C 1
ATOM 6945 O O . LEU B 1 378 ? -14.898 27.766 1.422 1 95.19 378 LEU B O 1
ATOM 6949 N N . GLY B 1 379 ? -16.516 27.781 -0.148 1 93.94 379 GLY B N 1
ATOM 6950 C CA . GLY B 1 379 ? -17.438 28.516 0.697 1 93.94 379 GLY B CA 1
ATOM 6951 C C . GLY B 1 379 ? -16.906 29.891 1.096 1 93.94 379 GLY B C 1
ATOM 6952 O O . GLY B 1 379 ? -16.547 30.688 0.238 1 93.94 379 GLY B O 1
ATOM 6953 N N . ASP B 1 380 ? -16.766 30.078 2.424 1 97.12 380 ASP B N 1
ATOM 6954 C CA . ASP B 1 380 ? -16.406 31.391 2.941 1 97.12 380 ASP B CA 1
ATOM 6955 C C . ASP B 1 380 ? -14.898 31.516 3.156 1 97.12 380 ASP B C 1
ATOM 6957 O O . ASP B 1 380 ? -14.43 32.438 3.832 1 97.12 380 ASP B O 1
ATOM 6961 N N . ALA B 1 381 ? -14.172 30.547 2.662 1 97.5 381 ALA B N 1
ATOM 6962 C CA . ALA B 1 381 ? -12.727 30.531 2.879 1 97.5 381 ALA B CA 1
ATOM 6963 C C . ALA B 1 381 ? -12.078 31.797 2.346 1 97.5 381 ALA B C 1
ATOM 6965 O O . ALA B 1 381 ? -12.469 32.312 1.296 1 97.5 381 ALA B O 1
ATOM 6966 N N . LEU B 1 382 ? -11.141 32.312 3.023 1 97.06 382 LEU B N 1
ATOM 6967 C CA . LEU B 1 382 ? -10.266 33.375 2.529 1 97.06 382 LEU B CA 1
ATOM 6968 C C . LEU B 1 382 ? -9.203 32.812 1.592 1 97.06 382 LEU B C 1
ATOM 6970 O O . LEU B 1 382 ? -8.859 31.625 1.679 1 97.06 382 LEU B O 1
ATOM 6974 N N . PRO B 1 383 ? -8.758 33.656 0.717 1 96.25 383 PRO B N 1
ATOM 6975 C CA . PRO B 1 383 ? -7.68 33.156 -0.155 1 96.25 383 PRO B CA 1
ATOM 6976 C C . PRO B 1 383 ? -6.445 32.719 0.623 1 96.25 383 PRO B C 1
ATOM 6978 O O . PRO B 1 383 ? -6.203 33.219 1.731 1 96.25 383 PRO B O 1
ATOM 6981 N N . ARG B 1 384 ? -5.719 31.891 0.071 1 96.06 384 ARG B N 1
ATOM 6982 C CA . ARG B 1 384 ? -4.488 31.406 0.693 1 96.06 384 ARG B CA 1
ATOM 6983 C C . ARG B 1 384 ? -3.51 32.562 0.93 1 96.06 384 ARG B C 1
ATOM 6985 O O . ARG B 1 384 ? -3.324 33.406 0.061 1 96.06 384 ARG B O 1
ATOM 6992 N N . SER B 1 385 ? -2.961 32.531 2.02 1 96.88 385 SER B N 1
ATOM 6993 C CA . SER B 1 385 ? -1.956 33.531 2.365 1 96.88 385 SER B CA 1
ATOM 6994 C C . SER B 1 385 ? -0.637 33.281 1.648 1 96.88 385 SER B C 1
ATOM 6996 O O . SER B 1 385 ? -0.391 32.156 1.189 1 96.88 385 SER B O 1
ATOM 6998 N N . SER B 1 386 ? 0.15 34.281 1.47 1 96.88 386 SER B N 1
ATOM 6999 C CA . SER B 1 386 ? 1.5 34.125 0.942 1 96.88 386 SER B CA 1
ATOM 7000 C C . SER B 1 386 ? 2.539 34.156 2.057 1 96.88 386 SER B C 1
ATOM 7002 O O . SER B 1 386 ? 3.729 33.938 1.812 1 96.88 386 SER B O 1
ATOM 7004 N N . LEU B 1 387 ? 2.135 34.406 3.252 1 97.31 387 LEU B N 1
ATOM 7005 C CA . LEU B 1 387 ? 3.053 34.594 4.367 1 97.31 387 LEU B CA 1
ATOM 7006 C C . LEU B 1 387 ? 3.537 33.281 4.93 1 97.31 387 LEU B C 1
ATOM 7008 O O . LEU B 1 387 ? 2.801 32.281 4.914 1 97.31 387 LEU B O 1
ATOM 7012 N N . PRO B 1 388 ? 4.766 33.25 5.516 1 96.69 388 PRO B N 1
ATOM 7013 C CA . PRO B 1 388 ? 5.297 32.031 6.105 1 96.69 388 PRO B CA 1
ATOM 7014 C C . PRO B 1 388 ? 4.367 31.438 7.16 1 96.69 388 PRO B C 1
ATOM 7016 O O . PRO B 1 388 ? 3.814 32.156 7.984 1 96.69 388 PRO B O 1
ATOM 7019 N N . GLY B 1 389 ? 4.266 30.125 7.094 1 96.44 389 GLY B N 1
ATOM 7020 C CA . GLY B 1 389 ? 3.373 29.438 8.016 1 96.44 389 GLY B CA 1
ATOM 7021 C C . GLY B 1 389 ? 1.925 29.453 7.562 1 96.44 389 GLY B C 1
ATOM 7022 O O . GLY B 1 389 ? 1.317 28.406 7.375 1 96.44 389 GLY B O 1
ATOM 7023 N N . LEU B 1 390 ? 1.398 30.688 7.336 1 97.81 390 LEU B N 1
ATOM 7024 C CA . LEU B 1 390 ? -0.001 30.859 6.969 1 97.81 390 LEU B CA 1
ATOM 7025 C C . LEU B 1 390 ? -0.273 30.312 5.574 1 97.81 390 LEU B C 1
ATOM 7027 O O . LEU B 1 390 ? -1.39 29.891 5.277 1 97.81 390 LEU B O 1
ATOM 7031 N N . LYS B 1 391 ? 0.694 30.328 4.703 1 96.81 391 LYS B N 1
ATOM 7032 C CA . LYS B 1 391 ? 0.535 29.844 3.336 1 96.81 391 LYS B CA 1
ATOM 7033 C C . LYS B 1 391 ? 0.273 28.344 3.314 1 96.81 391 LYS B C 1
ATOM 7035 O O . LYS B 1 391 ? -0.143 27.797 2.291 1 96.81 391 LYS B O 1
ATOM 7040 N N . TYR B 1 392 ? 0.508 27.688 4.43 1 96.38 392 TYR B N 1
ATOM 7041 C CA . TYR B 1 392 ? 0.345 26.234 4.477 1 96.38 392 TYR B CA 1
ATOM 7042 C C . TYR B 1 392 ? -0.932 25.859 5.215 1 96.38 392 TYR B C 1
ATOM 7044 O O . TYR B 1 392 ? -1.165 24.672 5.5 1 96.38 392 TYR B O 1
ATOM 7052 N N . LEU B 1 393 ? -1.734 26.844 5.578 1 97.75 393 LEU B N 1
ATOM 7053 C CA . LEU B 1 393 ? -3.059 26.516 6.094 1 97.75 393 LEU B CA 1
ATOM 7054 C C . LEU B 1 393 ? -3.848 25.688 5.082 1 97.75 393 LEU B C 1
ATOM 7056 O O . LEU B 1 393 ? -3.887 26.031 3.896 1 97.75 393 LEU B O 1
ATOM 7060 N N . ARG B 1 394 ? -4.43 24.641 5.59 1 97.12 394 ARG B N 1
ATOM 7061 C CA . ARG B 1 394 ? -5.207 23.797 4.699 1 97.12 394 ARG B CA 1
ATOM 7062 C C . ARG B 1 394 ? -6.664 24.234 4.648 1 97.12 394 ARG B C 1
ATOM 7064 O O . ARG B 1 394 ? -7.449 23.719 3.852 1 97.12 394 ARG B O 1
ATOM 7071 N N . THR B 1 395 ? -7.012 25.188 5.441 1 97.88 395 THR B N 1
ATOM 7072 C CA . THR B 1 395 ? -8.328 25.812 5.391 1 97.88 395 THR B CA 1
ATOM 7073 C C . THR B 1 395 ? -8.305 27.172 6.059 1 97.88 395 THR B C 1
ATOM 7075 O O . THR B 1 395 ? -7.512 27.406 6.977 1 97.88 395 THR B O 1
ATOM 7078 N N . THR B 1 396 ? -9.109 28.078 5.586 1 98 396 THR B N 1
ATOM 7079 C CA . THR B 1 396 ? -9.328 29.375 6.215 1 98 396 THR B CA 1
ATOM 7080 C C . THR B 1 396 ? -10.812 29.578 6.52 1 98 396 THR B C 1
ATOM 7082 O O . THR B 1 396 ? -11.266 30.703 6.688 1 98 396 THR B O 1
ATOM 7085 N N . ARG B 1 397 ? -11.477 28.484 6.562 1 98.06 397 ARG B N 1
ATOM 7086 C CA . ARG B 1 397 ? -12.93 28.516 6.742 1 98.06 397 ARG B CA 1
ATOM 7087 C C . ARG B 1 397 ? -13.297 28.953 8.156 1 98.06 397 ARG B C 1
ATOM 7089 O O . ARG B 1 397 ? -12.5 28.812 9.086 1 98.06 397 ARG B O 1
ATOM 7096 N N . THR B 1 398 ? -14.516 29.531 8.258 1 98.56 398 THR B N 1
ATOM 7097 C CA . THR B 1 398 ? -15.141 29.656 9.562 1 98.56 398 THR B CA 1
ATOM 7098 C C . THR B 1 398 ? -15.664 28.312 10.055 1 98.56 398 THR B C 1
ATOM 7100 O O . THR B 1 398 ? -16.312 27.594 9.305 1 98.56 398 THR B O 1
ATOM 7103 N N . LEU B 1 399 ? -15.312 28 11.273 1 98.5 399 LEU B N 1
ATOM 7104 C CA . LEU B 1 399 ? -15.742 26.719 11.836 1 98.5 399 LEU B CA 1
ATOM 7105 C C . LEU B 1 399 ? -17.266 26.656 11.961 1 98.5 399 LEU B C 1
ATOM 7107 O O . LEU B 1 399 ? -17.906 27.672 12.281 1 98.5 399 LEU B O 1
ATOM 7111 N N . LYS B 1 400 ? -17.812 25.547 11.672 1 98.44 400 LYS B N 1
ATOM 7112 C CA . LYS B 1 400 ? -19.234 25.266 11.789 1 98.44 400 LYS B CA 1
ATOM 7113 C C . LYS B 1 400 ? -19.469 23.953 12.539 1 98.44 400 LYS B C 1
ATOM 7115 O O . LYS B 1 400 ? -18.562 23.109 12.625 1 98.44 400 LYS B O 1
ATOM 7120 N N . GLU B 1 401 ? -20.656 23.891 13.109 1 98.38 401 GLU B N 1
ATOM 7121 C CA . GLU B 1 401 ? -21.031 22.641 13.766 1 98.38 401 GLU B CA 1
ATOM 7122 C C . GLU B 1 401 ? -20.906 21.453 12.82 1 98.38 401 GLU B C 1
ATOM 7124 O O . GLU B 1 401 ? -21.25 21.547 11.641 1 98.38 401 GLU B O 1
ATOM 7129 N N . ARG B 1 402 ? -20.328 20.359 13.289 1 98.5 402 ARG B N 1
ATOM 7130 C CA . ARG B 1 402 ? -20.219 19.062 12.633 1 98.5 402 ARG B CA 1
ATOM 7131 C C . ARG B 1 402 ? -19.016 19 11.703 1 98.5 402 ARG B C 1
ATOM 7133 O O . ARG B 1 402 ? -18.797 18 11.016 1 98.5 402 ARG B O 1
ATOM 7140 N N . MET B 1 403 ? -18.266 20.094 11.68 1 98.69 403 MET B N 1
ATOM 7141 C CA . MET B 1 403 ? -16.938 20 11.078 1 98.69 403 MET B CA 1
ATOM 7142 C C . MET B 1 403 ? -16.016 19.141 11.93 1 98.69 403 MET B C 1
ATOM 7144 O O . MET B 1 403 ? -16.094 19.172 13.164 1 98.69 403 MET B O 1
ATOM 7148 N N . VAL B 1 404 ? -15.25 18.312 11.289 1 98.81 404 VAL B N 1
ATOM 7149 C CA . VAL B 1 404 ? -14.188 17.578 11.977 1 98.81 404 VAL B CA 1
ATOM 7150 C C . VAL B 1 404 ? -12.828 18.141 11.562 1 98.81 404 VAL B C 1
ATOM 7152 O O . VAL B 1 404 ? -12.492 18.172 10.383 1 98.81 404 VAL B O 1
ATOM 7155 N N . VAL B 1 405 ? -12.039 18.562 12.531 1 98.56 405 VAL B N 1
ATOM 7156 C CA . VAL B 1 405 ? -10.734 19.172 12.25 1 98.56 405 VAL B CA 1
ATOM 7157 C C . VAL B 1 405 ? -9.656 18.469 13.078 1 98.56 405 VAL B C 1
ATOM 7159 O O . VAL B 1 405 ? -9.922 18.016 14.195 1 98.56 405 VAL B O 1
ATOM 7162 N N . ALA B 1 406 ? -8.547 18.344 12.523 1 98.56 406 ALA B N 1
ATOM 7163 C CA . ALA B 1 406 ? -7.352 18.016 13.297 1 98.56 406 ALA B CA 1
ATOM 7164 C C . ALA B 1 406 ? -6.746 19.281 13.922 1 98.56 406 ALA B C 1
ATOM 7166 O O . ALA B 1 406 ? -6.508 20.266 13.227 1 98.56 406 ALA B O 1
ATOM 7167 N N . ILE B 1 407 ? -6.574 19.312 15.164 1 98.75 407 ILE B N 1
ATOM 7168 C CA . ILE B 1 407 ? -5.82 20.344 15.859 1 98.75 407 ILE B CA 1
ATOM 7169 C C . ILE B 1 407 ? -4.406 19.844 16.141 1 98.75 407 ILE B C 1
ATOM 7171 O O . ILE B 1 407 ? -4.211 18.984 17 1 98.75 407 ILE B O 1
ATOM 7175 N N . GLU B 1 408 ? -3.447 20.422 15.406 1 98.69 408 GLU B N 1
ATOM 7176 C CA . GLU B 1 408 ? -2.131 19.781 15.445 1 98.69 408 GLU B CA 1
ATOM 7177 C C . GLU B 1 408 ? -1.022 20.828 15.562 1 98.69 408 GLU B C 1
ATOM 7179 O O . GLU B 1 408 ? -0.086 20.844 14.758 1 98.69 408 GLU B O 1
ATOM 7184 N N . PRO B 1 409 ? -1.054 21.625 16.656 1 98.81 409 PRO B N 1
ATOM 7185 C CA . PRO B 1 409 ? 0.111 22.5 16.844 1 98.81 409 PRO B CA 1
ATOM 7186 C C . PRO B 1 409 ? 1.406 21.703 17.031 1 98.81 409 PRO B C 1
ATOM 7188 O O . PRO B 1 409 ? 1.369 20.531 17.406 1 98.81 409 PRO B O 1
ATOM 7191 N N . GLY B 1 410 ? 2.463 22.344 16.703 1 98.69 410 GLY B N 1
ATOM 7192 C CA . GLY B 1 410 ? 3.787 21.781 16.906 1 98.69 410 GLY B CA 1
ATOM 7193 C C . GLY B 1 410 ? 4.855 22.828 17.156 1 98.69 410 GLY B C 1
ATOM 7194 O O . GLY B 1 410 ? 4.609 24.016 17 1 98.69 410 GLY B O 1
ATOM 7195 N N . CYS B 1 411 ? 5.91 22.422 17.672 1 98.81 411 CYS B N 1
ATOM 7196 C CA . CYS B 1 411 ? 7.121 23.203 17.875 1 98.81 411 CYS B CA 1
ATOM 7197 C C . CYS B 1 411 ? 8.359 22.391 17.516 1 98.81 411 CYS B C 1
ATOM 7199 O O . CYS B 1 411 ? 8.672 21.406 18.188 1 98.81 411 CYS B O 1
ATOM 7201 N N . TYR B 1 412 ? 9.016 22.859 16.5 1 98.5 412 TYR B N 1
ATOM 7202 C CA . TYR B 1 412 ? 10.102 22.078 15.922 1 98.5 412 TYR B CA 1
ATOM 7203 C C . TYR B 1 412 ? 11.406 22.875 15.922 1 98.5 412 TYR B C 1
ATOM 7205 O O . TYR B 1 412 ? 11.406 24.078 15.672 1 98.5 412 TYR B O 1
ATOM 7213 N N . PHE B 1 413 ? 12.422 22.203 16.266 1 98.19 413 PHE B N 1
ATOM 7214 C CA . PHE B 1 413 ? 13.75 22.781 16.141 1 98.19 413 PHE B CA 1
ATOM 7215 C C . PHE B 1 413 ? 14.469 22.25 14.906 1 98.19 413 PHE B C 1
ATOM 7217 O O . PHE B 1 413 ? 15.328 21.359 15.016 1 98.19 413 PHE B O 1
ATOM 7224 N N . ASN B 1 414 ? 14.055 22.766 13.789 1 97.12 414 ASN B N 1
ATOM 7225 C CA . ASN B 1 414 ? 14.586 22.406 12.484 1 97.12 414 ASN B CA 1
ATOM 7226 C C . ASN B 1 414 ? 15.75 23.312 12.086 1 97.12 414 ASN B C 1
ATOM 7228 O O . ASN B 1 414 ? 15.578 24.531 11.93 1 97.12 414 ASN B O 1
ATOM 7232 N N . ASP B 1 415 ? 16.875 22.766 11.844 1 95.94 415 ASP B N 1
ATOM 7233 C CA . ASP B 1 415 ? 18.078 23.531 11.609 1 95.94 415 ASP B CA 1
ATOM 7234 C C . ASP B 1 415 ? 17.953 24.422 10.375 1 95.94 415 ASP B C 1
ATOM 7236 O O . ASP B 1 415 ? 18.469 25.531 10.344 1 95.94 415 ASP B O 1
ATOM 7240 N N . THR B 1 416 ? 17.266 23.969 9.367 1 96.25 416 THR B N 1
ATOM 7241 C CA . THR B 1 416 ? 17.094 24.75 8.141 1 96.25 416 THR B CA 1
ATOM 7242 C C . THR B 1 416 ? 16.328 26.031 8.414 1 96.25 416 THR B C 1
ATOM 7244 O O . THR B 1 416 ? 16.734 27.109 7.98 1 96.25 416 THR B O 1
ATOM 7247 N N . LEU B 1 417 ? 15.297 25.906 9.141 1 97.62 417 LEU B N 1
ATOM 7248 C CA . LEU B 1 417 ? 14.469 27.062 9.469 1 97.62 417 LEU B CA 1
ATOM 7249 C C . LEU B 1 417 ? 15.188 27.984 10.453 1 97.62 417 LEU B C 1
ATOM 7251 O O . LEU B 1 417 ? 15.164 29.203 10.297 1 97.62 417 LEU B O 1
ATOM 7255 N N . LEU B 1 418 ? 15.82 27.391 11.445 1 98 418 LEU B N 1
ATOM 7256 C CA . LEU B 1 418 ? 16.516 28.156 12.477 1 98 418 LEU B CA 1
ATOM 7257 C C . LEU B 1 418 ? 17.672 28.938 11.875 1 98 418 LEU B C 1
ATOM 7259 O O . LEU B 1 418 ? 17.844 30.125 12.156 1 98 418 LEU B O 1
ATOM 7263 N N . ASP B 1 419 ? 18.469 28.234 11.062 1 97.5 419 ASP B N 1
ATOM 7264 C CA . ASP B 1 419 ? 19.609 28.891 10.445 1 97.5 419 ASP B CA 1
ATOM 7265 C C . ASP B 1 419 ? 19.172 30.062 9.562 1 97.5 419 ASP B C 1
ATOM 7267 O O . ASP B 1 419 ? 19.781 31.125 9.562 1 97.5 419 ASP B O 1
ATOM 7271 N N . LYS B 1 420 ? 18.125 29.875 8.797 1 97.25 420 LYS B N 1
ATOM 7272 C CA . LYS B 1 420 ? 17.594 30.922 7.941 1 97.25 420 LYS B CA 1
ATOM 7273 C C . LYS B 1 420 ? 17.125 32.125 8.766 1 97.25 420 LYS B C 1
ATOM 7275 O O . LYS B 1 420 ? 17.406 33.281 8.414 1 97.25 420 LYS B O 1
ATOM 7280 N N . ALA B 1 421 ? 16.422 31.859 9.859 1 98.12 421 ALA B N 1
ATOM 7281 C CA . ALA B 1 421 ? 15.922 32.938 10.719 1 98.12 421 ALA B CA 1
ATOM 7282 C C . ALA B 1 421 ? 17.062 33.719 11.367 1 98.12 421 ALA B C 1
ATOM 7284 O O . ALA B 1 421 ? 17.016 34.938 11.461 1 98.12 421 ALA B O 1
ATOM 7285 N N . LEU B 1 422 ? 18.078 33 11.828 1 98.06 422 LEU B N 1
ATOM 7286 C CA . LEU B 1 422 ? 19.203 33.625 12.523 1 98.06 422 LEU B CA 1
ATOM 7287 C C . LEU B 1 422 ? 20.047 34.469 11.562 1 98.06 422 LEU B C 1
ATOM 7289 O O . LEU B 1 422 ? 20.734 35.406 11.977 1 98.06 422 LEU B O 1
ATOM 7293 N N . ALA B 1 423 ? 19.984 34.125 10.297 1 98 423 ALA B N 1
ATOM 7294 C CA . ALA B 1 423 ? 20.734 34.844 9.281 1 98 423 ALA B CA 1
ATOM 7295 C C . ALA B 1 423 ? 19.984 36.094 8.844 1 98 423 ALA B C 1
ATOM 7297 O O . ALA B 1 423 ? 20.547 37 8.211 1 98 423 ALA B O 1
ATOM 7298 N N . ASP B 1 424 ? 18.719 36.219 9.133 1 97.38 424 ASP B N 1
ATOM 7299 C CA . ASP B 1 424 ? 17.891 37.375 8.797 1 97.38 424 ASP B CA 1
ATOM 7300 C C . ASP B 1 424 ? 17.891 38.406 9.922 1 97.38 424 ASP B C 1
ATOM 7302 O O . ASP B 1 424 ? 17.312 38.156 10.984 1 97.38 424 ASP B O 1
ATOM 7306 N N . PRO B 1 425 ? 18.344 39.562 9.641 1 96.69 425 PRO B N 1
ATOM 7307 C CA . PRO B 1 425 ? 18.422 40.531 10.719 1 96.69 425 PRO B CA 1
ATOM 7308 C C . PRO B 1 425 ? 17.047 40.969 11.242 1 96.69 425 PRO B C 1
ATOM 7310 O O . PRO B 1 425 ? 16.938 41.375 12.398 1 96.69 425 PRO B O 1
ATOM 7313 N N . GLU B 1 426 ? 16.062 40.781 10.414 1 96.5 426 GLU B N 1
ATOM 7314 C CA . GLU B 1 426 ? 14.711 41.156 10.844 1 96.5 426 GLU B CA 1
ATOM 7315 C C . GLU B 1 426 ? 14.141 40.125 11.812 1 96.5 426 GLU B C 1
ATOM 7317 O O . GLU B 1 426 ? 13.258 40.438 12.609 1 96.5 426 GLU B O 1
ATOM 7322 N N . LEU B 1 427 ? 14.703 38.938 11.812 1 98.06 427 LEU B N 1
ATOM 7323 C CA . LEU B 1 427 ? 14.172 37.875 12.656 1 98.06 427 LEU B CA 1
ATOM 7324 C C . LEU B 1 427 ? 15.148 37.562 13.781 1 98.06 427 LEU B C 1
ATOM 7326 O O . LEU B 1 427 ? 14.727 37.219 14.883 1 98.06 427 LEU B O 1
ATOM 7330 N N . SER B 1 428 ? 16.422 37.656 13.523 1 98 428 SER B N 1
ATOM 7331 C CA . SER B 1 428 ? 17.453 37.188 14.445 1 98 428 SER B CA 1
ATOM 7332 C C . SER B 1 428 ? 17.359 37.906 15.781 1 98 428 SER B C 1
ATOM 7334 O O . SER B 1 428 ? 17.734 37.375 16.828 1 98 428 SER B O 1
ATOM 7336 N N . LYS B 1 429 ? 16.859 39.094 15.758 1 98 429 LYS B N 1
ATOM 7337 C CA . LYS B 1 429 ? 16.797 39.938 16.953 1 98 429 LYS B CA 1
ATOM 7338 C C . LYS B 1 429 ? 15.875 39.344 18 1 98 429 LYS B C 1
ATOM 7340 O O . LYS B 1 429 ? 15.938 39.719 19.188 1 98 429 LYS B O 1
ATOM 7345 N N . TYR B 1 430 ? 15.016 38.438 17.609 1 98.62 430 TYR B N 1
ATOM 7346 C CA . TYR B 1 430 ? 14.062 37.875 18.547 1 98.62 430 TYR B CA 1
ATOM 7347 C C . TYR B 1 430 ? 14.633 36.625 19.219 1 98.62 430 TYR B C 1
ATOM 7349 O O . TYR B 1 430 ? 14.016 36.062 20.125 1 98.62 430 TYR B O 1
ATOM 7357 N N . PHE B 1 431 ? 15.812 36.125 18.844 1 98.62 431 PHE B N 1
ATOM 7358 C CA . PHE B 1 431 ? 16.344 34.875 19.312 1 98.62 431 PHE B CA 1
ATOM 7359 C C . PHE B 1 431 ? 17.453 35.094 20.328 1 98.62 431 PHE B C 1
ATOM 7361 O O . PHE B 1 431 ? 18.312 35.938 20.141 1 98.62 431 PHE B O 1
ATOM 7368 N N . ASN B 1 432 ? 17.406 34.344 21.391 1 98.31 432 ASN B N 1
ATOM 7369 C CA . ASN B 1 432 ? 18.547 34.156 22.281 1 98.31 432 ASN B CA 1
ATOM 7370 C C . ASN B 1 432 ? 19.422 32.969 21.812 1 98.31 432 ASN B C 1
ATOM 7372 O O . ASN B 1 432 ? 19.188 31.844 22.219 1 98.31 432 ASN B O 1
ATOM 7376 N N . ASN B 1 433 ? 20.438 33.281 21.172 1 96.69 433 ASN B N 1
ATOM 7377 C CA . ASN B 1 433 ? 21.219 32.25 20.484 1 96.69 433 ASN B CA 1
ATOM 7378 C C . ASN B 1 433 ? 21.844 31.266 21.469 1 96.69 433 ASN B C 1
ATOM 7380 O O . ASN B 1 433 ? 21.938 30.062 21.188 1 96.69 433 ASN B O 1
ATOM 7384 N N . GLU B 1 434 ? 22.297 31.703 22.547 1 97 434 GLU B N 1
ATOM 7385 C CA . GLU B 1 434 ? 22.922 30.844 23.547 1 97 434 GLU B CA 1
ATOM 7386 C C . GLU B 1 434 ? 21.922 29.828 24.094 1 97 434 GLU B C 1
ATOM 7388 O O . GLU B 1 434 ? 22.234 28.641 24.219 1 97 434 GLU B O 1
ATOM 7393 N N . ALA B 1 435 ? 20.766 30.297 24.406 1 97.44 435 ALA B N 1
ATOM 7394 C CA . ALA B 1 435 ? 19.734 29.406 24.891 1 97.44 435 ALA B CA 1
ATOM 7395 C C . ALA B 1 435 ? 19.266 28.453 23.797 1 97.44 435 ALA B C 1
ATOM 7397 O O . ALA B 1 435 ? 19.047 27.266 24.047 1 97.44 435 ALA B O 1
ATOM 7398 N N . LEU B 1 436 ? 19.094 29.016 22.594 1 97.81 436 LEU B N 1
ATOM 7399 C CA . LEU B 1 436 ? 18.625 28.234 21.469 1 97.81 436 LEU B CA 1
ATOM 7400 C C . LEU B 1 436 ? 19.531 27.062 21.188 1 97.81 436 LEU B C 1
ATOM 7402 O O . LEU B 1 436 ? 19.062 25.969 20.828 1 97.81 436 LEU B O 1
ATOM 7406 N N . LYS B 1 437 ? 20.797 27.219 21.328 1 97 437 LYS B N 1
ATOM 7407 C CA . LYS B 1 437 ? 21.797 26.188 21.062 1 97 437 LYS B CA 1
ATOM 7408 C C . LYS B 1 437 ? 21.531 24.938 21.875 1 97 437 LYS B C 1
ATOM 7410 O O . LYS B 1 437 ? 21.797 23.812 21.422 1 97 437 LYS B O 1
ATOM 7415 N N . GLU B 1 438 ? 21.031 25.094 23.016 1 96.38 438 GLU B N 1
ATOM 7416 C CA . GLU B 1 438 ? 20.781 23.969 23.938 1 96.38 438 GLU B CA 1
ATOM 7417 C C . GLU B 1 438 ? 19.609 23.125 23.438 1 96.38 438 GLU B C 1
ATOM 7419 O O . GLU B 1 438 ? 19.438 21.984 23.891 1 96.38 438 GLU B O 1
ATOM 7424 N N . TYR B 1 439 ? 18.797 23.641 22.594 1 97 439 TYR B N 1
ATOM 7425 C CA . TYR B 1 439 ? 17.609 22.938 22.141 1 97 439 TYR B CA 1
ATOM 7426 C C . TYR B 1 439 ? 17.828 22.391 20.734 1 97 439 TYR B C 1
ATOM 7428 O O . TYR B 1 439 ? 17 21.609 20.234 1 97 439 TYR B O 1
ATOM 7436 N N . ARG B 1 440 ? 18.906 22.812 20.062 1 95.62 440 ARG B N 1
ATOM 7437 C CA . ARG B 1 440 ? 19.188 22.25 18.75 1 95.62 440 ARG B CA 1
ATOM 7438 C C . ARG B 1 440 ? 19.406 20.734 18.859 1 95.62 440 ARG B C 1
ATOM 7440 O O . ARG B 1 440 ? 20.109 20.266 19.75 1 95.62 440 ARG B O 1
ATOM 7447 N N . GLY B 1 441 ? 18.734 20 17.922 1 93.31 441 GLY B N 1
ATOM 7448 C CA . GLY B 1 441 ? 18.875 18.562 17.891 1 93.31 441 GLY B CA 1
ATOM 7449 C C . GLY B 1 441 ? 17.828 17.844 18.734 1 93.31 441 GLY B C 1
ATOM 7450 O O . GLY B 1 441 ? 17.688 16.625 18.641 1 93.31 441 GLY B O 1
ATOM 7451 N N . ILE B 1 442 ? 17.062 18.516 19.438 1 95.38 442 ILE B N 1
ATOM 7452 C CA . ILE B 1 442 ? 16.062 17.906 20.328 1 95.38 442 ILE B CA 1
ATOM 7453 C C . ILE B 1 442 ? 14.93 17.328 19.5 1 95.38 442 ILE B C 1
ATOM 7455 O O . ILE B 1 442 ? 14.203 16.438 19.969 1 95.38 442 ILE B O 1
ATOM 7459 N N . GLY B 1 443 ? 14.773 17.766 18.328 1 97.25 443 GLY B N 1
ATOM 7460 C CA . GLY B 1 443 ? 13.664 17.344 17.484 1 97.25 443 GLY B CA 1
ATOM 7461 C C . GLY B 1 443 ? 12.477 18.281 17.547 1 97.25 443 GLY B C 1
ATOM 7462 O O . GLY B 1 443 ? 12.633 19.5 17.375 1 97.25 443 GLY B O 1
ATOM 7463 N N . GLY B 1 444 ? 11.336 17.703 17.641 1 98.06 444 GLY B N 1
ATOM 7464 C CA . GLY B 1 444 ? 10.102 18.469 17.688 1 98.06 444 GLY B CA 1
ATOM 7465 C C . GLY B 1 444 ? 8.961 17.703 18.328 1 98.06 444 GLY B C 1
ATOM 7466 O O . GLY B 1 444 ? 9.062 16.5 18.578 1 98.06 444 GLY B O 1
ATOM 7467 N N . VAL B 1 445 ? 8.016 18.469 18.734 1 98.69 445 VAL B N 1
ATOM 7468 C CA . VAL B 1 445 ? 6.812 17.938 19.359 1 98.69 445 VAL B CA 1
ATOM 7469 C C . VAL B 1 445 ? 5.582 18.359 18.562 1 98.69 445 VAL B C 1
ATOM 7471 O O . VAL B 1 445 ? 5.512 19.484 18.062 1 98.69 445 VAL B O 1
ATOM 7474 N N . ARG B 1 446 ? 4.727 17.484 18.328 1 98.75 446 ARG B N 1
ATOM 7475 C CA . ARG B 1 446 ? 3.398 17.703 17.766 1 98.75 446 ARG B CA 1
ATOM 7476 C C . ARG B 1 446 ? 2.334 16.969 18.562 1 98.75 446 ARG B C 1
ATOM 7478 O O . ARG B 1 446 ? 2.533 15.82 18.969 1 98.75 446 ARG B O 1
ATOM 7485 N N . VAL B 1 447 ? 1.38 17.578 18.969 1 98.75 447 VAL B N 1
ATOM 7486 C CA . VAL B 1 447 ? 0.205 16.984 19.594 1 98.75 447 VAL B CA 1
ATOM 7487 C C . VAL B 1 447 ? -1.023 17.219 18.719 1 98.75 447 VAL B C 1
ATOM 7489 O O . VAL B 1 447 ? -1.428 18.359 18.5 1 98.75 447 VAL B O 1
ATOM 7492 N N . GLU B 1 448 ? -1.533 16.156 18.234 1 98.75 448 GLU B N 1
ATOM 7493 C CA . GLU B 1 448 ? -2.611 16.281 17.25 1 98.75 448 GLU B CA 1
ATOM 7494 C C . GLU B 1 448 ? -3.82 15.438 17.656 1 98.75 448 GLU B C 1
ATOM 7496 O O . GLU B 1 448 ? -3.688 14.242 17.906 1 98.75 448 GLU B O 1
ATOM 7501 N N . ASP B 1 449 ? -4.949 16.047 17.688 1 98.75 449 ASP B N 1
ATOM 7502 C CA . ASP B 1 449 ? -6.223 15.414 18 1 98.75 449 ASP B CA 1
ATOM 7503 C C . ASP B 1 449 ? -7.242 15.648 16.891 1 98.75 449 ASP B C 1
ATOM 7505 O O . ASP B 1 449 ? -7.148 16.625 16.156 1 98.75 449 ASP B O 1
ATOM 7509 N N . ASN B 1 450 ? -8.086 14.719 16.719 1 98.75 450 ASN B N 1
ATOM 7510 C CA . ASN B 1 450 ? -9.25 14.898 15.867 1 98.75 450 ASN B CA 1
ATOM 7511 C C . ASN B 1 450 ? -10.461 15.398 16.672 1 98.75 450 ASN B C 1
ATOM 7513 O O . ASN B 1 450 ? -10.906 14.734 17.594 1 98.75 450 ASN B O 1
ATOM 7517 N N . VAL B 1 451 ? -11.016 16.516 16.25 1 98.81 451 VAL B N 1
ATOM 7518 C CA . VAL B 1 451 ? -12.031 17.203 17.047 1 98.81 451 VAL B CA 1
ATOM 7519 C C . VAL B 1 451 ? -13.281 17.438 16.203 1 98.81 451 VAL B C 1
ATOM 7521 O O . VAL B 1 451 ? -13.188 17.891 15.055 1 98.81 451 VAL B O 1
ATOM 7524 N N . VAL B 1 452 ? -14.43 17.141 16.781 1 98.81 452 VAL B N 1
ATOM 7525 C CA . VAL B 1 452 ? -15.703 17.531 16.203 1 98.81 452 VAL B CA 1
ATOM 7526 C C . VAL B 1 452 ? -16.141 18.891 16.766 1 98.81 452 VAL B C 1
ATOM 7528 O O . VAL B 1 452 ? -16.203 19.062 17.984 1 98.81 452 VAL B O 1
ATOM 7531 N N . ILE B 1 453 ? -16.422 19.828 15.93 1 98.81 453 ILE B N 1
ATOM 7532 C CA . ILE B 1 453 ? -16.891 21.141 16.359 1 98.81 453 ILE B CA 1
ATOM 7533 C C . ILE B 1 453 ? -18.391 21.094 16.672 1 98.81 453 ILE B C 1
ATOM 7535 O O . ILE B 1 453 ? -19.172 20.641 15.836 1 98.81 453 ILE B O 1
ATOM 7539 N N . TRP B 1 454 ? -18.719 21.484 17.797 1 98.19 454 TRP B N 1
ATOM 7540 C CA . TRP B 1 454 ? -20.109 21.531 18.219 1 98.19 454 TRP B CA 1
ATOM 7541 C C . TRP B 1 454 ? -20.469 22.922 18.75 1 98.19 454 TRP B C 1
ATOM 7543 O O . TRP B 1 454 ? -19.594 23.656 19.219 1 98.19 454 TRP B O 1
ATOM 7553 N N . GLU B 1 455 ? -21.719 23.203 18.672 1 96.19 455 GLU B N 1
ATOM 7554 C CA . GLU B 1 455 ? -22.219 24.469 19.203 1 96.19 455 GLU B CA 1
ATOM 7555 C C . GLU B 1 455 ? -22.062 24.531 20.719 1 96.19 455 GLU B C 1
ATOM 7557 O O . GLU B 1 455 ? -21.797 25.594 21.281 1 96.19 455 GLU B O 1
ATOM 7562 N N . ASN B 1 456 ? -22.266 23.422 21.391 1 93.75 456 ASN B N 1
ATOM 7563 C CA . ASN B 1 456 ? -22.25 23.391 22.844 1 93.75 456 ASN B CA 1
ATOM 7564 C C . ASN B 1 456 ? -21.031 22.656 23.375 1 93.75 456 ASN B C 1
ATOM 7566 O O . ASN B 1 456 ? -21.141 21.812 24.266 1 93.75 456 ASN B O 1
ATOM 7570 N N . GLY B 1 457 ? -19.844 23.016 22.828 1 93.88 457 GLY B N 1
ATOM 7571 C CA . GLY B 1 457 ? -18.609 22.422 23.297 1 93.88 457 GLY B CA 1
ATOM 7572 C C . GLY B 1 457 ? -18.109 21.312 22.391 1 93.88 457 GLY B C 1
ATOM 7573 O O . GLY B 1 457 ? -18.797 20.312 22.172 1 93.88 457 GLY B O 1
ATOM 7574 N N . ASN B 1 458 ? -16.922 21.328 22 1 97.5 458 ASN B N 1
ATOM 7575 C CA . ASN B 1 458 ? -16.328 20.422 21.016 1 97.5 458 ASN B CA 1
ATOM 7576 C C . ASN B 1 458 ? -16.094 19.031 21.609 1 97.5 458 ASN B C 1
ATOM 7578 O O . ASN B 1 458 ? -16.047 18.875 22.828 1 97.5 458 ASN B O 1
ATOM 7582 N N . GLU B 1 459 ? -16.062 18.094 20.75 1 98.5 459 GLU B N 1
ATOM 7583 C CA . GLU B 1 459 ? -15.734 16.719 21.094 1 98.5 459 GLU B CA 1
ATOM 7584 C C . GLU B 1 459 ? -14.32 16.359 20.609 1 98.5 459 GLU B C 1
ATOM 7586 O O . GLU B 1 459 ? -14.023 16.422 19.422 1 98.5 459 GLU B O 1
ATOM 7591 N N . ASN B 1 460 ? -13.453 16.109 21.562 1 98.69 460 ASN B N 1
ATOM 7592 C CA . ASN B 1 460 ? -12.172 15.492 21.219 1 98.69 460 ASN B CA 1
ATOM 7593 C C . ASN B 1 460 ? -12.297 13.977 21.078 1 98.69 460 ASN B C 1
ATOM 7595 O O . ASN B 1 460 ? -12.398 13.266 22.078 1 98.69 460 ASN B O 1
ATOM 7599 N N . MET B 1 461 ? -12.188 13.461 19.875 1 98.62 461 MET B N 1
ATOM 7600 C CA . MET B 1 461 ? -12.398 12.031 19.625 1 98.62 461 MET B CA 1
ATOM 7601 C C . MET B 1 461 ? -11.219 11.219 20.141 1 98.62 461 MET B C 1
ATOM 7603 O O . MET B 1 461 ? -11.32 9.992 20.281 1 98.62 461 MET B O 1
ATOM 7607 N N . SER B 1 462 ? -10.109 11.82 20.391 1 98.19 462 SER B N 1
ATOM 7608 C CA . SER B 1 462 ? -8.914 11.117 20.844 1 98.19 462 SER B CA 1
ATOM 7609 C C . SER B 1 462 ? -8.641 11.414 22.328 1 98.19 462 SER B C 1
ATOM 7611 O O . SER B 1 462 ? -7.496 11.328 22.766 1 98.19 462 SER B O 1
ATOM 7613 N N . ALA B 1 463 ? -9.602 11.727 23.047 1 96.25 463 ALA B N 1
ATOM 7614 C CA . ALA B 1 463 ? -9.477 12.203 24.422 1 96.25 463 ALA B CA 1
ATOM 7615 C C . ALA B 1 463 ? -8.922 11.117 25.328 1 96.25 463 ALA B C 1
ATOM 7617 O O . ALA B 1 463 ? -8.43 11.406 26.422 1 96.25 463 ALA B O 1
ATOM 7618 N N . ASP B 1 464 ? -8.945 9.883 24.906 1 92.5 464 ASP B N 1
ATOM 7619 C CA . ASP B 1 464 ? -8.562 8.773 25.766 1 92.5 464 ASP B CA 1
ATOM 7620 C C . ASP B 1 464 ? -7.047 8.57 25.766 1 92.5 464 ASP B C 1
ATOM 7622 O O . ASP B 1 464 ? -6.516 7.766 26.531 1 92.5 464 ASP B O 1
ATOM 7626 N N . LEU B 1 465 ? -6.293 9.297 25.047 1 97.56 465 LEU B N 1
ATOM 7627 C CA . LEU B 1 465 ? -4.84 9.188 25 1 97.56 465 LEU B CA 1
ATOM 7628 C C . LEU B 1 465 ? -4.199 9.938 26.172 1 97.56 465 LEU B C 1
ATOM 7630 O O . LEU B 1 465 ? -4.664 11.016 26.547 1 97.56 465 LEU B O 1
ATOM 7634 N N . PRO B 1 466 ? -3.15 9.344 26.781 1 97.69 466 PRO B N 1
ATOM 7635 C CA . PRO B 1 466 ? -2.381 10.18 27.703 1 97.69 466 PRO B CA 1
ATOM 7636 C C . PRO B 1 466 ? -1.771 11.398 27.031 1 97.69 466 PRO B C 1
ATOM 7638 O O . PRO B 1 466 ? -1.139 11.281 25.969 1 97.69 466 PRO B O 1
ATOM 7641 N N . ARG B 1 467 ? -1.973 12.555 27.641 1 98.25 467 ARG B N 1
ATOM 7642 C CA . ARG B 1 467 ? -1.499 13.766 26.984 1 98.25 467 ARG B CA 1
ATOM 7643 C C . ARG B 1 467 ? -0.591 14.57 27.906 1 98.25 467 ARG B C 1
ATOM 7645 O O . ARG B 1 467 ? 0.384 15.18 27.453 1 98.25 467 ARG B O 1
ATOM 7652 N N . THR B 1 468 ? -0.883 14.578 29.156 1 98.44 468 THR B N 1
ATOM 7653 C CA . THR B 1 468 ? 0.032 15.305 30.031 1 98.44 468 THR B CA 1
ATOM 7654 C C . THR B 1 468 ? 1.323 14.523 30.234 1 98.44 468 THR B C 1
ATOM 7656 O O . THR B 1 468 ? 1.349 13.305 30.062 1 98.44 468 THR B O 1
ATOM 7659 N N . ILE B 1 469 ? 2.355 15.25 30.625 1 98.44 469 ILE B N 1
ATOM 7660 C CA . ILE B 1 469 ? 3.639 14.617 30.891 1 98.44 469 ILE B CA 1
ATOM 7661 C C . ILE B 1 469 ? 3.467 13.523 31.953 1 98.44 469 ILE B C 1
ATOM 7663 O O . ILE B 1 469 ? 3.961 12.406 31.781 1 98.44 469 ILE B O 1
ATOM 7667 N N . GLU B 1 470 ? 2.697 13.844 32.969 1 98.19 470 GLU B N 1
ATOM 7668 C CA . GLU B 1 470 ? 2.465 12.891 34.062 1 98.19 470 GLU B CA 1
ATOM 7669 C C . GLU B 1 470 ? 1.731 11.648 33.562 1 98.19 470 GLU B C 1
ATOM 7671 O O . GLU B 1 470 ? 2.102 10.523 33.906 1 98.19 470 GLU B O 1
ATOM 7676 N N . GLU B 1 471 ? 0.748 11.844 32.781 1 98.12 471 GLU B N 1
ATOM 7677 C CA . GLU B 1 471 ? -0.028 10.727 32.25 1 98.12 471 GLU B CA 1
ATOM 7678 C C . GLU B 1 471 ? 0.827 9.844 31.344 1 98.12 471 GLU B C 1
ATOM 7680 O O . GLU B 1 471 ? 0.761 8.617 31.422 1 98.12 471 GLU B O 1
ATOM 7685 N N . ILE B 1 472 ? 1.605 10.469 30.5 1 98.38 472 ILE B N 1
ATOM 7686 C CA . ILE B 1 472 ? 2.428 9.742 29.547 1 98.38 472 ILE B CA 1
ATOM 7687 C C . ILE B 1 472 ? 3.473 8.914 30.297 1 98.38 472 ILE B C 1
ATOM 7689 O O . ILE B 1 472 ? 3.619 7.715 30.031 1 98.38 472 ILE B O 1
ATOM 7693 N N . GLU B 1 473 ? 4.184 9.57 31.234 1 98.19 473 GLU B N 1
ATOM 7694 C CA . GLU B 1 473 ? 5.219 8.859 31.984 1 98.19 473 GLU B CA 1
ATOM 7695 C C . GLU B 1 473 ? 4.625 7.727 32.812 1 98.19 473 GLU B C 1
ATOM 7697 O O . GLU B 1 473 ? 5.195 6.637 32.875 1 98.19 473 GLU B O 1
ATOM 7702 N N . ALA B 1 474 ? 3.479 7.973 33.406 1 97.62 474 ALA B N 1
ATOM 7703 C CA . ALA B 1 474 ? 2.812 6.934 34.188 1 97.62 474 ALA B CA 1
ATOM 7704 C C . ALA B 1 474 ? 2.381 5.77 33.312 1 97.62 474 ALA B C 1
ATOM 7706 O O . ALA B 1 474 ? 2.559 4.605 33.656 1 97.62 474 ALA B O 1
ATOM 7707 N N . PHE B 1 475 ? 1.831 6.098 32.188 1 97.19 475 PHE B N 1
ATOM 7708 C CA . PHE B 1 475 ? 1.336 5.074 31.281 1 97.19 475 PHE B CA 1
ATOM 7709 C C . PHE B 1 475 ? 2.482 4.223 30.75 1 97.19 475 PHE B C 1
ATOM 7711 O O . PHE B 1 475 ? 2.379 2.994 30.719 1 97.19 475 PHE B O 1
ATOM 7718 N N . MET B 1 476 ? 3.562 4.852 30.328 1 96.38 476 MET B N 1
ATOM 7719 C CA . MET B 1 476 ? 4.688 4.141 29.734 1 96.38 476 MET B CA 1
ATOM 7720 C C . MET B 1 476 ? 5.488 3.398 30.797 1 96.38 476 MET B C 1
ATOM 7722 O O . MET B 1 476 ? 6.262 2.49 30.484 1 96.38 476 MET B O 1
ATOM 7726 N N . GLY B 1 477 ? 5.395 3.807 32.031 1 92.19 477 GLY B N 1
ATOM 7727 C CA . GLY B 1 477 ? 6.078 3.131 33.125 1 92.19 477 GLY B CA 1
ATOM 7728 C C . GLY B 1 477 ? 5.477 1.78 33.469 1 92.19 477 GLY B C 1
ATOM 7729 O O . GLY B 1 477 ? 6.129 0.939 34.094 1 92.19 477 GLY B O 1
ATOM 7730 N N . LYS B 1 478 ? 4.238 1.468 33.094 1 76.94 478 LYS B N 1
ATOM 7731 C CA . LYS B 1 478 ? 3.562 0.196 33.344 1 76.94 478 LYS B CA 1
ATOM 7732 C C . LYS B 1 478 ? 3.848 -0.801 32.219 1 76.94 478 LYS B C 1
ATOM 7734 O O . LYS B 1 478 ? 3.002 -1.026 31.359 1 76.94 478 LYS B O 1
ATOM 7739 N N . LYS B 1 479 ? 5.039 -0.857 31.953 1 64.94 479 LYS B N 1
ATOM 7740 C CA . LYS B 1 479 ? 5.367 -1.709 30.812 1 64.94 479 LYS B CA 1
ATOM 7741 C C . LYS B 1 479 ? 4.688 -3.07 30.922 1 64.94 479 LYS B C 1
ATOM 7743 O O . LYS B 1 479 ? 4.551 -3.607 32.031 1 64.94 479 LYS B O 1
ATOM 7748 N N . ASP B 1 480 ? 3.932 -3.309 29.953 1 56.84 480 ASP B N 1
ATOM 7749 C CA . ASP B 1 480 ? 3.303 -4.625 29.891 1 56.84 480 ASP B CA 1
ATOM 7750 C C . ASP B 1 480 ? 4.352 -5.73 29.828 1 56.84 480 ASP B C 1
ATOM 7752 O O . ASP B 1 480 ? 5.246 -5.703 28.984 1 56.84 480 ASP B O 1
ATOM 7756 N N . ASP B 1 481 ? 4.633 -6.293 30.953 1 49.66 481 ASP B N 1
ATOM 7757 C CA . ASP B 1 481 ? 5.551 -7.426 30.984 1 49.66 481 ASP B CA 1
ATOM 7758 C C . ASP B 1 481 ? 5.328 -8.336 29.781 1 49.66 481 ASP B C 1
ATOM 7760 O O . ASP B 1 481 ? 6.129 -9.242 29.516 1 49.66 481 ASP B O 1
ATOM 7764 N N . ASN B 1 482 ? 4.172 -8.383 29.25 1 44.75 482 ASN B N 1
ATOM 7765 C CA . ASN B 1 482 ? 3.893 -9.414 28.25 1 44.75 482 ASN B CA 1
ATOM 7766 C C . ASN B 1 482 ? 4.191 -8.93 26.828 1 44.75 482 ASN B C 1
ATOM 7768 O O . ASN B 1 482 ? 3.273 -8.586 26.078 1 44.75 482 ASN B O 1
ATOM 7772 N N . ASN B 1 483 ? 5.23 -8.25 26.625 1 46.72 483 ASN B N 1
ATOM 7773 C CA . ASN B 1 483 ? 5.668 -7.758 25.328 1 46.72 483 ASN B CA 1
ATOM 7774 C C . ASN B 1 483 ? 5.754 -8.883 24.297 1 46.72 483 ASN B C 1
ATOM 7776 O O . ASN B 1 483 ? 6.824 -9.461 24.094 1 46.72 483 ASN B O 1
ATOM 7780 N N . ASN B 1 484 ? 4.824 -9.844 24.25 1 44.56 484 ASN B N 1
ATOM 7781 C CA . ASN B 1 484 ? 4.949 -10.953 23.297 1 44.56 484 ASN B CA 1
ATOM 7782 C C . ASN B 1 484 ? 4.648 -10.516 21.875 1 44.56 484 ASN B C 1
ATOM 7784 O O . ASN B 1 484 ? 3.482 -10.344 21.5 1 44.56 484 ASN B O 1
ATOM 7788 N N . PHE B 1 485 ? 5.402 -9.539 21.406 1 42.72 485 PHE B N 1
ATOM 7789 C CA . PHE B 1 485 ? 5.148 -9.336 19.984 1 42.72 485 PHE B CA 1
ATOM 7790 C C . PHE B 1 485 ? 5.801 -10.438 19.156 1 42.72 485 PHE B C 1
ATOM 7792 O O . PHE B 1 485 ? 6.922 -10.859 19.438 1 42.72 485 PHE B O 1
#

Sequence (970 aa):
MSFQLGENTLKVTPKLFAENRTRLIDELRKKVSHSGVVVLEGGKERFRYNTDFDDLPFRQESYFFWAFGVHESDCYGIIDIDSGKSILLPPRLHPDFAIWSGKIEPESWFLEKYETDEVHFNDKDTIRDILHRLNAQQILLLRAENTDSGSILEPAEFEGKDEFNIDITTLYPILAELRVIKTDLELEVLRYAVQIACDAHRTVMRNIQPGYYEYQMESLFRHTSYFHGGCRYFGYTCIGASGCNAAILHYGNQNSPNSKKLYDGDICCFDMGPEYNCYTSDITCSFPCNGKFSEKQKIIYNLVYEANQTVFKAAKPGVRWTEMHILAERIILKGLKDAGILTGDVEEMLEKRVGAVFMPHGLGHFVGLEIHDVGGYLGDALPRSSLPGLKYLRTTRTLKERMVVAIEPGCYFNDTLLDKALADPELSKYFNNEALKEYRGIGGVRVEDNVVIWENGNENMSADLPRTIEEIEAFMGKKDDNNNFMSFQLGENTLKVTPKLFAENRTRLIDELRKKVSHSGVVVLEGGKERFRYNTDFDDLPFRQESYFFWAFGVHESDCYGIIDIDSGKSILLPPRLHPDFAIWSGKIEPESWFLEKYETDEVHFNDKDTIRDILHRLNAQQILLLRAENTDSGSILEPAEFEGKDEFNIDITTLYPILAELRVIKTDLELEVLRYAVQIACDAHRTVMRNIQPGYYEYQMESLFRHTSYFHGGCRYFGYTCIGASGCNAAILHYGNQNSPNSKKLYDGDICCFDMGPEYNCYTSDITCSFPCNGKFSEKQKIIYNLVYEANQTVFKAAKPGVRWTEMHILAERIILKGLKDAGILTGDVEEMLEKRVGAVFMPHGLGHFVGLEIHDVGGYLGDALPRSSLPGLKYLRTTRTLKERMVVAIEPGCYFNDTLLDKALADPELSKYFNNEALKEYRGIGGVRVEDNVVIWENGNENMSADLPRTIEEIEAFMGKKDDNNNF